Protein AF-0000000067537128 (afdb_homodimer)

Radius of gyration: 29.75 Å; Cα contacts (8 Å, |Δi|>4): 2211; chains: 2; bounding box: 55×98×71 Å

Organism: Camponotus floridanus (NCBI:txid104421)

Secondary structure (DSSP, 8-state):
--TT----SS-----SSEEEEEESS-EE--SSHHHHHHHHHHTS--TT-----EEEEE--TTSTTSSEEEEE---SSS--S-SEEEEEEEE-TTSPEEEEESS-TGGG-TT-TTS---EEEEEE-TTSEEEEEE--EETTEE-S--EEEEEETTT--EEEEEEPPGGG--TT--EEEEEEE--TT-TTS-EEEEEETTTTEEEEEETTTTEEEEE--GGGS--GGG-EEEETTEEEE----EEEEEEPPP-TTS--EEEEEESS-SEEEEEEHHHHT-HHHHHH-TT--GGG-EEEEEE-SS----EEE-TTSEEEEEETTTTEEEEEETTT--S-SGGG-EEEEE-TTT-SSEEEEEEEE-TTS-EEEEEEE--HHHHHHT---TTS--EEEEEEEHHHHHTTSTT-/--SS-----------SSEEEEEESS-EE--SSHHHHHHHHHHTS--TT-----EEEEE--TTSTTSSEEEEE---SSS--S-SEEEEEEEE-TTSPEEEEESS-TGGG-TT-TTS---EEEEEE-TTSEEEEEE--EETTEE-S--EEEEEETTT--EEEEEEPPGGG--TT--EEEEEEE--TT-TTS-EEEEEETTTTEEEEEETTTTEEEEEE-GGGS--GGG-EEEETTEEEE----EEEEEEPPP-TTS--EEEEEESS-SEEEEEEHHHHT-HHHHHS-TT--GGG-EEEEEE-SS----EEE-TTSEEEEEETTTTEEEEEETTT--S-SGGG-EEEEE-TTT-SSEEEEEEEE-TTS-EEEEEEE--HHHHHHT---TTS--EEEEEEEHHHHHTTSTT-

InterPro domains:
  IPR011042 Six-bladed beta-propeller, TolB-like [G3DSA:2.120.10.30] (18-408)
  IPR017996 Major royal jelly/yellow-related [PF03022] (117-407)
  IPR017996 Major royal jelly/yellow-related [PR01366] (16-37)
  IPR017996 Major royal jelly/yellow-related [PR01366] (145-169)
  IPR017996 Major royal jelly/yellow-related [PR01366] (304-323)
  IPR017996 Major royal jelly/yellow-related [PTHR10009] (15-408)

Nearest PDB structures (foldseek):
  5yyl-assembly1_A-2  TM=9.031E-01  e=6.956E-36  Apis mellifera
  7asd-assembly1_AA  TM=9.109E-01  e=1.946E-35  Apis mellifera
  5yyl-assembly1_B-2  TM=8.935E-01  e=2.531E-31  Apis mellifera
  3q6k-assembly1_A  TM=8.347E-01  e=1.410E-22  Lutzomyia longipalpis
  6p2n-assembly1_A  TM=5.256E-01  e=2.218E-04  Paenibacillus graminis

Sequence (816 aa):
AILSFLLLGRPESFEKLKVIYSWKVLEFDFPNEHTRELAIQEGRFIPGAPIPIDVDLSFDHRAKHGSVIFISIPRFQNGVPVTLGYITEKVSAEGNPIIAPYPNWELNRLGNCDAITSVYRMQVDSCNRLWVLDTGKLEERQICHPQLLLFDLRTNRLLSQYKFPKDQFKEDSLFVTLVVDIRDDKCDDAFVYIADVTGFGLLVYDHRNVRSWRITNNLFYPYPPYGTFYINGLTFDLMDGILGLALSPRKLDGDRILYFHSLASKVESWVPTSIIRNHSLFHDHPDSAPRSFRSFPKERSSQSAAQAMDRNGILFFGLLSDTAIGCWNSITHPEYGGIDNEVTVVNPETLQFSSGVKIIKTKNGRQELWVLTVPFQKYMTGTMNANETNFRILAGYVDELVRGTKCNAILSFLLLGRPESFEKLKVIYSWKVLEFDFPNEHTRELAIQEGRFIPGAPIPIDVDLSFDHRAKHGSVIFISIPRFQNGVPVTLGYITEKVSAEGNPIIAPYPNWELNRLGNCDAITSVYRMQVDSCNRLWVLDTGKLEERQICHPQLLLFDLRTNRLLSQYKFPKDQFKEDSLFVTLVVDIRDDKCDDAFVYIADVTGFGLLVYDHRNVRSWRITNNLFYPYPPYGTFYINGLTFDLMDGILGLALSPRKLDGDRILYFHSLASKVESWVPTSIIRNHSLFHDHPDSAPRSFRSFPKERSSQSAAQAMDRNGILFFGLLSDTAIGCWNSITHPEYGGIDNEVTVVNPETLQFSSGVKIIKTKNGRQELWVLTVPFQKYMTGTMNANETNFRILAGYVDELVRGTKCN

Foldseek 3Di:
DLPPDDDDDDPPPPDQKFFPFFALWAAADDPDPVRVVVCCVVQQADTPPWDWQAKDWDQDCLFPVHTWIKIATFQLDTHHQARIWTWDPDADPVGHTYTYHPPHSVLRDDDDLVHAHTWQYWYQDPLRKIKTWGQCDRNLDNNYATWIWIARRNVSDTPDIAGADPVAADSRWGFHDKDWDDDPPPPQQIKIWTQRWRRLWIKIAGRNVGDIHIAHEPQQWADVVQQWDDAPHFIDGHGTGKAEWEWAAQDPVRKIKIWIHHQSFQKIKIAIVVVVVPCVQCVVPRHGPNVRIGIFPAGAPHGWHYWYADNQQKIWTAHARQLFIKIARCPVDVGDHDPRIDTQDGDSPQSHHQSYWDWDQDPVRWIKIKTKHFNVSCVRVVNRDSVDTGITIMMRTPCNSCPPHSND/DQPPPPDDDDPPPPPQKFFPFFALWAAADDPDPVRVVVCCVVQQADTPPWDWQAKDWDQDCLFPVHTWIKIATFQLDTHHQARIWTWDPDADPVGHTYTYHPPHSVLSDDDDLVHAHTWQYWYQDPLRKIKTWGQCDRNLDNNYATWIWIARRNVSDTPDIAGADPVAADSRWGWHDKDWDDDPPPVQQIKIWTQRWRRLWIKIAGRNVGDIHIAHEPQQWADVVQQWDDALHFIDGHGTGKAEWEWAAQDPVRKIKIWIHHQSFQKIKIAIVVQVVPCVQCVVPRHGPNVRIGIFPAGAPHGWHYWYADNQQKIWTAHARQLFIKIARCVVDVGDHDPRIDTQDGDSVQSHHQSYWDWDQDPVRWIKIKTKHFNVSCVRVVNRDSVDTGITIMMRTPCNSCPPHSND

Structure (mmCIF, N/CA/C/O backbone):
data_AF-0000000067537128-model_v1
#
loop_
_entity.id
_entity.type
_entity.pdbx_description
1 polymer 'Protein yellow'
#
loop_
_atom_site.group_PDB
_atom_site.id
_atom_site.type_symbol
_atom_site.label_atom_id
_atom_site.label_alt_id
_atom_site.label_comp_id
_atom_site.label_asym_id
_atom_site.label_entity_id
_atom_site.label_seq_id
_atom_site.pdbx_PDB_ins_code
_atom_site.Cartn_x
_atom_site.Cartn_y
_atom_site.Cartn_z
_atom_site.occupancy
_atom_site.B_iso_or_equiv
_atom_site.auth_seq_id
_atom_site.auth_comp_id
_atom_site.auth_asym_id
_atom_site.auth_atom_id
_atom_site.pdbx_PDB_model_num
ATOM 1 N N . ALA A 1 1 ? -5.883 40.719 11.219 1 31.98 1 ALA A N 1
ATOM 2 C CA . ALA A 1 1 ? -4.848 39.719 11.492 1 31.98 1 ALA A CA 1
ATOM 3 C C . ALA A 1 1 ? -3.66 39.875 10.555 1 31.98 1 ALA A C 1
ATOM 5 O O . ALA A 1 1 ? -2.506 39.844 10.984 1 31.98 1 ALA A O 1
ATOM 6 N N . ILE A 1 2 ? -2.535 39.688 9.367 1 45.22 2 ILE A N 1
ATOM 7 C CA . ILE A 1 2 ? -1.409 38.781 9.289 1 45.22 2 ILE A CA 1
ATOM 8 C C . ILE A 1 2 ? -0.263 39.281 10.156 1 45.22 2 ILE A C 1
ATOM 10 O O . ILE A 1 2 ? 0.102 40.438 10.094 1 45.22 2 ILE A O 1
ATOM 14 N N . LEU A 1 3 ? 0.866 39.469 11.336 1 45.41 3 LEU A N 1
ATOM 15 C CA . LEU A 1 3 ? 0.992 40.094 12.648 1 45.41 3 LEU A CA 1
ATOM 16 C C . LEU A 1 3 ? 0.955 41.594 12.531 1 45.41 3 LEU A C 1
ATOM 18 O O . LEU A 1 3 ? 1.321 42.156 11.492 1 45.41 3 LEU A O 1
ATOM 22 N N . SER A 1 4 ? 0.843 42.688 13.359 1 37.66 4 SER A N 1
ATOM 23 C CA . SER A 1 4 ? 0.529 44.094 13.375 1 37.66 4 SER A CA 1
ATOM 24 C C . SER A 1 4 ? 1.469 44.875 12.461 1 37.66 4 SER A C 1
ATOM 26 O O . SER A 1 4 ? 2.357 45.594 12.938 1 37.66 4 SER A O 1
ATOM 28 N N . PHE A 1 5 ? 2.316 44.312 11.516 1 36.97 5 PHE A N 1
ATOM 29 C CA . PHE A 1 5 ? 3.367 45.219 11.031 1 36.97 5 PHE A CA 1
ATOM 30 C C . PHE A 1 5 ? 2.77 46.5 10.453 1 36.97 5 PHE A C 1
ATOM 32 O O . PHE A 1 5 ? 1.81 46.438 9.688 1 36.97 5 PHE A O 1
ATOM 39 N N . LEU A 1 6 ? 3.297 47.625 11.078 1 34.97 6 LEU A N 1
ATOM 40 C CA . LEU A 1 6 ? 3.297 49.031 10.758 1 34.97 6 LEU A CA 1
ATOM 41 C C . LEU A 1 6 ? 3.697 49.25 9.297 1 34.97 6 LEU A C 1
ATOM 43 O O . LEU A 1 6 ? 4.656 48.656 8.812 1 34.97 6 LEU A O 1
ATOM 47 N N . LEU A 1 7 ? 3.078 50 8.344 1 34.38 7 LEU A N 1
ATOM 48 C CA . LEU A 1 7 ? 2.896 50.5 6.98 1 34.38 7 LEU A CA 1
ATOM 49 C C . LEU A 1 7 ? 4.121 51.281 6.52 1 34.38 7 LEU A C 1
ATOM 51 O O . LEU A 1 7 ? 4.09 52.5 6.457 1 34.38 7 LEU A O 1
ATOM 55 N N . LEU A 1 8 ? 5.438 50.969 6.844 1 33.41 8 LEU A N 1
ATOM 56 C CA . LEU A 1 8 ? 6.23 51.969 6.168 1 33.41 8 LEU A CA 1
ATOM 57 C C . LEU A 1 8 ? 6.051 51.906 4.656 1 33.41 8 LEU A C 1
ATOM 59 O O . LEU A 1 8 ? 5.637 50.875 4.133 1 33.41 8 LEU A O 1
ATOM 63 N N . GLY A 1 9 ? 6.629 52.812 3.697 1 34.22 9 GLY A N 1
ATOM 64 C CA . GLY A 1 9 ? 6.492 53.469 2.4 1 34.22 9 GLY A CA 1
ATOM 65 C C . GLY A 1 9 ? 6.742 52.531 1.237 1 34.22 9 GLY A C 1
ATOM 66 O O . GLY A 1 9 ? 6.566 52.906 0.077 1 34.22 9 GLY A O 1
ATOM 67 N N . ARG A 1 10 ? 7.875 51.625 1.175 1 39.94 10 ARG A N 1
ATOM 68 C CA . ARG A 1 10 ? 8.297 51.281 -0.175 1 39.94 10 ARG A CA 1
ATOM 69 C C . ARG A 1 10 ? 7.281 50.344 -0.848 1 39.94 10 ARG A C 1
ATOM 71 O O . ARG A 1 10 ? 6.664 49.531 -0.19 1 39.94 10 ARG A O 1
ATOM 78 N N . PRO A 1 11 ? 6.781 50.625 -2.07 1 38.91 11 PRO A N 1
ATOM 79 C CA . PRO A 1 11 ? 5.91 49.781 -2.863 1 38.91 11 PRO A CA 1
ATOM 80 C C . PRO A 1 11 ? 6.375 48.312 -2.871 1 38.91 11 PRO A C 1
ATOM 82 O O . PRO A 1 11 ? 7.348 47.969 -3.553 1 38.91 11 PRO A O 1
ATOM 85 N N . GLU A 1 12 ? 6.777 47.625 -1.818 1 37.81 12 GLU A N 1
ATOM 86 C CA . GLU A 1 12 ? 7.191 46.25 -1.813 1 37.81 12 GLU A CA 1
ATOM 87 C C . GLU A 1 12 ? 6.23 45.375 -2.623 1 37.81 12 GLU A C 1
ATOM 89 O O . GLU A 1 12 ? 5.012 45.562 -2.557 1 37.81 12 GLU A O 1
ATOM 94 N N . SER A 1 13 ? 6.582 44.875 -3.793 1 43.94 13 SER A N 1
ATOM 95 C CA . SER A 1 13 ? 5.883 43.812 -4.492 1 43.94 13 SER A CA 1
ATOM 96 C C . SER A 1 13 ? 5.059 42.969 -3.529 1 43.94 13 SER A C 1
ATOM 98 O O . SER A 1 13 ? 5.578 42.469 -2.521 1 43.94 13 SER A O 1
ATOM 100 N N . PHE A 1 14 ? 3.805 43.312 -3.297 1 53.84 14 PHE A N 1
ATOM 101 C CA . PHE A 1 14 ? 2.805 42.75 -2.389 1 53.84 14 PHE A CA 1
ATOM 102 C C . PHE A 1 14 ? 2.873 41.25 -2.365 1 53.84 14 PHE A C 1
ATOM 104 O O . PHE A 1 14 ? 2.523 40.594 -3.348 1 53.84 14 PHE A O 1
ATOM 111 N N . GLU A 1 15 ? 3.801 40.656 -1.587 1 78.81 15 GLU A N 1
ATOM 112 C CA . GLU A 1 15 ? 3.844 39.219 -1.386 1 78.81 15 GLU A CA 1
ATOM 113 C C . GLU A 1 15 ? 2.533 38.688 -0.794 1 78.81 15 GLU A C 1
ATOM 115 O O . GLU A 1 15 ? 2.152 39.062 0.312 1 78.81 15 GLU A O 1
ATOM 120 N N . LYS A 1 16 ? 1.793 38.031 -1.58 1 89.94 16 LYS A N 1
ATOM 121 C CA . LYS A 1 16 ? 0.494 37.5 -1.191 1 89.94 16 LYS A CA 1
ATOM 122 C C . LYS A 1 16 ? 0.62 36.594 0.022 1 89.94 16 LYS A C 1
ATOM 124 O O . LYS A 1 16 ? -0.29 36.531 0.85 1 89.94 16 LYS A O 1
ATOM 129 N N . LEU A 1 17 ? 1.786 35.938 0.19 1 95.38 17 LEU A N 1
ATOM 130 C CA . LEU A 1 17 ? 2.088 35.062 1.321 1 95.38 17 LEU A CA 1
ATOM 131 C C . LEU A 1 17 ? 3.367 35.531 2.023 1 95.38 17 LEU A C 1
ATOM 133 O O . LEU A 1 17 ? 4.449 35.469 1.438 1 95.38 17 LEU A O 1
ATOM 137 N N . LYS A 1 18 ? 3.273 35.969 3.227 1 96.75 18 LYS A N 1
ATOM 138 C CA . LYS A 1 18 ? 4.395 36.531 3.967 1 96.75 18 LYS A CA 1
ATOM 139 C C . LYS A 1 18 ? 4.961 35.531 4.969 1 96.75 18 LYS A C 1
ATOM 141 O O . LYS A 1 18 ? 4.207 34.812 5.613 1 96.75 18 LYS A O 1
ATOM 146 N N . VAL A 1 19 ? 6.254 35.562 5.133 1 97.69 19 VAL A N 1
ATOM 147 C CA . VAL A 1 19 ? 6.887 34.75 6.164 1 97.69 19 VAL A CA 1
ATOM 148 C C . VAL A 1 19 ? 6.641 35.375 7.535 1 97.69 19 VAL A C 1
ATOM 150 O O . VAL A 1 19 ? 7.004 36.531 7.773 1 97.69 19 VAL A O 1
ATOM 153 N N . ILE A 1 20 ? 6.059 34.656 8.398 1 96.81 20 ILE A N 1
ATOM 154 C CA . ILE A 1 20 ? 5.73 35.125 9.75 1 96.81 20 ILE A CA 1
ATOM 155 C C . ILE A 1 20 ? 6.82 34.656 10.719 1 96.81 20 ILE A C 1
ATOM 157 O O . ILE A 1 20 ? 7.258 35.438 11.57 1 96.81 20 ILE A O 1
ATOM 161 N N . TYR A 1 21 ? 7.195 33.469 10.633 1 97.88 21 TYR A N 1
ATOM 162 C CA . TYR A 1 21 ? 8.273 32.875 11.422 1 97.88 21 TYR A CA 1
ATOM 163 C C . TYR A 1 21 ? 9.203 32.031 10.547 1 97.88 21 TYR A C 1
ATOM 165 O O . TYR A 1 21 ? 8.781 31.516 9.516 1 97.88 21 TYR A O 1
ATOM 173 N N . SER A 1 22 ? 10.414 31.953 10.906 1 98.06 22 SER A N 1
ATOM 174 C CA . SER A 1 22 ? 11.375 31.078 10.242 1 98.06 22 SER A CA 1
ATOM 175 C C . SER A 1 22 ? 12.422 30.562 11.219 1 98.06 22 SER A C 1
ATOM 177 O O . SER A 1 22 ? 12.68 31.188 12.25 1 98.06 22 SER A O 1
ATOM 179 N N . TRP A 1 23 ? 13 29.438 10.961 1 98.44 23 TRP A N 1
ATOM 180 C CA . TRP A 1 23 ? 14.016 28.797 11.797 1 98.44 23 TRP A CA 1
ATOM 181 C C . TRP A 1 23 ? 15.125 28.203 10.945 1 98.44 23 TRP A C 1
ATOM 183 O O . TRP A 1 23 ? 14.867 27.656 9.875 1 98.44 23 TRP A O 1
ATOM 193 N N . LYS A 1 24 ? 16.312 28.391 11.461 1 97.81 24 LYS A N 1
ATOM 194 C CA . LYS A 1 24 ? 17.375 27.516 11 1 97.81 24 LYS A CA 1
ATOM 195 C C . LYS A 1 24 ? 17.312 26.156 11.688 1 97.81 24 LYS A C 1
ATOM 197 O O . LYS A 1 24 ? 17.391 25.109 11.039 1 97.81 24 LYS A O 1
ATOM 202 N N . VAL A 1 25 ? 17.188 26.203 13 1 97.12 25 VAL A N 1
ATOM 203 C CA . VAL A 1 25 ? 17 25.047 13.867 1 97.12 25 VAL A CA 1
ATOM 204 C C . VAL A 1 25 ? 15.953 25.375 14.93 1 97.12 25 VAL A C 1
ATOM 206 O O . VAL A 1 25 ? 15.789 26.531 15.32 1 97.12 25 VAL A O 1
ATOM 209 N N . LEU A 1 26 ? 15.242 24.391 15.367 1 98.25 26 LEU A N 1
ATOM 210 C CA . LEU A 1 26 ? 14.242 24.625 16.391 1 98.25 26 LEU A CA 1
ATOM 211 C C . LEU A 1 26 ? 14.891 24.75 17.766 1 98.25 26 LEU A C 1
ATOM 213 O O . LEU A 1 26 ? 15.836 24.016 18.078 1 98.25 26 LEU A O 1
ATOM 217 N N . GLU A 1 27 ? 14.414 25.688 18.516 1 97.19 27 GLU A N 1
ATOM 218 C CA . GLU A 1 27 ? 14.82 25.906 19.891 1 97.19 27 GLU A CA 1
ATOM 219 C C . GLU A 1 27 ? 13.625 25.859 20.844 1 97.19 27 GLU A C 1
ATOM 221 O O . GLU A 1 27 ? 12.516 26.219 20.469 1 97.19 27 GLU A O 1
ATOM 226 N N . PHE A 1 28 ? 13.922 25.469 22.078 1 98.5 28 PHE A N 1
ATOM 227 C CA . PHE A 1 28 ? 12.812 25.203 22.984 1 98.5 28 PHE A CA 1
ATOM 228 C C . PHE A 1 28 ? 12.992 25.969 24.281 1 98.5 28 PHE A C 1
ATOM 230 O O . PHE A 1 28 ? 14.109 26.344 24.656 1 98.5 28 PHE A O 1
ATOM 237 N N . ASP A 1 29 ? 11.859 26.125 24.938 1 98.06 29 ASP A N 1
ATOM 238 C CA . ASP A 1 29 ? 11.812 26.953 26.141 1 98.06 29 ASP A CA 1
ATOM 239 C C . ASP A 1 29 ? 12.133 26.125 27.391 1 98.06 29 ASP A C 1
ATOM 241 O O . ASP A 1 29 ? 11.336 26.062 28.328 1 98.06 29 ASP A O 1
ATOM 245 N N . PHE A 1 30 ? 13.352 25.656 27.484 1 97.62 30 PHE A N 1
ATOM 246 C CA . PHE A 1 30 ? 13.789 24.953 28.688 1 97.62 30 PHE A CA 1
ATOM 247 C C . PHE A 1 30 ? 13.781 25.891 29.906 1 97.62 30 PHE A C 1
ATOM 249 O O . PHE A 1 30 ? 14.039 27.094 29.766 1 97.62 30 PHE A O 1
ATOM 256 N N . PRO A 1 31 ? 13.586 25.328 31.109 1 96.12 31 PRO A N 1
ATOM 257 C CA . PRO A 1 31 ? 13.523 26.156 32.312 1 96.12 31 PRO A CA 1
ATOM 258 C C . PRO A 1 31 ? 14.828 26.891 32.594 1 96.12 31 PRO A C 1
ATOM 260 O O . PRO A 1 31 ? 14.82 28.031 33.094 1 96.12 31 PRO A O 1
ATOM 263 N N . ASN A 1 32 ? 15.93 26.25 32.375 1 95.5 32 ASN A N 1
ATOM 264 C CA . ASN A 1 32 ? 17.266 26.844 32.5 1 95.5 32 ASN A CA 1
ATOM 265 C C . ASN A 1 32 ? 18.281 26.125 31.641 1 95.5 32 ASN A C 1
ATOM 267 O O . ASN A 1 32 ? 17.984 25.078 31.047 1 95.5 32 ASN A O 1
ATOM 271 N N . GLU A 1 33 ? 19.422 26.734 31.578 1 95.38 33 GLU A N 1
ATOM 272 C CA . GLU A 1 33 ? 20.469 26.203 30.719 1 95.38 33 GLU A CA 1
ATOM 273 C C . GLU A 1 33 ? 20.922 24.828 31.188 1 95.38 33 GLU A C 1
ATOM 275 O O . GLU A 1 33 ? 21.281 23.969 30.375 1 95.38 33 GLU A O 1
ATOM 280 N N . HIS A 1 34 ? 20.922 24.609 32.469 1 97.38 34 HIS A N 1
ATOM 281 C CA . HIS A 1 34 ? 21.328 23.328 33 1 97.38 34 HIS A CA 1
ATOM 282 C C . HIS A 1 34 ? 20.406 22.203 32.562 1 97.38 34 HIS A C 1
ATOM 284 O O . HIS A 1 34 ? 20.859 21.141 32.125 1 97.38 34 HIS A O 1
ATOM 290 N N . THR A 1 35 ? 19.125 22.484 32.594 1 97.06 35 THR A N 1
ATOM 291 C CA . THR A 1 35 ? 18.141 21.516 32.156 1 97.06 35 THR A CA 1
ATOM 292 C C . THR A 1 35 ? 18.297 21.203 30.672 1 97.06 35 THR A C 1
ATOM 294 O O . THR A 1 35 ? 18.125 20.062 30.234 1 97.06 35 THR A O 1
ATOM 297 N N . ARG A 1 36 ? 18.562 22.219 29.922 1 97.19 36 ARG A N 1
ATOM 298 C CA . ARG A 1 36 ? 18.781 22.047 28.484 1 97.19 36 ARG A CA 1
ATOM 299 C C . ARG A 1 36 ? 19.984 21.156 28.219 1 97.19 36 ARG A C 1
ATOM 301 O O . ARG A 1 36 ? 19.906 20.203 27.438 1 97.19 36 ARG A O 1
ATOM 308 N N . GLU A 1 37 ? 21.062 21.438 28.891 1 97.75 37 GLU A N 1
ATOM 309 C CA . GLU A 1 37 ? 22.297 20.656 28.719 1 97.75 37 GLU A CA 1
ATOM 310 C C . GLU A 1 37 ? 22.109 19.219 29.141 1 97.75 37 GLU A C 1
ATOM 312 O O . GLU A 1 37 ? 22.656 18.297 28.516 1 97.75 37 GLU A O 1
ATOM 317 N N . LEU A 1 38 ? 21.422 19.016 30.203 1 97.56 38 LEU A N 1
ATOM 318 C CA . LEU A 1 38 ? 21.141 17.672 30.656 1 97.56 38 LEU A CA 1
ATOM 319 C C . LEU A 1 38 ? 20.328 16.906 29.609 1 97.56 38 LEU A C 1
ATOM 321 O O . LEU A 1 38 ? 20.547 15.711 29.391 1 97.56 38 LEU A O 1
ATOM 325 N N . ALA A 1 39 ? 19.328 17.594 29.031 1 97.31 39 ALA A N 1
ATOM 326 C CA . ALA A 1 39 ? 18.516 16.969 27.984 1 97.31 39 ALA A CA 1
ATOM 327 C C . ALA A 1 39 ? 19.375 16.562 26.797 1 97.31 39 ALA A C 1
ATOM 329 O O . ALA A 1 39 ? 19.141 15.508 26.203 1 97.31 39 ALA A O 1
ATOM 330 N N . ILE A 1 40 ? 20.344 17.359 26.438 1 97.94 40 ILE A N 1
ATOM 331 C CA . ILE A 1 40 ? 21.25 17.062 25.328 1 97.94 40 ILE A CA 1
ATOM 332 C C . ILE A 1 40 ? 22.125 15.867 25.688 1 97.94 40 ILE A C 1
ATOM 334 O O . ILE A 1 40 ? 22.281 14.938 24.891 1 97.94 40 ILE A O 1
ATOM 338 N N . GLN A 1 41 ? 22.641 15.82 26.891 1 97.88 41 GLN A N 1
ATOM 339 C CA . GLN A 1 41 ? 23.516 14.742 27.344 1 97.88 41 GLN A CA 1
ATOM 340 C C . GLN A 1 41 ? 22.781 13.406 27.375 1 97.88 41 GLN A C 1
ATOM 342 O O . GLN A 1 41 ? 23.344 12.367 27.031 1 97.88 41 GLN A O 1
ATOM 347 N N . GLU A 1 42 ? 21.547 13.484 27.734 1 96.75 42 GLU A N 1
ATOM 348 C CA . GLU A 1 42 ? 20.75 12.281 27.859 1 96.75 42 GLU A CA 1
ATOM 349 C C . GLU A 1 42 ? 20.141 11.867 26.531 1 96.75 42 GLU A C 1
ATOM 351 O O . GLU A 1 42 ? 19.547 10.789 26.422 1 96.75 42 GLU A O 1
ATOM 356 N N . GLY A 1 43 ? 20.188 12.711 25.5 1 96.62 43 GLY A N 1
ATOM 357 C CA . GLY A 1 43 ? 19.688 12.391 24.172 1 96.62 43 GLY A CA 1
ATOM 358 C C . GLY A 1 43 ? 18.219 12.758 23.984 1 96.62 43 GLY A C 1
ATOM 359 O O . GLY A 1 43 ? 17.641 12.492 22.938 1 96.62 43 GLY A O 1
ATOM 360 N N . ARG A 1 44 ? 17.641 13.32 25.031 1 96 44 ARG A N 1
ATOM 361 C CA . ARG A 1 44 ? 16.25 13.742 24.953 1 96 44 ARG A CA 1
ATOM 362 C C . ARG A 1 44 ? 16.094 14.914 23.984 1 96 44 ARG A C 1
ATOM 364 O O . ARG A 1 44 ? 15.031 15.094 23.391 1 96 44 ARG A O 1
ATOM 371 N N . PHE A 1 45 ? 17.188 15.703 23.938 1 97.88 45 PHE A N 1
ATOM 372 C CA . PHE A 1 45 ? 17.25 16.797 22.969 1 97.88 45 PHE A CA 1
ATOM 373 C C . PHE A 1 45 ? 18.531 16.688 22.141 1 97.88 45 PHE A C 1
ATOM 375 O O . PHE A 1 45 ? 19.641 16.719 22.688 1 97.88 45 PHE A O 1
ATOM 382 N N . ILE A 1 46 ? 18.391 16.516 20.844 1 97.56 46 ILE A N 1
ATOM 383 C CA . ILE A 1 46 ? 19.516 16.578 19.922 1 97.56 46 ILE A CA 1
ATOM 384 C C . ILE A 1 46 ? 19.359 17.812 19.016 1 97.56 46 ILE A C 1
ATOM 386 O O . ILE A 1 46 ? 18.531 17.812 18.109 1 97.56 46 ILE A O 1
ATOM 390 N N . PRO A 1 47 ? 20.125 18.875 19.281 1 95.25 47 PRO A N 1
ATOM 391 C CA . PRO A 1 47 ? 20 20.078 18.453 1 95.25 47 PRO A CA 1
ATOM 392 C C . PRO A 1 47 ? 20.094 19.781 16.969 1 95.25 47 PRO A C 1
ATOM 394 O O . PRO A 1 47 ? 20.969 19.031 16.531 1 95.25 47 PRO A O 1
ATOM 397 N N . GLY A 1 48 ? 19.141 20.266 16.234 1 94.69 48 GLY A N 1
ATOM 398 C CA . GLY A 1 48 ? 19.125 20.078 14.797 1 94.69 48 GLY A CA 1
ATOM 399 C C . GLY A 1 48 ? 18.219 18.953 14.359 1 94.69 48 GLY A C 1
ATOM 400 O O . GLY A 1 48 ? 17.859 18.859 13.188 1 94.69 48 GLY A O 1
ATOM 401 N N . ALA A 1 49 ? 17.781 18.125 15.242 1 95.56 49 ALA A N 1
ATOM 402 C CA . ALA A 1 49 ? 17.016 16.922 14.891 1 95.56 49 ALA A CA 1
ATOM 403 C C . ALA A 1 49 ? 15.539 17.25 14.711 1 95.56 49 ALA A C 1
ATOM 405 O O . ALA A 1 49 ? 14.914 16.781 13.758 1 95.56 49 ALA A O 1
ATOM 406 N N . PRO A 1 50 ? 14.961 18.047 15.547 1 97.94 50 PRO A N 1
ATOM 407 C CA . PRO A 1 50 ? 13.516 18.281 15.453 1 97.94 50 PRO A CA 1
ATOM 408 C C . PRO A 1 50 ? 13.109 18.969 14.156 1 97.94 50 PRO A C 1
ATOM 410 O O . PRO A 1 50 ? 13.766 19.922 13.727 1 97.94 50 PRO A O 1
ATOM 413 N N . ILE A 1 51 ? 12.086 18.484 13.531 1 98.19 51 ILE A N 1
ATOM 414 C CA . ILE A 1 51 ? 11.5 19.031 12.305 1 98.19 51 ILE A CA 1
ATOM 415 C C . ILE A 1 51 ? 10.016 19.297 12.508 1 98.19 51 ILE A C 1
ATOM 417 O O . ILE A 1 51 ? 9.25 18.375 12.836 1 98.19 51 ILE A O 1
ATOM 421 N N . PRO A 1 52 ? 9.539 20.516 12.383 1 98.69 52 PRO A N 1
ATOM 422 C CA . PRO A 1 52 ? 8.109 20.797 12.523 1 98.69 52 PRO A CA 1
ATOM 423 C C . PRO A 1 52 ? 7.305 20.375 11.297 1 98.69 52 PRO A C 1
ATOM 425 O O . PRO A 1 52 ? 7.824 20.391 10.172 1 98.69 52 PRO A O 1
ATOM 428 N N . ILE A 1 53 ? 6.023 20.031 11.469 1 98.06 53 ILE A N 1
ATOM 429 C CA . ILE A 1 53 ? 5.328 19.562 10.281 1 98.06 53 ILE A CA 1
ATOM 430 C C . ILE A 1 53 ? 3.973 20.25 10.164 1 98.06 53 ILE A C 1
ATOM 432 O O . ILE A 1 53 ? 3.348 20.234 9.102 1 98.06 53 ILE A O 1
ATOM 436 N N . ASP A 1 54 ? 3.438 20.828 11.281 1 98.75 54 ASP A N 1
ATOM 437 C CA . ASP A 1 54 ? 2.105 21.422 11.211 1 98.75 54 ASP A CA 1
ATOM 438 C C . ASP A 1 54 ? 2.01 22.672 12.094 1 98.75 54 ASP A C 1
ATOM 440 O O . ASP A 1 54 ? 2.834 22.859 12.984 1 98.75 54 ASP A O 1
ATOM 444 N N . VAL A 1 55 ? 1.025 23.484 11.75 1 98.56 55 VAL A N 1
ATOM 445 C CA . VAL A 1 55 ? 0.744 24.719 12.477 1 98.56 55 VAL A CA 1
ATOM 446 C C . VAL A 1 55 ? -0.765 24.906 12.609 1 98.56 55 VAL A C 1
ATOM 448 O O . VAL A 1 55 ? -1.529 24.469 11.75 1 98.56 55 VAL A O 1
ATOM 451 N N . ASP A 1 56 ? -1.202 25.375 13.641 1 97.81 56 ASP A N 1
ATOM 452 C CA . ASP A 1 56 ? -2.557 25.891 13.82 1 97.81 56 ASP A CA 1
ATOM 453 C C . ASP A 1 56 ? -2.588 27 14.867 1 97.81 56 ASP A C 1
ATOM 455 O O . ASP A 1 56 ? -1.573 27.281 15.508 1 97.81 56 ASP A O 1
ATOM 459 N N . LEU A 1 57 ? -3.607 27.766 14.922 1 94.06 57 LEU A N 1
ATOM 460 C CA . LEU A 1 57 ? -3.584 28.891 15.844 1 94.06 57 LEU A CA 1
ATOM 461 C C . LEU A 1 57 ? -4.996 29.25 16.297 1 94.06 57 LEU A C 1
ATOM 463 O O . LEU A 1 57 ? -5.973 28.875 15.656 1 94.06 57 LEU A O 1
ATOM 467 N N . SER A 1 58 ? -5.055 29.859 17.391 1 89.06 58 SER A N 1
ATOM 468 C CA . SER A 1 58 ? -6.27 30.438 17.953 1 89.06 58 SER A CA 1
ATOM 469 C C . SER A 1 58 ? -6.078 31.906 18.297 1 89.06 58 SER A C 1
ATOM 471 O O . SER A 1 58 ? -5.094 32.281 18.938 1 89.06 58 SER A O 1
ATOM 473 N N . PHE A 1 59 ? -7.027 32.75 17.797 1 79.75 59 PHE A N 1
ATOM 474 C CA . PHE A 1 59 ? -6.98 34.156 18.094 1 79.75 59 PHE A CA 1
ATOM 475 C C . PHE A 1 59 ? -7.941 34.5 19.234 1 79.75 59 PHE A C 1
ATOM 477 O O . PHE A 1 59 ? -8.227 35.688 19.469 1 79.75 59 PHE A O 1
ATOM 484 N N . ASP A 1 60 ? -8.367 33.562 19.828 1 71 60 ASP A N 1
ATOM 485 C CA . ASP A 1 60 ? -9.328 33.844 20.891 1 71 60 ASP A CA 1
ATOM 486 C C . ASP A 1 60 ? -8.648 34.5 22.094 1 71 60 ASP A C 1
ATOM 488 O O . ASP A 1 60 ? -7.805 33.906 22.75 1 71 60 ASP A O 1
ATOM 492 N N . HIS A 1 61 ? -9 35.75 22.234 1 60.19 61 HIS A N 1
ATOM 493 C CA . HIS A 1 61 ? -8.453 36.562 23.312 1 60.19 61 HIS A CA 1
ATOM 494 C C . HIS A 1 61 ? -8.758 35.969 24.688 1 60.19 61 HIS A C 1
ATOM 496 O O . HIS A 1 61 ? -8.125 36.312 25.672 1 60.19 61 HIS A O 1
ATOM 502 N N . ARG A 1 62 ? -9.742 35.156 24.75 1 58.25 62 ARG A N 1
ATOM 503 C CA . ARG A 1 62 ? -10.117 34.562 26.016 1 58.25 62 ARG A CA 1
ATOM 504 C C . ARG A 1 62 ? -9.172 33.406 26.375 1 58.25 62 ARG A C 1
ATOM 506 O O . ARG A 1 62 ? -9.203 32.906 27.5 1 58.25 62 ARG A O 1
ATOM 513 N N . ALA A 1 63 ? -8.383 33.125 25.328 1 56.88 63 ALA A N 1
ATOM 514 C CA . ALA A 1 63 ? -7.41 32.062 25.625 1 56.88 63 ALA A CA 1
ATOM 515 C C . ALA A 1 63 ? -6.359 32.562 26.609 1 56.88 63 ALA A C 1
ATOM 517 O O . ALA A 1 63 ? -6.027 33.75 26.641 1 56.88 63 ALA A O 1
ATOM 518 N N . LYS A 1 64 ? -5.953 31.844 27.562 1 49.16 64 LYS A N 1
ATOM 519 C CA . LYS A 1 64 ? -5.004 32.188 28.609 1 49.16 64 LYS A CA 1
ATOM 520 C C . LYS A 1 64 ? -3.803 32.938 28.047 1 49.16 64 LYS A C 1
ATOM 522 O O . LYS A 1 64 ? -3.301 33.875 28.672 1 49.16 64 LYS A O 1
ATOM 527 N N . HIS A 1 65 ? -3.469 32.562 26.797 1 57.5 65 HIS A N 1
ATOM 528 C CA . HIS A 1 65 ? -2.26 33.125 26.203 1 57.5 65 HIS A CA 1
ATOM 529 C C . HIS A 1 65 ? -2.602 34.156 25.141 1 57.5 65 HIS A C 1
ATOM 531 O O . HIS A 1 65 ? -1.712 34.656 24.438 1 57.5 65 HIS A O 1
ATOM 537 N N . GLY A 1 66 ? -3.891 34.531 25.094 1 70.12 66 GLY A N 1
ATOM 538 C CA . GLY A 1 66 ? -4.254 35.344 23.969 1 70.12 66 GLY A CA 1
ATOM 539 C C . GLY A 1 66 ? -4.129 34.625 22.641 1 70.12 66 GLY A C 1
ATOM 540 O O . GLY A 1 66 ? -4.562 33.469 22.5 1 70.12 66 GLY A O 1
ATOM 541 N N . SER A 1 67 ? -3.566 35.25 21.656 1 84.06 67 SER A N 1
ATOM 542 C CA . SER A 1 67 ? -3.305 34.594 20.375 1 84.06 67 SER A CA 1
ATOM 543 C C . SER A 1 67 ? -2.139 33.594 20.484 1 84.06 67 SER A C 1
ATOM 545 O O . SER A 1 67 ? -1.084 33.938 21.031 1 84.06 67 SER A O 1
ATOM 547 N N . VAL A 1 68 ? -2.449 32.406 20.203 1 92.56 68 VAL A N 1
ATOM 548 C CA . VAL A 1 68 ? -1.427 31.375 20.328 1 92.56 68 VAL A CA 1
ATOM 549 C C . VAL A 1 68 ? -1.233 30.672 18.984 1 92.56 68 VAL A C 1
ATOM 551 O O . VAL A 1 68 ? -2.207 30.344 18.297 1 92.56 68 VAL A O 1
ATOM 554 N N . ILE A 1 69 ? -0.022 30.484 18.594 1 96.44 69 ILE A N 1
ATOM 555 C CA . ILE A 1 69 ? 0.33 29.703 17.406 1 96.44 69 ILE A CA 1
ATOM 556 C C . ILE A 1 69 ? 0.951 28.375 17.828 1 96.44 69 ILE A C 1
ATOM 558 O O . ILE A 1 69 ? 2.041 28.344 18.406 1 96.44 69 ILE A O 1
ATOM 562 N N . PHE A 1 70 ? 0.254 27.328 17.531 1 97.75 70 PHE A N 1
ATOM 563 C CA . PHE A 1 70 ? 0.694 25.969 17.875 1 97.75 70 PHE A CA 1
ATOM 564 C C . PHE A 1 70 ? 1.568 25.391 16.781 1 97.75 70 PHE A C 1
ATOM 566 O O . PHE A 1 70 ? 1.413 25.734 15.602 1 97.75 70 PHE A O 1
ATOM 573 N N . ILE A 1 71 ? 2.436 24.516 17.172 1 98.69 71 ILE A N 1
ATOM 574 C CA . ILE A 1 71 ? 3.336 23.844 16.25 1 98.69 71 ILE A CA 1
ATOM 575 C C . ILE A 1 71 ? 3.529 22.391 16.672 1 98.69 71 ILE A C 1
ATOM 577 O O . ILE A 1 71 ? 3.648 22.094 17.875 1 98.69 71 ILE A O 1
ATOM 581 N N . SER A 1 72 ? 3.486 21.453 15.75 1 98.81 72 SER A N 1
ATOM 582 C CA . SER A 1 72 ? 3.742 20.031 16.047 1 98.81 72 SER A CA 1
ATOM 583 C C . SER A 1 72 ? 5.082 19.594 15.469 1 98.81 72 SER A C 1
ATOM 585 O O . SER A 1 72 ? 5.469 20.016 14.383 1 98.81 72 SER A O 1
ATOM 587 N N . ILE A 1 73 ? 5.789 18.766 16.203 1 98.81 73 ILE A N 1
ATOM 588 C CA . ILE A 1 73 ? 7.113 18.25 15.883 1 98.81 73 ILE A CA 1
ATOM 589 C C . ILE A 1 73 ? 7.156 16.75 16.141 1 98.81 73 ILE A C 1
ATOM 591 O O . ILE A 1 73 ? 7.488 16.297 17.25 1 98.81 73 ILE A O 1
ATOM 595 N N . PRO A 1 74 ? 6.91 15.969 15.125 1 98.44 74 PRO A N 1
ATOM 596 C CA . PRO A 1 74 ? 6.816 14.523 15.328 1 98.44 74 PRO A CA 1
ATOM 597 C C . PRO A 1 74 ? 8.156 13.891 15.703 1 98.44 74 PRO A C 1
ATOM 599 O O . PRO A 1 74 ? 9.211 14.406 15.328 1 98.44 74 PRO A O 1
ATOM 602 N N . ARG A 1 75 ? 8.078 12.828 16.406 1 98 75 ARG A N 1
ATOM 603 C CA . ARG A 1 75 ? 9.258 12.086 16.844 1 98 75 ARG A CA 1
ATOM 604 C C . ARG A 1 75 ? 9.555 10.938 15.891 1 98 75 ARG A C 1
ATOM 606 O O . ARG A 1 75 ? 9.742 9.797 16.328 1 98 75 ARG A O 1
ATOM 613 N N . PHE A 1 76 ? 9.703 11.273 14.586 1 93 76 PHE A N 1
ATOM 614 C CA . PHE A 1 76 ? 10.117 10.25 13.633 1 93 76 PHE A CA 1
ATOM 615 C C . PHE A 1 76 ? 11.625 10.062 13.664 1 93 76 PHE A C 1
ATOM 617 O O . PHE A 1 76 ? 12.18 9.266 12.898 1 93 76 PHE A O 1
ATOM 624 N N . GLN A 1 77 ? 12.211 10.789 14.539 1 93.94 77 GLN A N 1
ATOM 625 C CA . GLN A 1 77 ? 13.594 10.602 14.953 1 93.94 77 GLN A CA 1
ATOM 626 C C . GLN A 1 77 ? 13.766 10.891 16.438 1 93.94 77 GLN A C 1
ATOM 628 O O . GLN A 1 77 ? 12.898 11.5 17.062 1 93.94 77 GLN A O 1
ATOM 633 N N . ASN A 1 78 ? 14.852 10.5 16.984 1 94.75 78 ASN A N 1
ATOM 634 C CA . ASN A 1 78 ? 15.164 10.781 18.391 1 94.75 78 ASN A CA 1
ATOM 635 C C . ASN A 1 78 ? 15.547 12.242 18.594 1 94.75 78 ASN A C 1
ATOM 637 O O . ASN A 1 78 ? 15.883 12.945 17.641 1 94.75 78 ASN A O 1
ATOM 641 N N . GLY A 1 79 ? 15.406 12.68 19.828 1 97.5 79 GLY A N 1
ATOM 642 C CA . GLY A 1 79 ? 15.969 13.977 20.188 1 97.5 79 GLY A CA 1
ATOM 643 C C . GLY A 1 79 ? 14.961 15.109 20.094 1 97.5 79 GLY A C 1
ATOM 644 O O . GLY A 1 79 ? 15.344 16.266 19.938 1 97.5 79 GLY A O 1
ATOM 645 N N . VAL A 1 80 ? 13.695 14.805 20.078 1 98.31 80 VAL A N 1
ATOM 646 C CA . VAL A 1 80 ? 12.633 15.805 20.031 1 98.31 80 VAL A CA 1
ATOM 647 C C . VAL A 1 80 ? 12.055 16.016 21.422 1 98.31 80 VAL A C 1
ATOM 649 O O . VAL A 1 80 ? 11.227 15.219 21.875 1 98.31 80 VAL A O 1
ATOM 652 N N . PRO A 1 81 ? 12.367 17.047 22.094 1 97.94 81 PRO A N 1
ATOM 653 C CA . PRO A 1 81 ? 11.945 17.219 23.484 1 97.94 81 PRO A CA 1
ATOM 654 C C . PRO A 1 81 ? 10.492 17.672 23.609 1 97.94 81 PRO A C 1
ATOM 656 O O . PRO A 1 81 ? 9.859 17.453 24.641 1 97.94 81 PRO A O 1
ATOM 659 N N . VAL A 1 82 ? 10.008 18.359 22.578 1 98.38 82 VAL A N 1
ATOM 660 C CA . VAL A 1 82 ? 8.633 18.859 22.531 1 98.38 82 VAL A CA 1
ATOM 661 C C . VAL A 1 82 ? 7.98 18.438 21.219 1 98.38 82 VAL A C 1
ATOM 663 O O . VAL A 1 82 ? 8.422 18.844 20.141 1 98.38 82 VAL A O 1
ATOM 666 N N . THR A 1 83 ? 6.949 17.625 21.312 1 98.75 83 THR A N 1
ATOM 667 C CA . THR A 1 83 ? 6.266 17.188 20.109 1 98.75 83 THR A CA 1
ATOM 668 C C . THR A 1 83 ? 5.066 18.094 19.812 1 98.75 83 THR A C 1
ATOM 670 O O . THR A 1 83 ? 4.621 18.188 18.656 1 98.75 83 THR A O 1
ATOM 673 N N . LEU A 1 84 ? 4.516 18.719 20.828 1 98.81 84 LEU A N 1
ATOM 674 C CA . LEU A 1 84 ? 3.453 19.703 20.719 1 98.81 84 LEU A CA 1
ATOM 675 C C . LEU A 1 84 ? 3.805 20.969 21.5 1 98.81 84 LEU A C 1
ATOM 677 O O . LEU A 1 84 ? 4.008 20.922 22.719 1 98.81 84 LEU A O 1
ATOM 681 N N . GLY A 1 85 ? 3.875 22.078 20.812 1 98.38 85 GLY A N 1
ATOM 682 C CA . GLY A 1 85 ? 4.25 23.328 21.469 1 98.38 85 GLY A CA 1
ATOM 683 C C . GLY A 1 85 ? 3.57 24.531 20.875 1 98.38 85 GLY A C 1
ATOM 684 O O . GLY A 1 85 ? 2.668 24.406 20.047 1 98.38 85 GLY A O 1
ATOM 685 N N . TYR A 1 86 ? 3.879 25.688 21.391 1 97.25 86 TYR A N 1
ATOM 686 C CA . TYR A 1 86 ? 3.453 26.969 20.844 1 97.25 86 TYR A CA 1
ATOM 687 C C . TYR A 1 86 ? 4.617 27.953 20.781 1 97.25 86 TYR A C 1
ATOM 689 O O . TYR A 1 86 ? 5.59 27.812 21.516 1 97.25 86 TYR A O 1
ATOM 697 N N . ILE A 1 87 ? 4.566 28.844 19.875 1 97.38 87 ILE A N 1
ATOM 698 C CA . ILE A 1 87 ? 5.645 29.781 19.625 1 97.38 87 ILE A CA 1
ATOM 699 C C . ILE A 1 87 ? 5.57 30.922 20.641 1 97.38 87 ILE A C 1
ATOM 701 O O . ILE A 1 87 ? 4.516 31.531 20.828 1 97.38 87 ILE A O 1
ATOM 705 N N . THR A 1 88 ? 6.699 31.266 21.281 1 95.69 88 THR A N 1
ATOM 706 C CA . THR A 1 88 ? 6.762 32.312 22.266 1 95.69 88 THR A CA 1
ATOM 707 C C . THR A 1 88 ? 7.27 33.625 21.641 1 95.69 88 THR A C 1
ATOM 709 O O . THR A 1 88 ? 7.613 33.656 20.469 1 95.69 88 THR A O 1
ATOM 712 N N . GLU A 1 89 ? 7.297 34.656 22.406 1 93 89 GLU A N 1
ATOM 713 C CA . GLU A 1 89 ? 7.84 35.906 21.953 1 93 89 GLU A CA 1
ATOM 714 C C . GLU A 1 89 ? 9.359 35.938 22.078 1 93 89 GLU A C 1
ATOM 716 O O . GLU A 1 89 ? 10.016 36.844 21.547 1 93 89 GLU A O 1
ATOM 721 N N . LYS A 1 90 ? 9.906 34.906 22.688 1 95.31 90 LYS A N 1
ATOM 722 C CA . LYS A 1 90 ? 11.352 34.844 22.875 1 95.31 90 LYS A CA 1
ATOM 723 C C . LYS A 1 90 ? 12.047 34.375 21.594 1 95.31 90 LYS A C 1
ATOM 725 O O . LYS A 1 90 ? 11.469 33.625 20.797 1 95.31 90 LYS A O 1
ATOM 730 N N . VAL A 1 91 ? 13.281 34.844 21.469 1 96.12 91 VAL A N 1
ATOM 731 C CA . VAL A 1 91 ? 14.117 34.469 20.328 1 96.12 91 VAL A CA 1
ATOM 732 C C . VAL A 1 91 ? 15.508 34.062 20.812 1 96.12 91 VAL A C 1
ATOM 734 O O . VAL A 1 91 ? 16.047 34.688 21.734 1 96.12 91 VAL A O 1
ATOM 737 N N . SER A 1 92 ? 16.047 33.094 20.281 1 94.5 92 SER A N 1
ATOM 738 C CA . SER A 1 92 ? 17.391 32.656 20.656 1 94.5 92 SER A CA 1
ATOM 739 C C . SER A 1 92 ? 18.438 33.656 20.172 1 94.5 92 SER A C 1
ATOM 741 O O . SER A 1 92 ? 18.125 34.562 19.406 1 94.5 92 SER A O 1
ATOM 743 N N . ALA A 1 93 ? 19.688 33.406 20.594 1 91.62 93 ALA A N 1
ATOM 744 C CA . ALA A 1 93 ? 20.812 34.25 20.172 1 91.62 93 ALA A CA 1
ATOM 745 C C . ALA A 1 93 ? 21.016 34.188 18.656 1 91.62 93 ALA A C 1
ATOM 747 O O . ALA A 1 93 ? 21.438 35.156 18.047 1 91.62 93 ALA A O 1
ATOM 748 N N . GLU A 1 94 ? 20.625 33.094 18.062 1 91.5 94 GLU A N 1
ATOM 749 C CA . GLU A 1 94 ? 20.797 32.875 16.625 1 91.5 94 GLU A CA 1
ATOM 750 C C . GLU A 1 94 ? 19.578 33.344 15.836 1 91.5 94 GLU A C 1
ATOM 752 O O . GLU A 1 94 ? 19.531 33.219 14.609 1 91.5 94 GLU A O 1
ATOM 757 N N . GLY A 1 95 ? 18.609 33.906 16.531 1 94.12 95 GLY A N 1
ATOM 758 C CA . GLY A 1 95 ? 17.469 34.531 15.875 1 94.12 95 GLY A CA 1
ATOM 759 C C . GLY A 1 95 ? 16.312 33.562 15.664 1 94.12 95 GLY A C 1
ATOM 760 O O . GLY A 1 95 ? 15.375 33.844 14.93 1 94.12 95 GLY A O 1
ATOM 761 N N . ASN A 1 96 ? 16.359 32.375 16.266 1 96.94 96 ASN A N 1
ATOM 762 C CA . ASN A 1 96 ? 15.281 31.391 16.141 1 96.94 96 ASN A CA 1
ATOM 763 C C . ASN A 1 96 ? 14.188 31.609 17.172 1 96.94 96 ASN A C 1
ATOM 765 O O . ASN A 1 96 ? 14.461 31.641 18.375 1 96.94 96 ASN A O 1
ATOM 769 N N . PRO A 1 97 ? 12.922 31.797 16.719 1 98 97 PRO A N 1
ATOM 770 C CA . PRO A 1 97 ? 11.828 31.828 17.688 1 98 97 PRO A CA 1
ATOM 771 C C . PRO A 1 97 ? 11.828 30.609 18.609 1 98 97 PRO A C 1
ATOM 773 O O . PRO A 1 97 ? 12.094 29.5 18.172 1 98 97 PRO A O 1
ATOM 776 N N . ILE A 1 98 ? 11.555 30.828 19.891 1 98.44 98 ILE A N 1
ATOM 777 C CA . ILE A 1 98 ? 11.609 29.766 20.891 1 98.44 98 ILE A CA 1
ATOM 778 C C . ILE A 1 98 ? 10.234 29.125 21.016 1 98.44 98 ILE A C 1
ATOM 780 O O . ILE A 1 98 ? 9.211 29.812 21.047 1 98.44 98 ILE A O 1
ATOM 784 N N . ILE A 1 99 ? 10.18 27.781 21.094 1 98.62 99 ILE A N 1
ATOM 785 C CA . ILE A 1 99 ? 8.953 27 21.203 1 98.62 99 ILE A CA 1
ATOM 786 C C . ILE A 1 99 ? 8.797 26.484 22.625 1 98.62 99 ILE A C 1
ATOM 788 O O . ILE A 1 99 ? 9.711 25.859 23.172 1 98.62 99 ILE A O 1
ATOM 792 N N . ALA A 1 100 ? 7.703 26.781 23.266 1 98 100 ALA A N 1
ATOM 793 C CA . ALA A 1 100 ? 7.359 26.234 24.578 1 98 100 ALA A CA 1
ATOM 794 C C . ALA A 1 100 ? 6.441 25.016 24.438 1 98 100 ALA A C 1
ATOM 796 O O . ALA A 1 100 ? 5.656 24.938 23.484 1 98 100 ALA A O 1
ATOM 797 N N . PRO A 1 101 ? 6.574 24.062 25.359 1 98.12 101 PRO A N 1
ATOM 798 C CA . PRO A 1 101 ? 5.68 22.906 25.297 1 98.12 101 PRO A CA 1
ATOM 799 C C . PRO A 1 101 ? 4.223 23.266 25.578 1 98.12 101 PRO A C 1
ATOM 801 O O . PRO A 1 101 ? 3.947 24.125 26.422 1 98.12 101 PRO A O 1
ATOM 804 N N . TYR A 1 102 ? 3.377 22.719 24.891 1 97.06 102 TYR A N 1
ATOM 805 C CA . TYR A 1 102 ? 1.954 22.766 25.219 1 97.06 102 TYR A CA 1
ATOM 806 C C . TYR A 1 102 ? 1.449 21.391 25.641 1 97.06 102 TYR A C 1
ATOM 808 O O . TYR A 1 102 ? 1.703 20.391 24.953 1 97.06 102 TYR A O 1
ATOM 816 N N . PRO A 1 103 ? 0.57 21.172 26.562 1 96.44 103 PRO A N 1
ATOM 817 C CA . PRO A 1 103 ? 0.26 22.219 27.531 1 96.44 103 PRO A CA 1
ATOM 818 C C . PRO A 1 103 ? 1.4 22.484 28.516 1 96.44 103 PRO A C 1
ATOM 820 O O . PRO A 1 103 ? 1.436 23.531 29.156 1 96.44 103 PRO A O 1
ATOM 823 N N . ASN A 1 104 ? 2.301 21.469 28.703 1 96.5 104 ASN A N 1
ATOM 824 C CA . ASN A 1 104 ? 3.445 21.609 29.609 1 96.5 104 ASN A CA 1
ATOM 825 C C . ASN A 1 104 ? 4.516 20.562 29.312 1 96.5 104 ASN A C 1
ATOM 827 O O . ASN A 1 104 ? 4.336 19.719 28.438 1 96.5 104 ASN A O 1
ATOM 831 N N . TRP A 1 105 ? 5.629 20.703 30 1 96.81 105 TRP A N 1
ATOM 832 C CA . TRP A 1 105 ? 6.75 19.797 29.812 1 96.81 105 TRP A CA 1
ATOM 833 C C . TRP A 1 105 ? 6.363 18.375 30.203 1 96.81 105 TRP A C 1
ATOM 835 O O . TRP A 1 105 ? 6.758 17.406 29.531 1 96.81 105 TRP A O 1
ATOM 845 N N . GLU A 1 106 ? 5.586 18.188 31.203 1 95.81 106 GLU A N 1
ATOM 846 C CA . GLU A 1 106 ? 5.211 16.875 31.703 1 95.81 106 GLU A CA 1
ATOM 847 C C . GLU A 1 106 ? 4.434 16.078 30.672 1 95.81 106 GLU A C 1
ATOM 849 O O . GLU A 1 106 ? 4.703 14.891 30.453 1 95.81 106 GLU A O 1
ATOM 854 N N . LEU A 1 107 ? 3.52 16.719 29.953 1 97.12 107 LEU A N 1
ATOM 855 C CA . LEU A 1 107 ? 2.686 16.031 28.984 1 97.12 107 LEU A CA 1
ATOM 856 C C . LEU A 1 107 ? 3.453 15.789 27.688 1 97.12 107 LEU A C 1
ATOM 858 O O . LEU A 1 107 ? 3.012 15.023 26.828 1 97.12 107 LEU A O 1
ATOM 862 N N . ASN A 1 108 ? 4.637 16.391 27.562 1 97.31 108 ASN A N 1
ATOM 863 C CA . ASN A 1 108 ? 5.473 16.172 26.375 1 97.31 108 ASN A CA 1
ATOM 864 C C . ASN A 1 108 ? 6.555 15.133 26.656 1 97.31 108 ASN A C 1
ATOM 866 O O . ASN A 1 108 ? 7.348 14.805 25.766 1 97.31 108 ASN A O 1
ATOM 870 N N . ARG A 1 109 ? 6.574 14.633 27.828 1 91.81 109 ARG A N 1
ATOM 871 C CA . ARG A 1 109 ? 7.621 13.672 28.188 1 91.81 109 ARG A CA 1
ATOM 872 C C . ARG A 1 109 ? 7.379 12.328 27.516 1 91.81 109 ARG A C 1
ATOM 874 O O . ARG A 1 109 ? 6.301 11.742 27.656 1 91.81 109 ARG A O 1
ATOM 881 N N . LEU A 1 110 ? 8.367 11.852 26.875 1 93.31 110 LEU A N 1
ATOM 882 C CA . LEU A 1 110 ? 8.297 10.555 26.188 1 93.31 110 LEU A CA 1
ATOM 883 C C . LEU A 1 110 ? 8.281 9.414 27.203 1 93.31 110 LEU A C 1
ATOM 885 O O . LEU A 1 110 ? 8.969 9.469 28.219 1 93.31 110 LEU A O 1
ATOM 889 N N . GLY A 1 111 ? 7.551 8.344 26.922 1 86.69 111 GLY A N 1
ATOM 890 C CA . GLY A 1 111 ? 7.598 7.141 27.734 1 86.69 111 GLY A CA 1
ATOM 891 C C . GLY A 1 111 ? 6.312 6.883 28.5 1 86.69 111 GLY A C 1
ATOM 892 O O . GLY A 1 111 ? 6.039 5.75 28.891 1 86.69 111 GLY A O 1
ATOM 893 N N . ASN A 1 112 ? 5.523 7.914 28.75 1 91.25 112 ASN A N 1
ATOM 894 C CA . ASN A 1 112 ? 4.238 7.781 29.422 1 91.25 112 ASN A CA 1
ATOM 895 C C . ASN A 1 112 ? 3.076 7.781 28.438 1 91.25 112 ASN A C 1
ATOM 897 O O . ASN A 1 112 ? 2.789 8.805 27.812 1 91.25 112 ASN A O 1
ATOM 901 N N . CYS A 1 113 ? 2.35 6.652 28.344 1 95 113 CYS A N 1
ATOM 902 C CA . CYS A 1 113 ? 1.304 6.496 27.328 1 95 113 CYS A CA 1
ATOM 903 C C . CYS A 1 113 ? 0.069 7.312 27.703 1 95 113 CYS A C 1
ATOM 905 O O . CYS A 1 113 ? -0.866 7.422 26.906 1 95 113 CYS A O 1
ATOM 907 N N . ASP A 1 114 ? 0.116 7.961 28.859 1 94.38 114 ASP A N 1
ATOM 908 C CA . ASP A 1 114 ? -0.937 8.906 29.219 1 94.38 114 ASP A CA 1
ATOM 909 C C . ASP A 1 114 ? -0.558 10.328 28.797 1 94.38 114 ASP A C 1
ATOM 911 O O . ASP A 1 114 ? -1.387 11.242 28.859 1 94.38 114 ASP A O 1
ATOM 915 N N . ALA A 1 115 ? 0.625 10.445 28.438 1 96.5 115 ALA A N 1
ATOM 916 C CA . ALA A 1 115 ? 1.109 11.703 27.875 1 96.5 115 ALA A CA 1
ATOM 917 C C . ALA A 1 115 ? 1.148 11.656 26.359 1 96.5 115 ALA A C 1
ATOM 919 O O . ALA A 1 115 ? 0.492 10.82 25.734 1 96.5 115 ALA A O 1
ATOM 920 N N . ILE A 1 116 ? 1.751 12.648 25.75 1 98.31 116 ILE A N 1
ATOM 921 C CA . ILE A 1 116 ? 1.796 12.766 24.297 1 98.31 116 ILE A CA 1
ATOM 922 C C . ILE A 1 116 ? 3.08 12.125 23.766 1 98.31 116 ILE A C 1
ATOM 924 O O . ILE A 1 116 ? 4.18 12.484 24.203 1 98.31 116 ILE A O 1
ATOM 928 N N . THR A 1 117 ? 2.975 11.203 22.906 1 98.25 117 THR A N 1
ATOM 929 C CA . THR A 1 117 ? 4.121 10.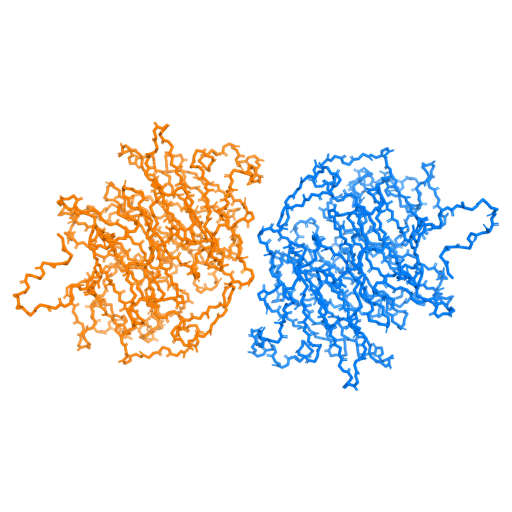461 22.391 1 98.25 117 THR A CA 1
ATOM 930 C C . THR A 1 117 ? 4.711 11.164 21.172 1 98.25 117 THR A C 1
ATOM 932 O O . THR A 1 117 ? 5.891 11.516 21.156 1 98.25 117 THR A O 1
ATOM 935 N N . SER A 1 118 ? 3.953 11.367 20.156 1 98.56 118 SER A N 1
ATOM 936 C CA . SER A 1 118 ? 4.398 11.977 18.906 1 98.56 118 SER A CA 1
ATOM 937 C C . SER A 1 118 ? 3.227 12.57 18.125 1 98.56 118 SER A C 1
ATOM 939 O O . SER A 1 118 ? 2.32 11.852 17.719 1 98.56 118 SER A O 1
ATOM 941 N N . VAL A 1 119 ? 3.266 13.867 17.953 1 98.69 119 VAL A N 1
ATOM 942 C CA . VAL A 1 119 ? 2.166 14.562 17.297 1 98.69 119 VAL A CA 1
ATOM 943 C C . VAL A 1 119 ? 2.57 14.953 15.875 1 98.69 119 VAL A C 1
ATOM 945 O O . VAL A 1 119 ? 3.602 15.594 15.672 1 98.69 119 VAL A O 1
ATOM 948 N N . TYR A 1 120 ? 1.755 14.562 14.914 1 97.56 120 TYR A N 1
ATOM 949 C CA . TYR A 1 120 ? 1.981 14.977 13.531 1 97.56 120 TYR A CA 1
ATOM 950 C C . TYR A 1 120 ? 1.161 16.219 13.195 1 97.56 120 TYR A C 1
ATOM 952 O O . TYR A 1 120 ? 1.706 17.219 12.734 1 97.56 120 TYR A O 1
ATOM 960 N N . ARG A 1 121 ? -0.148 16.078 13.383 1 98.62 121 ARG A N 1
ATOM 961 C CA . ARG A 1 121 ? -0.983 17.234 13.078 1 98.62 121 ARG A CA 1
ATOM 962 C C . ARG A 1 121 ? -2.037 17.453 14.156 1 98.62 121 ARG A C 1
ATOM 964 O O . ARG A 1 121 ? -2.307 16.562 14.961 1 98.62 121 ARG A O 1
ATOM 971 N N . MET A 1 122 ? -2.58 18.656 14.203 1 98.75 122 MET A N 1
ATOM 972 C CA . MET A 1 122 ? -3.59 19.109 15.148 1 98.75 122 MET A CA 1
ATOM 973 C C . MET A 1 122 ? -4.586 20.047 14.484 1 98.75 122 MET A C 1
ATOM 975 O O . MET A 1 122 ? -4.387 20.469 13.336 1 98.75 122 MET A O 1
ATOM 979 N N . GLN A 1 123 ? -5.664 20.312 15.18 1 98.5 123 GLN A N 1
ATOM 980 C CA . GLN A 1 123 ? -6.633 21.266 14.625 1 98.5 123 GLN A CA 1
ATOM 981 C C . GLN A 1 123 ? -7.391 21.984 15.734 1 98.5 123 GLN A C 1
ATOM 983 O O . GLN A 1 123 ? -7.891 21.359 16.672 1 98.5 123 GLN A O 1
ATOM 988 N N . VAL A 1 124 ? -7.371 23.281 15.688 1 96.5 124 VAL A N 1
ATOM 989 C CA . VAL A 1 124 ? -8.242 24.094 16.531 1 96.5 124 VAL A CA 1
ATOM 990 C C . VAL A 1 124 ? -9.656 24.109 15.945 1 96.5 124 VAL A C 1
ATOM 992 O O . VAL A 1 124 ? -9.836 24.375 14.758 1 96.5 124 VAL A O 1
ATOM 995 N N . ASP A 1 125 ? -10.641 23.766 16.781 1 95.19 125 ASP A N 1
ATOM 996 C CA . ASP A 1 125 ? -11.992 23.719 16.25 1 95.19 125 ASP A CA 1
ATOM 997 C C . ASP A 1 125 ? -12.758 25.016 16.547 1 95.19 125 ASP A C 1
ATOM 999 O O . ASP A 1 125 ? -12.195 25.953 17.125 1 95.19 125 ASP A O 1
ATOM 1003 N N . SER A 1 126 ? -14.023 25.094 16.094 1 91 126 SER A N 1
ATOM 1004 C CA . SER A 1 126 ? -14.828 26.312 16.203 1 91 126 SER A CA 1
ATOM 1005 C C . SER A 1 126 ? -15.297 26.547 17.641 1 91 126 SER A C 1
ATOM 1007 O O . SER A 1 126 ? -15.836 27.609 17.953 1 91 126 SER A O 1
ATOM 1009 N N . CYS A 1 127 ? -15.016 25.625 18.516 1 92.44 127 CYS A N 1
ATOM 1010 C CA . CYS A 1 127 ? -15.422 25.719 19.922 1 92.44 127 CYS A CA 1
ATOM 1011 C C . CYS A 1 127 ? -14.25 26.109 20.812 1 92.44 127 CYS A C 1
ATOM 1013 O O . CYS A 1 127 ? -14.305 25.969 22.031 1 92.44 127 CYS A O 1
ATOM 1015 N N . ASN A 1 128 ? -13.242 26.531 20.188 1 90.56 128 ASN A N 1
ATOM 1016 C CA . ASN A 1 128 ? -12.016 26.953 20.859 1 90.56 128 ASN A CA 1
ATOM 1017 C C . ASN A 1 128 ? -11.383 25.797 21.625 1 90.56 128 ASN A C 1
ATOM 1019 O O . ASN A 1 128 ? -11.031 25.953 22.797 1 90.56 128 ASN A O 1
ATOM 1023 N N . ARG A 1 129 ? -11.344 24.734 21.062 1 96 129 ARG A N 1
ATOM 1024 C CA . ARG A 1 129 ? -10.656 23.547 21.562 1 96 129 ARG A CA 1
ATOM 1025 C C . ARG A 1 129 ? -9.578 23.078 20.594 1 96 129 ARG A C 1
ATOM 1027 O O . ARG A 1 129 ? -9.633 23.391 19.406 1 96 129 ARG A O 1
ATOM 1034 N N . LEU A 1 130 ? -8.594 22.422 21.094 1 97.62 130 LEU A N 1
ATOM 1035 C CA . LEU A 1 130 ? -7.492 21.906 20.281 1 97.62 130 LEU A CA 1
ATOM 1036 C C . LEU A 1 130 ? -7.535 20.375 20.219 1 97.62 130 LEU A C 1
ATOM 1038 O O . LEU A 1 130 ? -7.406 19.703 21.25 1 97.62 130 LEU A O 1
ATOM 1042 N N . TRP A 1 131 ? -7.82 19.859 19.047 1 98.75 131 TRP A N 1
ATOM 1043 C CA . TRP A 1 131 ? -7.707 18.438 18.781 1 98.75 131 TRP A CA 1
ATOM 1044 C C . TRP A 1 131 ? -6.277 18.062 18.422 1 98.75 131 TRP A C 1
ATOM 1046 O O . TRP A 1 131 ? -5.672 18.672 17.547 1 98.75 131 TRP A O 1
ATOM 1056 N N . VAL A 1 132 ? -5.727 17.062 19.094 1 98.88 132 VAL A N 1
ATOM 1057 C CA . VAL A 1 132 ? -4.344 16.641 18.891 1 98.88 132 VAL A CA 1
ATOM 1058 C C . VAL A 1 132 ? -4.305 15.164 18.531 1 98.88 132 VAL A C 1
ATOM 1060 O O . VAL A 1 132 ? -4.844 14.32 19.25 1 98.88 132 VAL A O 1
ATOM 1063 N N . LEU A 1 133 ? -3.701 14.852 17.422 1 98.88 133 LEU A N 1
ATOM 1064 C CA . LEU A 1 133 ? -3.553 13.477 16.969 1 98.88 133 LEU A CA 1
ATOM 1065 C C . LEU A 1 133 ? -2.17 12.938 17.312 1 98.88 133 LEU A C 1
ATOM 1067 O O . LEU A 1 133 ? -1.163 13.406 16.766 1 98.88 133 LEU A O 1
ATOM 1071 N N . ASP A 1 134 ? -2.156 11.992 18.203 1 98.62 134 ASP A N 1
ATOM 1072 C CA . ASP A 1 134 ? -0.934 11.352 18.688 1 98.62 134 ASP A CA 1
ATOM 1073 C C . ASP A 1 134 ? -0.766 9.969 18.062 1 98.62 134 ASP A C 1
ATOM 1075 O O . ASP A 1 134 ? -1.605 9.086 18.266 1 98.62 134 ASP A O 1
ATOM 1079 N N . THR A 1 135 ? 0.345 9.703 17.359 1 98.19 135 THR A N 1
ATOM 1080 C CA . THR A 1 135 ? 0.529 8.453 16.625 1 98.19 135 THR A CA 1
ATOM 1081 C C . THR A 1 135 ? 0.891 7.316 17.578 1 98.19 135 THR A C 1
ATOM 1083 O O . THR A 1 135 ? 0.764 6.141 17.219 1 98.19 135 THR A O 1
ATOM 1086 N N . GLY A 1 136 ? 1.456 7.699 18.766 1 97.94 136 GLY A N 1
ATOM 1087 C CA . GLY A 1 136 ? 1.948 6.695 19.703 1 97.94 136 GLY A CA 1
ATOM 1088 C C . GLY A 1 136 ? 3.262 6.07 19.266 1 97.94 136 GLY A C 1
ATOM 1089 O O . GLY A 1 136 ? 3.709 5.082 19.859 1 97.94 136 GLY A O 1
ATOM 1090 N N . LYS A 1 137 ? 3.906 6.676 18.328 1 97.38 137 LYS A N 1
ATOM 1091 C CA . LYS A 1 137 ? 5.098 6.043 17.766 1 97.38 137 LYS A CA 1
ATOM 1092 C C . LYS A 1 137 ? 6.348 6.875 18.062 1 97.38 137 LYS A C 1
ATOM 1094 O O . LYS A 1 137 ? 6.293 8.109 18.047 1 97.38 137 LYS A O 1
ATOM 1099 N N . LEU A 1 138 ? 7.395 6.223 18.312 1 96.81 138 LEU A N 1
ATOM 1100 C CA . LEU A 1 138 ? 8.75 6.754 18.25 1 96.81 138 LEU A CA 1
ATOM 1101 C C . LEU A 1 138 ? 9.523 6.141 17.094 1 96.81 138 LEU A C 1
ATOM 1103 O O . LEU A 1 138 ? 9.75 4.93 17.062 1 96.81 138 LEU A O 1
ATOM 1107 N N . GLU A 1 139 ? 9.812 6.945 16.125 1 94 139 GLU A N 1
ATOM 1108 C CA . GLU A 1 139 ? 10.328 6.422 14.867 1 94 139 GLU A CA 1
ATOM 1109 C C . GLU A 1 139 ? 9.336 5.453 14.227 1 94 139 GLU A C 1
ATOM 1111 O O . GLU A 1 139 ? 8.18 5.805 14 1 94 139 GLU A O 1
ATOM 1116 N N . GLU A 1 140 ? 9.734 4.207 14.109 1 90.94 140 GLU A N 1
ATOM 1117 C CA . GLU A 1 140 ? 8.836 3.221 13.516 1 90.94 140 GLU A CA 1
ATOM 1118 C C . GLU A 1 140 ? 8.211 2.33 14.586 1 90.94 140 GLU A C 1
ATOM 1120 O O . GLU A 1 140 ? 7.324 1.526 14.289 1 90.94 140 GLU A O 1
ATOM 1125 N N . ARG A 1 141 ? 8.539 2.465 15.875 1 94 141 ARG A N 1
ATOM 1126 C CA . ARG A 1 141 ? 8.102 1.587 16.953 1 94 141 ARG A CA 1
ATOM 1127 C C . ARG A 1 141 ? 6.812 2.102 17.594 1 94 141 ARG A C 1
ATOM 1129 O O . ARG A 1 141 ? 6.742 3.26 18.016 1 94 141 ARG A O 1
ATOM 1136 N N . GLN A 1 142 ? 5.863 1.282 17.641 1 95.56 142 GLN A N 1
ATOM 1137 C CA . GLN A 1 142 ? 4.625 1.604 18.344 1 95.56 142 GLN A CA 1
ATOM 1138 C C . GLN A 1 142 ? 4.793 1.436 19.844 1 95.56 142 GLN A C 1
ATOM 1140 O O . GLN A 1 142 ? 4.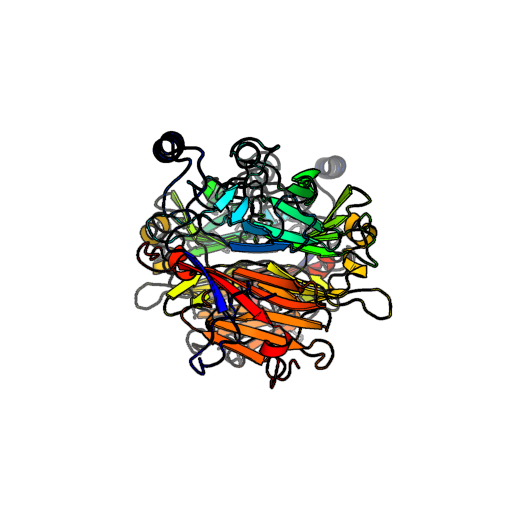625 0.335 20.375 1 95.56 142 GLN A O 1
ATOM 1145 N N . ILE A 1 143 ? 4.996 2.443 20.578 1 95.88 143 ILE A N 1
ATOM 1146 C CA . ILE A 1 143 ? 5.27 2.295 22 1 95.88 143 ILE A CA 1
ATOM 1147 C C . ILE A 1 143 ? 3.996 2.547 22.812 1 95.88 143 ILE A C 1
ATOM 1149 O O . ILE A 1 143 ? 3.891 2.133 23.969 1 95.88 143 ILE A O 1
ATOM 1153 N N . CYS A 1 144 ? 3.055 3.27 22.234 1 97.5 144 CYS A N 1
ATOM 1154 C CA . CYS A 1 144 ? 1.728 3.494 22.797 1 97.5 144 CYS A CA 1
ATOM 1155 C C . CYS A 1 144 ? 0.653 3.381 21.719 1 97.5 144 CYS A C 1
ATOM 1157 O O . CYS A 1 144 ? 0.958 3.408 20.531 1 97.5 144 CYS A O 1
ATOM 1159 N N . HIS A 1 145 ? -0.608 3.197 22.094 1 97.56 145 HIS A N 1
ATOM 1160 C CA . HIS A 1 145 ? -1.695 3.271 21.125 1 97.56 145 HIS A CA 1
ATOM 1161 C C . HIS A 1 145 ? -1.812 4.672 20.531 1 97.56 145 HIS A C 1
ATOM 1163 O O . HIS A 1 145 ? -1.598 5.664 21.234 1 97.56 145 HIS A O 1
ATOM 1169 N N . PRO A 1 146 ? -2.115 4.715 19.266 1 98.5 146 PRO A N 1
ATOM 1170 C CA . PRO A 1 146 ? -2.51 6.039 18.781 1 98.5 146 PRO A CA 1
ATOM 1171 C C . PRO A 1 146 ? -3.684 6.629 19.562 1 98.5 146 PRO A C 1
ATOM 1173 O O . PRO A 1 146 ? -4.566 5.891 20 1 98.5 146 PRO A O 1
ATOM 1176 N N . GLN A 1 147 ? -3.676 7.906 19.703 1 98.62 147 GLN A N 1
ATOM 1177 C CA . GLN A 1 147 ? -4.738 8.492 20.516 1 98.62 147 GLN A CA 1
ATOM 1178 C C . GLN A 1 147 ? -5.121 9.875 20.016 1 98.62 147 GLN A C 1
ATOM 1180 O O . GLN A 1 147 ? -4.352 10.516 19.281 1 98.62 147 GLN A O 1
ATOM 1185 N N . LEU A 1 148 ? -6.312 10.273 20.312 1 98.75 148 LEU A N 1
ATOM 1186 C CA . LEU A 1 148 ? -6.875 11.594 20.062 1 98.75 148 LEU A CA 1
ATOM 1187 C C . LEU A 1 148 ? -7.113 12.344 21.359 1 98.75 148 LEU A C 1
ATOM 1189 O O . LEU A 1 148 ? -7.793 11.836 22.266 1 98.75 148 LEU A O 1
ATOM 1193 N N . LEU A 1 149 ? -6.457 13.484 21.469 1 98.69 149 LEU A N 1
ATOM 1194 C CA . LEU A 1 149 ? -6.602 14.32 22.656 1 98.69 149 LEU A CA 1
ATOM 1195 C C . LEU A 1 149 ? -7.379 15.594 22.344 1 98.69 149 LEU A C 1
ATOM 1197 O O . LEU A 1 149 ? -7.242 16.156 21.25 1 98.69 149 LEU A O 1
ATOM 1201 N N . LEU A 1 150 ? -8.18 16 23.297 1 98.56 150 LEU A N 1
ATOM 1202 C CA . LEU A 1 150 ? -8.938 17.25 23.188 1 98.56 150 LEU A CA 1
ATOM 1203 C C . LEU A 1 150 ? -8.656 18.172 24.359 1 98.56 150 LEU A C 1
ATOM 1205 O O . LEU A 1 150 ? -8.898 17.797 25.516 1 98.56 150 LEU A O 1
ATOM 1209 N N . PHE A 1 151 ? -8.133 19.375 24.078 1 97.31 151 PHE A N 1
ATOM 1210 C CA . PHE A 1 151 ? -7.805 20.344 25.109 1 97.31 151 PHE A CA 1
ATOM 1211 C C . PHE A 1 151 ? -8.734 21.562 25.031 1 97.31 151 PHE A C 1
ATOM 1213 O O . PHE A 1 151 ? -9.07 22.016 23.953 1 97.31 151 PHE A O 1
ATOM 1220 N N . ASP A 1 152 ? -9.094 22.047 26.188 1 95.62 152 ASP A N 1
ATOM 1221 C CA . ASP A 1 152 ? -9.766 23.328 26.281 1 95.62 152 ASP A CA 1
ATOM 1222 C C . ASP A 1 152 ? -8.766 24.484 26.203 1 95.62 152 ASP A C 1
ATOM 1224 O O . ASP A 1 152 ? -7.863 24.578 27.031 1 95.62 152 ASP A O 1
ATOM 1228 N N . LEU A 1 153 ? -8.938 25.359 25.234 1 94.25 153 LEU A N 1
ATOM 1229 C CA . LEU A 1 153 ? -7.93 26.406 25.031 1 94.25 153 LEU A CA 1
ATOM 1230 C C . LEU A 1 153 ? -8.117 27.547 26.031 1 94.25 153 LEU A C 1
ATOM 1232 O O . LEU A 1 153 ? -7.23 28.391 26.188 1 94.25 153 LEU A O 1
ATOM 1236 N N . ARG A 1 154 ? -9.211 27.578 26.75 1 90.88 154 ARG A N 1
ATOM 1237 C CA . ARG A 1 154 ? -9.43 28.562 27.797 1 90.88 154 ARG A CA 1
ATOM 1238 C C . ARG A 1 154 ? -8.695 28.188 29.078 1 90.88 154 ARG A C 1
ATOM 1240 O O . ARG A 1 154 ? -8.203 29.062 29.797 1 90.88 154 ARG A O 1
ATOM 1247 N N . THR A 1 155 ? -8.617 26.875 29.312 1 92.12 155 THR A N 1
ATOM 1248 C CA . THR A 1 155 ? -8.07 26.422 30.594 1 92.12 155 THR A CA 1
ATOM 1249 C C . THR A 1 155 ? -6.812 25.578 30.359 1 92.12 155 THR A C 1
ATOM 1251 O O . THR A 1 155 ? -6.066 25.297 31.312 1 92.12 155 THR A O 1
ATOM 1254 N N . ASN A 1 156 ? -6.625 25.141 29.141 1 92.88 156 ASN A N 1
ATOM 1255 C CA . ASN A 1 156 ? -5.543 24.25 28.75 1 92.88 156 ASN A CA 1
ATOM 1256 C C . ASN A 1 156 ? -5.68 22.875 29.406 1 92.88 156 ASN A C 1
ATOM 1258 O O . ASN A 1 156 ? -4.699 22.141 29.531 1 92.88 156 ASN A O 1
ATOM 1262 N N . ARG A 1 157 ? -6.887 22.578 29.828 1 95.31 157 ARG A N 1
ATOM 1263 C CA . ARG A 1 157 ? -7.133 21.281 30.438 1 95.31 157 ARG A CA 1
ATOM 1264 C C . ARG A 1 157 ? -7.492 20.25 29.375 1 95.31 157 ARG A C 1
ATOM 1266 O O . ARG A 1 157 ? -8.117 20.562 28.375 1 95.31 157 ARG A O 1
ATOM 1273 N N . LEU A 1 158 ? -7.098 19.047 29.672 1 97 158 LEU A N 1
ATOM 1274 C CA . LEU A 1 158 ? -7.484 17.922 28.828 1 97 158 LEU A CA 1
ATOM 1275 C C . LEU A 1 158 ? -8.961 17.578 29.016 1 97 158 LEU A C 1
ATOM 1277 O O . LEU A 1 158 ? -9.391 17.266 30.125 1 97 158 LEU A O 1
ATOM 1281 N N . LEU A 1 159 ? -9.734 17.703 28.016 1 97.25 159 LEU A N 1
ATOM 1282 C CA . LEU A 1 159 ? -11.172 17.438 28.062 1 97.25 159 LEU A CA 1
ATOM 1283 C C . LEU A 1 159 ? -11.461 15.961 27.781 1 97.25 159 LEU A C 1
ATOM 1285 O O . LEU A 1 159 ? -12.398 15.391 28.344 1 97.25 159 LEU A O 1
ATOM 1289 N N . SER A 1 160 ? -10.742 15.359 26.828 1 97 160 SER A N 1
ATOM 1290 C CA . SER A 1 160 ? -10.969 13.969 26.453 1 97 160 SER A CA 1
ATOM 1291 C C . SER A 1 160 ? -9.695 13.328 25.906 1 97 160 SER A C 1
ATOM 1293 O O . SER A 1 160 ? -8.852 14.016 25.312 1 97 160 SER A O 1
ATOM 1295 N N . GLN A 1 161 ? -9.5 12.102 26.172 1 98.19 161 GLN A N 1
ATOM 1296 C CA . GLN A 1 161 ? -8.438 11.242 25.672 1 98.19 161 GLN A CA 1
ATOM 1297 C C . GLN A 1 161 ? -9 9.93 25.141 1 98.19 161 GLN A C 1
ATOM 1299 O O . GLN A 1 161 ? -9.602 9.156 25.875 1 98.19 161 GLN A O 1
ATOM 1304 N N . TYR A 1 162 ? -8.859 9.727 23.859 1 98.62 162 TYR A N 1
ATOM 1305 C CA . TYR A 1 162 ? -9.367 8.516 23.234 1 98.62 162 TYR A CA 1
ATOM 1306 C C . TYR A 1 162 ? -8.227 7.691 22.641 1 98.62 162 TYR A C 1
ATOM 1308 O O . TYR A 1 162 ? -7.527 8.148 21.734 1 98.62 162 TYR A O 1
ATOM 1316 N N . LYS A 1 163 ? -8.047 6.512 23.172 1 98.44 163 LYS A N 1
ATOM 1317 C CA . LYS A 1 163 ? -7.059 5.578 22.641 1 98.44 163 LYS A CA 1
ATOM 1318 C C . LYS A 1 163 ? -7.695 4.617 21.625 1 98.44 163 LYS A C 1
ATOM 1320 O O . LYS A 1 163 ? -8.641 3.906 21.969 1 98.44 163 LYS A O 1
ATOM 1325 N N . PHE A 1 164 ? -7.227 4.598 20.469 1 98.69 164 PHE A N 1
ATOM 1326 C CA . PHE A 1 164 ? -7.82 3.766 19.422 1 98.69 164 PHE A CA 1
ATOM 1327 C C . PHE A 1 164 ? -7.633 2.287 19.75 1 98.69 164 PHE A C 1
ATOM 1329 O O . PHE A 1 164 ? -6.57 1.875 20.219 1 98.69 164 PHE A O 1
ATOM 1336 N N . PRO A 1 165 ? -8.633 1.533 19.484 1 97.38 165 PRO A N 1
ATOM 1337 C CA . PRO A 1 165 ? -8.547 0.098 19.75 1 97.38 165 PRO A CA 1
ATOM 1338 C C . PRO A 1 165 ? -7.52 -0.611 18.875 1 97.38 165 PRO A C 1
ATOM 1340 O O . PRO A 1 165 ? -7.289 -0.198 17.734 1 97.38 165 PRO A O 1
ATOM 1343 N N . LYS A 1 166 ? -7.047 -1.672 19.375 1 95.94 166 LYS A N 1
ATOM 1344 C CA . LYS A 1 166 ? -5.961 -2.395 18.719 1 95.94 166 LYS A CA 1
ATOM 1345 C C . LYS A 1 166 ? -6.391 -2.902 17.344 1 95.94 166 LYS A C 1
ATOM 1347 O O . LYS A 1 166 ? -5.582 -2.959 16.422 1 95.94 166 LYS A O 1
ATOM 1352 N N . ASP A 1 167 ? -7.625 -3.195 17.172 1 93 167 ASP A N 1
ATOM 1353 C CA . ASP A 1 167 ? -8.094 -3.789 15.922 1 93 167 ASP A CA 1
ATOM 1354 C C . ASP A 1 167 ? -8.273 -2.725 14.836 1 93 167 ASP A C 1
ATOM 1356 O O . ASP A 1 167 ? -8.625 -3.043 13.703 1 93 167 ASP A O 1
ATOM 1360 N N . GLN A 1 168 ? -7.953 -1.468 15.203 1 95.25 168 GLN A N 1
ATOM 1361 C CA . GLN A 1 168 ? -8.219 -0.408 14.234 1 95.25 168 GLN A CA 1
ATOM 1362 C C . GLN A 1 168 ? -6.918 0.187 13.703 1 95.25 168 GLN A C 1
ATOM 1364 O O . GLN A 1 168 ? -6.938 1.131 12.914 1 95.25 168 GLN A O 1
ATOM 1369 N N . PHE A 1 169 ? -5.785 -0.317 14.094 1 95.06 169 PHE A N 1
ATOM 1370 C CA . PHE A 1 169 ? -4.523 0.103 13.5 1 95.06 169 PHE A CA 1
ATOM 1371 C C . PHE A 1 169 ? -3.576 -1.082 13.344 1 95.06 169 PHE A C 1
ATOM 1373 O O . PHE A 1 169 ? -3.617 -2.023 14.141 1 95.06 169 PHE A O 1
ATOM 1380 N N . LYS A 1 170 ? -2.854 -0.997 12.281 1 92.31 170 LYS A N 1
ATOM 1381 C CA . LYS A 1 170 ? -1.888 -2.033 11.93 1 92.31 170 LYS A CA 1
ATOM 1382 C C . LYS A 1 170 ? -0.5 -1.697 12.469 1 92.31 170 LYS A C 1
ATOM 1384 O O . LYS A 1 170 ? -0.281 -0.605 12.992 1 92.31 170 LYS A O 1
ATOM 1389 N N . GLU A 1 171 ? 0.417 -2.627 12.281 1 89.44 171 GLU A N 1
ATOM 1390 C CA . GLU A 1 171 ? 1.803 -2.396 12.68 1 89.44 171 GLU A CA 1
ATOM 1391 C C . GLU A 1 171 ? 2.402 -1.211 11.922 1 89.44 171 GLU A C 1
ATOM 1393 O O . GLU A 1 171 ? 3.131 -0.405 12.508 1 89.44 171 GLU A O 1
ATOM 1398 N N . ASP A 1 172 ? 1.994 -1.083 10.734 1 91.75 172 ASP A N 1
ATOM 1399 C CA . ASP A 1 172 ? 2.594 -0.041 9.906 1 91.75 172 ASP A CA 1
ATOM 1400 C C . ASP A 1 172 ? 1.724 1.213 9.883 1 91.75 172 ASP A C 1
ATOM 1402 O O . ASP A 1 172 ? 2.041 2.184 9.195 1 91.75 172 ASP A O 1
ATOM 1406 N N . SER A 1 173 ? 0.673 1.219 10.656 1 96.75 173 SER A N 1
ATOM 1407 C CA . SER A 1 173 ? -0.21 2.381 10.664 1 96.75 173 SER A CA 1
ATOM 1408 C C . SER A 1 173 ? 0.516 3.621 11.172 1 96.75 173 SER A C 1
ATOM 1410 O O . SER A 1 173 ? 1.397 3.525 12.031 1 96.75 173 SER A O 1
ATOM 1412 N N . LEU A 1 174 ? 0.202 4.727 10.648 1 98.38 174 LEU A N 1
ATOM 1413 C CA . LEU A 1 174 ? 0.66 6.047 11.07 1 98.38 174 LEU A CA 1
ATOM 1414 C C . LEU A 1 174 ? -0.436 7.09 10.867 1 98.38 174 LEU A C 1
ATOM 1416 O O . LEU A 1 174 ? -0.686 7.527 9.742 1 98.38 174 LEU A O 1
ATOM 1420 N N . PHE A 1 175 ? -1.125 7.473 11.961 1 98.56 175 PHE A N 1
ATOM 1421 C CA . PHE A 1 175 ? -2.189 8.469 11.922 1 98.56 175 PHE A CA 1
ATOM 1422 C C . PHE A 1 175 ? -1.61 9.875 11.836 1 98.56 175 PHE A C 1
ATOM 1424 O O . PHE A 1 175 ? -1.089 10.398 12.828 1 98.56 175 PHE A O 1
ATOM 1431 N N . VAL A 1 176 ? -1.785 10.539 10.695 1 98.12 176 VAL A N 1
ATOM 1432 C CA . VAL A 1 176 ? -0.949 11.727 10.531 1 98.12 176 VAL A CA 1
ATOM 1433 C C . VAL A 1 176 ? -1.831 12.961 10.359 1 98.12 176 VAL A C 1
ATOM 1435 O O . VAL A 1 176 ? -1.403 14.078 10.648 1 98.12 176 VAL A O 1
ATOM 1438 N N . THR A 1 177 ? -3.018 12.812 9.812 1 98.75 177 THR A N 1
ATOM 1439 C CA . THR A 1 177 ? -3.857 13.969 9.523 1 98.75 177 THR A CA 1
ATOM 1440 C C . THR A 1 177 ? -5.246 13.797 10.133 1 98.75 177 THR A C 1
ATOM 1442 O O . THR A 1 177 ? -5.809 12.695 10.109 1 98.75 177 THR A O 1
ATOM 1445 N N . LEU A 1 178 ? -5.77 14.844 10.672 1 98.81 178 LEU A N 1
ATOM 1446 C CA . LEU A 1 178 ? -7.152 14.852 11.141 1 98.81 178 LEU A CA 1
ATOM 1447 C C . LEU A 1 178 ? -7.906 16.062 10.586 1 98.81 178 LEU A C 1
ATOM 1449 O O . LEU A 1 178 ? -7.301 17.094 10.297 1 98.81 178 LEU A O 1
ATOM 1453 N N . VAL A 1 179 ? -9.148 15.914 10.398 1 98.69 179 VAL A N 1
ATOM 1454 C CA . VAL A 1 179 ? -10.07 17.016 10.109 1 98.69 179 VAL A CA 1
ATOM 1455 C C . VAL A 1 179 ? -11.305 16.891 11 1 98.69 179 VAL A C 1
ATOM 1457 O O . VAL A 1 179 ? -11.867 15.805 11.156 1 98.69 179 VAL A O 1
ATOM 1460 N N . VAL A 1 180 ? -11.695 17.969 11.625 1 98.44 180 VAL A N 1
ATOM 1461 C CA . VAL A 1 180 ? -12.789 17.984 12.594 1 98.44 180 VAL A CA 1
ATOM 1462 C C . VAL A 1 180 ? -14.062 18.5 11.922 1 98.44 180 VAL A C 1
ATOM 1464 O O . VAL A 1 180 ? -14.047 19.547 11.289 1 98.44 180 VAL A O 1
ATOM 1467 N N . ASP A 1 181 ? -15.117 17.734 12.039 1 98.38 181 ASP A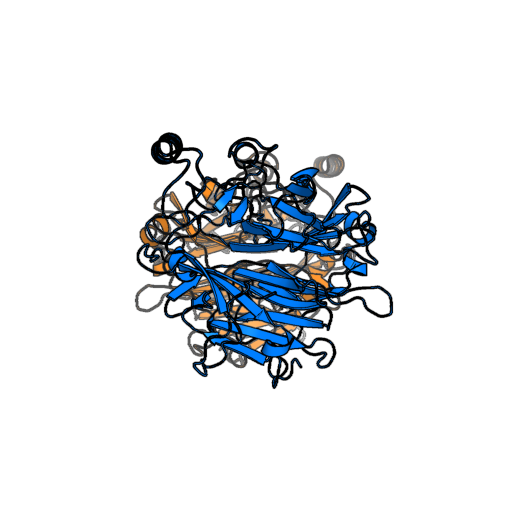 N 1
ATOM 1468 C CA . ASP A 1 181 ? -16.422 18.062 11.461 1 98.38 181 ASP A CA 1
ATOM 1469 C C . ASP A 1 181 ? -17.438 18.422 12.547 1 98.38 181 ASP A C 1
ATOM 1471 O O . ASP A 1 181 ? -18.047 17.547 13.148 1 98.38 181 ASP A O 1
ATOM 1475 N N . ILE A 1 182 ? -17.578 19.719 12.773 1 96.62 182 ILE A N 1
ATOM 1476 C CA . ILE A 1 182 ? -18.594 20.266 13.68 1 96.62 182 ILE A CA 1
ATOM 1477 C C . ILE A 1 182 ? -19.641 21.031 12.883 1 96.62 182 ILE A C 1
ATOM 1479 O O . ILE A 1 182 ? -19.297 21.859 12.039 1 96.62 182 ILE A O 1
ATOM 1483 N N . ARG A 1 183 ? -20.875 20.719 13.172 1 93.44 183 ARG A N 1
ATOM 1484 C CA . ARG A 1 183 ? -21.969 21.359 12.453 1 93.44 183 ARG A CA 1
ATOM 1485 C C . ARG A 1 183 ? -22.844 22.188 13.406 1 93.44 183 ARG A C 1
ATOM 1487 O O . ARG A 1 183 ? -23.141 21.75 14.516 1 93.44 183 ARG A O 1
ATOM 1494 N N . ASP A 1 184 ? -23.219 23.375 13.031 1 88.94 184 ASP A N 1
ATOM 1495 C CA . ASP A 1 184 ? -24.094 24.281 13.758 1 88.94 184 ASP A CA 1
ATOM 1496 C C . ASP A 1 184 ? -23.578 24.547 15.164 1 88.94 184 ASP A C 1
ATOM 1498 O O . ASP A 1 184 ? -24.359 24.578 16.125 1 88.94 184 ASP A O 1
ATOM 1502 N N . ASP A 1 185 ? -22.328 24.469 15.336 1 84.44 185 ASP A N 1
ATOM 1503 C CA . ASP A 1 185 ? -21.625 24.797 16.578 1 84.44 185 ASP A CA 1
ATOM 1504 C C . ASP A 1 185 ? -22.016 23.828 17.688 1 84.44 185 ASP A C 1
ATOM 1506 O O . ASP A 1 185 ? -22.016 24.188 18.875 1 84.44 185 ASP A O 1
ATOM 1510 N N . LYS A 1 186 ? -22.484 22.734 17.234 1 93.19 186 LYS A N 1
ATOM 1511 C CA . LYS A 1 186 ? -22.734 21.672 18.219 1 93.19 186 LYS A CA 1
ATOM 1512 C C . LYS A 1 186 ? -21.438 20.938 18.562 1 93.19 186 LYS A C 1
ATOM 1514 O O . LYS A 1 186 ? -21.141 19.891 17.984 1 93.19 186 LYS A O 1
ATOM 1519 N N . CYS A 1 187 ? -20.812 21.438 19.562 1 94.19 187 CYS A N 1
ATOM 1520 C CA . CYS A 1 187 ? -19.438 21.047 19.906 1 94.19 187 CYS A CA 1
ATOM 1521 C C . CYS A 1 187 ? -19.406 19.609 20.406 1 94.19 187 CYS A C 1
ATOM 1523 O O . CYS A 1 187 ? -18.391 18.922 20.266 1 94.19 187 CYS A O 1
ATOM 1525 N N . ASP A 1 188 ? -20.484 19.125 20.906 1 94.38 188 ASP A N 1
ATOM 1526 C CA . ASP A 1 188 ? -20.516 17.781 21.453 1 94.38 188 ASP A CA 1
ATOM 1527 C C . ASP A 1 188 ? -20.797 16.75 20.344 1 94.38 188 ASP A C 1
ATOM 1529 O O . ASP A 1 188 ? -20.594 15.555 20.547 1 94.38 188 ASP A O 1
ATOM 1533 N N . ASP A 1 189 ? -21.297 17.25 19.25 1 95.44 189 ASP A N 1
ATOM 1534 C CA . ASP A 1 189 ? -21.547 16.375 18.094 1 95.44 189 ASP A CA 1
ATOM 1535 C C . ASP A 1 189 ? -20.453 16.531 17.047 1 95.44 189 ASP A C 1
ATOM 1537 O O . ASP A 1 189 ? -20.734 16.844 15.891 1 95.44 189 ASP A O 1
ATOM 1541 N N . ALA A 1 190 ? -19.234 16.25 17.469 1 97.88 190 ALA A N 1
ATOM 1542 C CA . ALA A 1 190 ? -18.078 16.375 16.594 1 97.88 190 ALA A CA 1
ATOM 1543 C C . ALA A 1 190 ? -17.656 15.016 16.047 1 97.88 190 ALA A C 1
ATOM 1545 O O . ALA A 1 190 ? -17.688 14.008 16.75 1 97.88 190 ALA A O 1
ATOM 1546 N N . PHE A 1 191 ? -17.375 14.977 14.781 1 98.69 191 PHE A N 1
ATOM 1547 C CA . PHE A 1 191 ? -16.688 13.859 14.156 1 98.69 191 PHE A CA 1
ATOM 1548 C C . PHE A 1 191 ? -15.273 14.258 13.75 1 98.69 191 PHE A C 1
ATOM 1550 O O . PHE A 1 191 ? -15.031 15.398 13.375 1 98.69 191 PHE A O 1
ATOM 1557 N N . VAL A 1 192 ? -14.352 13.367 13.898 1 98.88 192 VAL A N 1
ATOM 1558 C CA . VAL A 1 192 ? -12.977 13.578 13.453 1 98.88 192 VAL A CA 1
ATOM 1559 C C . VAL A 1 192 ? -12.602 12.5 12.43 1 98.88 192 VAL A C 1
ATOM 1561 O O . VAL A 1 192 ? -12.773 11.305 12.688 1 98.88 192 VAL A O 1
ATOM 1564 N N . TYR A 1 193 ? -12.25 12.891 11.242 1 98.94 193 TYR A N 1
ATOM 1565 C CA . TYR A 1 193 ? -11.727 11.984 10.227 1 98.94 193 TYR A CA 1
ATOM 1566 C C . TYR A 1 193 ? -10.203 11.969 10.25 1 98.94 193 TYR A C 1
ATOM 1568 O O . TYR A 1 193 ? -9.562 13.016 10.289 1 98.94 193 TYR A O 1
ATOM 1576 N N . ILE A 1 194 ? -9.617 10.766 10.258 1 98.94 194 ILE A N 1
ATOM 1577 C CA . ILE A 1 194 ? -8.188 10.617 10.484 1 98.94 194 ILE A CA 1
ATOM 1578 C C . ILE A 1 194 ? -7.574 9.766 9.375 1 98.94 194 ILE A C 1
ATOM 1580 O O . ILE A 1 194 ? -8.047 8.664 9.094 1 98.94 194 ILE A O 1
ATOM 1584 N N . ALA A 1 195 ? -6.551 10.273 8.75 1 98.88 195 ALA A N 1
ATOM 1585 C CA . ALA A 1 195 ? -5.852 9.547 7.691 1 98.88 195 ALA A CA 1
ATOM 1586 C C . ALA A 1 195 ? -4.738 8.672 8.266 1 98.88 195 ALA A C 1
ATOM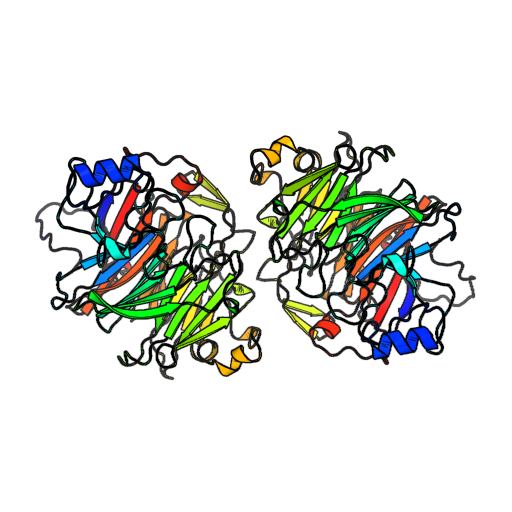 1588 O O . ALA A 1 195 ? -3.854 9.164 8.961 1 98.88 195 ALA A O 1
ATOM 1589 N N . ASP A 1 196 ? -4.781 7.43 8.055 1 98.69 196 ASP A N 1
ATOM 1590 C CA . ASP A 1 196 ? -3.688 6.492 8.297 1 98.69 196 ASP A CA 1
ATOM 1591 C C . ASP A 1 196 ? -2.814 6.34 7.055 1 98.69 196 ASP A C 1
ATOM 1593 O O . ASP A 1 196 ? -3.111 5.527 6.176 1 98.69 196 ASP A O 1
ATOM 1597 N N . VAL A 1 197 ? -1.725 7.023 7.027 1 98.56 197 VAL A N 1
ATOM 1598 C CA . VAL A 1 197 ? -0.978 7.277 5.801 1 98.56 197 VAL A CA 1
ATOM 1599 C C . VAL A 1 197 ? -0.28 5.996 5.348 1 98.56 197 VAL A C 1
ATOM 1601 O O . VAL A 1 197 ? -0.191 5.719 4.148 1 98.56 197 VAL A O 1
ATOM 1604 N N . THR A 1 198 ? 0.232 5.145 6.258 1 97.56 198 THR A N 1
ATOM 1605 C CA . THR A 1 198 ? 0.988 3.963 5.859 1 97.56 198 THR A CA 1
ATOM 1606 C C . THR A 1 198 ? 0.159 2.699 6.059 1 97.56 198 THR A C 1
ATOM 1608 O O . THR A 1 198 ? 0.51 1.633 5.547 1 97.56 198 THR A O 1
ATOM 1611 N N . GLY A 1 199 ? -0.949 2.838 6.77 1 97 199 GLY A N 1
ATOM 1612 C CA . GLY A 1 199 ? -1.918 1.757 6.855 1 97 199 GLY A CA 1
ATOM 1613 C C . GLY A 1 199 ? -2.99 1.832 5.785 1 97 199 GLY A C 1
ATOM 1614 O O . GLY A 1 199 ? -3.816 0.926 5.66 1 97 199 GLY A O 1
ATOM 1615 N N . PHE A 1 200 ? -3 2.908 5.098 1 97.62 200 PHE A N 1
ATOM 1616 C CA . PHE A 1 200 ? -3.895 3.133 3.969 1 97.62 200 PHE A CA 1
ATOM 1617 C C . PHE A 1 200 ? -5.352 3.008 4.398 1 97.62 200 PHE A C 1
ATOM 1619 O O . PHE A 1 200 ? -6.125 2.273 3.785 1 97.62 200 PHE A O 1
ATOM 1626 N N . GLY A 1 201 ? -5.738 3.738 5.375 1 97.12 201 GLY A N 1
ATOM 1627 C CA . GLY A 1 201 ? -7.098 3.703 5.891 1 97.12 201 GLY A CA 1
ATOM 1628 C C . GLY A 1 201 ? -7.582 5.051 6.391 1 97.12 201 GLY A C 1
ATOM 1629 O O . GLY A 1 201 ? -6.789 5.984 6.543 1 97.12 201 GLY A O 1
ATOM 1630 N N . LEU A 1 202 ? -8.852 5.156 6.551 1 98.12 202 LEU A N 1
ATOM 1631 C CA . LEU A 1 202 ? -9.516 6.316 7.133 1 98.12 202 LEU A CA 1
ATOM 1632 C C . LEU A 1 202 ? -10.25 5.938 8.414 1 98.12 202 LEU A C 1
ATOM 1634 O O . LEU A 1 202 ? -11.094 5.039 8.414 1 98.12 202 LEU A O 1
ATOM 1638 N N . LEU A 1 203 ? -9.891 6.539 9.5 1 98.19 203 LEU A N 1
ATOM 1639 C CA . LEU A 1 203 ? -10.617 6.352 10.75 1 98.19 203 LEU A CA 1
ATOM 1640 C C . LEU A 1 203 ? -11.656 7.453 10.945 1 98.19 203 LEU A C 1
ATOM 1642 O O . LEU A 1 203 ? -11.414 8.609 10.586 1 98.19 203 LEU A O 1
ATOM 1646 N N . VAL A 1 204 ? -12.727 7.07 11.477 1 98.31 204 VAL A N 1
ATOM 1647 C CA . VAL A 1 204 ? -13.766 8.016 11.891 1 98.31 204 VAL A CA 1
ATOM 1648 C C . VAL A 1 204 ? -13.961 7.93 13.398 1 98.31 204 VAL A C 1
ATOM 1650 O O . VAL A 1 204 ? -14.148 6.84 13.945 1 98.31 204 VAL A O 1
ATOM 1653 N N . TYR A 1 205 ? -13.812 8.984 14.117 1 98.69 205 TYR A N 1
ATOM 1654 C CA . TYR A 1 205 ? -14.102 9.086 15.539 1 98.69 205 TYR A CA 1
ATOM 1655 C C . TYR A 1 205 ? -15.375 9.875 15.781 1 98.69 205 TYR A C 1
ATOM 1657 O O . TYR A 1 205 ? -15.531 10.992 15.273 1 98.69 205 TYR A O 1
ATOM 1665 N N . ASP A 1 206 ? -16.281 9.305 16.438 1 98.5 206 ASP A N 1
ATOM 1666 C CA . ASP A 1 206 ? -17.547 9.875 16.891 1 98.5 206 ASP A CA 1
ATOM 1667 C C . ASP A 1 206 ? -17.453 10.312 18.344 1 98.5 206 ASP A C 1
ATOM 1669 O O . ASP A 1 206 ? -17.531 9.477 19.25 1 98.5 206 ASP A O 1
ATOM 1673 N N . HIS A 1 207 ? -17.375 11.602 18.547 1 98.5 207 HIS A N 1
ATOM 1674 C CA . HIS A 1 207 ? -17.078 12.156 19.859 1 98.5 207 HIS A CA 1
ATOM 1675 C C . HIS A 1 207 ? -18.234 11.93 20.828 1 98.5 207 HIS A C 1
ATOM 1677 O O . HIS A 1 207 ? -18.016 11.57 21.984 1 98.5 207 HIS A O 1
ATOM 1683 N N . ARG A 1 208 ? -19.422 12.125 20.391 1 97.56 208 ARG A N 1
ATOM 1684 C CA . ARG A 1 208 ? -20.609 12.016 21.25 1 97.56 208 ARG A CA 1
ATOM 1685 C C . ARG A 1 208 ? -20.75 10.602 21.797 1 97.56 208 ARG A C 1
ATOM 1687 O O . ARG A 1 208 ? -21.047 10.43 22.984 1 97.56 208 ARG A O 1
ATOM 1694 N N . ASN A 1 209 ? -20.5 9.641 20.922 1 97.44 209 ASN A N 1
ATOM 1695 C CA . ASN A 1 209 ? -20.703 8.25 21.312 1 97.44 209 ASN A CA 1
ATOM 1696 C C . ASN A 1 209 ? -19.406 7.578 21.719 1 97.44 209 ASN A C 1
ATOM 1698 O O . ASN A 1 209 ? -19.391 6.395 22.062 1 97.44 209 ASN A O 1
ATOM 1702 N N . VAL A 1 210 ? -18.312 8.281 21.641 1 97.81 210 VAL A N 1
ATOM 1703 C CA . VAL A 1 210 ? -16.984 7.836 22.047 1 97.81 210 VAL A CA 1
ATOM 1704 C C . VAL A 1 210 ? -16.656 6.5 21.391 1 97.81 210 VAL A C 1
ATOM 1706 O O . VAL A 1 210 ? -16.375 5.512 22.062 1 97.81 210 VAL A O 1
ATOM 1709 N N . ARG A 1 211 ? -16.641 6.5 20.109 1 97.5 211 ARG A N 1
ATOM 1710 C CA . ARG A 1 211 ? -16.328 5.301 19.328 1 97.5 211 ARG A CA 1
ATOM 1711 C C . ARG A 1 211 ? -15.648 5.66 18.016 1 97.5 211 ARG A C 1
ATOM 1713 O O . ARG A 1 211 ? -15.734 6.801 17.562 1 97.5 211 ARG A O 1
ATOM 1720 N N . SER A 1 212 ? -15 4.695 17.453 1 97.56 212 SER A N 1
ATOM 1721 C CA . SER A 1 212 ? -14.328 4.875 16.172 1 97.56 212 SER A CA 1
ATOM 1722 C C . SER A 1 212 ? -14.438 3.627 15.305 1 97.56 212 SER A C 1
ATOM 1724 O O . SER A 1 212 ? -14.758 2.545 15.805 1 97.56 212 SER A O 1
ATOM 1726 N N . TRP A 1 213 ? -14.305 3.777 14.047 1 96.75 213 TRP A N 1
ATOM 1727 C CA . TRP A 1 213 ? -14.219 2.656 13.117 1 96.75 213 TRP A CA 1
ATOM 1728 C C . TRP A 1 213 ? -13.273 2.969 11.969 1 96.75 213 TRP A C 1
ATOM 1730 O O . TRP A 1 213 ? -12.953 4.133 11.711 1 96.75 213 TRP A O 1
ATOM 1740 N N . ARG A 1 214 ? -12.781 1.945 11.398 1 96.12 214 ARG A N 1
ATOM 1741 C CA . ARG A 1 214 ? -11.828 2.045 10.297 1 96.12 214 ARG A CA 1
ATOM 1742 C C . ARG A 1 214 ? -12.508 1.746 8.961 1 96.12 214 ARG A C 1
ATOM 1744 O O . ARG A 1 214 ? -13.305 0.817 8.859 1 96.12 214 ARG A O 1
ATOM 1751 N N . ILE A 1 215 ? -12.211 2.547 7.98 1 96.62 215 ILE A N 1
ATOM 1752 C CA . ILE A 1 215 ? -12.695 2.375 6.617 1 96.62 215 ILE A CA 1
ATOM 1753 C C . ILE A 1 215 ? -11.523 2.078 5.684 1 96.62 215 ILE A C 1
ATOM 1755 O O . ILE A 1 215 ? -10.469 2.703 5.789 1 96.62 215 ILE A O 1
ATOM 1759 N N . THR A 1 216 ? -11.68 1.131 4.781 1 95.25 216 THR A N 1
ATOM 1760 C CA . THR A 1 216 ? -10.703 0.814 3.748 1 95.25 216 THR A CA 1
ATOM 1761 C C . THR A 1 216 ? -11.25 1.135 2.363 1 95.25 216 THR A C 1
ATOM 1763 O O . THR A 1 216 ? -12.461 1.033 2.133 1 95.25 216 THR A O 1
ATOM 1766 N N . ASN A 1 217 ? -10.453 1.575 1.512 1 97 217 ASN A N 1
ATOM 1767 C CA . ASN A 1 217 ? -10.812 1.883 0.132 1 97 217 ASN A CA 1
ATOM 1768 C C . ASN A 1 217 ? -9.586 1.91 -0.775 1 97 217 ASN A C 1
ATOM 1770 O O . ASN A 1 217 ? -8.508 2.326 -0.353 1 97 217 ASN A O 1
ATOM 1774 N N . ASN A 1 218 ? -9.773 1.55 -2.035 1 97.56 218 ASN A N 1
ATOM 1775 C CA . ASN A 1 218 ? -8.68 1.528 -3.004 1 97.56 218 ASN A CA 1
ATOM 1776 C C . ASN A 1 218 ? -8.008 2.891 -3.115 1 97.56 218 ASN A C 1
ATOM 1778 O O . ASN A 1 218 ? -6.785 2.971 -3.271 1 97.56 218 ASN A O 1
ATOM 1782 N N . LEU A 1 219 ? -8.727 3.924 -2.957 1 98.19 219 LEU A N 1
ATOM 1783 C CA . LEU A 1 219 ? -8.266 5.277 -3.242 1 98.19 219 LEU A CA 1
ATOM 1784 C C . LEU A 1 219 ? -7.387 5.801 -2.111 1 98.19 219 LEU A C 1
ATOM 1786 O O . LEU A 1 219 ? -6.816 6.891 -2.217 1 98.19 219 LEU A O 1
ATOM 1790 N N . PHE A 1 220 ? -7.238 5 -1.026 1 98.44 220 PHE A N 1
ATOM 1791 C CA . PHE A 1 220 ? -6.406 5.414 0.099 1 98.44 220 PHE A CA 1
ATOM 1792 C C . PHE A 1 220 ? -4.965 4.965 -0.098 1 98.44 220 PHE A C 1
ATOM 1794 O O . PHE A 1 220 ? -4.074 5.375 0.649 1 98.44 220 PHE A O 1
ATOM 1801 N N . TYR A 1 221 ? -4.66 4.18 -1.119 1 98.69 221 TYR A N 1
ATOM 1802 C CA . TYR A 1 221 ? -3.332 3.654 -1.407 1 98.69 221 TYR A CA 1
ATOM 1803 C C . TYR A 1 221 ? -2.496 4.676 -2.172 1 98.69 221 TYR A C 1
ATOM 1805 O O . TYR A 1 221 ? -3.041 5.57 -2.82 1 98.69 221 TYR A O 1
ATOM 1813 N N . PRO A 1 222 ? -1.137 4.551 -2.08 1 98.81 222 PRO A N 1
ATOM 1814 C CA . PRO A 1 222 ? -0.279 5.371 -2.938 1 98.81 222 PRO A CA 1
ATOM 1815 C C . PRO A 1 222 ? -0.302 4.926 -4.398 1 98.81 222 PRO A C 1
ATOM 1817 O O . PRO A 1 222 ? -0.608 3.766 -4.688 1 98.81 222 PRO A O 1
ATOM 1820 N N . TYR A 1 223 ? -0.034 5.855 -5.262 1 98.56 223 TYR A N 1
ATOM 1821 C CA . TYR A 1 223 ? 0.045 5.613 -6.699 1 98.56 223 TYR A CA 1
ATOM 1822 C C . TYR A 1 223 ? 1.493 5.457 -7.148 1 98.56 223 TYR A C 1
ATOM 1824 O O . TYR A 1 223 ? 2.244 6.434 -7.203 1 98.56 223 TYR A O 1
ATOM 1832 N N . PRO A 1 224 ? 1.846 4.266 -7.562 1 98.06 224 PRO A N 1
ATOM 1833 C CA . PRO A 1 224 ? 3.252 3.969 -7.844 1 98.06 224 PRO A CA 1
ATOM 1834 C C . PRO A 1 224 ? 3.889 4.98 -8.797 1 98.06 224 PRO A C 1
ATOM 1836 O O . PRO A 1 224 ? 5.02 5.418 -8.57 1 98.06 224 PRO A O 1
ATOM 1839 N N . PRO A 1 225 ? 3.215 5.484 -9.844 1 96.88 225 PRO A N 1
ATOM 1840 C CA . PRO A 1 225 ? 3.867 6.438 -10.742 1 96.88 225 PRO A CA 1
ATOM 1841 C C . PRO A 1 225 ? 4.25 7.742 -10.047 1 96.88 225 PRO A C 1
ATOM 1843 O O . PRO A 1 225 ? 5.035 8.531 -10.586 1 96.88 225 PRO A O 1
ATOM 1846 N N . TYR A 1 226 ? 3.715 7.961 -8.867 1 98.19 226 TYR A N 1
ATOM 1847 C CA . TYR A 1 226 ? 3.928 9.242 -8.203 1 98.19 226 TYR A CA 1
ATOM 1848 C C . TYR A 1 226 ? 4.633 9.055 -6.867 1 98.19 226 TYR A C 1
ATOM 1850 O O . TYR A 1 226 ? 4.48 9.867 -5.957 1 98.19 226 TYR A O 1
ATOM 1858 N N . GLY A 1 227 ? 5.363 7.965 -6.715 1 97.62 227 GLY A N 1
ATOM 1859 C CA . GLY A 1 227 ? 6.086 7.684 -5.484 1 97.62 227 GLY A CA 1
ATOM 1860 C C . GLY A 1 227 ? 7.453 8.344 -5.426 1 97.62 227 GLY A C 1
ATOM 1861 O O . GLY A 1 227 ? 8.109 8.336 -4.383 1 97.62 227 GLY A O 1
ATOM 1862 N N . THR A 1 228 ? 7.914 8.914 -6.551 1 97.19 228 THR A N 1
ATOM 1863 C CA . THR A 1 228 ? 9.172 9.656 -6.605 1 97.19 228 THR A CA 1
ATOM 1864 C C . THR A 1 228 ? 8.906 11.156 -6.598 1 97.19 228 THR A C 1
ATOM 1866 O O . THR A 1 228 ? 8.141 11.664 -7.418 1 97.19 228 THR A O 1
ATOM 1869 N N . PHE A 1 229 ? 9.523 11.836 -5.688 1 98.06 229 PHE A N 1
ATOM 1870 C CA . PHE A 1 229 ? 9.336 13.273 -5.516 1 98.06 229 PHE A CA 1
ATOM 1871 C C . PHE A 1 229 ? 10.555 14.047 -5.996 1 98.06 229 PHE A C 1
ATOM 1873 O O . PHE A 1 229 ? 11.688 13.586 -5.832 1 98.06 229 PHE A O 1
ATOM 1880 N N . TYR A 1 230 ? 10.289 15.156 -6.629 1 97.75 230 TYR A N 1
ATOM 1881 C CA . TYR A 1 230 ? 11.32 16.109 -7.031 1 97.75 230 TYR A CA 1
ATOM 1882 C C . TYR A 1 230 ? 10.984 17.516 -6.531 1 97.75 230 TYR A C 1
ATOM 1884 O O . TYR A 1 230 ? 10 18.109 -6.961 1 97.75 230 TYR A O 1
ATOM 1892 N N . ILE A 1 231 ? 11.797 18 -5.613 1 98.25 231 ILE A N 1
ATOM 1893 C CA . ILE A 1 231 ? 11.594 19.344 -5.059 1 98.25 231 ILE A CA 1
ATOM 1894 C C . ILE A 1 231 ? 12.914 20.109 -5.051 1 98.25 231 ILE A C 1
ATOM 1896 O O . ILE A 1 231 ? 13.875 19.688 -4.395 1 98.25 231 ILE A O 1
ATOM 1900 N N . ASN A 1 232 ? 12.969 21.188 -5.766 1 97.25 232 ASN A N 1
ATOM 1901 C CA . ASN A 1 232 ? 14.094 22.109 -5.762 1 97.25 232 ASN A CA 1
ATOM 1902 C C . ASN A 1 232 ? 15.422 21.375 -5.973 1 97.25 232 ASN A C 1
ATOM 1904 O O . ASN A 1 232 ? 16.359 21.562 -5.195 1 97.25 232 ASN A O 1
ATOM 1908 N N . GLY A 1 233 ? 15.445 20.453 -6.867 1 97.06 233 GLY A N 1
ATOM 1909 C CA . GLY A 1 233 ? 16.688 19.844 -7.312 1 97.06 233 GLY A CA 1
ATOM 1910 C C . GLY A 1 233 ? 16.984 18.516 -6.621 1 97.06 233 GLY A C 1
ATOM 1911 O O . GLY A 1 233 ? 17.938 17.828 -6.988 1 97.06 233 GLY A O 1
ATOM 1912 N N . LEU A 1 234 ? 16.25 18.125 -5.664 1 97.44 234 LEU A N 1
ATOM 1913 C CA . LEU A 1 234 ? 16.484 16.891 -4.926 1 97.44 234 LEU A CA 1
ATOM 1914 C C . LEU A 1 234 ? 15.344 15.906 -5.141 1 97.44 234 LEU A C 1
ATOM 1916 O O . LEU A 1 234 ? 14.188 16.312 -5.277 1 97.44 234 LEU A O 1
ATOM 1920 N N . THR A 1 235 ? 15.758 14.609 -5.211 1 95.69 235 THR A N 1
ATOM 1921 C CA . THR A 1 235 ? 14.797 13.531 -5.453 1 95.69 235 THR A CA 1
ATOM 1922 C C . THR A 1 235 ? 14.789 12.547 -4.289 1 95.69 235 THR A C 1
ATOM 1924 O O . THR A 1 235 ? 15.844 12.227 -3.73 1 95.69 235 THR A O 1
ATOM 1927 N N . PHE A 1 236 ? 13.641 12.055 -3.918 1 95.62 236 PHE A N 1
ATOM 1928 C CA . PHE A 1 236 ? 13.492 10.984 -2.939 1 95.62 236 PHE A CA 1
ATOM 1929 C C . PHE A 1 236 ? 12.234 10.164 -3.213 1 95.62 236 PHE A C 1
ATOM 1931 O O . PHE A 1 236 ? 11.359 10.602 -3.957 1 95.62 236 PHE A O 1
ATOM 1938 N N . ASP A 1 237 ? 12.156 8.977 -2.693 1 95.69 237 ASP A N 1
ATOM 1939 C CA . ASP A 1 237 ? 11.016 8.086 -2.871 1 95.69 237 ASP A CA 1
ATOM 1940 C C . ASP A 1 237 ? 10.219 7.949 -1.573 1 95.69 237 ASP A C 1
ATOM 1942 O O . ASP A 1 237 ? 10.805 7.879 -0.489 1 95.69 237 ASP A O 1
ATOM 1946 N N . LEU A 1 238 ? 8.938 7.938 -1.667 1 96.88 238 LEU A N 1
ATOM 1947 C CA . LEU A 1 238 ? 8.023 7.77 -0.541 1 96.88 238 LEU A CA 1
ATOM 1948 C C . LEU A 1 238 ? 6.66 7.285 -1.016 1 96.88 238 LEU A C 1
ATOM 1950 O O . LEU A 1 238 ? 5.996 7.957 -1.81 1 96.88 238 LEU A O 1
ATOM 1954 N N . MET A 1 239 ? 6.246 6.129 -0.557 1 97.56 239 MET A N 1
ATOM 1955 C CA . MET A 1 239 ? 4.969 5.555 -0.97 1 97.56 239 MET A CA 1
ATOM 1956 C C . MET A 1 239 ? 3.91 5.754 0.108 1 97.56 239 MET A C 1
ATOM 1958 O O . MET A 1 239 ? 3.301 4.789 0.574 1 97.56 239 MET A O 1
ATOM 1962 N N . ASP A 1 240 ? 3.631 6.98 0.425 1 98.5 240 ASP A N 1
ATOM 1963 C CA . ASP A 1 240 ? 2.623 7.344 1.417 1 98.5 240 ASP A CA 1
ATOM 1964 C C . ASP A 1 240 ? 1.232 7.406 0.79 1 98.5 240 ASP A C 1
ATOM 1966 O O . ASP A 1 240 ? 1.07 7.91 -0.324 1 98.5 240 ASP A O 1
ATOM 1970 N N . GLY A 1 241 ? 0.241 6.836 1.481 1 98.75 241 GLY A N 1
ATOM 1971 C CA . GLY A 1 241 ? -1.146 6.812 1.046 1 98.75 241 GLY A CA 1
ATOM 1972 C C . GLY A 1 241 ? -1.916 8.062 1.441 1 98.75 241 GLY A C 1
ATOM 1973 O O . GLY A 1 241 ? -1.421 9.18 1.287 1 98.75 241 GLY A O 1
ATOM 1974 N N . ILE A 1 242 ? -3.154 7.867 1.884 1 98.88 242 ILE A N 1
ATOM 1975 C CA . ILE A 1 242 ? -4.082 8.945 2.209 1 98.88 242 ILE A CA 1
ATOM 1976 C C . ILE A 1 242 ? -3.455 9.875 3.244 1 98.88 242 ILE A C 1
ATOM 1978 O O . ILE A 1 242 ? -2.924 9.414 4.258 1 98.88 242 ILE A O 1
ATOM 1982 N N . LEU A 1 243 ? -3.529 11.211 2.941 1 98.75 243 LEU A N 1
ATOM 1983 C CA . LEU A 1 243 ? -2.896 12.195 3.807 1 98.75 243 LEU A CA 1
ATOM 1984 C C . LEU A 1 243 ? -3.674 13.508 3.787 1 98.75 243 LEU A C 1
ATOM 1986 O O . LEU A 1 243 ? -4.07 14.016 4.836 1 98.75 243 LEU A O 1
ATOM 1990 N N . GLY A 1 244 ? -3.879 14.039 2.557 1 98.81 244 GLY A N 1
ATOM 1991 C CA . GLY A 1 244 ? -4.621 15.289 2.455 1 98.81 244 GLY A CA 1
ATOM 1992 C C . GLY A 1 244 ? -6.098 15.125 2.754 1 98.81 244 GLY A C 1
ATOM 1993 O O . GLY A 1 244 ? -6.754 14.227 2.221 1 98.81 244 GLY A O 1
ATOM 1994 N N . LEU A 1 245 ? -6.605 15.93 3.607 1 98.94 245 LEU A N 1
ATOM 1995 C CA . LEU A 1 245 ? -8.023 15.961 3.951 1 98.94 245 LEU A CA 1
ATOM 1996 C C . LEU A 1 245 ? -8.539 17.391 4.004 1 98.94 245 LEU A C 1
ATOM 1998 O O . LEU A 1 245 ? -7.844 18.281 4.492 1 98.94 245 LEU A O 1
ATOM 2002 N N . ALA A 1 246 ? -9.688 17.609 3.514 1 98.88 246 ALA A N 1
ATOM 2003 C CA . ALA A 1 246 ? -10.383 18.891 3.666 1 98.88 246 ALA A CA 1
ATOM 2004 C C . ALA A 1 246 ? -11.898 18.703 3.586 1 98.88 246 ALA A C 1
ATOM 2006 O O . ALA A 1 246 ? -12.383 17.875 2.816 1 98.88 246 ALA A O 1
ATOM 2007 N N . LEU A 1 247 ? -12.641 19.453 4.324 1 98.44 247 LEU A N 1
ATOM 2008 C CA . LEU A 1 247 ? -14.094 19.391 4.332 1 98.44 247 LEU A CA 1
ATOM 2009 C C . LEU A 1 247 ? -14.695 20.547 3.535 1 98.44 247 LEU A C 1
ATOM 2011 O O . LEU A 1 247 ? -14.227 21.688 3.637 1 98.44 247 LEU A O 1
ATOM 2015 N N . SER A 1 248 ? -15.688 20.188 2.822 1 97.94 248 SER A N 1
ATOM 2016 C CA . SER A 1 248 ? -16.469 21.234 2.148 1 97.94 248 SER A CA 1
ATOM 2017 C C . SER A 1 248 ? -17.312 22.016 3.137 1 97.94 248 SER A C 1
ATOM 2019 O O . SER A 1 248 ? -17.531 21.562 4.266 1 97.94 248 SER A O 1
ATOM 2021 N N . PRO A 1 249 ? -17.75 23.25 2.607 1 96.06 249 PRO A N 1
ATOM 2022 C CA . PRO A 1 249 ? -18.844 23.859 3.373 1 96.06 249 PRO A CA 1
ATOM 2023 C C . PRO A 1 249 ? -20.094 22.984 3.412 1 96.06 249 PRO A C 1
ATOM 2025 O O . PRO A 1 249 ? -20.203 22.016 2.654 1 96.06 249 PRO A O 1
ATOM 2028 N N . ARG A 1 250 ? -20.938 23.328 4.359 1 95.31 250 ARG A N 1
ATOM 2029 C CA . ARG A 1 250 ? -22.203 22.609 4.453 1 95.31 250 ARG A CA 1
ATOM 2030 C C . ARG A 1 250 ? -23.047 22.797 3.197 1 95.31 250 ARG A C 1
ATOM 2032 O O . ARG A 1 250 ? -23.156 23.922 2.688 1 95.31 250 ARG A O 1
ATOM 2039 N N . LYS A 1 251 ? -23.531 21.688 2.75 1 94.31 251 LYS A N 1
ATOM 2040 C CA . LYS A 1 251 ? -24.422 21.75 1.597 1 94.31 251 LYS A CA 1
ATOM 2041 C C . LYS A 1 251 ? -25.859 22.047 2.025 1 94.31 251 LYS A C 1
ATOM 2043 O O . LYS A 1 251 ? -26.156 22.125 3.219 1 94.31 251 LYS A O 1
ATOM 2048 N N . LEU A 1 252 ? -26.75 22.172 1.051 1 92.44 252 LEU A N 1
ATOM 2049 C CA . LEU A 1 252 ? -28.141 22.516 1.303 1 92.44 252 LEU A CA 1
ATOM 2050 C C . LEU A 1 252 ? -28.844 21.406 2.08 1 92.44 252 LEU A C 1
ATOM 2052 O O . LEU A 1 252 ? -29.703 21.688 2.916 1 92.44 252 LEU A O 1
ATOM 2056 N N . ASP A 1 253 ? -28.406 20.219 1.87 1 94.06 253 ASP A N 1
ATOM 2057 C CA . ASP A 1 253 ? -29.062 19.094 2.527 1 94.06 253 ASP A CA 1
ATOM 2058 C C . ASP A 1 253 ? -28.438 18.828 3.9 1 94.06 253 ASP A C 1
ATOM 2060 O O . ASP A 1 253 ? -28.797 17.859 4.574 1 94.06 253 ASP A O 1
ATOM 2064 N N . GLY A 1 254 ? -27.5 19.641 4.219 1 93.5 254 GLY A N 1
ATOM 2065 C CA . GLY A 1 254 ? -26.875 19.531 5.531 1 93.5 254 GLY A CA 1
ATOM 2066 C C . GLY A 1 254 ? -25.625 18.672 5.531 1 93.5 254 GLY A C 1
ATOM 2067 O O . GLY A 1 254 ? -24.875 18.656 6.512 1 93.5 254 GLY A O 1
ATOM 2068 N N . ASP A 1 255 ? -25.422 18.016 4.484 1 96.81 255 ASP A N 1
ATOM 2069 C CA . ASP A 1 255 ? -24.266 17.125 4.375 1 96.81 255 ASP A CA 1
ATOM 2070 C C . ASP A 1 255 ? -23 17.906 3.986 1 96.81 255 ASP A C 1
ATOM 2072 O O . ASP A 1 255 ? -23.062 19.125 3.75 1 96.81 255 ASP A O 1
ATOM 2076 N N . ARG A 1 256 ? -21.812 17.297 4.098 1 97.88 256 ARG A N 1
ATOM 2077 C CA . ARG A 1 256 ? -20.547 17.812 3.633 1 97.88 256 ARG A CA 1
ATOM 2078 C C . ARG A 1 256 ? -19.797 16.797 2.783 1 97.88 256 ARG A C 1
ATOM 2080 O O . ARG A 1 256 ? -20.203 15.625 2.723 1 97.88 256 ARG A O 1
ATOM 2087 N N . ILE A 1 257 ? -18.859 17.266 2.08 1 98.38 257 ILE A N 1
ATOM 2088 C CA . ILE A 1 257 ? -17.953 16.406 1.312 1 98.38 257 ILE A CA 1
ATOM 2089 C C . ILE A 1 257 ? -16.578 16.391 1.969 1 98.38 257 ILE A C 1
ATOM 2091 O O . ILE A 1 257 ? -16.062 17.438 2.363 1 98.38 257 ILE A O 1
ATOM 2095 N N . LEU A 1 258 ? -16.062 15.219 2.193 1 98.88 258 LEU A N 1
ATOM 2096 C CA . LEU A 1 258 ? -14.633 15.086 2.506 1 98.88 258 LEU A CA 1
ATOM 2097 C C . LEU A 1 258 ? -13.812 14.914 1.233 1 98.88 258 LEU A C 1
ATOM 2099 O O . LEU A 1 258 ? -13.992 13.938 0.503 1 98.88 258 LEU A O 1
ATOM 2103 N N . TYR A 1 259 ? -13.016 15.844 0.917 1 98.81 259 TYR A N 1
ATOM 2104 C CA . TYR A 1 259 ? -12.008 15.711 -0.128 1 98.81 259 TYR A CA 1
ATOM 2105 C C . TYR A 1 259 ? -10.719 15.109 0.429 1 98.81 259 TYR A C 1
ATOM 2107 O O . TYR A 1 259 ? -10.32 15.422 1.551 1 98.81 259 TYR A O 1
ATOM 2115 N N . PHE A 1 260 ? -10.133 14.211 -0.343 1 98.88 260 PHE A N 1
ATOM 2116 C CA . PHE A 1 260 ? -8.93 13.547 0.159 1 98.88 260 PHE A CA 1
ATOM 2117 C C . PHE A 1 260 ? -8.023 13.125 -0.991 1 98.88 260 PHE A C 1
ATOM 2119 O O . PHE A 1 260 ? -8.477 13.016 -2.133 1 98.88 260 PHE A O 1
ATOM 2126 N N . HIS A 1 261 ? -6.75 12.93 -0.73 1 98.94 261 HIS A N 1
ATOM 2127 C CA . HIS A 1 261 ? -5.793 12.367 -1.673 1 98.94 261 HIS A CA 1
ATOM 2128 C C . HIS A 1 261 ? -4.629 11.703 -0.944 1 98.94 261 HIS A C 1
ATOM 2130 O O . HIS A 1 261 ? -4.398 11.969 0.239 1 98.94 261 HIS A O 1
ATOM 2136 N N . SER A 1 262 ? -3.959 10.844 -1.628 1 98.88 262 SER A N 1
ATOM 2137 C CA . SER A 1 262 ? -2.709 10.266 -1.143 1 98.88 262 SER A CA 1
ATOM 2138 C C . SER A 1 262 ? -1.534 11.203 -1.389 1 98.88 262 SER A C 1
ATOM 2140 O O . SER A 1 262 ? -1.568 12.023 -2.311 1 98.88 262 SER A O 1
ATOM 2142 N N . LEU A 1 263 ? -0.509 11.094 -0.523 1 98.88 263 LEU A N 1
ATOM 2143 C CA . LEU A 1 263 ? 0.69 11.891 -0.772 1 98.88 263 LEU A CA 1
ATOM 2144 C C . LEU A 1 263 ? 1.325 11.508 -2.105 1 98.88 263 LEU A C 1
ATOM 2146 O O . LEU A 1 263 ? 1.646 12.383 -2.916 1 98.88 263 LEU A O 1
ATOM 2150 N N . ALA A 1 264 ? 1.492 10.188 -2.344 1 98.81 264 ALA A N 1
ATOM 2151 C CA . ALA A 1 264 ? 2.027 9.719 -3.619 1 98.81 264 ALA A CA 1
ATOM 2152 C C . ALA A 1 264 ? 0.933 9.648 -4.68 1 98.81 264 ALA A C 1
ATOM 2154 O O . ALA A 1 264 ? 0.615 8.562 -5.18 1 98.81 264 ALA A O 1
ATOM 2155 N N . SER A 1 265 ? 0.399 10.82 -5.031 1 98.62 265 SER A N 1
ATOM 2156 C CA . SER A 1 265 ? -0.672 10.914 -6.016 1 98.62 265 SER A CA 1
ATOM 2157 C C . SER A 1 265 ? -0.817 12.336 -6.547 1 98.62 265 SER A C 1
ATOM 2159 O O . SER A 1 265 ? -0.335 13.289 -5.93 1 98.62 265 SER A O 1
ATOM 2161 N N . LYS A 1 266 ? -1.419 12.453 -7.695 1 98.31 266 LYS A N 1
ATOM 2162 C CA . LYS A 1 266 ? -1.818 13.75 -8.234 1 98.31 266 LYS A CA 1
ATOM 2163 C C . LYS A 1 266 ? -3.336 13.836 -8.383 1 98.31 266 LYS A C 1
ATOM 2165 O O . LYS A 1 266 ? -3.852 14.781 -8.977 1 98.31 266 LYS A O 1
ATOM 2170 N N . VAL A 1 267 ? -3.977 12.828 -7.789 1 96.88 267 VAL A N 1
ATOM 2171 C CA . VAL A 1 267 ? -5.418 12.688 -7.953 1 96.88 267 VAL A CA 1
ATOM 2172 C C . VAL A 1 267 ? -6.133 13.133 -6.68 1 96.88 267 VAL A C 1
ATOM 2174 O O . VAL A 1 267 ? -5.695 12.805 -5.57 1 96.88 267 VAL A O 1
ATOM 2177 N N . GLU A 1 268 ? -7.207 13.984 -6.832 1 98.62 268 GLU A N 1
ATOM 2178 C CA . GLU A 1 268 ? -8.094 14.32 -5.727 1 98.62 268 GLU A CA 1
ATOM 2179 C C . GLU A 1 268 ? -9.344 13.445 -5.738 1 98.62 268 GLU A C 1
ATOM 2181 O O . GLU A 1 268 ? -9.859 13.102 -6.805 1 98.62 268 GLU A O 1
ATOM 2186 N N . SER A 1 269 ? -9.797 13.078 -4.586 1 98.69 269 SER A N 1
ATOM 2187 C CA . SER A 1 269 ? -10.977 12.234 -4.43 1 98.69 269 SER A CA 1
ATOM 2188 C C . SER A 1 269 ? -11.945 12.82 -3.41 1 98.69 269 SER A C 1
ATOM 2190 O O . SER A 1 269 ? -11.641 13.828 -2.764 1 98.69 269 SER A O 1
ATOM 2192 N N . TRP A 1 270 ? -13.156 12.242 -3.371 1 98.5 270 TRP A N 1
ATOM 2193 C CA . TRP A 1 270 ? -14.156 12.789 -2.461 1 98.5 270 TRP A CA 1
ATOM 2194 C C . TRP A 1 270 ? -15.156 11.719 -2.045 1 98.5 270 TRP A C 1
ATOM 2196 O O . TRP A 1 270 ? -15.312 10.703 -2.73 1 98.5 270 TRP A O 1
ATOM 2206 N N . VAL A 1 271 ? -15.742 11.891 -0.928 1 98.56 271 VAL A N 1
ATOM 2207 C CA . VAL A 1 271 ? -16.812 11.039 -0.398 1 98.56 271 VAL A CA 1
ATOM 2208 C C . VAL A 1 271 ? -17.766 11.883 0.438 1 98.56 271 VAL A C 1
ATOM 2210 O O . VAL A 1 271 ? -17.344 12.781 1.173 1 98.56 271 VAL A O 1
ATOM 2213 N N . PRO A 1 272 ? -19.109 11.719 0.327 1 98.12 272 PRO A N 1
ATOM 2214 C CA . PRO A 1 272 ? -20.031 12.398 1.253 1 98.12 272 PRO A CA 1
ATOM 2215 C C . PRO A 1 272 ? -19.812 11.977 2.705 1 98.12 272 PRO A C 1
ATOM 2217 O O . PRO A 1 272 ? -19.641 10.789 2.986 1 98.12 272 PRO A O 1
ATOM 2220 N N . THR A 1 273 ? -19.859 12.914 3.607 1 98.31 273 THR A N 1
ATOM 2221 C CA . THR A 1 273 ? -19.609 12.594 5.008 1 98.31 273 THR A CA 1
ATOM 2222 C C . THR A 1 273 ? -20.75 11.758 5.582 1 98.31 273 THR A C 1
ATOM 2224 O O . THR A 1 273 ? -20.547 11 6.531 1 98.31 273 THR A O 1
ATOM 2227 N N . SER A 1 274 ? -21.984 11.844 4.973 1 97.25 274 SER A N 1
ATOM 2228 C CA . SER A 1 274 ? -23.094 11.008 5.426 1 97.25 274 SER A CA 1
ATOM 2229 C C . SER A 1 274 ? -22.766 9.531 5.293 1 97.25 274 SER A C 1
ATOM 2231 O O . SER A 1 274 ? -23.234 8.711 6.082 1 97.25 274 SER A O 1
ATOM 2233 N N . ILE A 1 275 ? -21.938 9.18 4.301 1 96.88 275 ILE A N 1
ATOM 2234 C CA . ILE A 1 275 ? -21.531 7.801 4.086 1 96.88 275 ILE A CA 1
ATOM 2235 C C . ILE A 1 275 ? -20.547 7.375 5.188 1 96.88 275 ILE A C 1
ATOM 2237 O O . ILE A 1 275 ? -20.781 6.367 5.863 1 96.88 275 ILE A O 1
ATOM 2241 N N . ILE A 1 276 ? -19.5 8.164 5.492 1 97.31 276 ILE A N 1
ATOM 2242 C CA . ILE A 1 276 ? -18.422 7.723 6.367 1 97.31 276 ILE A CA 1
ATOM 2243 C C . ILE A 1 276 ? -18.844 7.883 7.828 1 97.31 276 ILE A C 1
ATOM 2245 O O . ILE A 1 276 ? -18.266 7.266 8.719 1 97.31 276 ILE A O 1
ATOM 2249 N N . ARG A 1 277 ? -19.891 8.656 8.133 1 96.62 277 ARG A N 1
ATOM 2250 C CA . ARG A 1 277 ? -20.391 8.828 9.492 1 96.62 277 ARG A CA 1
ATOM 2251 C C . ARG A 1 277 ? -21.312 7.676 9.883 1 96.62 277 ARG A C 1
ATOM 2253 O O . ARG A 1 277 ? -21.656 7.516 11.055 1 96.62 277 ARG A O 1
ATOM 2260 N N . ASN A 1 278 ? -21.719 6.926 8.898 1 94.75 278 ASN A N 1
ATOM 2261 C CA . ASN A 1 278 ? -22.641 5.828 9.148 1 94.75 278 ASN A CA 1
ATOM 2262 C C . ASN A 1 278 ? -21.938 4.625 9.766 1 94.75 278 ASN A C 1
ATOM 2264 O O . ASN A 1 278 ? -21.484 3.73 9.055 1 94.75 278 ASN A O 1
ATOM 2268 N N . HIS A 1 279 ? -21.938 4.57 11.016 1 94.31 279 HIS A N 1
ATOM 2269 C CA . HIS A 1 279 ? -21.25 3.52 11.758 1 94.31 279 HIS A CA 1
ATOM 2270 C C . HIS A 1 279 ? -21.781 2.141 11.398 1 94.31 279 HIS A C 1
ATOM 2272 O O . HIS A 1 279 ? -21.016 1.191 11.234 1 94.31 279 HIS A O 1
ATOM 2278 N N . SER A 1 280 ? -23.047 1.998 11.258 1 92.19 280 SER A N 1
ATOM 2279 C CA . SER A 1 280 ? -23.672 0.708 10.992 1 92.19 280 SER A CA 1
ATOM 2280 C C . SER A 1 280 ? -23.266 0.159 9.633 1 92.19 280 SER A C 1
ATOM 2282 O O . SER A 1 280 ? -23.141 -1.055 9.461 1 92.19 280 SER A O 1
ATOM 2284 N N . LEU A 1 281 ? -23.078 1.08 8.742 1 90.88 281 LEU A N 1
ATOM 2285 C CA . LEU A 1 281 ? -22.672 0.688 7.398 1 90.88 281 LEU A CA 1
ATOM 2286 C C . LEU A 1 281 ? -21.328 -0.031 7.43 1 90.88 281 LEU A C 1
ATOM 2288 O O . LEU A 1 281 ? -21.141 -1.052 6.762 1 90.88 281 LEU A O 1
ATOM 2292 N N . PHE A 1 282 ? -20.406 0.376 8.289 1 88.94 282 PHE A N 1
ATOM 2293 C CA . PHE A 1 282 ? -19.031 -0.133 8.266 1 88.94 282 PHE A CA 1
ATOM 2294 C C . PHE A 1 282 ? -18.797 -1.115 9.406 1 88.94 282 PHE A C 1
ATOM 2296 O O . PHE A 1 282 ? -17.844 -1.896 9.367 1 88.94 282 PHE A O 1
ATOM 2303 N N . HIS A 1 283 ? -19.562 -1.015 10.414 1 83.38 283 HIS A N 1
ATOM 2304 C CA . HIS A 1 283 ? -19.438 -1.952 11.523 1 83.38 283 HIS A CA 1
ATOM 2305 C C . HIS A 1 283 ? -19.703 -3.383 11.07 1 83.38 283 HIS A C 1
ATOM 2307 O O .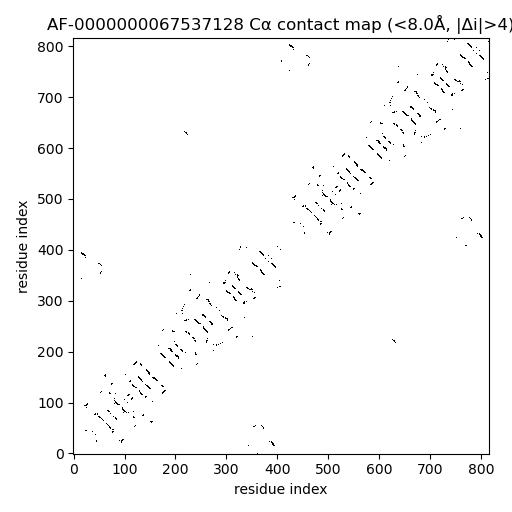 HIS A 1 283 ? -18.984 -4.305 11.453 1 83.38 283 HIS A O 1
ATOM 2313 N N . ASP A 1 284 ? -20.625 -3.545 10.289 1 78.38 284 ASP A N 1
ATOM 2314 C CA . ASP A 1 284 ? -21.031 -4.887 9.867 1 78.38 284 ASP A CA 1
ATOM 2315 C C . ASP A 1 284 ? -20.297 -5.309 8.602 1 78.38 284 ASP A C 1
ATOM 2317 O O . ASP A 1 284 ? -20.094 -6.5 8.359 1 78.38 284 ASP A O 1
ATOM 2321 N N . HIS A 1 285 ? -19.859 -4.34 7.836 1 80.5 285 HIS A N 1
ATOM 2322 C CA . HIS A 1 285 ? -19.203 -4.609 6.562 1 80.5 285 HIS A CA 1
ATOM 2323 C C . HIS A 1 285 ? -18.125 -3.572 6.262 1 80.5 285 HIS A C 1
ATOM 2325 O O . HIS A 1 285 ? -18.375 -2.627 5.508 1 80.5 285 HIS A O 1
ATOM 2331 N N . PRO A 1 286 ? -16.938 -3.809 6.68 1 74.19 286 PRO A N 1
ATOM 2332 C CA . PRO A 1 286 ? -15.891 -2.797 6.566 1 74.19 286 PRO A CA 1
ATOM 2333 C C . PRO A 1 286 ? -15.609 -2.393 5.121 1 74.19 286 PRO A C 1
ATOM 2335 O O . PRO A 1 286 ? -15.039 -1.326 4.871 1 74.19 286 PRO A O 1
ATOM 2338 N N . ASP A 1 287 ? -15.977 -3.215 4.238 1 73.75 287 ASP A N 1
ATOM 2339 C CA . ASP A 1 287 ? -15.734 -2.896 2.836 1 73.75 287 ASP A CA 1
ATOM 2340 C C . ASP A 1 287 ? -17.031 -2.496 2.131 1 73.75 287 ASP A C 1
ATOM 2342 O O . ASP A 1 287 ? -17.188 -2.73 0.931 1 73.75 287 ASP A O 1
ATOM 2346 N N . SER A 1 288 ? -17.797 -1.876 3 1 73.88 288 SER A N 1
ATOM 2347 C CA . SER A 1 288 ? -19.094 -1.51 2.453 1 73.88 288 SER A CA 1
ATOM 2348 C C . SER A 1 288 ? -19.031 -0.186 1.699 1 73.88 288 SER A C 1
ATOM 2350 O O . SER A 1 288 ? -18.188 0.664 2.002 1 73.88 288 SER A O 1
ATOM 2352 N N . ALA A 1 289 ? -19.609 -0.021 0.628 1 86.44 289 ALA A N 1
ATOM 2353 C CA . ALA A 1 289 ? -19.906 1.165 -0.17 1 86.44 289 ALA A CA 1
ATOM 2354 C C . ALA A 1 289 ? -18.656 1.659 -0.903 1 86.44 289 ALA A C 1
ATOM 2356 O O . ALA A 1 289 ? -18.375 2.859 -0.913 1 86.44 289 ALA A O 1
ATOM 2357 N N . PRO A 1 290 ? -17.891 0.836 -1.398 1 86.69 290 PRO A N 1
ATOM 2358 C CA . PRO A 1 290 ? -16.656 1.259 -2.066 1 86.69 290 PRO A CA 1
ATOM 2359 C C . PRO A 1 290 ? -16.906 2.275 -3.178 1 86.69 290 PRO A C 1
ATOM 2361 O O . PRO A 1 290 ? -16.078 3.17 -3.396 1 86.69 290 PRO A O 1
ATOM 2364 N N . ARG A 1 291 ? -18.094 2.211 -3.725 1 92.94 291 ARG A N 1
ATOM 2365 C CA . ARG A 1 291 ? -18.359 3.031 -4.902 1 92.94 291 ARG A CA 1
ATOM 2366 C C . ARG A 1 291 ? -18.828 4.426 -4.5 1 92.94 291 ARG A C 1
ATOM 2368 O O . ARG A 1 291 ? -19 5.297 -5.355 1 92.94 291 ARG A O 1
ATOM 2375 N N . SER A 1 292 ? -18.969 4.617 -3.18 1 95.31 292 SER A N 1
ATOM 2376 C CA . SER A 1 292 ? -19.297 5.953 -2.697 1 95.31 292 SER A CA 1
ATOM 2377 C C . SER A 1 292 ? -18.078 6.859 -2.688 1 95.31 292 SER A C 1
ATOM 2379 O O . SER A 1 292 ? -18.203 8.078 -2.578 1 95.31 292 SER A O 1
ATOM 2381 N N . PHE A 1 293 ? -16.922 6.309 -2.693 1 97.31 293 PHE A N 1
ATOM 2382 C CA . PHE A 1 293 ? -15.68 7.043 -2.834 1 97.31 293 PHE A CA 1
ATOM 2383 C C . PHE A 1 293 ? -15.32 7.234 -4.305 1 97.31 293 PHE A C 1
ATOM 2385 O O . PHE A 1 293 ? -15.297 6.27 -5.074 1 97.31 293 PHE A O 1
ATOM 2392 N N . ARG A 1 294 ? -15.094 8.453 -4.652 1 97.19 294 ARG A N 1
ATOM 2393 C CA . ARG A 1 294 ? -14.875 8.742 -6.066 1 97.19 294 ARG A CA 1
ATOM 2394 C C . ARG A 1 294 ? -13.641 9.617 -6.266 1 97.19 294 ARG A C 1
ATOM 2396 O O . ARG A 1 294 ? -13.312 10.438 -5.406 1 97.19 294 ARG A O 1
ATOM 2403 N N . SER A 1 295 ? -12.977 9.422 -7.367 1 97.62 295 SER A N 1
ATOM 2404 C CA . SER A 1 295 ? -11.844 10.258 -7.75 1 97.62 295 SER A CA 1
ATOM 2405 C C . SER A 1 295 ? -12.219 11.188 -8.906 1 97.62 295 SER A C 1
ATOM 2407 O O . SER A 1 295 ? -13.047 10.844 -9.742 1 97.62 295 SER A O 1
ATOM 2409 N N . PHE A 1 296 ? -11.664 12.359 -8.875 1 97.69 296 PHE A N 1
ATOM 2410 C CA . PHE A 1 296 ? -11.781 13.227 -10.039 1 97.69 296 PHE A CA 1
ATOM 2411 C C . PHE A 1 296 ? -10.93 12.703 -11.195 1 97.69 296 PHE A C 1
ATOM 2413 O O . PHE A 1 296 ? -9.852 12.148 -10.969 1 97.69 296 PHE A O 1
ATOM 2420 N N . PRO A 1 297 ? -11.383 12.898 -12.438 1 95.25 297 PRO A N 1
ATOM 2421 C CA . PRO A 1 297 ? -10.664 12.32 -13.578 1 95.25 297 PRO A CA 1
ATOM 2422 C C . PRO A 1 297 ? -9.375 13.07 -13.906 1 95.25 297 PRO A C 1
ATOM 2424 O O . PRO A 1 297 ? -8.438 12.477 -14.438 1 95.25 297 PRO A O 1
ATOM 2427 N N . LYS A 1 298 ? -9.352 14.328 -13.578 1 96.62 298 LYS A N 1
ATOM 2428 C CA . LYS A 1 298 ? -8.172 15.109 -13.945 1 96.62 298 LYS A CA 1
ATOM 2429 C C . LYS A 1 298 ? -7.211 15.242 -12.766 1 96.62 298 LYS A C 1
ATOM 2431 O O . LYS A 1 298 ? -7.637 15.234 -11.609 1 96.62 298 LYS A O 1
ATOM 2436 N N . GLU A 1 299 ? -5.945 15.438 -13.055 1 96.94 299 GLU A N 1
ATOM 2437 C CA . GLU A 1 299 ? -4.875 15.469 -12.062 1 96.94 299 GLU A CA 1
ATOM 2438 C C . GLU A 1 299 ? -4.402 16.891 -11.805 1 96.94 299 GLU A C 1
ATOM 2440 O O . GLU A 1 299 ? -4.566 17.781 -12.648 1 96.94 299 GLU A O 1
ATOM 2445 N N . ARG A 1 300 ? -3.824 17.109 -10.625 1 97.38 300 ARG A N 1
ATOM 2446 C CA . ARG A 1 300 ? -3.047 18.312 -10.391 1 97.38 300 ARG A CA 1
ATOM 2447 C C . ARG A 1 300 ? -1.63 18.172 -10.938 1 97.38 300 ARG A C 1
ATOM 2449 O O . ARG A 1 300 ? -1.233 17.094 -11.367 1 97.38 300 ARG A O 1
ATOM 2456 N N . SER A 1 301 ? -0.893 19.25 -10.93 1 96.88 301 SER A N 1
ATOM 2457 C CA . SER A 1 301 ? 0.402 19.297 -11.602 1 96.88 301 SER A CA 1
ATOM 2458 C C . SER A 1 301 ? 1.458 18.516 -10.82 1 96.88 301 SER A C 1
ATOM 2460 O O . SER A 1 301 ? 2.453 18.062 -11.383 1 96.88 301 SER A O 1
ATOM 2462 N N . SER A 1 302 ? 1.24 18.375 -9.531 1 97.38 302 SER A N 1
ATOM 2463 C CA . SER A 1 302 ? 2.232 17.688 -8.719 1 97.38 302 SER A CA 1
ATOM 2464 C C . SER A 1 302 ? 1.581 16.984 -7.527 1 97.38 302 SER A C 1
ATOM 2466 O O . SER A 1 302 ? 0.373 17.109 -7.312 1 97.38 302 SER A O 1
ATOM 2468 N N . GLN A 1 303 ? 2.389 16.203 -6.805 1 98.62 303 GLN A N 1
ATOM 2469 C CA . GLN A 1 303 ? 1.941 15.664 -5.52 1 98.62 303 GLN A CA 1
ATOM 2470 C C . GLN A 1 303 ? 1.638 16.781 -4.531 1 98.62 303 GLN A C 1
ATOM 2472 O O . GLN A 1 303 ? 2.092 17.922 -4.711 1 98.62 303 GLN A O 1
ATOM 2477 N N . SER A 1 304 ? 0.833 16.469 -3.555 1 98.62 304 SER A N 1
ATOM 2478 C CA . SER A 1 304 ? 0.435 17.422 -2.518 1 98.62 304 SER A CA 1
ATOM 2479 C C . SER A 1 304 ? 0.375 16.75 -1.149 1 98.62 304 SER A C 1
ATOM 2481 O O . SER A 1 304 ? -0.025 15.586 -1.038 1 98.62 304 SER A O 1
ATOM 2483 N N . ALA A 1 305 ? 0.804 17.422 -0.132 1 97.81 305 ALA A N 1
ATOM 2484 C CA . ALA A 1 305 ? 0.729 16.906 1.233 1 97.81 305 ALA A CA 1
ATOM 2485 C C . ALA A 1 305 ? -0.523 17.406 1.942 1 97.81 305 ALA A C 1
ATOM 2487 O O . ALA A 1 305 ? -1.573 16.766 1.899 1 97.81 305 ALA A O 1
ATOM 2488 N N . ALA A 1 306 ? -0.54 18.641 2.377 1 98.12 306 ALA A N 1
ATOM 2489 C CA . ALA A 1 306 ? -1.646 19.188 3.164 1 98.12 306 ALA A CA 1
ATOM 2490 C C . ALA A 1 306 ? -2.553 20.062 2.307 1 98.12 306 ALA A C 1
ATOM 2492 O O . ALA A 1 306 ? -2.102 20.656 1.322 1 98.12 306 ALA A O 1
ATOM 2493 N N . GLN A 1 307 ? -3.799 20.156 2.695 1 98.81 307 GLN A N 1
ATOM 2494 C CA . GLN A 1 307 ? -4.793 21 2.057 1 98.81 307 GLN A CA 1
ATOM 2495 C C . GLN A 1 307 ? -5.816 21.516 3.07 1 98.81 307 GLN A C 1
ATOM 2497 O O . GLN A 1 307 ? -5.941 20.969 4.164 1 98.81 307 GLN A O 1
ATOM 2502 N N . ALA A 1 308 ? -6.441 22.547 2.723 1 98.69 308 ALA A N 1
ATOM 2503 C CA . ALA A 1 308 ? -7.496 23.141 3.547 1 98.69 308 ALA A CA 1
ATOM 2504 C C . ALA A 1 308 ? -8.516 23.891 2.689 1 98.69 308 ALA A C 1
ATOM 2506 O O . ALA A 1 308 ? -8.148 24.5 1.683 1 98.69 308 ALA A O 1
ATOM 2507 N N . MET A 1 309 ? -9.734 23.812 3.09 1 98.44 309 MET A N 1
ATOM 2508 C CA . MET A 1 309 ? -10.789 24.484 2.348 1 98.44 309 MET A CA 1
ATOM 2509 C C . MET A 1 309 ? -11.43 25.578 3.189 1 98.44 309 MET A C 1
ATOM 2511 O O . MET A 1 309 ? -11.688 25.391 4.379 1 98.44 309 MET A O 1
ATOM 2515 N N . ASP A 1 310 ? -11.688 26.719 2.551 1 97.31 310 ASP A N 1
ATOM 2516 C CA . ASP A 1 310 ? -12.281 27.844 3.285 1 97.31 310 ASP A CA 1
ATOM 2517 C C . ASP A 1 310 ? -13.805 27.766 3.248 1 97.31 310 ASP A C 1
ATOM 2519 O O . ASP A 1 310 ? -14.375 26.828 2.691 1 97.31 310 ASP A O 1
ATOM 2523 N N . ARG A 1 311 ? -14.461 28.719 3.85 1 94.75 311 ARG A N 1
ATOM 2524 C CA . ARG A 1 311 ? -15.914 28.703 4.016 1 94.75 311 ARG A CA 1
ATOM 2525 C C . ARG A 1 311 ? -16.625 28.891 2.676 1 94.75 311 ARG A C 1
ATOM 2527 O O . ARG A 1 311 ? -17.812 28.625 2.553 1 94.75 311 ARG A O 1
ATOM 2534 N N . ASN A 1 312 ? -15.891 29.422 1.677 1 95.31 312 ASN A N 1
ATOM 2535 C CA . ASN A 1 312 ? -16.484 29.688 0.371 1 95.31 312 ASN A CA 1
ATOM 2536 C C . ASN A 1 312 ? -16.266 28.516 -0.588 1 95.31 312 ASN A C 1
ATOM 2538 O O . ASN A 1 312 ? -16.594 28.609 -1.773 1 95.31 312 ASN A O 1
ATOM 2542 N N . GLY A 1 313 ? -15.664 27.453 -0.116 1 97.25 313 GLY A N 1
ATOM 2543 C CA . GLY A 1 313 ? -15.477 26.266 -0.936 1 97.25 313 GLY A CA 1
ATOM 2544 C C . GLY A 1 313 ? -14.203 26.312 -1.765 1 97.25 313 GLY A C 1
ATOM 2545 O O . GLY A 1 313 ? -14.078 25.594 -2.756 1 97.25 313 GLY A O 1
ATOM 2546 N N . ILE A 1 314 ? -13.312 27.203 -1.373 1 98.12 314 ILE A N 1
ATOM 2547 C CA . ILE A 1 314 ? -12.039 27.281 -2.072 1 98.12 314 ILE A CA 1
ATOM 2548 C C . ILE A 1 314 ? -11.008 26.391 -1.371 1 98.12 314 ILE A C 1
ATOM 2550 O O . ILE A 1 314 ? -10.719 26.594 -0.187 1 98.12 314 ILE A O 1
ATOM 2554 N N . LEU A 1 315 ? -10.484 25.438 -2.121 1 98.62 315 LEU A N 1
ATOM 2555 C CA . LEU A 1 315 ? -9.469 24.516 -1.615 1 98.62 315 LEU A CA 1
ATOM 2556 C C . LEU A 1 315 ? -8.07 25.062 -1.906 1 98.62 315 LEU A C 1
ATOM 2558 O O . LEU A 1 315 ? -7.77 25.438 -3.039 1 98.62 315 LEU A O 1
ATOM 2562 N N . PHE A 1 316 ? -7.254 25.141 -0.898 1 98.75 316 PHE A N 1
ATOM 2563 C CA . PHE A 1 316 ? -5.84 25.469 -1.033 1 98.75 316 PHE A CA 1
ATOM 2564 C C . PHE A 1 316 ? -4.969 24.25 -0.744 1 98.75 316 PHE A C 1
ATOM 2566 O O . PHE A 1 316 ? -5.246 23.5 0.188 1 98.75 316 PHE A O 1
ATOM 2573 N N . PHE A 1 317 ? -3.957 24.078 -1.552 1 98.69 317 PHE A N 1
ATOM 2574 C CA . PHE A 1 317 ? -3.086 22.922 -1.388 1 98.69 317 PHE A CA 1
ATOM 2575 C C . PHE A 1 317 ? -1.677 23.219 -1.877 1 98.69 317 PHE A C 1
ATOM 2577 O O . PHE A 1 317 ? -1.489 24.078 -2.748 1 98.69 317 PHE A O 1
ATOM 2584 N N . GLY A 1 318 ? -0.715 22.578 -1.263 1 98.44 318 GLY A N 1
ATOM 2585 C CA . GLY A 1 318 ? 0.658 22.719 -1.721 1 98.44 318 GLY A CA 1
ATOM 2586 C C . GLY A 1 318 ? 0.968 21.875 -2.941 1 98.44 318 GLY A C 1
ATOM 2587 O O . GLY A 1 318 ? 0.551 20.719 -3.021 1 98.44 318 GLY A O 1
ATOM 2588 N N . LEU A 1 319 ? 1.595 22.453 -3.916 1 98.44 319 LEU A N 1
ATOM 2589 C CA . LEU A 1 319 ? 2.154 21.75 -5.059 1 98.44 319 LEU A CA 1
ATOM 2590 C C . LEU A 1 319 ? 3.652 21.531 -4.883 1 98.44 319 LEU A C 1
ATOM 2592 O O . LEU A 1 319 ? 4.445 22.453 -5.055 1 98.44 319 LEU A O 1
ATOM 2596 N N . LEU A 1 320 ? 4.027 20.312 -4.609 1 98.62 320 LEU A N 1
ATOM 2597 C CA . LEU A 1 320 ? 5.344 20.047 -4.043 1 98.62 320 LEU A CA 1
ATOM 2598 C C . LEU A 1 320 ? 6.441 20.328 -5.059 1 98.62 320 LEU A C 1
ATOM 2600 O O . LEU A 1 320 ? 7.371 21.094 -4.773 1 98.62 320 LEU A O 1
ATOM 2604 N N . SER A 1 321 ? 6.312 19.812 -6.258 1 98.38 321 SER A N 1
ATOM 2605 C CA . SER A 1 321 ? 7.371 20 -7.242 1 98.38 321 SER A CA 1
ATOM 2606 C C . SER A 1 321 ? 7.395 21.422 -7.773 1 98.38 321 SER A C 1
ATOM 2608 O O . SER A 1 321 ? 8.453 21.938 -8.141 1 98.38 321 SER A O 1
ATOM 2610 N N . ASP A 1 322 ? 6.211 22.062 -7.75 1 98.12 322 ASP A N 1
ATOM 2611 C CA . ASP A 1 322 ? 6.09 23.422 -8.281 1 98.12 322 ASP A CA 1
ATOM 2612 C C . ASP A 1 322 ? 6.539 24.453 -7.25 1 98.12 322 ASP A C 1
ATOM 2614 O O . ASP A 1 322 ? 6.73 25.625 -7.586 1 98.12 322 ASP A O 1
ATOM 2618 N N . THR A 1 323 ? 6.695 24.016 -6.043 1 98.25 323 THR A N 1
ATOM 2619 C CA . THR A 1 323 ? 6.965 24.922 -4.941 1 98.25 323 THR A CA 1
ATOM 2620 C C . THR A 1 323 ? 5.969 26.078 -4.938 1 98.25 323 THR A C 1
ATOM 2622 O O . THR A 1 323 ? 6.363 27.25 -4.949 1 98.25 323 THR A O 1
ATOM 2625 N N . ALA A 1 324 ? 4.723 25.672 -4.824 1 98.38 324 ALA A N 1
ATOM 2626 C CA . ALA A 1 324 ? 3.639 26.625 -5.008 1 98.38 324 ALA A CA 1
ATOM 2627 C C . ALA A 1 324 ? 2.428 26.266 -4.152 1 98.38 324 ALA A C 1
ATOM 2629 O O . ALA A 1 324 ? 2.359 25.156 -3.604 1 98.38 324 ALA A O 1
ATOM 2630 N N . ILE A 1 325 ? 1.567 27.219 -3.979 1 98.5 325 ILE A N 1
ATOM 2631 C CA . ILE A 1 325 ? 0.234 27 -3.432 1 98.5 325 ILE A CA 1
ATOM 2632 C C . ILE A 1 325 ? -0.799 27.031 -4.555 1 98.5 325 ILE A C 1
ATOM 2634 O O . ILE A 1 325 ? -0.879 28 -5.305 1 98.5 325 ILE A O 1
ATOM 2638 N N . GLY A 1 326 ? -1.494 25.938 -4.723 1 98.12 326 GLY A N 1
ATOM 2639 C CA . GLY A 1 326 ? -2.609 25.875 -5.652 1 98.12 326 GLY A CA 1
ATOM 2640 C C . GLY A 1 326 ? -3.949 26.141 -5 1 98.12 326 GLY A C 1
ATOM 2641 O O . GLY A 1 326 ? -4.062 26.125 -3.773 1 98.12 326 GLY A O 1
ATOM 2642 N N . CYS A 1 327 ? -4.945 26.453 -5.883 1 98.25 327 CYS A N 1
ATOM 2643 C CA . CYS A 1 327 ? -6.309 26.641 -5.395 1 98.25 327 CYS A CA 1
ATOM 2644 C C . CYS A 1 327 ? -7.32 26.062 -6.379 1 98.25 327 CYS A C 1
ATOM 2646 O O . CYS A 1 327 ? -7.008 25.875 -7.559 1 98.25 327 CYS A O 1
ATOM 2648 N N . TRP A 1 328 ? -8.43 25.719 -5.875 1 98.38 328 TRP A N 1
ATOM 2649 C CA . TRP A 1 328 ? -9.562 25.188 -6.625 1 98.38 328 TRP A CA 1
ATOM 2650 C C . TRP A 1 328 ? -10.883 25.641 -6 1 98.38 328 TRP A C 1
ATOM 2652 O O . TRP A 1 328 ? -11.078 25.516 -4.789 1 98.38 328 TRP A O 1
ATOM 2662 N N . ASN A 1 329 ? -11.734 26.281 -6.773 1 97.62 329 ASN A N 1
ATOM 2663 C CA . ASN A 1 329 ? -13.078 26.641 -6.328 1 97.62 329 ASN A CA 1
ATOM 2664 C C . ASN A 1 329 ? -14.086 25.531 -6.609 1 97.62 329 ASN A C 1
ATOM 2666 O O . ASN A 1 329 ? -14.523 25.359 -7.746 1 97.62 329 ASN A O 1
ATOM 2670 N N . SER A 1 330 ? -14.484 24.812 -5.605 1 96.56 330 SER A N 1
ATOM 2671 C CA . SER A 1 330 ? -15.305 23.609 -5.734 1 96.56 330 SER A CA 1
ATOM 2672 C C . SER A 1 330 ? -16.75 23.953 -6.105 1 96.56 330 SER A C 1
ATOM 2674 O O . SER A 1 330 ? -17.516 23.094 -6.52 1 96.56 330 SER A O 1
ATOM 2676 N N . ILE A 1 331 ? -17.141 25.188 -5.941 1 93.88 331 ILE A N 1
ATOM 2677 C CA . ILE A 1 331 ? -18.516 25.609 -6.184 1 93.88 331 ILE A CA 1
ATOM 2678 C C . ILE A 1 331 ? -18.688 26.016 -7.641 1 93.88 331 ILE A C 1
ATOM 2680 O O . ILE A 1 331 ? -19.578 25.531 -8.336 1 93.88 331 ILE A O 1
ATOM 2684 N N . THR A 1 332 ? -17.766 26.844 -8.148 1 92.62 332 THR A N 1
ATOM 2685 C CA . THR A 1 332 ? -17.906 27.391 -9.492 1 92.62 332 THR A CA 1
ATOM 2686 C C . THR A 1 332 ? -17.359 26.406 -10.523 1 92.62 332 THR A C 1
ATOM 2688 O O . THR A 1 332 ? -17.734 26.453 -11.695 1 92.62 332 THR A O 1
ATOM 2691 N N . HIS A 1 333 ? -16.469 25.547 -10.109 1 90.88 333 HIS A N 1
ATOM 2692 C CA . HIS A 1 333 ? -15.875 24.547 -10.977 1 90.88 333 HIS A CA 1
ATOM 2693 C C .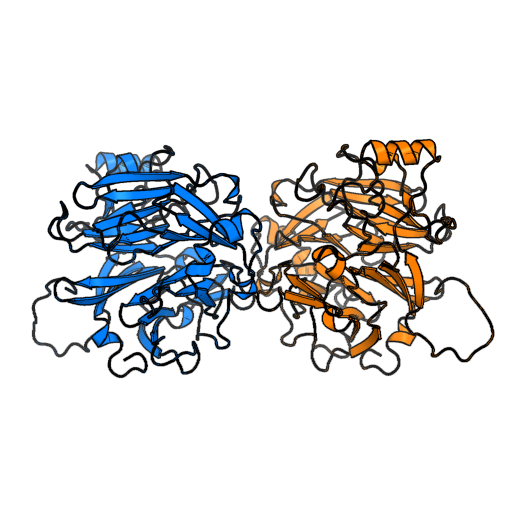 HIS A 1 333 ? -16.031 23.141 -10.398 1 90.88 333 HIS A C 1
ATOM 2695 O O . HIS A 1 333 ? -15.148 22.641 -9.695 1 90.88 333 HIS A O 1
ATOM 2701 N N . PRO A 1 334 ? -16.984 22.469 -10.844 1 85.31 334 PRO A N 1
ATOM 2702 C CA . PRO A 1 334 ? -17.281 21.188 -10.203 1 85.31 334 PRO A CA 1
ATOM 2703 C C . PRO A 1 334 ? -16.234 20.109 -10.508 1 85.31 334 PRO A C 1
ATOM 2705 O O . PRO A 1 334 ? -16.141 19.125 -9.789 1 85.31 334 PRO A O 1
ATOM 2708 N N . GLU A 1 335 ? -15.422 20.375 -11.547 1 91.69 335 GLU A N 1
ATOM 2709 C CA . GLU A 1 335 ? -14.32 19.453 -11.828 1 91.69 335 GLU A CA 1
ATOM 2710 C C . GLU A 1 335 ? -13.023 19.922 -11.18 1 91.69 335 GLU A C 1
ATOM 2712 O O . GLU A 1 335 ? -12.828 21.109 -10.961 1 91.69 335 GLU A O 1
ATOM 2717 N N . TYR A 1 336 ? -12.234 19 -10.805 1 94.19 336 TYR A N 1
ATOM 2718 C CA . TYR A 1 336 ? -10.938 19.281 -10.203 1 94.19 336 TYR A CA 1
ATOM 2719 C C . TYR A 1 336 ? -9.805 18.922 -11.156 1 94.19 336 TYR A C 1
ATOM 2721 O O . TYR A 1 336 ? -9.898 17.969 -11.922 1 94.19 336 TYR A O 1
ATOM 2729 N N . GLY A 1 337 ? -8.758 19.766 -11.086 1 88.12 337 GLY A N 1
ATOM 2730 C CA . GLY A 1 337 ? -7.551 19.453 -11.836 1 88.12 337 GLY A CA 1
ATOM 2731 C C . GLY A 1 337 ? -7.473 20.188 -13.164 1 88.12 337 GLY A C 1
ATOM 2732 O O . GLY A 1 337 ? -8.43 20.859 -13.57 1 88.12 337 GLY A O 1
ATOM 2733 N N . GLY A 1 338 ? -6.355 20.031 -13.844 1 90.69 338 GLY A N 1
ATOM 2734 C CA . GLY A 1 338 ? -6.156 20.656 -15.133 1 90.69 338 GLY A CA 1
ATOM 2735 C C . GLY A 1 338 ? -6.398 22.156 -15.102 1 90.69 338 GLY A C 1
ATOM 2736 O O . GLY A 1 338 ? -5.828 22.875 -14.273 1 90.69 338 GLY A O 1
ATOM 2737 N N . ILE A 1 339 ? -7.312 22.547 -15.898 1 86.94 339 ILE A N 1
ATOM 2738 C CA . ILE A 1 339 ? -7.531 23.969 -16.094 1 86.94 339 ILE A CA 1
ATOM 2739 C C . ILE A 1 339 ? -8.352 24.531 -14.93 1 86.94 339 ILE A C 1
ATOM 2741 O O . ILE A 1 339 ? -8.461 25.75 -14.773 1 86.94 339 ILE A O 1
ATOM 2745 N N . ASP A 1 340 ? -8.867 23.656 -14.109 1 91.12 340 ASP A N 1
ATOM 2746 C CA . ASP A 1 340 ? -9.719 24.109 -13.016 1 91.12 340 ASP A CA 1
ATOM 2747 C C . ASP A 1 340 ? -8.898 24.469 -11.781 1 91.12 340 ASP A C 1
ATOM 2749 O O . ASP A 1 340 ? -9.406 25.094 -10.844 1 91.12 340 ASP A O 1
ATOM 2753 N N . ASN A 1 341 ? -7.664 24.016 -11.758 1 94.62 341 ASN A N 1
ATOM 2754 C CA . ASN A 1 341 ? -6.73 24.406 -10.703 1 94.62 341 ASN A CA 1
ATOM 2755 C C . ASN A 1 341 ? -5.918 25.641 -11.102 1 94.62 341 ASN A C 1
ATOM 2757 O O . ASN A 1 341 ? -5.578 25.812 -12.273 1 94.62 341 ASN A O 1
ATOM 2761 N N . GLU A 1 342 ? -5.656 26.5 -10.141 1 95.75 342 GLU A N 1
ATOM 2762 C CA . GLU A 1 342 ? -4.832 27.688 -10.344 1 95.75 342 GLU A CA 1
ATOM 2763 C C . GLU A 1 342 ? -3.676 27.734 -9.352 1 95.75 342 GLU A C 1
ATOM 2765 O O . GLU A 1 342 ? -3.76 27.156 -8.266 1 95.75 342 GLU A O 1
ATOM 2770 N N . VAL A 1 343 ? -2.596 28.328 -9.766 1 96.69 343 VAL A N 1
ATOM 2771 C CA . VAL A 1 343 ? -1.477 28.609 -8.875 1 96.69 343 VAL A CA 1
ATOM 2772 C C . VAL A 1 343 ? -1.595 30.031 -8.32 1 96.69 343 VAL A C 1
ATOM 2774 O O . VAL A 1 343 ? -1.739 30.984 -9.078 1 96.69 343 VAL A O 1
ATOM 2777 N N . THR A 1 344 ? -1.512 30.172 -7.047 1 96.81 344 THR A N 1
ATOM 2778 C CA . THR A 1 344 ? -1.696 31.484 -6.434 1 96.81 344 THR A CA 1
ATOM 2779 C C . THR A 1 344 ? -0.349 32.125 -6.117 1 96.81 344 THR A C 1
ATOM 2781 O O . THR A 1 344 ? -0.201 33.344 -6.215 1 96.81 344 THR A O 1
ATOM 2784 N N . VAL A 1 345 ? 0.574 31.359 -5.688 1 97.19 345 VAL A N 1
ATOM 2785 C CA . VAL A 1 345 ? 1.9 31.844 -5.309 1 97.19 345 VAL A CA 1
ATOM 2786 C C . VAL A 1 345 ? 2.945 30.781 -5.656 1 97.19 345 VAL A C 1
ATOM 2788 O O . VAL A 1 345 ? 2.705 29.578 -5.488 1 97.19 345 VAL A O 1
ATOM 2791 N N . VAL A 1 346 ? 4.02 31.156 -6.211 1 97.44 346 VAL A N 1
ATOM 2792 C CA . VAL A 1 346 ? 5.176 30.312 -6.469 1 97.44 346 VAL A CA 1
ATOM 2793 C C . VAL A 1 346 ? 6.414 30.906 -5.812 1 97.44 346 VAL A C 1
ATOM 2795 O O . VAL A 1 346 ? 6.676 32.094 -5.945 1 97.44 346 VAL A O 1
ATOM 2798 N N . ASN A 1 347 ? 7.145 30.109 -5.047 1 98.06 347 ASN A N 1
ATOM 2799 C CA . ASN A 1 347 ? 8.414 30.547 -4.461 1 98.06 347 ASN A CA 1
ATOM 2800 C C . ASN A 1 347 ? 9.305 29.344 -4.133 1 98.06 347 ASN A C 1
ATOM 2802 O O . ASN A 1 347 ? 9.102 28.672 -3.125 1 98.06 347 ASN A O 1
ATOM 2806 N N . PRO A 1 348 ? 10.289 29.078 -4.891 1 97.25 348 PRO A N 1
ATOM 2807 C CA . PRO A 1 348 ? 11.133 27.891 -4.703 1 97.25 348 PRO A CA 1
ATOM 2808 C C . PRO A 1 348 ? 11.875 27.906 -3.369 1 97.25 348 PRO A C 1
ATOM 2810 O O . PRO A 1 348 ? 12.336 26.859 -2.902 1 97.25 348 PRO A O 1
ATOM 2813 N N . GLU A 1 349 ? 11.977 29.031 -2.799 1 96.44 349 GLU A N 1
ATOM 2814 C CA . GLU A 1 349 ? 12.711 29.125 -1.541 1 96.44 349 GLU A CA 1
ATOM 2815 C C . GLU A 1 349 ? 11.797 28.875 -0.347 1 96.44 349 GLU A C 1
ATOM 2817 O O . GLU A 1 349 ? 12.148 28.109 0.559 1 96.44 349 GLU A O 1
ATOM 2822 N N . THR A 1 350 ? 10.609 29.453 -0.32 1 97.81 350 THR A N 1
ATOM 2823 C CA . THR A 1 350 ? 9.828 29.484 0.912 1 97.81 350 THR A CA 1
ATOM 2824 C C . THR A 1 350 ? 8.719 28.422 0.872 1 97.81 350 THR A C 1
ATOM 2826 O O . THR A 1 350 ? 8.125 28.109 1.901 1 97.81 350 THR A O 1
ATOM 2829 N N . LEU A 1 351 ? 8.43 27.891 -0.32 1 98.31 351 LEU A N 1
ATOM 2830 C CA . LEU A 1 351 ? 7.273 27 -0.417 1 98.31 351 LEU A CA 1
ATOM 2831 C C . LEU A 1 351 ? 7.707 25.578 -0.751 1 98.31 351 LEU A C 1
ATOM 2833 O O . LEU A 1 351 ? 7.055 24.891 -1.542 1 98.31 351 LEU A O 1
ATOM 2837 N N . GLN A 1 352 ? 8.844 25.234 -0.153 1 98 352 GLN A N 1
ATOM 2838 C CA . GLN A 1 352 ? 9.273 23.844 -0.265 1 98 352 GLN A CA 1
ATOM 2839 C C . GLN A 1 352 ? 8.508 22.953 0.706 1 98 352 GLN A C 1
ATOM 2841 O O . GLN A 1 352 ? 8.539 23.172 1.919 1 98 352 GLN A O 1
ATOM 2846 N N . PHE A 1 353 ? 7.777 22.016 0.15 1 98.5 353 PHE A N 1
ATOM 2847 C CA . PHE A 1 353 ? 7.016 21 0.878 1 98.5 353 PHE A CA 1
ATOM 2848 C C . PHE A 1 353 ? 6.098 21.656 1.902 1 98.5 353 PHE A C 1
ATOM 2850 O O . PHE A 1 353 ? 6.367 21.609 3.105 1 98.5 353 PHE A O 1
ATOM 2857 N N . SER A 1 354 ? 4.984 22.188 1.531 1 98.56 354 SER A N 1
ATOM 2858 C CA . SER A 1 354 ? 3.951 22.734 2.408 1 98.56 354 SER A CA 1
ATOM 2859 C C . SER A 1 354 ? 3.312 21.625 3.254 1 98.56 354 SER A C 1
ATOM 2861 O O . SER A 1 354 ? 2.277 21.078 2.879 1 98.56 354 SER A O 1
ATOM 2863 N N . SER A 1 355 ? 3.877 21.359 4.398 1 98.25 355 SER A N 1
ATOM 2864 C CA . SER A 1 355 ? 3.516 20.219 5.23 1 98.25 355 SER A CA 1
ATOM 2865 C C . SER A 1 355 ? 2.234 20.484 6.012 1 98.25 355 SER A C 1
ATOM 2867 O O . SER A 1 355 ? 1.514 19.547 6.371 1 98.25 355 SER A O 1
ATOM 2869 N N . GLY A 1 356 ? 1.996 21.703 6.359 1 98.5 356 GLY A N 1
ATOM 2870 C CA . GLY A 1 356 ? 0.768 22.109 7.02 1 98.5 356 GLY A CA 1
ATOM 2871 C C . GLY A 1 356 ? 0.062 23.25 6.305 1 98.5 356 GLY A C 1
ATOM 2872 O O . GLY A 1 356 ? 0.704 24.203 5.848 1 98.5 356 GLY A O 1
ATOM 2873 N N . VAL A 1 357 ? -1.21 23.156 6.129 1 98.69 357 VAL A N 1
ATOM 2874 C CA . VAL A 1 357 ? -2.043 24.156 5.488 1 98.69 357 VAL A CA 1
ATOM 2875 C C . VAL A 1 357 ? -3.342 24.344 6.273 1 98.69 357 VAL A C 1
ATOM 2877 O O . VAL A 1 357 ? -4.066 23.375 6.508 1 98.69 357 VAL A O 1
ATOM 2880 N N . LYS A 1 358 ? -3.566 25.594 6.703 1 98.19 358 LYS A N 1
ATOM 2881 C CA . LYS A 1 358 ? -4.742 25.875 7.52 1 98.19 358 LYS A CA 1
ATOM 2882 C C . LYS A 1 358 ? -5.449 27.141 7.043 1 98.19 358 LYS A C 1
ATOM 2884 O O . LYS A 1 358 ? -4.805 28.078 6.59 1 98.19 358 LYS A O 1
ATOM 2889 N N . ILE A 1 359 ? -6.742 27.109 7.129 1 97.31 359 ILE A N 1
ATOM 2890 C CA . ILE A 1 359 ? -7.551 28.312 6.984 1 97.31 359 ILE A CA 1
ATOM 2891 C C . ILE A 1 359 ? -7.992 28.812 8.359 1 97.31 359 ILE A C 1
ATOM 2893 O O . ILE A 1 359 ? -8.602 28.062 9.133 1 97.31 359 ILE A O 1
ATOM 2897 N N . ILE A 1 360 ? -7.68 30.031 8.594 1 94 360 ILE A N 1
ATOM 2898 C CA . ILE A 1 360 ? -8.008 30.625 9.883 1 94 360 ILE A CA 1
ATOM 2899 C C . ILE A 1 360 ? -9.008 31.766 9.688 1 94 360 ILE A C 1
ATOM 2901 O O . ILE A 1 360 ? -8.859 32.594 8.773 1 94 360 ILE A O 1
ATOM 2905 N N . LYS A 1 361 ? -10.016 31.781 10.539 1 88 361 LYS A N 1
ATOM 2906 C CA . LYS A 1 361 ? -10.938 32.906 10.555 1 88 361 LYS A CA 1
ATOM 2907 C C . LYS A 1 361 ? -10.508 33.969 11.57 1 88 361 LYS A C 1
ATOM 2909 O O . LYS A 1 361 ? -10.32 33.656 12.75 1 88 361 LYS A O 1
ATOM 2914 N N . THR A 1 362 ? -10.375 35.156 11.062 1 83.94 362 THR A N 1
ATOM 2915 C CA . THR A 1 362 ? -9.953 36.219 11.953 1 83.94 362 THR A CA 1
ATOM 2916 C C . THR A 1 362 ? -11.164 36.875 12.617 1 83.94 362 THR A C 1
ATOM 2918 O O . THR A 1 362 ? -12.305 36.594 12.242 1 83.94 362 THR A O 1
ATOM 2921 N N . LYS A 1 363 ? -10.875 37.75 13.539 1 78.06 363 LYS A N 1
ATOM 2922 C CA . LYS A 1 363 ? -11.922 38.438 14.305 1 78.06 363 LYS A CA 1
ATOM 2923 C C . LYS A 1 363 ? -12.773 39.312 13.398 1 78.06 363 LYS A C 1
ATOM 2925 O O . LYS A 1 363 ? -13.969 39.5 13.633 1 78.06 363 LYS A O 1
ATOM 2930 N N . ASN A 1 364 ? -12.18 39.875 12.398 1 82.56 364 ASN A N 1
ATOM 2931 C CA . ASN A 1 364 ? -12.914 40.781 11.516 1 82.56 364 ASN A CA 1
ATOM 2932 C C . ASN A 1 364 ? -13.656 40 10.43 1 82.56 364 ASN A C 1
ATOM 2934 O O . ASN A 1 364 ? -14.211 40.594 9.508 1 82.56 364 ASN A O 1
ATOM 2938 N N . GLY A 1 365 ? -13.586 38.688 10.508 1 84.31 365 GLY A N 1
ATOM 2939 C CA . GLY A 1 365 ? -14.336 37.844 9.57 1 84.31 365 GLY A CA 1
ATOM 2940 C C . GLY A 1 365 ? -13.539 37.5 8.336 1 84.31 365 GLY A C 1
ATOM 2941 O O . GLY A 1 365 ? -13.953 36.625 7.559 1 84.31 365 GLY A O 1
ATOM 2942 N N . ARG A 1 366 ? -12.43 38.062 8.18 1 91.31 366 ARG A N 1
ATOM 2943 C CA . ARG A 1 366 ? -11.586 37.75 7.031 1 91.31 366 ARG A CA 1
ATOM 2944 C C . ARG A 1 366 ? -10.859 36.438 7.23 1 91.31 366 ARG A C 1
ATOM 2946 O O . ARG A 1 366 ? -10.602 36.031 8.367 1 91.31 366 ARG A O 1
ATOM 2953 N N . GLN A 1 367 ? -10.594 35.688 6.148 1 95.5 367 GLN A N 1
ATOM 2954 C CA . GLN A 1 367 ? -9.922 34.406 6.25 1 95.5 367 GLN A CA 1
ATOM 2955 C C . GLN A 1 367 ? -8.453 34.5 5.836 1 95.5 367 GLN A C 1
ATOM 2957 O O . GLN A 1 367 ? -8.117 35.25 4.91 1 95.5 367 GLN A O 1
ATOM 2962 N N . GLU A 1 368 ? -7.656 33.812 6.559 1 96.56 368 GLU A N 1
ATOM 2963 C CA . GLU A 1 368 ? -6.227 33.75 6.27 1 96.56 368 GLU A CA 1
ATOM 2964 C C . GLU A 1 368 ? -5.793 32.312 5.961 1 96.56 368 GLU A C 1
ATOM 2966 O O . GLU A 1 368 ? -6.316 31.359 6.543 1 96.56 368 GLU A O 1
ATOM 2971 N N . LEU A 1 369 ? -4.883 32.25 5.035 1 98.19 369 LEU A N 1
ATOM 2972 C CA . LEU A 1 369 ? -4.172 31 4.797 1 98.19 369 LEU A CA 1
ATOM 2973 C C . LEU A 1 369 ? -2.859 30.953 5.574 1 98.19 369 LEU A C 1
ATOM 2975 O O . LEU A 1 369 ? -2.074 31.906 5.52 1 98.19 369 LEU A O 1
ATOM 2979 N N . TRP A 1 370 ? -2.635 29.938 6.336 1 98.38 370 TRP A N 1
ATOM 2980 C CA . TRP A 1 370 ? -1.381 29.688 7.043 1 98.38 370 TRP A CA 1
ATOM 2981 C C . TRP A 1 370 ? -0.714 28.406 6.547 1 98.38 370 TRP A C 1
ATOM 2983 O O . TRP A 1 370 ? -1.381 27.391 6.355 1 98.38 370 TRP A O 1
ATOM 2993 N N . VAL A 1 371 ? 0.571 28.5 6.277 1 98.75 371 VAL A N 1
ATOM 2994 C CA . VAL A 1 371 ? 1.305 27.375 5.695 1 98.75 371 VAL A CA 1
ATOM 2995 C C . VAL A 1 371 ? 2.604 27.156 6.465 1 98.75 371 VAL A C 1
ATOM 2997 O O . VAL A 1 371 ? 3.352 28.109 6.723 1 98.75 371 VAL A O 1
ATOM 3000 N N . LEU A 1 372 ? 2.852 25.984 6.91 1 98.88 372 LEU A N 1
ATOM 3001 C CA . LEU A 1 372 ? 4.156 25.594 7.426 1 98.88 372 LEU A CA 1
ATOM 3002 C C . LEU A 1 372 ? 4.945 24.812 6.371 1 98.88 372 LEU A C 1
ATOM 3004 O O . LEU A 1 372 ? 4.43 23.859 5.777 1 98.88 372 LEU A O 1
ATOM 3008 N N . THR A 1 373 ? 6.156 25.234 6.066 1 98.69 373 THR A N 1
ATOM 3009 C CA . THR A 1 373 ? 6.969 24.578 5.051 1 98.69 373 THR A CA 1
ATOM 3010 C C . THR A 1 373 ? 8.25 24.016 5.668 1 98.69 373 THR A C 1
ATOM 3012 O O . THR A 1 373 ? 8.797 24.594 6.613 1 98.69 373 THR A O 1
ATOM 3015 N N . VAL A 1 374 ? 8.648 22.922 5.207 1 97.94 374 VAL A N 1
ATOM 3016 C CA . VAL A 1 374 ? 9.852 22.219 5.629 1 97.94 374 VAL A CA 1
ATOM 3017 C C . VAL A 1 374 ? 10.57 21.641 4.402 1 97.94 374 VAL A C 1
ATOM 3019 O O . VAL A 1 374 ? 9.938 21.078 3.514 1 97.94 374 VAL A O 1
ATOM 3022 N N . PRO A 1 375 ? 11.852 21.859 4.293 1 97.06 375 PRO A N 1
ATOM 3023 C CA . PRO A 1 375 ? 12.555 21.219 3.178 1 97.06 375 PRO A CA 1
ATOM 3024 C C . PRO A 1 375 ? 12.688 19.703 3.363 1 97.06 375 PRO A C 1
ATOM 3026 O O . PRO A 1 375 ? 13.797 19.188 3.49 1 97.06 375 PRO A O 1
ATOM 3029 N N . PHE A 1 376 ? 11.633 19.062 3.244 1 97.38 376 PHE A N 1
ATOM 3030 C CA . PHE A 1 376 ? 11.547 17.656 3.562 1 97.38 376 PHE A CA 1
ATOM 3031 C C . PHE A 1 376 ? 12.469 16.828 2.658 1 97.38 376 PHE A C 1
ATOM 3033 O O . PHE A 1 376 ? 13.023 15.82 3.08 1 97.38 376 PHE A O 1
ATOM 3040 N N . GLN A 1 377 ? 12.68 17.297 1.368 1 97.69 377 GLN A N 1
ATOM 3041 C CA . GLN A 1 377 ? 13.594 16.609 0.457 1 97.69 377 GLN A CA 1
ATOM 3042 C C . GLN A 1 377 ? 15.016 16.594 1.012 1 97.69 377 GLN A C 1
ATOM 3044 O O . GLN A 1 377 ? 15.758 15.633 0.806 1 97.69 377 GLN A O 1
ATOM 3049 N N . LYS A 1 378 ? 15.383 17.672 1.712 1 97.19 378 LYS A N 1
ATOM 3050 C CA . LYS A 1 378 ? 16.703 17.719 2.311 1 97.19 378 LYS A CA 1
ATOM 3051 C C . LYS A 1 378 ? 16.812 16.797 3.516 1 97.19 378 LYS A C 1
ATOM 3053 O O . LYS A 1 378 ? 17.844 16.188 3.754 1 97.19 378 LYS A O 1
ATOM 3058 N N . TYR A 1 379 ? 15.789 16.719 4.273 1 96.38 379 TYR A N 1
ATOM 3059 C CA . TYR A 1 379 ? 15.758 15.75 5.367 1 96.38 379 TYR A CA 1
ATOM 3060 C C . TYR A 1 379 ? 15.906 14.328 4.84 1 96.38 379 TYR A C 1
ATOM 3062 O O . TYR A 1 379 ? 16.734 13.562 5.336 1 96.38 379 TYR A O 1
ATOM 3070 N N . MET A 1 380 ? 15.164 14.016 3.781 1 95 380 MET A N 1
ATOM 3071 C CA . MET A 1 380 ? 15.117 12.664 3.229 1 95 380 MET A CA 1
ATOM 3072 C C . MET A 1 380 ? 16.453 12.281 2.607 1 95 380 MET A C 1
ATOM 3074 O O . MET A 1 380 ? 16.844 11.109 2.613 1 95 380 MET A O 1
ATOM 3078 N N . THR A 1 381 ? 17.172 13.289 2.125 1 94.38 381 THR A N 1
ATOM 3079 C CA . THR A 1 381 ? 18.438 13 1.454 1 94.38 381 THR A CA 1
ATOM 3080 C C . THR A 1 381 ? 19.609 13.219 2.398 1 94.38 381 THR A C 1
ATOM 3082 O O . THR A 1 381 ? 20.766 13.047 2.012 1 94.38 381 THR A O 1
ATOM 3085 N N . GLY A 1 382 ? 19.328 13.688 3.611 1 93.62 382 GLY A N 1
ATOM 3086 C CA . GLY A 1 382 ? 20.375 13.898 4.598 1 93.62 382 GLY A CA 1
ATOM 3087 C C . GLY A 1 382 ? 21.234 15.109 4.301 1 93.62 382 GLY A C 1
ATOM 3088 O O . GLY A 1 382 ? 22.406 15.141 4.66 1 93.62 382 GLY A O 1
ATOM 3089 N N . THR A 1 383 ? 20.625 16.141 3.682 1 94.94 383 THR A N 1
ATOM 3090 C CA . THR A 1 383 ? 21.438 17.266 3.246 1 94.94 383 THR A CA 1
ATOM 3091 C C . THR A 1 383 ? 21 18.547 3.932 1 94.94 383 THR A C 1
ATOM 3093 O O . THR A 1 383 ? 21.359 19.656 3.496 1 94.94 383 THR A O 1
ATOM 3096 N N . MET A 1 384 ? 20.219 18.438 4.984 1 94.69 384 MET A N 1
ATOM 3097 C CA . MET A 1 384 ? 19.812 19.641 5.719 1 94.69 384 MET A CA 1
ATOM 3098 C C . MET A 1 384 ? 21 20.312 6.379 1 94.69 384 MET A C 1
ATOM 3100 O O . MET A 1 384 ? 21.875 19.625 6.93 1 94.69 384 MET A O 1
ATOM 3104 N N . ASN A 1 385 ? 21.016 21.641 6.293 1 93.31 385 ASN A N 1
ATOM 3105 C CA . ASN A 1 385 ? 22.094 22.453 6.828 1 93.31 385 ASN A CA 1
ATOM 3106 C C . ASN A 1 385 ? 21.594 23.438 7.883 1 93.31 385 ASN A C 1
ATOM 3108 O O . ASN A 1 385 ? 20.703 24.234 7.613 1 93.31 385 ASN A O 1
ATOM 3112 N N . ALA A 1 386 ? 22.219 23.453 9.047 1 91.31 386 ALA A N 1
ATOM 3113 C CA . ALA A 1 386 ? 21.766 24.266 10.18 1 91.31 386 ALA A CA 1
ATOM 3114 C C . ALA A 1 386 ? 22.062 25.734 9.961 1 91.31 386 ALA A C 1
ATOM 3116 O O . ALA A 1 386 ? 21.562 26.594 10.695 1 91.31 386 ALA A O 1
ATOM 3117 N N . ASN A 1 387 ? 22.828 26.078 8.938 1 92.19 387 ASN A N 1
ATOM 3118 C CA . ASN A 1 387 ? 23.203 27.469 8.695 1 92.19 387 ASN A CA 1
ATOM 3119 C C . ASN A 1 387 ? 22.25 28.141 7.715 1 92.19 387 ASN A C 1
ATOM 3121 O O . ASN A 1 387 ? 22.359 29.328 7.441 1 92.19 387 ASN A O 1
ATOM 3125 N N . GLU A 1 388 ? 21.312 27.359 7.262 1 94.81 388 GLU A N 1
ATOM 3126 C CA . GLU A 1 388 ? 20.297 27.938 6.375 1 94.81 388 GLU A CA 1
ATOM 3127 C C . GLU A 1 388 ? 18.922 27.922 7.027 1 94.81 388 GLU A C 1
ATOM 3129 O O . GLU A 1 388 ? 18.672 27.141 7.957 1 94.81 388 GLU A O 1
ATOM 3134 N N . THR A 1 389 ? 18.031 28.844 6.539 1 97 389 THR A N 1
ATOM 3135 C CA . THR A 1 389 ? 16.641 28.797 7.004 1 97 389 THR A CA 1
ATOM 3136 C C . THR A 1 389 ? 15.93 27.562 6.473 1 97 389 THR A C 1
ATOM 3138 O O . THR A 1 389 ? 15.828 27.359 5.258 1 97 389 THR A O 1
ATOM 3141 N N . ASN A 1 390 ? 15.477 26.75 7.344 1 97.81 390 ASN A N 1
ATOM 3142 C CA . ASN A 1 390 ? 14.891 25.469 6.941 1 97.81 390 ASN A CA 1
ATOM 3143 C C . ASN A 1 390 ? 13.367 25.484 7.082 1 97.81 390 ASN A C 1
ATOM 3145 O O . ASN A 1 390 ? 12.656 24.953 6.227 1 97.81 390 ASN A O 1
ATOM 3149 N N . PHE A 1 391 ? 12.883 26.031 8.109 1 98.69 391 PHE A N 1
ATOM 3150 C CA . PHE A 1 391 ? 11.461 25.953 8.414 1 98.69 391 PHE A CA 1
ATOM 3151 C C . PHE A 1 391 ? 10.812 27.328 8.375 1 98.69 391 PHE A C 1
ATOM 3153 O O . PHE A 1 391 ? 11.414 28.312 8.805 1 98.69 391 PHE A O 1
ATOM 3160 N N . ARG A 1 392 ? 9.594 27.422 7.883 1 98.5 392 ARG A N 1
ATOM 3161 C CA . ARG A 1 392 ? 8.891 28.688 7.805 1 98.5 392 ARG A CA 1
ATOM 3162 C C . ARG A 1 392 ? 7.402 28.516 8.094 1 98.5 392 ARG A C 1
ATOM 3164 O O . ARG A 1 392 ? 6.836 27.453 7.82 1 98.5 392 ARG A O 1
ATOM 3171 N N . ILE A 1 393 ? 6.844 29.469 8.688 1 98.62 393 ILE A N 1
ATOM 3172 C CA . ILE A 1 393 ? 5.402 29.672 8.703 1 98.62 393 ILE A CA 1
ATOM 3173 C C . ILE A 1 393 ? 5.047 30.922 7.883 1 98.62 393 ILE A C 1
ATOM 3175 O O . ILE A 1 393 ? 5.59 32 8.125 1 98.62 393 ILE A O 1
ATOM 3179 N N . LEU A 1 394 ? 4.223 30.734 6.914 1 98.56 394 LEU A N 1
ATOM 3180 C CA . LEU A 1 394 ? 3.76 31.828 6.059 1 98.56 394 LEU A CA 1
ATOM 3181 C C . LEU A 1 394 ? 2.264 32.062 6.242 1 98.56 394 LEU A C 1
ATOM 3183 O O . LEU A 1 394 ? 1.526 31.141 6.609 1 98.56 394 LEU A O 1
ATOM 3187 N N . ALA A 1 395 ? 1.861 33.312 5.961 1 97.69 395 ALA A N 1
ATOM 3188 C CA . ALA A 1 395 ? 0.437 33.625 6.047 1 97.69 395 ALA A CA 1
ATOM 3189 C C . ALA A 1 395 ? 0.041 34.688 5.023 1 97.69 395 ALA A C 1
ATOM 3191 O O . ALA A 1 395 ? 0.873 35.469 4.602 1 97.69 395 ALA A O 1
ATOM 3192 N N . GLY A 1 396 ? -1.134 34.625 4.582 1 97.19 396 GLY A N 1
ATOM 3193 C CA . GLY A 1 396 ? -1.73 35.594 3.67 1 97.19 396 GLY A CA 1
ATOM 3194 C C . GLY A 1 396 ? -3.248 35.594 3.695 1 97.19 396 GLY A C 1
ATOM 3195 O O . GLY A 1 396 ? -3.855 34.625 4.176 1 97.19 396 GLY A O 1
ATOM 3196 N N . TYR A 1 397 ? -3.809 36.656 3.207 1 96.19 397 TYR A N 1
ATOM 3197 C CA . TYR A 1 397 ? -5.262 36.75 3.154 1 96.19 397 TYR A CA 1
ATOM 3198 C C . TYR A 1 397 ? -5.82 35.969 1.979 1 96.19 397 TYR A C 1
ATOM 3200 O O . TYR A 1 397 ? -5.352 36.125 0.847 1 96.19 397 TYR A O 1
ATOM 3208 N N . VAL A 1 398 ? -6.852 35.188 2.244 1 97.31 398 VAL A N 1
ATOM 3209 C CA . VAL A 1 398 ? -7.453 34.312 1.246 1 97.31 398 VAL A CA 1
ATOM 3210 C C . VAL A 1 398 ? -7.953 35.125 0.064 1 97.31 398 VAL A C 1
ATOM 3212 O O . VAL A 1 398 ? -7.703 34.781 -1.094 1 97.31 398 VAL A O 1
ATOM 3215 N N . ASP A 1 399 ? -8.633 36.25 0.317 1 95.56 399 ASP A N 1
ATOM 3216 C CA . ASP A 1 399 ? -9.211 37.062 -0.745 1 95.56 399 ASP A CA 1
ATOM 3217 C C . ASP A 1 399 ? -8.125 37.656 -1.64 1 95.56 399 ASP A C 1
ATOM 3219 O O . ASP A 1 399 ? -8.312 37.812 -2.848 1 95.56 399 ASP A O 1
ATOM 3223 N N . GLU A 1 400 ? -6.973 37.969 -1.09 1 95.44 400 GLU A N 1
ATOM 3224 C CA . GLU A 1 400 ? -5.859 38.5 -1.877 1 95.44 400 GLU A CA 1
ATOM 3225 C C . GLU A 1 400 ? -5.199 37.375 -2.693 1 95.44 400 GLU A C 1
ATOM 3227 O O . GLU A 1 400 ? -4.766 37.625 -3.824 1 95.44 400 GLU A O 1
ATOM 3232 N N . LEU A 1 401 ? -5.148 36.25 -2.133 1 96.62 401 LEU A N 1
ATOM 3233 C CA . LEU A 1 401 ? -4.504 35.125 -2.791 1 96.62 401 LEU A CA 1
ATOM 3234 C C . LEU A 1 401 ? -5.277 34.719 -4.035 1 96.62 401 LEU A C 1
ATOM 3236 O O . LEU A 1 401 ? -4.68 34.344 -5.051 1 96.62 401 LEU A O 1
ATOM 3240 N N . VAL A 1 402 ? -6.578 34.781 -4.008 1 96.25 402 VAL A N 1
ATOM 3241 C CA . VAL A 1 402 ? -7.375 34.219 -5.098 1 96.25 402 VAL A CA 1
ATOM 3242 C C . VAL A 1 402 ? -7.746 35.312 -6.086 1 96.25 402 VAL A C 1
ATOM 3244 O O . VAL A 1 402 ? -8.289 35.031 -7.16 1 96.25 402 VAL A O 1
ATOM 3247 N N . ARG A 1 403 ? -7.434 36.594 -5.711 1 94.38 403 ARG A N 1
ATOM 3248 C CA . ARG A 1 403 ? -7.781 37.688 -6.586 1 94.38 403 ARG A CA 1
ATOM 3249 C C . ARG A 1 403 ? -7.156 37.531 -7.969 1 94.38 403 ARG A C 1
ATOM 3251 O O . ARG A 1 403 ? -5.953 37.281 -8.086 1 94.38 403 ARG A O 1
ATOM 3258 N N . GLY A 1 404 ? -7.977 37.625 -9.047 1 92.5 404 GLY A N 1
ATOM 3259 C CA . GLY A 1 404 ? -7.488 37.531 -10.414 1 92.5 404 GLY A CA 1
ATOM 3260 C C . GLY A 1 404 ? -7.316 36.094 -10.891 1 92.5 404 GLY A C 1
ATOM 3261 O O . GLY A 1 404 ? -6.816 35.844 -11.992 1 92.5 404 GLY A O 1
ATOM 3262 N N . THR A 1 405 ? -7.625 35.125 -9.992 1 93.38 405 THR A N 1
ATOM 3263 C CA . THR A 1 405 ? -7.543 33.719 -10.375 1 93.38 405 THR A CA 1
ATOM 3264 C C . THR A 1 405 ? -8.938 33.125 -10.602 1 93.38 405 THR A C 1
ATOM 3266 O O . THR A 1 405 ? -9.938 33.781 -10.305 1 93.38 405 THR A O 1
ATOM 3269 N N . LYS A 1 406 ? -8.992 31.922 -11.086 1 92.81 406 LYS A N 1
ATOM 3270 C CA . LYS A 1 406 ? -10.258 31.219 -11.289 1 92.81 406 LYS A CA 1
ATOM 3271 C C . LYS A 1 406 ? -10.898 30.844 -9.961 1 92.81 406 LYS A C 1
ATOM 3273 O O . LYS A 1 406 ? -12.07 30.469 -9.914 1 92.81 406 LYS A O 1
ATOM 3278 N N . CYS A 1 407 ? -10.156 30.953 -8.938 1 94.88 407 CYS A N 1
ATOM 3279 C CA . CYS A 1 407 ? -10.656 30.531 -7.633 1 94.88 407 CYS A CA 1
ATOM 3280 C C . CYS A 1 407 ? -11.469 31.641 -6.973 1 94.88 407 CYS A C 1
ATOM 3282 O O . CYS A 1 407 ? -12.094 31.422 -5.934 1 94.88 407 CYS A O 1
ATOM 3284 N N . ASN A 1 408 ? -11.492 32.781 -7.625 1 91.5 408 ASN A N 1
ATOM 3285 C CA . ASN A 1 408 ? -12.18 33.938 -7.059 1 91.5 408 ASN A CA 1
ATOM 3286 C C . ASN A 1 408 ? -13.695 33.781 -7.133 1 91.5 408 ASN A C 1
ATOM 3288 O O . ASN A 1 408 ? -14.227 33.344 -8.156 1 91.5 408 ASN A O 1
ATOM 3292 N N . ALA B 1 1 ? 3.752 -34.594 -26.453 1 30.97 1 ALA B N 1
ATOM 3293 C CA . ALA B 1 1 ? 2.967 -34.25 -25.266 1 30.97 1 ALA B CA 1
ATOM 3294 C C . ALA B 1 1 ? 1.568 -33.781 -25.672 1 30.97 1 ALA B C 1
ATOM 3296 O O . ALA B 1 1 ? 0.572 -34.25 -25.109 1 30.97 1 ALA B O 1
ATOM 3297 N N . ILE B 1 2 ? 0.102 -32.969 -25.656 1 43.94 2 ILE B N 1
ATOM 3298 C CA . ILE B 1 2 ? -0.724 -32.312 -24.641 1 43.94 2 ILE B CA 1
ATOM 3299 C C . ILE B 1 2 ? -1.521 -33.375 -23.875 1 43.94 2 ILE B C 1
ATOM 3301 O O . ILE B 1 2 ? -2.129 -34.25 -24.484 1 43.94 2 ILE B O 1
ATOM 3305 N N . LEU B 1 3 ? -2.203 -34.562 -23.078 1 46.44 3 LEU B N 1
ATOM 3306 C CA . LEU B 1 3 ? -1.968 -35.969 -22.703 1 46.44 3 LEU B CA 1
ATOM 3307 C C . LEU B 1 3 ? -2.207 -36.875 -23.891 1 46.44 3 LEU B C 1
ATOM 3309 O O . LEU B 1 3 ? -2.988 -36.562 -24.781 1 46.44 3 LEU B O 1
ATOM 3313 N N . SER B 1 4 ? -2.119 -38.031 -24.359 1 37.81 4 SER B N 1
ATOM 3314 C CA . SER B 1 4 ? -1.958 -38.969 -25.469 1 37.81 4 SER B CA 1
ATOM 3315 C C . SER B 1 4 ? -3.135 -38.875 -26.438 1 37.81 4 SER B C 1
ATOM 3317 O O . SER B 1 4 ? -3.352 -39.781 -27.234 1 37.81 4 SER B O 1
ATOM 3319 N N . PHE B 1 5 ? -4.414 -38.219 -26.188 1 37.16 5 PHE B N 1
ATOM 3320 C CA . PHE B 1 5 ? -5.586 -38.75 -26.891 1 37.16 5 PHE B CA 1
ATOM 3321 C C . PHE B 1 5 ? -5.523 -38.406 -28.375 1 37.16 5 PHE B C 1
ATOM 3323 O O . PHE B 1 5 ? -5.633 -37.219 -28.75 1 37.16 5 PHE B O 1
ATOM 3330 N N . LEU B 1 6 ? -5.148 -39.375 -29.25 1 35.75 6 LEU B N 1
ATOM 3331 C CA . LEU B 1 6 ? -5.168 -39.562 -30.688 1 35.75 6 LEU B CA 1
ATOM 3332 C C . LEU B 1 6 ? -6.598 -39.5 -31.219 1 35.75 6 LEU B C 1
ATOM 3334 O O . LEU B 1 6 ? -6.91 -40.125 -32.25 1 35.75 6 LEU B O 1
ATOM 3338 N N . LEU B 1 7 ? -7.789 -39.156 -30.5 1 32.97 7 LEU B N 1
ATOM 3339 C CA . LEU B 1 7 ? -8.977 -39.625 -31.203 1 32.97 7 LEU B CA 1
ATOM 3340 C C . LEU B 1 7 ? -9.086 -39 -32.594 1 32.97 7 LEU B C 1
ATOM 3342 O O . LEU B 1 7 ? -8.656 -37.844 -32.781 1 32.97 7 LEU B O 1
ATOM 3346 N N . LEU B 1 8 ? -9.703 -39.625 -33.594 1 33.56 8 LEU B N 1
ATOM 3347 C CA . LEU B 1 8 ? -9.977 -39.656 -35.031 1 33.56 8 LEU B CA 1
ATOM 3348 C C . LEU B 1 8 ? -10.594 -38.344 -35.5 1 33.56 8 LEU B C 1
ATOM 3350 O O . LEU B 1 8 ? -10.148 -37.781 -36.5 1 33.56 8 LEU B O 1
ATOM 3354 N N . GLY B 1 9 ? -12.062 -38.219 -35.406 1 34.16 9 GLY B N 1
ATOM 3355 C CA . GLY B 1 9 ? -12.906 -37.844 -36.531 1 34.16 9 GLY B CA 1
ATOM 3356 C C . GLY B 1 9 ? -12.891 -36.344 -36.812 1 34.16 9 GLY B C 1
ATOM 3357 O O . GLY B 1 9 ? -12.672 -35.906 -37.969 1 34.16 9 GLY B O 1
ATOM 3358 N N . ARG B 1 10 ? -13.938 -35.5 -36.125 1 40.31 10 ARG B N 1
ATOM 3359 C CA . ARG B 1 10 ? -14.586 -34.344 -36.719 1 40.31 10 ARG B CA 1
ATOM 3360 C C . ARG B 1 10 ? -13.633 -33.156 -36.75 1 40.31 10 ARG B C 1
ATOM 3362 O O . ARG B 1 10 ? -12.789 -33 -35.875 1 40.31 10 ARG B O 1
ATOM 3369 N N . PRO B 1 11 ? -13.516 -32.406 -37.844 1 39.25 11 PRO B N 1
ATOM 3370 C CA . PRO B 1 11 ? -12.75 -31.156 -37.969 1 39.25 11 PRO B CA 1
ATOM 3371 C C . PRO B 1 11 ? -12.961 -30.234 -36.75 1 39.25 11 PRO B C 1
ATOM 3373 O O . PRO B 1 11 ? -14 -29.578 -36.656 1 39.25 11 PRO B O 1
ATOM 3376 N N . GLU B 1 12 ? -12.969 -30.656 -35.469 1 37.72 12 GLU B N 1
ATOM 3377 C CA . GLU B 1 12 ? -13.156 -29.797 -34.312 1 37.72 12 GLU B CA 1
ATOM 3378 C C . GLU B 1 12 ? -12.352 -28.5 -34.469 1 37.72 12 GLU B C 1
ATOM 3380 O O . GLU B 1 12 ? -11.211 -28.516 -34.938 1 37.72 12 GLU B O 1
ATOM 3385 N N . SER B 1 13 ? -12.961 -27.375 -34.688 1 43.94 13 SER B N 1
ATOM 3386 C CA . SER B 1 13 ? -12.352 -26.062 -34.5 1 43.94 13 SER B CA 1
ATOM 3387 C C . SER B 1 13 ? -11.164 -26.141 -33.531 1 43.94 13 SER B C 1
ATOM 3389 O O . SER B 1 13 ? -11.289 -26.656 -32.438 1 43.94 13 SER B O 1
ATOM 3391 N N . PHE B 1 14 ? -9.961 -26.375 -34.062 1 53.69 14 PHE B N 1
ATOM 3392 C CA . PHE B 1 14 ? -8.664 -26.562 -33.406 1 53.69 14 PHE B CA 1
ATOM 3393 C C . PHE B 1 14 ? -8.523 -25.625 -32.219 1 53.69 14 PHE B C 1
ATOM 3395 O O . PHE B 1 14 ? -8.398 -24.406 -32.375 1 53.69 14 PHE B O 1
ATOM 3402 N N . GLU B 1 15 ? -9.094 -25.984 -31.031 1 78.69 15 GLU B N 1
ATOM 3403 C CA . GLU B 1 15 ? -8.891 -25.219 -29.812 1 78.69 15 GLU B CA 1
ATOM 3404 C C . GLU B 1 15 ? -7.414 -25.172 -29.422 1 78.69 15 GLU B C 1
ATOM 3406 O O . GLU B 1 15 ? -6.797 -26.203 -29.172 1 78.69 15 GLU B O 1
ATOM 3411 N N . LYS B 1 16 ? -6.84 -24.062 -29.609 1 89.88 16 LYS B N 1
ATOM 3412 C CA . LYS B 1 16 ? -5.422 -23.844 -29.328 1 89.88 16 LYS B CA 1
ATOM 3413 C C . LYS B 1 16 ? -5.09 -24.203 -27.875 1 89.88 16 LYS B C 1
ATOM 3415 O O . LYS B 1 16 ? -3.99 -24.672 -27.578 1 89.88 16 LYS B O 1
ATOM 3420 N N . LEU B 1 17 ? -6.066 -24.078 -26.953 1 95.38 17 LEU B N 1
ATOM 3421 C CA . LEU B 1 17 ? -5.93 -24.422 -25.547 1 95.38 17 LEU B CA 1
ATOM 3422 C C . LEU B 1 17 ? -7.012 -25.406 -25.125 1 95.38 17 LEU B C 1
ATOM 3424 O O . LEU B 1 17 ? -8.203 -25.078 -25.141 1 95.38 17 LEU B O 1
ATOM 3428 N N . LYS B 1 18 ? -6.652 -26.594 -24.766 1 96.75 18 LYS B N 1
ATOM 3429 C CA . LYS B 1 18 ? -7.59 -27.672 -24.453 1 96.75 18 LYS B CA 1
ATOM 3430 C C . LYS B 1 18 ? -7.723 -27.859 -22.938 1 96.75 18 LYS B C 1
ATOM 3432 O O . LYS B 1 18 ? -6.734 -27.781 -22.219 1 96.75 18 LYS B O 1
ATOM 3437 N N . VAL B 1 19 ? -8.914 -28.156 -22.5 1 97.62 19 VAL B N 1
ATOM 3438 C CA . VAL B 1 19 ? -9.125 -28.5 -21.109 1 97.62 19 VAL B CA 1
ATOM 3439 C C . VAL B 1 19 ? -8.594 -29.906 -20.828 1 97.62 19 VAL B C 1
ATOM 3441 O O . VAL B 1 19 ? -9.031 -30.875 -21.453 1 97.62 19 VAL B O 1
ATOM 3444 N N . ILE B 1 20 ? -7.703 -30.031 -19.938 1 96.75 20 ILE B N 1
ATOM 3445 C CA . ILE B 1 20 ? -7.082 -31.297 -19.578 1 96.75 20 ILE B CA 1
ATOM 3446 C C . ILE B 1 20 ? -7.793 -31.891 -18.359 1 96.75 20 ILE B C 1
ATOM 3448 O O . ILE B 1 20 ? -8.078 -33.094 -18.328 1 96.75 20 ILE B O 1
ATOM 3452 N N . TYR B 1 21 ? -8.023 -31.109 -17.406 1 97.88 21 TYR B N 1
ATOM 3453 C CA . TYR B 1 21 ? -8.758 -31.469 -16.188 1 97.88 21 TYR B CA 1
ATOM 3454 C C . TYR B 1 21 ? -9.773 -30.391 -15.828 1 97.88 21 TYR B C 1
ATOM 3456 O O . TYR B 1 21 ? -9.586 -29.219 -16.156 1 97.88 21 TYR B O 1
ATOM 3464 N N . SER B 1 22 ? -10.812 -30.766 -15.203 1 98.06 22 SER B N 1
ATOM 3465 C CA . SER B 1 22 ? -11.805 -29.828 -14.68 1 98.06 22 SER B CA 1
ATOM 3466 C C . SER B 1 22 ? -12.461 -30.359 -13.414 1 98.06 22 SER B C 1
ATOM 3468 O O . SER B 1 22 ? -12.508 -31.578 -13.203 1 98.06 22 SER B O 1
ATOM 3470 N N . TRP B 1 23 ? -12.922 -29.516 -12.555 1 98.44 23 TRP B N 1
ATOM 3471 C CA . TRP B 1 23 ? -13.57 -29.875 -11.297 1 98.44 23 TRP B CA 1
ATOM 3472 C C . TRP B 1 23 ? -14.789 -29 -11.039 1 98.44 23 TRP B C 1
ATOM 3474 O O . TRP B 1 23 ? -14.758 -27.797 -11.328 1 98.44 23 TRP B O 1
ATOM 3484 N N . LYS B 1 24 ? -15.797 -29.656 -10.547 1 97.81 24 LYS B N 1
ATOM 3485 C CA . LYS B 1 24 ? -16.828 -28.875 -9.859 1 97.81 24 LYS B CA 1
ATOM 3486 C C . LYS B 1 24 ? -16.391 -28.531 -8.445 1 97.81 24 LYS B C 1
ATOM 3488 O O . LYS B 1 24 ? -16.5 -27.375 -8.023 1 97.81 24 LYS B O 1
ATOM 3493 N N . VAL B 1 25 ? -15.93 -29.531 -7.738 1 97.06 25 VAL B N 1
ATOM 3494 C CA . VAL B 1 25 ? -15.352 -29.422 -6.402 1 97.06 25 VAL B CA 1
ATOM 3495 C C . VAL B 1 25 ? -14.102 -30.297 -6.312 1 97.06 25 VAL B C 1
ATOM 3497 O O . VAL B 1 25 ? -14 -31.312 -7.004 1 97.06 25 VAL B O 1
ATOM 3500 N N . LEU B 1 26 ? -13.18 -29.906 -5.496 1 98.25 26 LEU B N 1
ATOM 3501 C CA . LEU B 1 26 ? -11.977 -30.719 -5.352 1 98.25 26 LEU B CA 1
ATOM 3502 C C . LEU B 1 26 ? -12.234 -31.906 -4.449 1 98.25 26 LEU B C 1
ATOM 3504 O O . LEU B 1 26 ? -12.945 -31.797 -3.447 1 98.25 26 LEU B O 1
ATOM 3508 N N . GLU B 1 27 ? -11.688 -33 -4.84 1 97.19 27 GLU B N 1
ATOM 3509 C CA . GLU B 1 27 ? -11.727 -34.25 -4.078 1 97.19 27 GLU B CA 1
ATOM 3510 C C . GLU B 1 27 ? -10.32 -34.781 -3.809 1 97.19 27 GLU B C 1
ATOM 3512 O O . GLU B 1 27 ? -9.414 -34.594 -4.621 1 97.19 27 GLU B O 1
ATOM 3517 N N . PHE B 1 28 ? -10.211 -35.5 -2.715 1 98.5 28 PHE B N 1
ATOM 3518 C CA . PHE B 1 28 ? -8.875 -35.875 -2.275 1 98.5 28 PHE B CA 1
ATOM 3519 C C . PHE B 1 28 ? -8.781 -37.375 -2.033 1 98.5 28 PHE B C 1
ATOM 3521 O O . PHE B 1 28 ? -9.797 -38.031 -1.79 1 98.5 28 PHE B O 1
ATOM 3528 N N . ASP B 1 29 ? -7.543 -37.844 -2.08 1 98.06 29 ASP B N 1
ATOM 3529 C CA . ASP B 1 29 ? -7.273 -39.281 -1.998 1 98.06 29 ASP B CA 1
ATOM 3530 C C . ASP B 1 29 ? -7.129 -39.719 -0.546 1 98.06 29 ASP B C 1
ATOM 3532 O O . ASP B 1 29 ? -6.098 -40.281 -0.161 1 98.06 29 ASP B O 1
ATOM 3536 N N . PHE B 1 30 ? -8.195 -39.656 0.208 1 97.62 30 PHE B N 1
ATOM 3537 C CA . PHE B 1 30 ? -8.188 -40.188 1.573 1 97.62 30 PHE B CA 1
ATOM 3538 C C . PHE B 1 30 ? -7.965 -41.688 1.582 1 97.62 30 PHE B C 1
ATOM 3540 O O . PHE B 1 30 ? -8.406 -42.375 0.67 1 97.62 30 PHE B O 1
ATOM 3547 N N . PRO B 1 31 ? -7.371 -42.219 2.678 1 96.06 31 PRO B N 1
ATOM 3548 C CA . PRO B 1 31 ? -7.09 -43.656 2.738 1 96.06 31 PRO B CA 1
ATOM 3549 C C . PRO B 1 31 ? -8.359 -44.5 2.705 1 96.06 31 PRO B C 1
ATOM 3551 O O . PRO B 1 31 ? -8.352 -45.594 2.146 1 96.06 31 PRO B O 1
ATOM 3554 N N . ASN B 1 32 ? -9.375 -44.062 3.377 1 95.44 32 ASN B N 1
ATOM 3555 C CA . ASN B 1 32 ? -10.688 -44.719 3.367 1 95.44 32 ASN B CA 1
ATOM 3556 C C . ASN B 1 32 ? -11.805 -43.75 3.688 1 95.44 32 ASN B C 1
ATOM 3558 O O . ASN B 1 32 ? -11.539 -42.594 4.043 1 95.44 32 ASN B O 1
ATOM 3562 N N . GLU B 1 33 ? -12.984 -44.219 3.484 1 95.31 33 GLU B N 1
ATOM 3563 C CA . GLU B 1 33 ? -14.148 -43.375 3.662 1 95.31 33 GLU B CA 1
ATOM 3564 C C . GLU B 1 33 ? -14.281 -42.906 5.109 1 95.31 33 GLU B C 1
ATOM 3566 O O . GLU B 1 33 ? -14.727 -41.781 5.375 1 95.31 33 GLU B O 1
ATOM 3571 N N . HIS B 1 34 ? -13.898 -43.719 6.027 1 97.38 34 HIS B N 1
ATOM 3572 C CA . HIS B 1 34 ? -13.969 -43.375 7.441 1 97.38 34 HIS B CA 1
ATOM 3573 C C . HIS B 1 34 ? -13.062 -42.188 7.762 1 97.38 34 HIS B C 1
ATOM 3575 O O . HIS B 1 34 ? -13.477 -41.25 8.453 1 97.38 34 HIS B O 1
ATOM 3581 N N . THR B 1 35 ? -11.883 -42.25 7.23 1 97.06 35 THR B N 1
ATOM 3582 C CA . THR B 1 35 ? -10.93 -41.156 7.445 1 97.06 35 THR B CA 1
ATOM 3583 C C . THR B 1 35 ? -11.438 -39.875 6.824 1 97.06 35 THR B C 1
ATOM 3585 O O . THR B 1 35 ? -11.25 -38.781 7.391 1 97.06 35 THR B O 1
ATOM 3588 N N . ARG B 1 36 ? -12.039 -39.969 5.695 1 97.12 36 ARG B N 1
ATOM 3589 C CA . ARG B 1 36 ? -12.617 -38.812 5.039 1 97.12 36 ARG B CA 1
ATOM 3590 C C . ARG B 1 36 ? -13.719 -38.188 5.891 1 97.12 36 ARG B C 1
ATOM 3592 O O . ARG B 1 36 ? -13.727 -36.969 6.117 1 97.12 36 ARG B O 1
ATOM 3599 N N . GLU B 1 37 ? -14.602 -39.031 6.375 1 97.69 37 GLU B N 1
ATOM 3600 C CA . GLU B 1 37 ? -15.719 -38.562 7.184 1 97.69 37 GLU B CA 1
ATOM 3601 C C . GLU B 1 37 ? -15.234 -37.906 8.484 1 97.69 37 GLU B C 1
ATOM 3603 O O . GLU B 1 37 ? -15.797 -36.938 8.953 1 97.69 37 GLU B O 1
ATOM 3608 N N . LEU B 1 38 ? -14.273 -38.5 9.07 1 97.5 38 LEU B N 1
ATOM 3609 C CA . LEU B 1 38 ? -13.695 -37.938 10.289 1 97.5 38 LEU B CA 1
ATOM 3610 C C . LEU B 1 38 ? -13.102 -36.562 10.023 1 97.5 38 LEU B C 1
ATOM 3612 O O . LEU B 1 38 ? -13.234 -35.656 10.852 1 97.5 38 LEU B O 1
ATOM 3616 N N . ALA B 1 39 ? -12.414 -36.438 8.875 1 97.25 39 ALA B N 1
ATOM 3617 C CA . ALA B 1 39 ? -11.836 -35.156 8.5 1 97.25 39 ALA B CA 1
ATOM 3618 C C . ALA B 1 39 ? -12.93 -34.094 8.344 1 97.25 39 ALA B C 1
ATOM 3620 O O . ALA B 1 39 ? -12.734 -32.938 8.727 1 97.25 39 ALA B O 1
ATOM 3621 N N . ILE B 1 40 ? -14.055 -34.438 7.801 1 97.88 40 ILE B N 1
ATOM 3622 C CA . ILE B 1 40 ? -15.18 -33.531 7.617 1 97.88 40 ILE B CA 1
ATOM 3623 C C . ILE B 1 40 ? -15.766 -33.156 8.977 1 97.88 40 ILE B C 1
ATOM 3625 O O . ILE B 1 40 ? -16 -31.969 9.25 1 97.88 40 ILE B O 1
ATOM 3629 N N . GLN B 1 41 ? -15.922 -34.094 9.867 1 97.88 41 GLN B N 1
ATOM 3630 C CA . GLN B 1 41 ? -16.484 -33.875 11.195 1 97.88 41 GLN B CA 1
ATOM 3631 C C . GLN B 1 41 ? -15.594 -32.938 12.008 1 97.88 41 GLN B C 1
ATOM 3633 O O . GLN B 1 41 ? -16.094 -32.094 12.758 1 97.88 41 GLN B O 1
ATOM 3638 N N . GLU B 1 42 ? -14.336 -33.094 11.828 1 96.69 42 GLU B N 1
ATOM 3639 C CA . GLU B 1 42 ? -13.375 -32.312 12.602 1 96.69 42 GLU B CA 1
ATOM 3640 C C . GLU B 1 42 ? -13.117 -30.969 11.953 1 96.69 42 GLU B C 1
ATOM 3642 O O . GLU B 1 42 ? -12.43 -30.125 12.531 1 96.69 42 GLU B O 1
ATOM 3647 N N . GLY B 1 43 ? -13.555 -30.734 10.711 1 96.5 43 GLY B N 1
ATOM 3648 C CA . GLY B 1 43 ? -13.398 -29.469 10.023 1 96.5 43 GLY B CA 1
ATOM 3649 C C . GLY B 1 43 ? -12.102 -29.359 9.234 1 96.5 43 GLY B C 1
ATOM 3650 O O . GLY B 1 43 ? -11.805 -28.328 8.648 1 96.5 43 GLY B O 1
ATOM 3651 N N . ARG B 1 44 ? -11.344 -30.438 9.273 1 96 44 ARG B N 1
ATOM 3652 C CA . ARG B 1 44 ? -10.094 -30.469 8.516 1 96 44 ARG B CA 1
ATOM 3653 C C . ARG B 1 44 ? -10.367 -30.469 7.02 1 96 44 ARG B C 1
ATOM 3655 O O . ARG B 1 44 ? -9.539 -30 6.234 1 96 44 ARG B O 1
ATOM 3662 N N . PHE B 1 45 ? -11.516 -31.078 6.68 1 97.81 45 PHE B N 1
ATOM 3663 C CA . PHE B 1 45 ? -11.992 -31.047 5.301 1 97.81 45 PHE B CA 1
ATOM 3664 C C . PHE B 1 45 ? -13.422 -30.531 5.234 1 97.81 45 PHE B C 1
ATOM 3666 O O . PHE B 1 45 ? -14.328 -31.109 5.852 1 97.81 45 PHE B O 1
ATOM 3673 N N . ILE B 1 46 ? -13.633 -29.422 4.566 1 97.5 46 ILE B N 1
ATOM 3674 C CA . ILE B 1 46 ? -14.961 -28.906 4.27 1 97.5 46 ILE B CA 1
ATOM 3675 C C . ILE B 1 46 ? -15.219 -28.984 2.766 1 97.5 46 ILE B C 1
ATOM 3677 O O . ILE B 1 46 ? -14.68 -28.203 1.99 1 97.5 46 ILE B O 1
ATOM 3681 N N . PRO B 1 47 ? -16.016 -29.969 2.348 1 95.19 47 PRO B N 1
ATOM 3682 C CA . PRO B 1 47 ? -16.281 -30.109 0.914 1 95.19 47 PRO B CA 1
ATOM 3683 C C . PRO B 1 47 ? -16.734 -28.797 0.274 1 95.19 47 PRO B C 1
ATOM 3685 O O . PRO B 1 47 ? -17.594 -28.109 0.82 1 95.19 47 PRO B O 1
ATOM 3688 N N . GLY B 1 48 ? -16.094 -28.438 -0.781 1 94.62 48 GLY B N 1
ATOM 3689 C CA . GLY B 1 48 ? -16.453 -27.219 -1.488 1 94.62 48 GLY B CA 1
ATOM 3690 C C . GLY B 1 48 ? -15.562 -26.047 -1.15 1 94.62 48 GLY B C 1
ATOM 3691 O O . GLY B 1 48 ? -15.523 -25.047 -1.887 1 94.62 48 GLY B O 1
ATOM 3692 N N . ALA B 1 49 ? -14.789 -26.125 -0.128 1 95.5 49 ALA B N 1
ATOM 3693 C CA . ALA B 1 49 ? -14.008 -24.984 0.355 1 95.5 49 ALA B CA 1
ATOM 3694 C C . ALA B 1 49 ? -12.688 -24.859 -0.404 1 95.5 49 ALA B C 1
ATOM 3696 O O . ALA B 1 49 ? -12.289 -23.766 -0.797 1 95.5 49 ALA B O 1
ATOM 3697 N N . PRO B 1 50 ? -12.016 -25.938 -0.683 1 97.88 50 PRO B N 1
ATOM 3698 C CA . PRO B 1 50 ? -10.695 -25.828 -1.306 1 97.88 50 PRO B CA 1
ATOM 3699 C C . PRO B 1 50 ? -10.758 -25.25 -2.715 1 97.88 50 PRO B C 1
ATOM 3701 O O . PRO B 1 50 ? -11.625 -25.625 -3.506 1 97.88 50 PRO B O 1
ATOM 3704 N N . ILE B 1 51 ? -9.883 -24.328 -3.006 1 98.19 51 ILE B N 1
ATOM 3705 C CA . ILE B 1 51 ? -9.734 -23.672 -4.301 1 98.19 51 ILE B CA 1
ATOM 3706 C C . ILE B 1 51 ? -8.297 -23.797 -4.793 1 98.19 51 ILE B C 1
ATOM 3708 O O . ILE B 1 51 ? -7.363 -23.359 -4.117 1 98.19 51 ILE B O 1
ATOM 3712 N N . PRO B 1 52 ? -8.047 -24.438 -5.93 1 98.69 52 PRO B N 1
ATOM 3713 C CA . PRO B 1 52 ? -6.676 -24.531 -6.449 1 98.69 52 PRO B CA 1
ATOM 3714 C C . PRO B 1 52 ? -6.203 -23.219 -7.094 1 98.69 52 PRO B C 1
ATOM 3716 O O . PRO B 1 52 ? -7.008 -22.469 -7.648 1 98.69 52 PRO B O 1
ATOM 3719 N N . ILE B 1 53 ? -4.891 -22.969 -7.082 1 98 53 ILE B N 1
ATOM 3720 C CA . ILE B 1 53 ? -4.504 -21.672 -7.633 1 98 53 ILE B CA 1
ATOM 3721 C C . ILE B 1 53 ? -3.324 -21.859 -8.586 1 98 53 ILE B C 1
ATOM 3723 O O . ILE B 1 53 ? -3.018 -20.953 -9.383 1 98 53 ILE B O 1
ATOM 3727 N N . ASP B 1 54 ? -2.594 -23 -8.5 1 98.75 54 ASP B N 1
ATOM 3728 C CA . ASP B 1 54 ? -1.419 -23.156 -9.352 1 98.75 54 ASP B CA 1
ATOM 3729 C C . ASP B 1 54 ? -1.249 -24.609 -9.797 1 98.75 54 ASP B C 1
ATOM 3731 O O . ASP B 1 54 ? -1.816 -25.516 -9.188 1 98.75 54 ASP B O 1
ATOM 3735 N N . VAL B 1 55 ? -0.508 -24.75 -10.883 1 98.56 55 VAL B N 1
ATOM 3736 C CA . VAL B 1 55 ? -0.206 -26.047 -11.469 1 98.56 55 VAL B CA 1
ATOM 3737 C C . VAL B 1 55 ? 1.241 -26.078 -11.953 1 98.56 55 VAL B C 1
ATOM 3739 O O . VAL B 1 55 ? 1.79 -25.047 -12.344 1 98.56 55 VAL B O 1
ATOM 3742 N N . ASP B 1 56 ? 1.88 -27.094 -11.812 1 97.75 56 ASP B N 1
ATOM 3743 C CA . ASP B 1 56 ? 3.152 -27.391 -12.469 1 97.75 56 ASP B CA 1
ATOM 3744 C C . ASP B 1 56 ? 3.322 -28.891 -12.695 1 97.75 56 ASP B C 1
ATOM 3746 O O . ASP B 1 56 ? 2.492 -29.688 -12.258 1 97.75 56 ASP B O 1
ATOM 3750 N N . LEU B 1 57 ? 4.215 -29.297 -13.523 1 94.06 57 LEU B N 1
ATOM 3751 C CA . LEU B 1 57 ? 4.297 -30.719 -13.828 1 94.06 57 LEU B CA 1
ATOM 3752 C C . LEU B 1 57 ? 5.719 -31.109 -14.219 1 94.06 57 LEU B C 1
ATOM 3754 O O . LEU B 1 57 ? 6.523 -30.25 -14.586 1 94.06 57 LEU B O 1
ATOM 3758 N N . SER B 1 58 ? 5.988 -32.312 -14.047 1 89 58 SER B N 1
ATOM 3759 C CA . SER B 1 58 ? 7.227 -32.938 -14.484 1 89 58 SER B CA 1
ATOM 3760 C C . SER B 1 58 ? 6.945 -34.188 -15.336 1 89 58 SER B C 1
ATOM 3762 O O . SER B 1 58 ? 6.141 -35.031 -14.969 1 89 58 SER B O 1
ATOM 3764 N N . PHE B 1 59 ? 7.605 -34.219 -16.547 1 79.5 59 PHE B N 1
ATOM 3765 C CA . PHE B 1 59 ? 7.453 -35.344 -17.422 1 79.5 59 PHE B CA 1
ATOM 3766 C C . PHE B 1 59 ? 8.633 -36.312 -17.281 1 79.5 59 PHE B C 1
ATOM 3768 O O . PHE B 1 59 ? 8.82 -37.188 -18.109 1 79.5 59 PHE B O 1
ATOM 3775 N N . ASP B 1 60 ? 9.336 -36.094 -16.328 1 70.88 60 ASP B N 1
ATOM 3776 C CA . ASP B 1 60 ? 10.508 -36.969 -16.188 1 70.88 60 ASP B CA 1
ATOM 3777 C C . ASP B 1 60 ? 10.102 -38.375 -15.789 1 70.88 60 ASP B C 1
ATOM 3779 O O . ASP B 1 60 ? 9.57 -38.594 -14.703 1 70.88 60 ASP B O 1
ATOM 3783 N N . HIS B 1 61 ? 10.312 -39.219 -16.734 1 60.19 61 HIS B N 1
ATOM 3784 C CA . HIS B 1 61 ? 9.977 -40.625 -16.562 1 60.19 61 HIS B CA 1
ATOM 3785 C C . HIS B 1 61 ? 10.727 -41.25 -15.383 1 60.19 61 HIS B C 1
ATOM 3787 O O . HIS B 1 61 ? 10.367 -42.312 -14.898 1 60.19 61 HIS B O 1
ATOM 3793 N N . ARG B 1 62 ? 11.789 -40.656 -15.008 1 58.34 62 ARG B N 1
ATOM 3794 C CA . ARG B 1 62 ? 12.578 -41.156 -13.898 1 58.34 62 ARG B CA 1
ATOM 3795 C C . ARG B 1 62 ? 11.93 -40.812 -12.555 1 58.34 62 ARG B C 1
ATOM 3797 O O . ARG B 1 62 ? 12.336 -41.344 -11.516 1 58.34 62 ARG B O 1
ATOM 3804 N N . ALA B 1 63 ? 10.93 -39.938 -12.75 1 57.09 63 ALA B N 1
ATOM 3805 C CA . ALA B 1 63 ? 10.219 -39.625 -11.516 1 57.09 63 ALA B CA 1
ATOM 3806 C C . ALA B 1 63 ? 9.43 -40.844 -11.008 1 57.09 63 ALA B C 1
ATOM 3808 O O . ALA B 1 63 ? 8.961 -41.656 -11.797 1 57.09 63 ALA B O 1
ATOM 3809 N N . LYS B 1 64 ? 9.398 -41.125 -9.797 1 48.97 64 LYS B N 1
ATOM 3810 C CA . LYS B 1 64 ? 8.742 -42.281 -9.164 1 48.97 64 LYS B CA 1
ATOM 3811 C C . LYS B 1 64 ? 7.344 -42.5 -9.734 1 48.97 64 LYS B C 1
ATOM 3813 O O . LYS B 1 64 ? 6.91 -43.625 -9.93 1 48.97 64 LYS B O 1
ATOM 3818 N N . HIS B 1 65 ? 6.727 -41.344 -10.109 1 57.38 65 HIS B N 1
ATOM 3819 C CA . HIS B 1 65 ? 5.34 -41.438 -10.555 1 57.38 65 HIS B CA 1
ATOM 3820 C C . HIS B 1 65 ? 5.23 -41.25 -12.062 1 57.38 65 HIS B C 1
ATOM 3822 O O . HIS B 1 65 ? 4.129 -41.125 -12.602 1 57.38 65 HIS B O 1
ATOM 3828 N N . GLY B 1 66 ? 6.41 -41.281 -12.703 1 69.81 66 GLY B N 1
ATOM 3829 C CA . GLY B 1 66 ? 6.328 -40.906 -14.109 1 69.81 66 GLY B CA 1
ATOM 3830 C C . GLY B 1 66 ? 5.934 -39.438 -14.312 1 69.81 66 GLY B C 1
ATOM 3831 O O . GLY B 1 66 ? 6.453 -38.562 -13.648 1 69.81 66 GLY B O 1
ATOM 3832 N N . SER B 1 67 ? 5.039 -39.188 -15.195 1 83.88 67 SER B N 1
ATOM 3833 C CA . SER B 1 67 ? 4.52 -37.844 -15.391 1 83.88 67 SER B CA 1
ATOM 3834 C C . SER B 1 67 ? 3.566 -37.438 -14.266 1 83.88 67 SER B C 1
ATOM 3836 O O . SER B 1 67 ? 2.666 -38.219 -13.914 1 83.88 67 SER B O 1
ATOM 3838 N N . VAL B 1 68 ? 3.941 -36.406 -13.602 1 92.5 68 VAL B N 1
ATOM 3839 C CA . VAL B 1 68 ? 3.139 -35.969 -12.461 1 92.5 68 VAL B CA 1
ATOM 3840 C C . VAL B 1 68 ? 2.68 -34.531 -12.664 1 92.5 68 VAL B C 1
ATOM 3842 O O . VAL B 1 68 ? 3.461 -33.688 -13.102 1 92.5 68 VAL B O 1
ATOM 3845 N N . ILE B 1 69 ? 1.443 -34.281 -12.414 1 96.38 69 ILE B N 1
ATOM 3846 C CA . ILE B 1 69 ? 0.886 -32.938 -12.43 1 96.38 69 ILE B CA 1
ATOM 3847 C C . ILE B 1 69 ? 0.583 -32.469 -11.008 1 96.38 69 ILE B C 1
ATOM 3849 O O . ILE B 1 69 ? -0.293 -33.031 -10.344 1 96.38 69 ILE B O 1
ATOM 3853 N N . PHE B 1 70 ? 1.307 -31.469 -10.578 1 97.75 70 PHE B N 1
ATOM 3854 C CA . PHE B 1 70 ? 1.159 -30.938 -9.234 1 97.75 70 PHE B CA 1
ATOM 3855 C C . PHE B 1 70 ? 0.101 -29.844 -9.203 1 97.75 70 PHE B C 1
ATOM 3857 O O . PHE B 1 70 ? -0.12 -29.156 -10.203 1 97.75 70 PHE B O 1
ATOM 3864 N N . ILE B 1 71 ? -0.499 -29.688 -8.055 1 98.69 71 ILE B N 1
ATOM 3865 C CA . ILE B 1 71 ? -1.524 -28.672 -7.848 1 98.69 71 ILE B CA 1
ATOM 3866 C C . ILE B 1 71 ? -1.4 -28.094 -6.441 1 98.69 71 ILE B C 1
ATOM 3868 O O . ILE B 1 71 ? -1.146 -28.828 -5.48 1 98.69 71 ILE B O 1
ATOM 3872 N N . SER B 1 72 ? -1.49 -26.781 -6.293 1 98.81 72 SER B N 1
ATOM 3873 C CA . SER B 1 72 ? -1.468 -26.141 -4.984 1 98.81 72 SER B CA 1
ATOM 3874 C C . SER B 1 72 ? -2.84 -25.578 -4.613 1 98.81 72 SER B C 1
ATOM 3876 O O . SER B 1 72 ? -3.564 -25.078 -5.477 1 98.81 72 SER B O 1
ATOM 3878 N N . ILE B 1 73 ? -3.203 -25.719 -3.363 1 98.81 73 ILE B N 1
ATOM 3879 C CA . ILE B 1 73 ? -4.484 -25.312 -2.795 1 98.81 73 ILE B CA 1
ATOM 3880 C C . ILE B 1 73 ? -4.254 -24.547 -1.492 1 98.81 73 ILE B C 1
ATOM 3882 O O . ILE B 1 73 ? -4.195 -25.141 -0.416 1 98.81 73 ILE B O 1
ATOM 3886 N N . PRO B 1 74 ? -4.207 -23.234 -1.584 1 98.44 74 PRO B N 1
ATOM 3887 C CA . PRO B 1 74 ? -3.867 -22.453 -0.394 1 98.44 74 PRO B CA 1
ATOM 3888 C C . PRO B 1 74 ? -4.949 -22.516 0.682 1 98.44 74 PRO B C 1
ATOM 3890 O O . PRO B 1 74 ? -6.125 -22.703 0.368 1 98.44 74 PRO B O 1
ATOM 3893 N N . ARG B 1 75 ? -4.539 -22.359 1.889 1 98 75 ARG B N 1
ATOM 3894 C CA . ARG B 1 75 ? -5.445 -22.359 3.035 1 98 75 ARG B CA 1
ATOM 3895 C C . ARG B 1 75 ? -5.84 -20.938 3.426 1 98 75 ARG B C 1
ATOM 3897 O O . ARG B 1 75 ? -5.742 -20.562 4.594 1 98 75 ARG B O 1
ATOM 3904 N N . PHE B 1 76 ? -6.371 -20.188 2.43 1 92.75 76 PHE B N 1
ATOM 3905 C CA . PHE B 1 76 ? -6.891 -18.859 2.756 1 92.75 76 PHE B CA 1
ATOM 3906 C C . PHE B 1 76 ? -8.297 -18.969 3.33 1 92.75 76 PHE B C 1
ATOM 3908 O O . PHE B 1 76 ? -8.922 -17.953 3.637 1 92.75 76 PHE B O 1
ATOM 3915 N N . GLN B 1 77 ? -8.703 -20.172 3.469 1 93.75 77 GLN B N 1
ATOM 3916 C CA . GLN B 1 77 ? -9.883 -20.547 4.234 1 93.75 77 GLN B CA 1
ATOM 3917 C C . GLN B 1 77 ? -9.68 -21.875 4.949 1 93.75 77 GLN B C 1
ATOM 3919 O O . GLN B 1 77 ? -8.766 -22.625 4.613 1 93.75 77 GLN B O 1
ATOM 3924 N N . ASN B 1 78 ? -10.516 -22.188 5.859 1 94.62 78 ASN B N 1
ATOM 3925 C CA . ASN B 1 78 ? -10.461 -23.469 6.562 1 94.62 78 ASN B CA 1
ATOM 3926 C C . ASN B 1 78 ? -10.969 -24.609 5.688 1 94.62 78 ASN B C 1
ATOM 3928 O O . ASN B 1 78 ? -11.633 -24.375 4.68 1 94.62 78 ASN B O 1
ATOM 3932 N N . GLY B 1 79 ? -10.555 -25.797 6.051 1 97.44 79 GLY B N 1
ATOM 3933 C CA . GLY B 1 79 ? -11.156 -26.969 5.441 1 97.44 79 GLY B CA 1
ATOM 3934 C C . GLY B 1 79 ? -10.375 -27.5 4.25 1 97.44 79 GLY B C 1
ATOM 3935 O O . GLY B 1 79 ? -10.93 -28.188 3.387 1 97.44 79 GLY B O 1
ATOM 3936 N N . VAL B 1 80 ? -9.133 -27.141 4.113 1 98.31 80 VAL B N 1
ATOM 3937 C CA . VAL B 1 80 ? -8.273 -27.609 3.033 1 98.31 80 VAL B CA 1
ATOM 3938 C C . VAL B 1 80 ? -7.359 -28.719 3.543 1 98.31 80 VAL B C 1
ATOM 3940 O O . VAL B 1 80 ? -6.348 -28.438 4.195 1 98.31 80 VAL B O 1
ATOM 3943 N N . PRO B 1 81 ? -7.613 -29.922 3.242 1 97.94 81 PRO B N 1
ATOM 3944 C CA . PRO B 1 81 ? -6.852 -31.031 3.82 1 97.94 81 PRO B CA 1
ATOM 3945 C C . PRO B 1 81 ? -5.496 -31.219 3.146 1 97.94 81 PRO B C 1
ATOM 3947 O O . PRO B 1 81 ? -4.574 -31.766 3.756 1 97.94 81 PRO B O 1
ATOM 3950 N N . VAL B 1 82 ? -5.406 -30.828 1.878 1 98.38 82 VAL B N 1
ATOM 3951 C CA . VAL B 1 82 ? -4.18 -30.938 1.094 1 98.38 82 VAL B CA 1
ATOM 3952 C C . VAL B 1 82 ? -3.863 -29.594 0.45 1 98.38 82 VAL B C 1
ATOM 3954 O O . VAL B 1 82 ? -4.637 -29.094 -0.371 1 98.38 82 VAL B O 1
ATOM 3957 N N . THR B 1 83 ? -2.752 -29 0.84 1 98.69 83 THR B N 1
ATOM 3958 C CA . THR B 1 83 ? -2.377 -27.719 0.261 1 98.69 83 THR B CA 1
ATOM 3959 C C . THR B 1 83 ? -1.436 -27.906 -0.925 1 98.69 83 THR B C 1
ATOM 3961 O O . THR B 1 83 ? -1.341 -27.047 -1.798 1 98.69 83 THR B O 1
ATOM 3964 N N . LEU B 1 84 ? -0.711 -29.016 -0.941 1 98.81 84 LEU B N 1
ATOM 3965 C CA . LEU B 1 84 ? 0.142 -29.438 -2.049 1 98.81 84 LEU B CA 1
ATOM 3966 C C . LEU B 1 84 ? -0.146 -30.875 -2.447 1 98.81 84 LEU B C 1
ATOM 3968 O O . LEU B 1 84 ? -0.001 -31.797 -1.634 1 98.81 84 LEU B O 1
ATOM 3972 N N . GLY B 1 85 ? -0.542 -31.078 -3.674 1 98.38 85 GLY B N 1
ATOM 3973 C CA . GLY B 1 85 ? -0.886 -32.406 -4.121 1 98.38 85 GLY B CA 1
ATOM 3974 C C . GLY B 1 85 ? -0.562 -32.656 -5.582 1 98.38 85 GLY B C 1
ATOM 3975 O O . GLY B 1 85 ? 0.079 -31.828 -6.227 1 98.38 85 GLY B O 1
ATOM 3976 N N . TYR B 1 86 ? -0.867 -33.812 -6.062 1 97.25 86 TYR B N 1
ATOM 3977 C CA . TYR B 1 86 ? -0.784 -34.188 -7.477 1 97.25 86 TYR B CA 1
ATOM 3978 C C . TYR B 1 86 ? -2.041 -34.906 -7.93 1 97.25 86 TYR B C 1
ATOM 3980 O O . TYR B 1 86 ? -2.746 -35.5 -7.117 1 97.25 86 TYR B O 1
ATOM 3988 N N . ILE B 1 87 ? -2.354 -34.781 -9.148 1 97.31 87 ILE B N 1
ATOM 3989 C CA . ILE B 1 87 ? -3.578 -35.344 -9.711 1 97.31 87 ILE B CA 1
ATOM 3990 C C . ILE B 1 87 ? -3.379 -36.844 -10 1 97.31 87 ILE B C 1
ATOM 3992 O O . ILE B 1 87 ? -2.408 -37.219 -10.648 1 97.31 87 ILE B O 1
ATOM 3996 N N . THR B 1 88 ? -4.324 -37.688 -9.562 1 95.75 88 THR B N 1
ATOM 3997 C CA . THR B 1 88 ? -4.25 -39.125 -9.758 1 95.75 88 THR B CA 1
ATOM 3998 C C . THR B 1 88 ? -5.078 -39.531 -10.969 1 95.75 88 THR B C 1
ATOM 4000 O O . THR B 1 88 ? -5.742 -38.719 -11.594 1 95.75 88 THR B O 1
ATOM 4003 N N . GLU B 1 89 ? -5.031 -40.781 -11.273 1 93 89 GLU B N 1
ATOM 4004 C CA . GLU B 1 89 ? -5.844 -41.344 -12.359 1 93 89 GLU B CA 1
ATOM 4005 C C . GLU B 1 89 ? -7.258 -41.625 -11.891 1 93 89 GLU B C 1
ATOM 4007 O O . GLU B 1 89 ? -8.148 -41.906 -12.703 1 93 89 GLU B O 1
ATOM 4012 N N . LYS B 1 90 ? -7.473 -41.5 -10.609 1 95.31 90 LYS B N 1
ATOM 4013 C CA . LYS B 1 90 ? -8.789 -41.781 -10.047 1 95.31 90 LYS B CA 1
ATOM 4014 C C . LYS B 1 90 ? -9.742 -40.594 -10.25 1 95.31 90 LYS B C 1
ATOM 4016 O O . LYS B 1 90 ? -9.312 -39.469 -10.312 1 95.31 90 LYS B O 1
ATOM 4021 N N . VAL B 1 91 ? -11.008 -40.969 -10.344 1 96.19 91 VAL B N 1
ATOM 4022 C CA . VAL B 1 91 ? -12.07 -39.969 -10.5 1 96.19 91 VAL B CA 1
ATOM 4023 C C . VAL B 1 91 ? -13.203 -40.281 -9.523 1 96.19 91 VAL B C 1
ATOM 4025 O O . VAL B 1 91 ? -13.547 -41.438 -9.305 1 96.19 91 VAL B O 1
ATOM 4028 N N . SER B 1 92 ? -13.742 -39.312 -8.953 1 94.56 92 SER B N 1
ATOM 4029 C CA . SER B 1 92 ? -14.859 -39.5 -8.031 1 94.56 92 SER B CA 1
ATOM 4030 C C . SER B 1 92 ? -16.125 -39.906 -8.781 1 94.56 92 SER B C 1
ATOM 4032 O O . SER B 1 92 ? -16.156 -39.875 -10.016 1 94.56 92 SER B O 1
ATOM 4034 N N . ALA B 1 93 ? -17.156 -40.219 -7.992 1 91.62 93 ALA B N 1
ATOM 4035 C CA . ALA B 1 93 ? -18.453 -40.562 -8.57 1 91.62 93 ALA B CA 1
ATOM 4036 C C . ALA B 1 93 ? -19.047 -39.406 -9.359 1 91.62 93 ALA B C 1
ATOM 4038 O O . ALA B 1 93 ? -19.766 -39.625 -10.344 1 91.62 93 ALA B O 1
ATOM 4039 N N . GLU B 1 94 ? -18.703 -38.219 -9 1 91.44 94 GLU B N 1
ATOM 4040 C CA . GLU B 1 94 ? -19.25 -37.031 -9.648 1 91.44 94 GLU B CA 1
ATOM 4041 C C . GLU B 1 94 ? -18.359 -36.562 -10.812 1 91.44 94 GLU B C 1
ATOM 4043 O O . GLU B 1 94 ? -18.625 -35.562 -11.445 1 91.44 94 GLU B O 1
ATOM 4048 N N . GLY B 1 95 ? -17.312 -37.344 -11.078 1 94.06 95 GLY B N 1
ATOM 4049 C CA . GLY B 1 95 ? -16.484 -37.062 -12.242 1 94.06 95 GLY B CA 1
ATOM 4050 C C . GLY B 1 95 ? -15.312 -36.156 -11.953 1 94.06 95 GLY B C 1
ATOM 4051 O O . GLY B 1 95 ? -14.648 -35.656 -12.883 1 94.06 95 GLY B O 1
ATOM 4052 N N . ASN B 1 96 ? -15.031 -35.844 -10.703 1 97 96 ASN B N 1
ATOM 4053 C CA . ASN B 1 96 ? -13.922 -34.969 -10.336 1 97 96 ASN B CA 1
ATOM 4054 C C . ASN B 1 96 ? -12.625 -35.781 -10.188 1 97 96 ASN B C 1
ATOM 4056 O O . ASN B 1 96 ? -12.555 -36.75 -9.422 1 97 96 ASN B O 1
ATOM 4060 N N . PRO B 1 97 ? -11.562 -35.375 -10.953 1 98.06 97 PRO B N 1
ATOM 4061 C CA . PRO B 1 97 ? -10.266 -36 -10.703 1 98.06 97 PRO B CA 1
ATOM 4062 C C . PRO B 1 97 ? -9.844 -35.906 -9.242 1 98.06 97 PRO B C 1
ATOM 4064 O O . PRO B 1 97 ? -10.07 -34.906 -8.586 1 98.06 97 PRO B O 1
ATOM 4067 N N . ILE B 1 98 ? -9.266 -36.969 -8.727 1 98.44 98 ILE B N 1
ATOM 4068 C CA . ILE B 1 98 ? -8.906 -37.062 -7.316 1 98.44 98 ILE B CA 1
ATOM 4069 C C . ILE B 1 98 ? -7.477 -36.562 -7.121 1 98.44 98 ILE B C 1
ATOM 4071 O O . ILE B 1 98 ? -6.586 -36.875 -7.91 1 98.44 98 ILE B O 1
ATOM 4075 N N . ILE B 1 99 ? -7.219 -35.781 -6.082 1 98.62 99 ILE B N 1
ATOM 4076 C CA . ILE B 1 99 ? -5.922 -35.188 -5.762 1 98.62 99 ILE B CA 1
ATOM 4077 C C . ILE B 1 99 ? -5.309 -35.906 -4.566 1 98.62 99 ILE B C 1
ATOM 4079 O O . ILE B 1 99 ? -5.941 -36.031 -3.518 1 98.62 99 ILE B O 1
ATOM 4083 N N . ALA B 1 100 ? -4.137 -36.438 -4.719 1 98 100 ALA B N 1
ATOM 4084 C CA . ALA B 1 100 ? -3.377 -37.031 -3.621 1 98 100 ALA B CA 1
ATOM 4085 C C . ALA B 1 100 ? -2.383 -36.031 -3.037 1 98 100 ALA B C 1
ATOM 4087 O O . ALA B 1 100 ? -1.881 -35.156 -3.75 1 98 100 ALA B O 1
ATOM 4088 N N . PRO B 1 101 ? -2.129 -36.156 -1.735 1 98.06 101 PRO B N 1
ATOM 4089 C CA . PRO B 1 101 ? -1.144 -35.25 -1.14 1 98.06 101 PRO B CA 1
ATOM 4090 C C . PRO B 1 101 ? 0.273 -35.5 -1.649 1 98.06 101 PRO B C 1
ATOM 4092 O O . PRO B 1 101 ? 0.654 -36.656 -1.886 1 98.06 101 PRO B O 1
ATOM 4095 N N . TYR B 1 102 ? 0.976 -34.5 -1.876 1 97.12 102 TYR B N 1
ATOM 4096 C CA . TYR B 1 102 ? 2.414 -34.594 -2.113 1 97.12 102 TYR B CA 1
ATOM 4097 C C . TYR B 1 102 ? 3.191 -33.969 -0.962 1 97.12 102 TYR B C 1
ATOM 4099 O O . TYR B 1 102 ? 2.895 -32.844 -0.541 1 97.12 102 TYR B O 1
ATOM 4107 N N . PRO B 1 103 ? 4.301 -34.406 -0.49 1 96.44 103 PRO B N 1
ATOM 4108 C CA . PRO B 1 103 ? 4.723 -35.781 -0.809 1 96.44 103 PRO B CA 1
ATOM 4109 C C . PRO B 1 103 ? 3.881 -36.844 -0.102 1 96.44 103 PRO B C 1
ATOM 4111 O O . PRO B 1 103 ? 3.895 -38 -0.495 1 96.44 103 PRO B O 1
ATOM 4114 N N . ASN B 1 104 ? 3.211 -36.469 1.034 1 96.44 104 ASN B N 1
ATOM 4115 C CA . ASN B 1 104 ? 2.352 -37.375 1.779 1 96.44 104 ASN B CA 1
ATOM 4116 C C . ASN B 1 104 ? 1.39 -36.625 2.693 1 96.44 104 ASN B C 1
ATOM 4118 O O . ASN B 1 104 ? 1.428 -35.375 2.762 1 96.44 104 ASN B O 1
ATOM 4122 N N . TRP B 1 105 ? 0.502 -37.375 3.305 1 96.81 105 TRP B N 1
ATOM 4123 C CA . TRP B 1 105 ? -0.495 -36.781 4.199 1 96.81 105 TRP B CA 1
ATOM 4124 C C . TRP B 1 105 ? 0.169 -36.125 5.398 1 96.81 105 TRP B C 1
ATOM 4126 O O . TRP B 1 105 ? -0.264 -35.062 5.844 1 96.81 105 TRP B O 1
ATOM 4136 N N . GLU B 1 106 ? 1.204 -36.656 5.91 1 95.75 106 GLU B N 1
ATOM 4137 C CA . GLU B 1 106 ? 1.872 -36.156 7.105 1 95.75 106 GLU B CA 1
ATOM 4138 C C . GLU B 1 106 ? 2.43 -34.75 6.875 1 95.75 106 GLU B C 1
ATOM 4140 O O . GLU B 1 106 ? 2.268 -33.875 7.719 1 95.75 106 GLU B O 1
ATOM 4145 N N . LEU B 1 107 ? 3.033 -34.5 5.723 1 97.12 107 LEU B N 1
ATOM 4146 C CA . LEU B 1 107 ? 3.643 -33.219 5.426 1 97.12 107 LEU B CA 1
ATOM 4147 C C . LEU B 1 107 ? 2.582 -32.188 5.051 1 97.12 107 LEU B C 1
ATOM 4149 O O . LEU B 1 107 ? 2.863 -31 5.004 1 97.12 107 LEU B O 1
ATOM 4153 N N . ASN B 1 108 ? 1.332 -32.625 4.844 1 97.31 108 ASN B N 1
ATOM 4154 C CA . ASN B 1 108 ? 0.241 -31.719 4.543 1 97.31 108 ASN B CA 1
ATOM 4155 C C . ASN B 1 108 ? -0.581 -31.391 5.789 1 97.31 108 ASN B C 1
ATOM 4157 O O . ASN B 1 108 ? -1.541 -30.625 5.723 1 97.31 108 ASN B O 1
ATOM 4161 N N . ARG B 1 109 ? -0.203 -31.969 6.883 1 91.69 109 ARG B N 1
ATOM 4162 C CA . ARG B 1 109 ? -0.975 -31.75 8.102 1 91.69 109 ARG B CA 1
ATOM 4163 C C . ARG B 1 109 ? -0.747 -30.344 8.656 1 91.69 109 ARG B C 1
ATOM 4165 O O . ARG B 1 109 ? 0.396 -29.938 8.867 1 91.69 109 ARG B O 1
ATOM 4172 N N . LEU B 1 110 ? -1.805 -29.688 8.922 1 93.06 110 LEU B N 1
ATOM 4173 C CA . LEU B 1 110 ? -1.751 -28.344 9.477 1 93.06 110 LEU B CA 1
ATOM 4174 C C . LEU B 1 110 ? -1.3 -28.359 10.93 1 93.06 110 LEU B C 1
ATOM 4176 O O . LEU B 1 110 ? -1.68 -29.266 11.688 1 93.06 110 LEU B O 1
ATOM 4180 N N . GLY B 1 111 ? -0.54 -27.375 11.367 1 86.44 111 GLY B N 1
ATOM 4181 C CA . GLY B 1 111 ? -0.202 -27.203 12.773 1 86.44 111 GLY B CA 1
ATOM 4182 C C . GLY B 1 111 ? 1.267 -27.453 13.062 1 86.44 111 GLY B C 1
ATOM 4183 O O . GLY B 1 111 ? 1.786 -27 14.086 1 86.44 111 GLY B O 1
ATOM 4184 N N . ASN B 1 112 ? 1.953 -28.203 12.203 1 91.12 112 ASN B N 1
ATOM 4185 C CA . ASN B 1 112 ? 3.381 -28.453 12.352 1 91.12 112 ASN B CA 1
ATOM 4186 C C . ASN B 1 112 ? 4.215 -27.562 11.445 1 91.12 112 ASN B C 1
ATOM 4188 O O . ASN B 1 112 ? 4.176 -27.703 10.219 1 91.12 112 ASN B O 1
ATOM 4192 N N . CYS B 1 113 ? 5.02 -26.672 12.031 1 94.88 113 CYS B N 1
ATOM 4193 C CA . CYS B 1 113 ? 5.754 -25.672 11.258 1 94.88 113 CYS B CA 1
ATOM 4194 C C . CYS B 1 113 ? 6.922 -26.312 10.516 1 94.88 113 CYS B C 1
ATOM 4196 O O . CYS B 1 113 ? 7.578 -25.672 9.703 1 94.88 113 CYS B O 1
ATOM 4198 N N . ASP B 1 114 ? 7.125 -27.625 10.742 1 94.25 114 ASP B N 1
ATOM 4199 C CA . ASP B 1 114 ? 8.102 -28.359 9.938 1 94.25 114 ASP B CA 1
ATOM 4200 C C . ASP B 1 114 ? 7.434 -29 8.727 1 94.25 114 ASP B C 1
ATOM 4202 O O . ASP B 1 114 ? 8.117 -29.516 7.84 1 94.25 114 ASP B O 1
ATOM 4206 N N . ALA B 1 115 ? 6.191 -28.953 8.75 1 96.5 115 ALA B N 1
ATOM 4207 C CA . ALA B 1 115 ? 5.41 -29.406 7.605 1 96.5 115 ALA B CA 1
ATOM 4208 C C . ALA B 1 115 ? 4.957 -28.234 6.746 1 96.5 115 ALA B C 1
ATOM 4210 O O . ALA B 1 115 ? 5.52 -27.141 6.832 1 96.5 115 ALA B O 1
ATOM 4211 N N . ILE B 1 116 ? 4.086 -28.5 5.801 1 98.25 116 ILE B N 1
ATOM 4212 C CA . ILE B 1 116 ? 3.627 -27.484 4.867 1 98.25 116 ILE B CA 1
ATOM 4213 C C . ILE B 1 116 ? 2.342 -26.844 5.391 1 98.25 116 ILE B C 1
ATOM 4215 O O . ILE B 1 116 ? 1.368 -27.547 5.68 1 98.25 116 ILE B O 1
ATOM 4219 N N . THR B 1 117 ? 2.324 -25.578 5.551 1 98.25 117 THR B N 1
ATOM 4220 C CA . THR B 1 117 ? 1.189 -24.859 6.125 1 98.25 117 THR B CA 1
ATOM 4221 C C . THR B 1 117 ? 0.197 -24.469 5.035 1 98.25 117 THR B C 1
ATOM 4223 O O . THR B 1 117 ? -0.977 -24.844 5.09 1 98.25 117 THR B O 1
ATOM 4226 N N . SER B 1 118 ? 0.61 -23.719 4.066 1 98.56 118 SER B N 1
ATOM 4227 C CA . SER B 1 118 ? -0.24 -23.234 2.99 1 98.56 118 SER B CA 1
ATOM 4228 C C . SER B 1 118 ? 0.582 -22.875 1.757 1 98.56 118 SER B C 1
ATOM 4230 O O . SER B 1 118 ? 1.399 -21.953 1.794 1 98.56 118 SER B O 1
ATOM 4232 N N . VAL B 1 119 ? 0.348 -23.594 0.693 1 98.69 119 VAL B N 1
ATOM 4233 C CA . VAL B 1 119 ? 1.123 -23.406 -0.528 1 98.69 119 VAL B CA 1
ATOM 4234 C C . VAL B 1 119 ? 0.3 -22.609 -1.545 1 98.69 119 VAL B C 1
ATOM 4236 O O . VAL B 1 119 ? -0.83 -22.984 -1.864 1 98.69 119 VAL B O 1
ATOM 4239 N N . TYR B 1 120 ? 0.871 -21.531 -2.039 1 97.69 120 TYR B N 1
ATOM 4240 C CA . TYR B 1 120 ? 0.221 -20.766 -3.098 1 97.69 120 TYR B CA 1
ATOM 4241 C C . TYR B 1 120 ? 0.736 -21.203 -4.469 1 97.69 120 TYR B C 1
ATOM 4243 O O . TYR B 1 120 ? -0.047 -21.578 -5.344 1 97.69 120 TYR B O 1
ATOM 4251 N N . ARG B 1 121 ? 2.057 -21.078 -4.637 1 98.62 121 ARG B N 1
ATOM 4252 C CA . ARG B 1 121 ? 2.604 -21.484 -5.93 1 98.62 121 ARG B CA 1
ATOM 4253 C C . ARG B 1 121 ? 3.879 -22.297 -5.754 1 98.62 121 ARG B C 1
ATOM 4255 O O . ARG B 1 121 ? 4.477 -22.297 -4.676 1 98.62 121 ARG B O 1
ATOM 4262 N N . MET B 1 122 ? 4.25 -23.016 -6.793 1 98.75 122 MET B N 1
ATOM 4263 C CA . MET B 1 122 ? 5.41 -23.906 -6.855 1 98.75 122 MET B CA 1
ATOM 4264 C C . MET B 1 122 ? 6.051 -23.859 -8.242 1 98.75 122 MET B C 1
ATOM 4266 O O . MET B 1 122 ? 5.492 -23.281 -9.172 1 98.75 122 MET B O 1
ATOM 4270 N N . GLN B 1 123 ? 7.23 -24.438 -8.328 1 98.44 123 GLN B N 1
ATOM 4271 C CA . GLN B 1 123 ? 7.879 -24.5 -9.641 1 98.44 123 GLN B CA 1
ATOM 4272 C C . GLN B 1 123 ? 8.805 -25.703 -9.742 1 98.44 123 GLN B C 1
ATOM 4274 O O . GLN B 1 123 ? 9.617 -25.953 -8.844 1 98.44 123 GLN B O 1
ATOM 4279 N N . VAL B 1 124 ? 8.609 -26.5 -10.742 1 96.44 124 VAL B N 1
ATOM 4280 C CA . VAL B 1 124 ? 9.57 -27.547 -11.094 1 96.44 124 VAL B CA 1
ATOM 4281 C C . VAL B 1 124 ? 10.742 -26.938 -11.844 1 96.44 124 VAL B C 1
ATOM 4283 O O . VAL B 1 124 ? 10.555 -26.172 -12.805 1 96.44 124 VAL B O 1
ATOM 4286 N N . ASP B 1 125 ? 11.953 -27.219 -11.367 1 95.12 125 ASP B N 1
ATOM 4287 C CA . ASP B 1 125 ? 13.102 -26.609 -12.023 1 95.12 125 ASP B CA 1
ATOM 4288 C C . ASP B 1 125 ? 13.742 -27.562 -13.031 1 95.12 125 ASP B C 1
ATOM 4290 O O . ASP B 1 125 ? 13.25 -28.672 -13.234 1 95.12 125 ASP B O 1
ATOM 4294 N N . SER B 1 126 ? 14.805 -27.109 -13.711 1 90.81 126 SER B N 1
ATOM 4295 C CA . SER B 1 126 ? 15.438 -27.859 -14.789 1 90.81 126 SER B CA 1
ATOM 4296 C C . SER B 1 126 ? 16.25 -29.031 -14.242 1 90.81 126 SER B C 1
ATOM 4298 O O . SER B 1 126 ? 16.703 -29.875 -15.008 1 90.81 126 SER B O 1
ATOM 4300 N N . CYS B 1 127 ? 16.359 -29.141 -12.945 1 92.31 127 CYS B N 1
ATOM 4301 C CA . CYS B 1 127 ? 17.109 -30.219 -12.297 1 92.31 127 CYS B CA 1
ATOM 4302 C C . CYS B 1 127 ? 16.188 -31.281 -11.75 1 92.31 127 CYS B C 1
ATOM 4304 O O . CYS B 1 127 ? 16.594 -32.094 -10.93 1 92.31 127 CYS B O 1
ATOM 4306 N N . ASN B 1 128 ? 15.008 -31.219 -12.156 1 90.56 128 ASN B N 1
ATOM 4307 C CA . ASN B 1 128 ? 13.969 -32.156 -11.742 1 90.56 128 ASN B CA 1
ATOM 4308 C C . ASN B 1 128 ? 13.719 -32.094 -10.234 1 90.56 128 ASN B C 1
ATOM 4310 O O . ASN B 1 128 ? 13.688 -33.125 -9.555 1 90.56 128 ASN B O 1
ATOM 4314 N N . ARG B 1 129 ? 13.656 -30.969 -9.758 1 96 129 ARG B N 1
ATOM 4315 C CA . ARG B 1 129 ? 13.305 -30.688 -8.375 1 96 129 ARG B CA 1
ATOM 4316 C C . ARG B 1 129 ? 12.07 -29.797 -8.297 1 96 129 ARG B C 1
ATOM 4318 O O . ARG B 1 129 ? 11.758 -29.078 -9.258 1 96 129 ARG B O 1
ATOM 4325 N N . LEU B 1 130 ? 11.359 -29.875 -7.223 1 97.69 130 LEU B N 1
ATOM 4326 C CA . LEU B 1 130 ? 10.156 -29.078 -7.004 1 97.69 130 LEU B CA 1
ATOM 4327 C C . LEU B 1 130 ? 10.375 -28.047 -5.902 1 97.69 130 LEU B C 1
ATOM 4329 O O . LEU B 1 130 ? 10.625 -28.406 -4.75 1 97.69 130 LEU B O 1
ATOM 4333 N N . TRP B 1 131 ? 10.406 -26.797 -6.285 1 98.75 131 TRP B N 1
ATOM 4334 C CA . TRP B 1 131 ? 10.414 -25.688 -5.332 1 98.75 131 TRP B CA 1
ATOM 4335 C C . TRP B 1 131 ? 9 -25.359 -4.871 1 98.75 131 TRP B C 1
ATOM 4337 O O . TRP B 1 131 ? 8.094 -25.172 -5.691 1 98.75 131 TRP B O 1
ATOM 4347 N N . VAL B 1 132 ? 8.789 -25.312 -3.564 1 98.88 132 VAL B N 1
ATOM 4348 C CA . VAL B 1 132 ? 7.477 -25.062 -2.984 1 98.88 132 VAL B CA 1
ATOM 4349 C C . VAL B 1 132 ? 7.527 -23.844 -2.076 1 98.88 132 VAL B C 1
ATOM 4351 O O . VAL B 1 132 ? 8.352 -23.766 -1.163 1 98.88 132 VAL B O 1
ATOM 4354 N N . LEU B 1 133 ? 6.684 -22.891 -2.326 1 98.88 133 LEU B N 1
ATOM 4355 C CA . LEU B 1 133 ? 6.598 -21.672 -1.51 1 98.88 133 LEU B CA 1
ATOM 4356 C C . LEU B 1 133 ? 5.445 -21.781 -0.514 1 98.88 133 LEU B C 1
ATOM 4358 O O . LEU B 1 133 ? 4.277 -21.797 -0.908 1 98.88 133 LEU B O 1
ATOM 4362 N N . ASP B 1 134 ? 5.801 -21.859 0.735 1 98.56 134 ASP B N 1
ATOM 4363 C CA . ASP B 1 134 ? 4.855 -21.969 1.841 1 98.56 134 ASP B CA 1
ATOM 4364 C C . ASP B 1 134 ? 4.711 -20.641 2.574 1 98.56 134 ASP B C 1
ATOM 4366 O O . ASP B 1 134 ? 5.684 -20.125 3.123 1 98.56 134 ASP B O 1
ATOM 4370 N N . THR B 1 135 ? 3.498 -20.078 2.666 1 98.12 135 THR B N 1
ATOM 4371 C CA . THR B 1 135 ? 3.285 -18.75 3.225 1 98.12 135 THR B CA 1
ATOM 4372 C C . THR B 1 135 ? 3.352 -18.781 4.746 1 98.12 135 THR B C 1
ATOM 4374 O O . THR B 1 135 ? 3.531 -17.75 5.391 1 98.12 135 THR B O 1
ATOM 4377 N N . GLY B 1 136 ? 3.094 -20 5.32 1 97.94 136 GLY B N 1
ATOM 4378 C CA . GLY B 1 136 ? 3.012 -20.125 6.766 1 97.94 136 GLY B CA 1
ATOM 4379 C C . GLY B 1 136 ? 1.725 -19.562 7.34 1 97.94 136 GLY B C 1
ATOM 4380 O O . GLY B 1 136 ? 1.587 -19.438 8.562 1 97.94 136 GLY B O 1
ATOM 4381 N N . LYS B 1 137 ? 0.771 -19.328 6.512 1 97.38 137 LYS B N 1
ATOM 4382 C CA . LYS B 1 137 ? -0.432 -18.641 6.992 1 97.38 137 LYS B CA 1
ATOM 4383 C C . LYS B 1 137 ? -1.652 -19.562 6.879 1 97.38 137 LYS B C 1
ATOM 4385 O O . LYS B 1 137 ? -1.773 -20.328 5.926 1 97.38 137 LYS B O 1
ATOM 4390 N N . LEU B 1 138 ? -2.484 -19.484 7.816 1 96.75 138 LEU B N 1
ATOM 4391 C CA . LEU B 1 138 ? -3.865 -19.953 7.758 1 96.75 138 LEU B CA 1
ATOM 4392 C C . LEU B 1 138 ? -4.836 -18.766 7.742 1 96.75 138 LEU B C 1
ATOM 4394 O O . LEU B 1 138 ? -4.898 -18 8.695 1 96.75 138 LEU B O 1
ATOM 4398 N N . GLU B 1 139 ? -5.484 -18.609 6.652 1 94 139 GLU B N 1
ATOM 4399 C CA . GLU B 1 139 ? -6.254 -17.391 6.438 1 94 139 GLU B CA 1
ATOM 4400 C C . GLU B 1 139 ? -5.359 -16.156 6.512 1 94 139 GLU B C 1
ATOM 4402 O O . GLU B 1 139 ? -4.367 -16.062 5.785 1 94 139 GLU B O 1
ATOM 4407 N N . GLU B 1 140 ? -5.609 -15.312 7.488 1 91 140 GLU B N 1
ATOM 4408 C CA . GLU B 1 140 ? -4.785 -14.117 7.633 1 91 140 GLU B CA 1
ATOM 4409 C C . GLU B 1 140 ? -3.779 -14.273 8.773 1 91 140 GLU B C 1
ATOM 4411 O O . GLU B 1 140 ? -2.91 -13.414 8.961 1 91 140 GLU B O 1
ATOM 4416 N N . ARG B 1 141 ? -3.752 -15.375 9.531 1 93.94 141 ARG B N 1
ATOM 4417 C CA . ARG B 1 141 ? -2.922 -15.57 10.711 1 93.94 141 ARG B CA 1
ATOM 4418 C C . ARG B 1 141 ? -1.588 -16.219 10.344 1 93.94 141 ARG B C 1
ATOM 4420 O O . ARG B 1 141 ? -1.555 -17.266 9.695 1 93.94 141 ARG B O 1
ATOM 4427 N N . GLN B 1 142 ? -0.566 -15.602 10.734 1 95.5 142 GLN B N 1
ATOM 4428 C CA . GLN B 1 142 ? 0.764 -16.172 10.562 1 95.5 142 GLN B CA 1
ATOM 4429 C C . GLN B 1 142 ? 1.046 -17.234 11.633 1 95.5 142 GLN B C 1
ATOM 4431 O O . GLN B 1 142 ? 1.505 -16.906 12.727 1 95.5 142 GLN B O 1
ATOM 4436 N N . ILE B 1 143 ? 0.918 -18.453 11.359 1 95.75 143 ILE B N 1
ATOM 4437 C CA . ILE B 1 143 ? 1.069 -19.469 12.391 1 95.75 143 ILE B CA 1
ATOM 4438 C C . ILE B 1 143 ? 2.471 -20.062 12.32 1 95.75 143 ILE B C 1
ATOM 4440 O O . ILE B 1 143 ? 2.943 -20.672 13.289 1 95.75 143 ILE B O 1
ATOM 4444 N N . CYS B 1 144 ? 3.109 -19.984 11.172 1 97.44 144 CYS B N 1
ATOM 4445 C CA . CYS B 1 144 ? 4.5 -20.391 10.969 1 97.44 144 CYS B CA 1
ATOM 4446 C C . CYS B 1 144 ? 5.238 -19.359 10.117 1 97.44 144 CYS B C 1
ATOM 4448 O O . CYS B 1 144 ? 4.613 -18.516 9.477 1 97.44 144 CYS B O 1
ATOM 4450 N N . HIS B 1 145 ? 6.566 -19.359 10.117 1 97.5 145 HIS B N 1
ATOM 4451 C CA . HIS B 1 145 ? 7.324 -18.531 9.188 1 97.5 145 HIS B CA 1
ATOM 4452 C C . HIS B 1 145 ? 7.082 -18.953 7.742 1 97.5 145 HIS B C 1
ATOM 4454 O O . HIS B 1 145 ? 6.938 -20.156 7.465 1 97.5 145 HIS B O 1
ATOM 4460 N N . PRO B 1 146 ? 7.023 -17.984 6.879 1 98.5 146 PRO B N 1
ATOM 4461 C CA . PRO B 1 146 ? 7.094 -18.422 5.48 1 98.5 146 PRO B CA 1
ATOM 4462 C C . PRO B 1 146 ? 8.344 -19.234 5.176 1 98.5 146 PRO B C 1
ATOM 4464 O O . PRO B 1 146 ? 9.406 -18.984 5.758 1 98.5 146 PRO B O 1
ATOM 4467 N N . GLN B 1 147 ? 8.219 -20.172 4.293 1 98.56 147 GLN B N 1
ATOM 4468 C CA . GLN B 1 147 ? 9.375 -21.016 4.039 1 98.56 147 GLN B CA 1
ATOM 4469 C C . GLN B 1 147 ? 9.414 -21.469 2.584 1 98.56 147 GLN B C 1
ATOM 4471 O O . GLN B 1 147 ? 8.398 -21.438 1.888 1 98.56 147 GLN B O 1
ATOM 4476 N N . LEU B 1 148 ? 10.578 -21.797 2.137 1 98.75 148 LEU B N 1
ATOM 4477 C CA . LEU B 1 148 ? 10.867 -22.375 0.831 1 98.75 148 LEU B CA 1
ATOM 4478 C C . LEU B 1 148 ? 11.352 -23.812 0.972 1 98.75 148 LEU B C 1
ATOM 4480 O O . LEU B 1 148 ? 12.305 -24.078 1.701 1 98.75 148 LEU B O 1
ATOM 4484 N N . LEU B 1 149 ? 10.609 -24.703 0.352 1 98.69 149 LEU B N 1
ATOM 4485 C CA . LEU B 1 149 ? 10.961 -26.125 0.386 1 98.69 149 LEU B CA 1
ATOM 4486 C C . LEU B 1 149 ? 11.445 -26.594 -0.981 1 98.69 149 LEU B C 1
ATOM 4488 O O . LEU B 1 149 ? 10.945 -26.141 -2.012 1 98.69 149 LEU B O 1
ATOM 4492 N N . LEU B 1 150 ? 12.414 -27.5 -0.943 1 98.56 150 LEU B N 1
ATOM 4493 C CA . LEU B 1 150 ? 12.945 -28.109 -2.158 1 98.56 150 LEU B CA 1
ATOM 4494 C C . LEU B 1 150 ? 12.883 -29.625 -2.076 1 98.56 150 LEU B C 1
ATOM 4496 O O . LEU B 1 150 ? 13.477 -30.234 -1.179 1 98.56 150 LEU B O 1
ATOM 4500 N N . PHE B 1 151 ? 12.141 -30.25 -3.025 1 97.38 151 PHE B N 1
ATOM 4501 C CA . PHE B 1 151 ? 11.984 -31.688 -3.057 1 97.38 151 PHE B CA 1
ATOM 4502 C C . PHE B 1 151 ? 12.695 -32.281 -4.266 1 97.38 151 PHE B C 1
ATOM 4504 O O . PHE B 1 151 ? 12.656 -31.719 -5.359 1 97.38 151 PHE B O 1
ATOM 4511 N N . ASP B 1 152 ? 13.281 -33.438 -4.051 1 95.62 152 ASP B N 1
ATOM 4512 C CA . ASP B 1 152 ? 13.781 -34.25 -5.156 1 95.62 152 ASP B CA 1
ATOM 4513 C C . ASP B 1 152 ? 12.648 -35.031 -5.793 1 95.62 152 ASP B C 1
ATOM 4515 O O . ASP B 1 152 ? 12.008 -35.844 -5.121 1 95.62 152 ASP B O 1
ATOM 4519 N N . LEU B 1 153 ? 12.445 -34.875 -7.09 1 94.25 153 LEU B N 1
ATOM 4520 C CA . LEU B 1 153 ? 11.289 -35.5 -7.715 1 94.25 153 LEU B CA 1
ATOM 4521 C C . LEU B 1 153 ? 11.594 -36.969 -8.039 1 94.25 153 LEU B C 1
ATOM 4523 O O . LEU B 1 153 ? 10.68 -37.75 -8.336 1 94.25 153 LEU B O 1
ATOM 4527 N N . ARG B 1 154 ? 12.836 -37.375 -7.926 1 90.88 154 ARG B N 1
ATOM 4528 C CA . ARG B 1 154 ? 13.195 -38.781 -8.117 1 90.88 154 ARG B CA 1
ATOM 4529 C C . ARG B 1 154 ? 12.898 -39.594 -6.871 1 90.88 154 ARG B C 1
ATOM 4531 O O . ARG B 1 154 ? 12.508 -40.781 -6.965 1 90.88 154 ARG B O 1
ATOM 4538 N N . THR B 1 155 ? 13.047 -38.969 -5.715 1 92.06 155 THR B N 1
ATOM 4539 C CA . THR B 1 155 ? 12.93 -39.688 -4.465 1 92.06 155 THR B CA 1
ATOM 4540 C C . THR B 1 155 ? 11.789 -39.156 -3.619 1 92.06 155 THR B C 1
ATOM 4542 O O . THR B 1 155 ? 11.367 -39.781 -2.646 1 92.06 155 THR B O 1
ATOM 4545 N N . ASN B 1 156 ? 11.328 -37.969 -3.961 1 92.88 156 ASN B N 1
ATOM 4546 C CA . ASN B 1 156 ? 10.312 -37.25 -3.215 1 92.88 156 ASN B CA 1
ATOM 4547 C C . ASN B 1 156 ? 10.805 -36.844 -1.83 1 92.88 156 ASN B C 1
ATOM 4549 O O . ASN B 1 156 ? 10.008 -36.562 -0.93 1 92.88 156 ASN B O 1
ATOM 4553 N N . ARG B 1 157 ? 12.117 -36.812 -1.69 1 95.31 157 ARG B N 1
ATOM 4554 C CA . ARG B 1 157 ? 12.695 -36.406 -0.414 1 95.31 157 ARG B CA 1
ATOM 4555 C C . ARG B 1 157 ? 12.875 -34.906 -0.354 1 95.31 157 ARG B C 1
ATOM 4557 O O . ARG B 1 157 ? 13.148 -34.25 -1.373 1 95.31 157 ARG B O 1
ATOM 4564 N N . LEU B 1 158 ? 12.734 -34.406 0.834 1 97 158 LEU B N 1
ATOM 4565 C CA . LEU B 1 158 ? 13.023 -33 1.088 1 97 158 LEU B CA 1
ATOM 4566 C C . LEU B 1 158 ? 14.523 -32.719 1.049 1 97 158 LEU B C 1
ATOM 4568 O O . LEU B 1 158 ? 15.281 -33.281 1.838 1 97 158 LEU B O 1
ATOM 4572 N N . LEU B 1 159 ? 14.977 -31.938 0.139 1 97.25 159 LEU B N 1
ATOM 4573 C CA . LEU B 1 159 ? 16.391 -31.609 -0.023 1 97.25 159 LEU B CA 1
ATOM 4574 C C . LEU B 1 159 ? 16.781 -30.422 0.845 1 97.25 159 LEU B C 1
ATOM 4576 O O . LEU B 1 159 ? 17.906 -30.359 1.353 1 97.25 159 LEU B O 1
ATOM 4580 N N . SER B 1 160 ? 15.914 -29.406 0.934 1 97 160 SER B N 1
ATOM 4581 C CA . SER B 1 160 ? 16.203 -28.203 1.704 1 97 160 SER B CA 1
ATOM 4582 C C . SER B 1 160 ? 14.93 -27.547 2.209 1 97 160 SER B C 1
ATOM 4584 O O . SER B 1 160 ? 13.875 -27.656 1.573 1 97 160 SER B O 1
ATOM 4586 N N . GLN B 1 161 ? 14.977 -27 3.354 1 98.19 161 GLN B N 1
ATOM 4587 C CA . GLN B 1 161 ? 13.938 -26.203 4 1 98.19 161 GLN B CA 1
ATOM 4588 C C . GLN B 1 161 ? 14.5 -24.875 4.512 1 98.19 161 GLN B C 1
ATOM 4590 O O . GLN B 1 161 ? 15.383 -24.859 5.371 1 98.19 161 GLN B O 1
ATOM 4595 N N . TYR B 1 162 ? 14.047 -23.797 3.953 1 98.62 162 TYR B N 1
ATOM 4596 C CA . TYR B 1 162 ? 14.516 -22.484 4.355 1 98.62 162 TYR B CA 1
ATOM 4597 C C . TYR B 1 162 ? 13.383 -21.656 4.945 1 98.62 162 TYR B C 1
ATOM 4599 O O . TYR B 1 162 ? 12.406 -21.344 4.258 1 98.62 162 TYR B O 1
ATOM 4607 N N . LYS B 1 163 ? 13.5 -21.328 6.207 1 98.44 163 LYS B N 1
ATOM 4608 C CA . LYS B 1 163 ? 12.539 -20.453 6.871 1 98.44 163 LYS B CA 1
ATOM 4609 C C . LYS B 1 163 ? 12.992 -19 6.824 1 98.44 163 LYS B C 1
ATOM 4611 O O . LYS B 1 163 ? 14.086 -18.672 7.297 1 98.44 163 LYS B O 1
ATOM 4616 N N . PHE B 1 164 ? 12.242 -18.172 6.273 1 98.62 164 PHE B N 1
ATOM 4617 C CA . PHE B 1 164 ? 12.633 -16.766 6.121 1 98.62 164 PHE B CA 1
ATOM 4618 C C . PHE B 1 164 ? 12.742 -16.094 7.48 1 98.62 164 PHE B C 1
ATOM 4620 O O . PHE B 1 164 ? 11.906 -16.312 8.359 1 98.62 164 PHE B O 1
ATOM 4627 N N . PRO B 1 165 ? 13.727 -15.273 7.613 1 97.25 165 PRO B N 1
ATOM 4628 C CA . PRO B 1 165 ? 13.906 -14.57 8.883 1 97.25 165 PRO B CA 1
ATOM 4629 C C . PRO B 1 165 ? 12.781 -13.586 9.18 1 97.25 165 PRO B C 1
ATOM 4631 O O . PRO B 1 165 ? 12.195 -13.016 8.258 1 97.25 165 PRO B O 1
ATOM 4634 N N . LYS B 1 166 ? 12.594 -13.352 10.414 1 95.88 166 LYS B N 1
ATOM 4635 C CA . LYS B 1 166 ? 11.477 -12.531 10.875 1 95.88 166 LYS B CA 1
ATOM 4636 C C . LYS B 1 166 ? 11.578 -11.109 10.328 1 95.88 166 LYS B C 1
ATOM 4638 O O . LYS B 1 166 ? 10.562 -10.477 10.047 1 95.88 166 LYS B O 1
ATOM 4643 N N . ASP B 1 167 ? 12.742 -10.625 10.102 1 92.94 167 ASP B N 1
ATOM 4644 C CA . ASP B 1 167 ? 12.922 -9.234 9.688 1 92.94 167 ASP B CA 1
ATOM 4645 C C . ASP B 1 167 ? 12.656 -9.07 8.195 1 92.94 167 ASP B C 1
ATOM 4647 O O . ASP B 1 167 ? 12.719 -7.961 7.66 1 92.94 167 ASP B O 1
ATOM 4651 N N . GLN B 1 168 ? 12.289 -10.203 7.547 1 95.19 168 GLN B N 1
ATOM 4652 C CA . GLN B 1 168 ? 12.141 -10.109 6.098 1 95.19 168 GLN B CA 1
ATOM 4653 C C . GLN B 1 168 ? 10.672 -10.25 5.691 1 95.19 168 GLN B C 1
ATOM 4655 O O . GLN B 1 168 ? 10.352 -10.25 4.5 1 95.19 168 GLN B O 1
ATOM 4660 N N . PHE B 1 169 ? 9.766 -10.375 6.617 1 95.06 169 PHE B N 1
ATOM 4661 C CA . PHE B 1 169 ? 8.344 -10.352 6.297 1 95.06 169 PHE B CA 1
ATOM 4662 C C . PHE B 1 169 ? 7.562 -9.602 7.363 1 95.06 169 PHE B C 1
ATOM 4664 O O . PHE B 1 169 ? 7.941 -9.594 8.539 1 95.06 169 PHE B O 1
ATOM 4671 N N . LYS B 1 170 ? 6.574 -8.938 6.863 1 92.38 170 LYS B N 1
ATOM 4672 C CA . LYS B 1 170 ? 5.695 -8.125 7.703 1 92.38 170 LYS B CA 1
ATOM 4673 C C . LYS B 1 170 ? 4.473 -8.922 8.148 1 92.38 170 LYS B C 1
ATOM 4675 O O . LYS B 1 170 ? 4.262 -10.055 7.699 1 92.38 170 LYS B O 1
ATOM 4680 N N . GLU B 1 171 ? 3.674 -8.305 8.992 1 89.31 171 GLU B N 1
ATOM 4681 C CA . GLU B 1 171 ? 2.432 -8.922 9.438 1 89.31 171 GLU B CA 1
ATOM 4682 C C . GLU B 1 171 ? 1.496 -9.195 8.266 1 89.31 171 GLU B C 1
ATOM 4684 O O . GLU B 1 171 ? 0.854 -10.242 8.203 1 89.31 171 GLU B O 1
ATOM 4689 N N . ASP B 1 172 ? 1.538 -8.336 7.344 1 91.69 172 ASP B N 1
ATOM 4690 C CA . ASP B 1 172 ? 0.603 -8.453 6.227 1 91.69 172 ASP B CA 1
ATOM 4691 C C . ASP B 1 172 ? 1.261 -9.125 5.027 1 91.69 172 ASP B C 1
ATOM 4693 O O . ASP B 1 172 ? 0.641 -9.266 3.971 1 91.69 172 ASP B O 1
ATOM 4697 N N . SER B 1 173 ? 2.473 -9.57 5.191 1 96.75 173 SER B N 1
ATOM 4698 C CA . SER B 1 173 ? 3.166 -10.219 4.078 1 96.75 173 SER B CA 1
ATOM 4699 C C . SER B 1 173 ? 2.451 -11.492 3.645 1 96.75 173 SER B C 1
ATOM 4701 O O . SER B 1 173 ? 1.864 -12.195 4.473 1 96.75 173 SER B O 1
ATOM 4703 N N . LEU B 1 174 ? 2.463 -11.766 2.412 1 98.38 174 LEU B N 1
ATOM 4704 C CA . LEU B 1 174 ? 1.968 -12.992 1.787 1 98.38 174 LEU B CA 1
ATOM 4705 C C . LEU B 1 174 ? 2.82 -13.367 0.58 1 98.38 174 LEU B C 1
ATOM 4707 O O . LEU B 1 174 ? 2.691 -12.766 -0.488 1 98.38 174 LEU B O 1
ATOM 4711 N N . PHE B 1 175 ? 3.721 -14.344 0.751 1 98.56 175 PHE B N 1
ATOM 4712 C CA . PHE B 1 175 ? 4.59 -14.82 -0.319 1 98.56 175 PHE B CA 1
ATOM 4713 C C . PHE B 1 175 ? 3.83 -15.727 -1.272 1 98.56 175 PHE B C 1
ATOM 4715 O O . PHE B 1 175 ? 3.531 -16.875 -0.937 1 98.56 175 PHE B O 1
ATOM 4722 N N . VAL B 1 176 ? 3.604 -15.266 -2.504 1 98.19 176 VAL B N 1
ATOM 4723 C CA . VAL B 1 176 ? 2.602 -16.016 -3.264 1 98.19 176 VAL B CA 1
ATOM 4724 C C . VAL B 1 176 ? 3.227 -16.562 -4.543 1 98.19 176 VAL B C 1
ATOM 4726 O O . VAL B 1 176 ? 2.75 -17.547 -5.098 1 98.19 176 VAL B O 1
ATOM 4729 N N . THR B 1 177 ? 4.223 -15.898 -5.086 1 98.75 177 THR B N 1
ATOM 4730 C CA . THR B 1 177 ? 4.785 -16.312 -6.367 1 98.75 177 THR B CA 1
ATOM 4731 C C . THR B 1 177 ? 6.301 -16.484 -6.262 1 98.75 177 THR B C 1
ATOM 4733 O O . THR B 1 177 ? 6.977 -15.688 -5.613 1 98.75 177 THR B O 1
ATOM 4736 N N . LEU B 1 178 ? 6.809 -17.5 -6.883 1 98.81 178 LEU B N 1
ATOM 4737 C CA . LEU B 1 178 ? 8.25 -17.688 -6.996 1 98.81 178 LEU B CA 1
ATOM 4738 C C . LEU B 1 178 ? 8.656 -17.938 -8.445 1 98.81 178 LEU B C 1
ATOM 4740 O O . LEU B 1 178 ? 7.863 -18.469 -9.234 1 98.81 178 LEU B O 1
ATOM 4744 N N . VAL B 1 179 ? 9.805 -17.547 -8.789 1 98.69 179 VAL B N 1
ATOM 4745 C CA . VAL B 1 179 ? 10.461 -17.906 -10.039 1 98.69 179 VAL B CA 1
ATOM 4746 C C . VAL B 1 179 ? 11.898 -18.344 -9.766 1 98.69 179 VAL B C 1
ATOM 4748 O O . VAL B 1 179 ? 12.617 -17.703 -8.992 1 98.69 179 VAL B O 1
ATOM 4751 N N . VAL B 1 180 ? 12.297 -19.453 -10.32 1 98.38 180 VAL B N 1
ATOM 4752 C CA . VAL B 1 180 ? 13.609 -20.047 -10.062 1 98.38 180 VAL B CA 1
ATOM 4753 C C . VAL B 1 180 ? 14.562 -19.703 -11.203 1 98.38 180 VAL B C 1
ATOM 4755 O O . VAL B 1 180 ? 14.242 -19.906 -12.375 1 98.38 180 VAL B O 1
ATOM 4758 N N . ASP B 1 181 ? 15.703 -19.172 -10.844 1 98.31 181 ASP B N 1
ATOM 4759 C CA . ASP B 1 181 ? 16.734 -18.766 -11.797 1 98.31 181 ASP B CA 1
ATOM 4760 C C . ASP B 1 181 ? 17.953 -19.688 -11.711 1 98.31 181 ASP B C 1
ATOM 4762 O O . ASP B 1 181 ? 18.812 -19.5 -10.859 1 98.31 181 ASP B O 1
ATOM 4766 N N . ILE B 1 182 ? 17.984 -20.672 -12.594 1 96.5 182 ILE B N 1
ATOM 4767 C CA . ILE B 1 182 ? 19.109 -21.578 -12.75 1 96.5 182 ILE B CA 1
ATOM 4768 C C . ILE B 1 182 ? 19.797 -21.328 -14.094 1 96.5 182 ILE B C 1
ATOM 4770 O O . ILE B 1 182 ? 19.125 -21.266 -15.133 1 96.5 182 ILE B O 1
ATOM 4774 N N . ARG B 1 183 ? 21.094 -21.188 -14.023 1 93.31 183 ARG B N 1
ATOM 4775 C CA . ARG B 1 183 ? 21.859 -20.906 -15.234 1 93.31 183 ARG B CA 1
ATOM 4776 C C . ARG B 1 183 ? 22.828 -22.047 -15.539 1 93.31 183 ARG B C 1
ATOM 4778 O O . ARG B 1 183 ? 23.5 -22.562 -14.633 1 93.31 183 ARG B O 1
ATOM 4785 N N . ASP B 1 184 ? 22.922 -22.469 -16.75 1 88.81 184 ASP B N 1
ATOM 4786 C CA . ASP B 1 184 ? 23.859 -23.484 -17.25 1 88.81 184 ASP B CA 1
ATOM 4787 C C . ASP B 1 184 ? 23.719 -24.797 -16.469 1 88.81 184 ASP B C 1
ATOM 4789 O O . ASP B 1 184 ? 24.719 -25.438 -16.156 1 88.81 184 ASP B O 1
ATOM 4793 N N . ASP B 1 185 ? 22.562 -25.047 -15.977 1 84.38 185 ASP B N 1
ATOM 4794 C CA . ASP B 1 185 ? 22.203 -26.281 -15.289 1 84.38 185 ASP 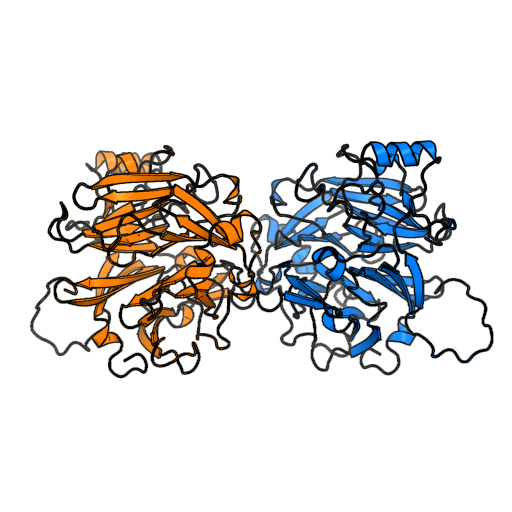B CA 1
ATOM 4795 C C . ASP B 1 185 ? 23.016 -26.438 -14.008 1 84.38 185 ASP B C 1
ATOM 4797 O O . ASP B 1 185 ? 23.266 -27.562 -13.57 1 84.38 185 ASP B O 1
ATOM 4801 N N . LYS B 1 186 ? 23.484 -25.344 -13.586 1 93.06 186 LYS B N 1
ATOM 4802 C CA . LYS B 1 186 ? 24.125 -25.375 -12.266 1 93.06 186 LYS B CA 1
ATOM 4803 C C . LYS B 1 186 ? 23.094 -25.344 -11.156 1 93.06 186 LYS B C 1
ATOM 4805 O O . LYS B 1 186 ? 22.781 -24.266 -10.609 1 93.06 186 LYS B O 1
ATOM 4810 N N . CYS B 1 187 ? 22.703 -26.5 -10.75 1 94.12 187 CYS B N 1
ATOM 4811 C CA . CYS B 1 187 ? 21.562 -26.703 -9.875 1 94.12 187 CYS B CA 1
ATOM 4812 C C . CYS B 1 187 ? 21.844 -26.156 -8.477 1 94.12 187 CYS B C 1
ATOM 4814 O O . CYS B 1 187 ? 20.922 -25.75 -7.766 1 94.12 187 CYS B O 1
ATOM 4816 N N . ASP B 1 188 ? 23.062 -26.078 -8.125 1 94.38 188 ASP B N 1
ATOM 4817 C CA . ASP B 1 188 ? 23.438 -25.625 -6.793 1 94.38 188 ASP B CA 1
ATOM 4818 C C . ASP B 1 188 ? 23.531 -24.094 -6.742 1 94.38 188 ASP B C 1
ATOM 4820 O O . ASP B 1 188 ? 23.547 -23.5 -5.66 1 94.38 188 ASP B O 1
ATOM 4824 N N . ASP B 1 189 ? 23.641 -23.5 -7.91 1 95.44 189 ASP B N 1
ATOM 4825 C CA . ASP B 1 189 ? 23.672 -22.047 -8.008 1 95.44 189 ASP B CA 1
ATOM 4826 C C . ASP B 1 189 ? 22.312 -21.5 -8.438 1 95.44 189 ASP B C 1
ATOM 4828 O O . ASP B 1 189 ? 22.219 -20.766 -9.43 1 95.44 189 ASP B O 1
ATOM 4832 N N . ALA B 1 190 ? 21.312 -21.797 -7.637 1 97.88 190 ALA B N 1
ATOM 4833 C CA . ALA B 1 190 ? 19.953 -21.359 -7.938 1 97.88 190 ALA B CA 1
ATOM 4834 C C . ALA B 1 190 ? 19.578 -20.125 -7.125 1 97.88 190 ALA B C 1
ATOM 4836 O O . ALA B 1 190 ? 19.938 -20.016 -5.949 1 97.88 190 ALA B O 1
ATOM 4837 N N . PHE B 1 191 ? 18.984 -19.188 -7.77 1 98.62 191 PHE B N 1
ATOM 4838 C CA . PHE B 1 191 ? 18.297 -18.078 -7.098 1 98.62 191 PHE B CA 1
ATOM 4839 C C . PHE B 1 191 ? 16.781 -18.219 -7.242 1 98.62 191 PHE B C 1
ATOM 4841 O O . PHE B 1 191 ? 16.297 -18.688 -8.273 1 98.62 191 PHE B O 1
ATOM 4848 N N . VAL B 1 192 ? 16.062 -17.891 -6.227 1 98.88 192 VAL B N 1
ATOM 4849 C CA . VAL B 1 192 ? 14.609 -17.844 -6.27 1 98.88 192 VAL B CA 1
ATOM 4850 C C . VAL B 1 192 ? 14.109 -16.438 -5.953 1 98.88 192 VAL B C 1
ATOM 4852 O O . VAL B 1 192 ? 14.508 -15.852 -4.949 1 98.88 192 VAL B O 1
ATOM 4855 N N . TYR B 1 193 ? 13.398 -15.844 -6.859 1 98.94 193 TYR B N 1
ATOM 4856 C CA . TYR B 1 193 ? 12.734 -14.57 -6.633 1 98.94 193 TYR B CA 1
ATOM 4857 C C . TYR B 1 193 ? 11.297 -14.766 -6.18 1 98.94 193 TYR B C 1
ATOM 4859 O O . TYR B 1 193 ? 10.555 -15.555 -6.781 1 98.94 193 TYR B O 1
ATOM 4867 N N . ILE B 1 194 ? 10.898 -14.078 -5.109 1 98.94 194 ILE B N 1
ATOM 4868 C CA . ILE B 1 194 ? 9.617 -14.336 -4.465 1 98.94 194 ILE B CA 1
ATOM 4869 C C . ILE B 1 194 ? 8.836 -13.031 -4.312 1 98.94 194 ILE B C 1
ATOM 4871 O O . ILE B 1 194 ? 9.359 -12.055 -3.771 1 98.94 194 ILE B O 1
ATOM 4875 N N . ALA B 1 195 ? 7.629 -13.016 -4.785 1 98.88 195 ALA B N 1
ATOM 4876 C CA . ALA B 1 195 ? 6.77 -11.844 -4.672 1 98.88 195 ALA B CA 1
ATOM 4877 C C . ALA B 1 195 ? 5.984 -11.859 -3.361 1 98.88 195 ALA B C 1
ATOM 4879 O O . ALA B 1 195 ? 5.266 -12.82 -3.074 1 98.88 195 ALA B O 1
ATOM 4880 N N . ASP B 1 196 ? 6.137 -10.898 -2.553 1 98.69 196 ASP B N 1
ATOM 4881 C CA . ASP B 1 196 ? 5.289 -10.617 -1.398 1 98.69 196 ASP B CA 1
ATOM 4882 C C . ASP B 1 196 ? 4.133 -9.695 -1.775 1 98.69 196 ASP B C 1
ATOM 4884 O O . ASP B 1 196 ? 4.281 -8.469 -1.761 1 98.69 196 ASP B O 1
ATOM 4888 N N . VAL B 1 197 ? 2.996 -10.266 -2.006 1 98.62 197 VAL B N 1
ATOM 4889 C CA . VAL B 1 197 ? 1.914 -9.594 -2.717 1 98.62 197 VAL B CA 1
ATOM 4890 C C . VAL B 1 197 ? 1.296 -8.523 -1.822 1 98.62 197 VAL B C 1
ATOM 4892 O O . VAL B 1 197 ? 0.926 -7.445 -2.297 1 98.62 197 VAL B O 1
ATOM 4895 N N . THR B 1 198 ? 1.169 -8.734 -0.497 1 97.56 198 THR B N 1
ATOM 4896 C CA . THR B 1 198 ? 0.493 -7.773 0.369 1 97.56 198 THR B CA 1
ATOM 4897 C C . THR B 1 198 ? 1.503 -7.012 1.221 1 97.56 198 THR B C 1
ATOM 4899 O O . THR B 1 198 ? 1.166 -5.992 1.828 1 97.56 198 THR B O 1
ATOM 4902 N N . GLY B 1 199 ? 2.734 -7.477 1.225 1 97 199 GLY B N 1
ATOM 4903 C CA . GLY B 1 199 ? 3.824 -6.723 1.824 1 97 199 GLY B CA 1
ATOM 4904 C C . GLY B 1 199 ? 4.539 -5.816 0.837 1 97 199 GLY B C 1
ATOM 4905 O O . GLY B 1 199 ? 5.406 -5.035 1.222 1 97 199 GLY B O 1
ATOM 4906 N N . PHE B 1 200 ? 4.207 -6 -0.394 1 97.56 200 PHE B N 1
ATOM 4907 C CA . PHE B 1 200 ? 4.719 -5.172 -1.479 1 97.56 200 PHE B CA 1
ATOM 4908 C C . PHE B 1 200 ? 6.238 -5.227 -1.535 1 97.56 200 PHE B C 1
ATOM 4910 O O . PHE B 1 200 ? 6.902 -4.191 -1.56 1 97.56 200 PHE B O 1
ATOM 4917 N N . GLY B 1 201 ? 6.781 -6.379 -1.617 1 97.12 201 GLY B N 1
ATOM 4918 C CA . GLY B 1 201 ? 8.219 -6.57 -1.659 1 97.12 201 GLY B CA 1
ATOM 4919 C C . GLY B 1 201 ? 8.641 -7.754 -2.516 1 97.12 201 GLY B C 1
ATOM 4920 O O . GLY B 1 201 ? 7.805 -8.57 -2.908 1 97.12 201 GLY B O 1
ATOM 4921 N N . LEU B 1 202 ? 9.891 -7.77 -2.854 1 98.12 202 LEU B N 1
ATOM 4922 C CA . LEU B 1 202 ? 10.523 -8.867 -3.568 1 98.12 202 LEU B CA 1
ATOM 4923 C C . LEU B 1 202 ? 11.625 -9.508 -2.723 1 98.12 202 LEU B C 1
ATOM 4925 O O . LEU B 1 202 ? 12.539 -8.812 -2.268 1 98.12 202 LEU B O 1
ATOM 4929 N N . LEU B 1 203 ? 11.508 -10.758 -2.441 1 98.19 203 LEU B N 1
ATOM 4930 C CA . LEU B 1 203 ? 12.57 -11.484 -1.763 1 98.19 203 LEU B CA 1
ATOM 4931 C C . LEU B 1 203 ? 13.461 -12.203 -2.768 1 98.19 203 LEU B C 1
ATOM 4933 O O . LEU B 1 203 ? 12.984 -12.695 -3.789 1 98.19 203 LEU B O 1
ATOM 4937 N N . VAL B 1 204 ? 14.68 -12.211 -2.461 1 98.31 204 VAL B N 1
ATOM 4938 C CA . VAL B 1 204 ? 15.648 -13 -3.215 1 98.31 204 VAL B CA 1
ATOM 4939 C C . VAL B 1 204 ? 16.266 -14.062 -2.309 1 98.31 204 VAL B C 1
ATOM 4941 O O . VAL B 1 204 ? 16.734 -13.75 -1.214 1 98.31 204 VAL B O 1
ATOM 4944 N N . TYR B 1 205 ? 16.188 -15.297 -2.637 1 98.69 205 TYR B N 1
ATOM 4945 C CA . TYR B 1 205 ? 16.844 -16.406 -1.947 1 98.69 205 TYR B CA 1
ATOM 4946 C C . TYR B 1 205 ? 18.016 -16.938 -2.758 1 98.69 205 TYR B C 1
ATOM 4948 O O . TYR B 1 205 ? 17.875 -17.234 -3.943 1 98.69 205 TYR B O 1
ATOM 4956 N N . ASP B 1 206 ? 19.125 -16.938 -2.18 1 98.5 206 ASP B N 1
ATOM 4957 C CA . ASP B 1 206 ? 20.375 -17.484 -2.699 1 98.5 206 ASP B CA 1
ATOM 4958 C C . ASP B 1 206 ? 20.656 -18.875 -2.133 1 98.5 206 ASP B C 1
ATOM 4960 O O . ASP B 1 206 ? 21.078 -19.016 -0.987 1 98.5 206 ASP B O 1
ATOM 4964 N N . HIS B 1 207 ? 20.453 -19.875 -2.975 1 98.5 207 HIS B N 1
ATOM 4965 C CA . HIS B 1 207 ? 20.453 -21.266 -2.533 1 98.5 207 HIS B CA 1
ATOM 4966 C C . HIS B 1 207 ? 21.859 -21.703 -2.111 1 98.5 207 HIS B C 1
ATOM 4968 O O . HIS B 1 207 ? 22.016 -22.375 -1.092 1 98.5 207 HIS B O 1
ATOM 4974 N N . ARG B 1 208 ? 22.844 -21.344 -2.846 1 97.56 208 ARG B N 1
ATOM 4975 C CA . ARG B 1 208 ? 24.219 -21.766 -2.588 1 97.56 208 ARG B CA 1
ATOM 4976 C C . ARG B 1 208 ? 24.688 -21.266 -1.23 1 97.56 208 ARG B C 1
ATOM 4978 O O . ARG B 1 208 ? 25.328 -22 -0.478 1 97.56 208 ARG B O 1
ATOM 4985 N N . ASN B 1 209 ? 24.328 -20 -0.946 1 97.44 209 ASN B N 1
ATOM 4986 C CA . ASN B 1 209 ? 24.828 -19.375 0.28 1 97.44 209 ASN B CA 1
ATOM 4987 C C . ASN B 1 209 ? 23.781 -19.422 1.391 1 97.44 209 ASN B C 1
ATOM 4989 O O . ASN B 1 209 ? 24.016 -18.938 2.494 1 97.44 209 ASN B O 1
ATOM 4993 N N . VAL B 1 210 ? 22.625 -19.969 1.109 1 97.81 210 VAL B N 1
ATOM 4994 C CA . VAL B 1 210 ? 21.531 -20.156 2.059 1 97.81 210 VAL B CA 1
ATOM 4995 C C . VAL B 1 210 ? 21.219 -18.828 2.764 1 97.81 210 VAL B C 1
ATOM 4997 O O . VAL B 1 210 ? 21.266 -18.75 3.992 1 97.81 210 VAL B O 1
ATOM 5000 N N . ARG B 1 211 ? 20.859 -17.875 2.004 1 97.44 211 ARG B N 1
ATOM 5001 C CA . ARG B 1 211 ? 20.5 -16.562 2.541 1 97.44 211 ARG B CA 1
ATOM 5002 C C . ARG B 1 211 ? 19.453 -15.883 1.675 1 97.44 211 ARG B C 1
ATOM 5004 O O . ARG B 1 211 ? 19.266 -16.25 0.516 1 97.44 211 ARG B O 1
ATOM 5011 N N . SER B 1 212 ? 18.812 -14.922 2.256 1 97.44 212 SER B N 1
ATOM 5012 C CA . SER B 1 212 ? 17.781 -14.156 1.547 1 97.44 212 SER B CA 1
ATOM 5013 C C . SER B 1 212 ? 17.812 -12.688 1.946 1 97.44 212 SER B C 1
ATOM 5015 O O . SER B 1 212 ? 18.406 -12.328 2.973 1 97.44 212 SER B O 1
ATOM 5017 N N . TRP B 1 213 ? 17.328 -11.852 1.122 1 96.69 213 TRP B N 1
ATOM 5018 C CA . TRP B 1 213 ? 17.141 -10.438 1.445 1 96.69 213 TRP B CA 1
ATOM 5019 C C . TRP B 1 213 ? 15.875 -9.891 0.792 1 96.69 213 TRP B C 1
ATOM 5021 O O . TRP B 1 213 ? 15.352 -10.492 -0.149 1 96.69 213 TRP B O 1
ATOM 5031 N N . ARG B 1 214 ? 15.391 -8.867 1.356 1 96.06 214 ARG B N 1
ATOM 5032 C CA . ARG B 1 214 ? 14.172 -8.227 0.892 1 96.06 214 ARG B CA 1
ATOM 5033 C C . ARG B 1 214 ? 14.484 -6.934 0.138 1 96.06 214 ARG B C 1
ATOM 5035 O O . ARG B 1 214 ? 15.344 -6.16 0.557 1 96.06 214 ARG B O 1
ATOM 5042 N N . ILE B 1 215 ? 13.82 -6.742 -0.962 1 96.62 215 ILE B N 1
ATOM 5043 C CA . ILE B 1 215 ? 13.93 -5.539 -1.777 1 96.62 215 ILE B CA 1
ATOM 5044 C C . ILE B 1 215 ? 12.602 -4.797 -1.785 1 96.62 215 ILE B C 1
ATOM 5046 O O . ILE B 1 215 ? 11.539 -5.414 -1.903 1 96.62 215 ILE B O 1
ATOM 5050 N N . THR B 1 216 ? 12.617 -3.49 -1.636 1 95.31 216 THR B N 1
ATOM 5051 C CA . THR B 1 216 ? 11.445 -2.633 -1.739 1 95.31 216 THR B CA 1
ATOM 5052 C C . THR B 1 216 ? 11.547 -1.72 -2.957 1 95.31 216 THR B C 1
ATOM 5054 O O . THR B 1 216 ? 12.648 -1.323 -3.352 1 95.31 216 THR B O 1
ATOM 5057 N N . ASN B 1 217 ? 10.484 -1.457 -3.574 1 97.06 217 ASN B N 1
ATOM 5058 C CA . ASN B 1 217 ? 10.406 -0.564 -4.727 1 97.06 217 ASN B CA 1
ATOM 5059 C C . ASN B 1 217 ? 8.984 -0.057 -4.945 1 97.06 217 ASN B C 1
ATOM 5061 O O . ASN B 1 217 ? 8.016 -0.785 -4.711 1 97.06 217 ASN B O 1
ATOM 5065 N N . ASN B 1 218 ? 8.859 1.154 -5.473 1 97.62 218 ASN B N 1
ATOM 5066 C CA . ASN B 1 218 ? 7.559 1.757 -5.727 1 97.62 218 ASN B CA 1
ATOM 5067 C C . ASN B 1 218 ? 6.703 0.878 -6.637 1 97.62 218 ASN B C 1
ATOM 5069 O O . ASN B 1 218 ? 5.488 0.784 -6.453 1 97.62 218 ASN B O 1
ATOM 5073 N N . LEU B 1 219 ? 7.301 0.194 -7.523 1 98.19 219 LEU B N 1
ATOM 5074 C CA . LEU B 1 219 ? 6.605 -0.519 -8.586 1 98.19 219 LEU B CA 1
ATOM 5075 C C . LEU B 1 219 ? 6.008 -1.823 -8.07 1 98.19 219 LEU B C 1
ATOM 5077 O O . LEU B 1 219 ? 5.293 -2.514 -8.797 1 98.19 219 LEU B O 1
ATOM 5081 N N . PHE B 1 220 ? 6.273 -2.15 -6.785 1 98.44 220 PHE B N 1
ATOM 5082 C CA . PHE B 1 220 ? 5.742 -3.375 -6.199 1 98.44 220 PHE B CA 1
ATOM 5083 C C . PHE B 1 220 ? 4.371 -3.125 -5.578 1 98.44 220 PHE B C 1
ATOM 5085 O O . PHE B 1 220 ? 3.676 -4.07 -5.199 1 98.44 220 PHE B O 1
ATOM 5092 N N . TYR B 1 221 ? 3.91 -1.887 -5.5 1 98.69 221 TYR B N 1
ATOM 5093 C CA . TYR B 1 221 ? 2.633 -1.507 -4.906 1 98.69 221 TYR B CA 1
ATOM 5094 C C . TYR B 1 221 ? 1.492 -1.69 -5.902 1 98.69 221 TYR B C 1
ATOM 5096 O O . TYR B 1 221 ? 1.715 -1.702 -7.113 1 98.69 221 TYR B O 1
ATOM 5104 N N . PRO B 1 222 ? 0.241 -1.868 -5.375 1 98.81 222 PRO B N 1
ATOM 5105 C CA . PRO B 1 222 ? -0.92 -1.861 -6.27 1 98.81 222 PRO B CA 1
ATOM 5106 C C . PRO B 1 222 ? -1.245 -0.468 -6.801 1 98.81 222 PRO B C 1
ATOM 5108 O O . PRO B 1 222 ? -0.883 0.535 -6.18 1 98.81 222 PRO B O 1
ATOM 5111 N N . TYR B 1 223 ? -1.859 -0.439 -7.945 1 98.56 223 TYR B N 1
ATOM 5112 C CA . TYR B 1 223 ? -2.303 0.792 -8.594 1 98.56 223 TYR B CA 1
ATOM 5113 C C . TYR B 1 223 ? -3.783 1.04 -8.336 1 98.56 223 TYR B C 1
ATOM 5115 O O . TYR B 1 223 ? -4.641 0.348 -8.891 1 98.56 223 TYR B O 1
ATOM 5123 N N . PRO B 1 224 ? -4.078 2.07 -7.578 1 98.06 224 PRO B N 1
ATOM 5124 C CA . PRO B 1 224 ? -5.453 2.283 -7.125 1 98.06 224 PRO B CA 1
ATOM 5125 C C . PRO B 1 224 ? -6.461 2.277 -8.273 1 98.06 224 PRO B C 1
ATOM 5127 O O . PRO B 1 224 ? -7.531 1.675 -8.156 1 98.06 224 PRO B O 1
ATOM 5130 N N . PRO B 1 225 ? -6.18 2.842 -9.461 1 96.88 225 PRO B N 1
ATOM 5131 C CA . PRO B 1 225 ? -7.176 2.828 -10.531 1 96.88 225 PRO B CA 1
ATOM 5132 C C . PRO B 1 225 ? -7.523 1.417 -11 1 96.88 225 PRO B C 1
ATOM 5134 O O . PRO B 1 225 ? -8.523 1.22 -11.695 1 96.88 225 PRO B O 1
ATOM 5137 N N . TYR B 1 226 ? -6.719 0.458 -10.625 1 98.19 226 TYR B N 1
ATOM 5138 C CA . TYR B 1 226 ? -6.906 -0.893 -11.148 1 98.19 226 TYR B CA 1
ATOM 5139 C C . TYR B 1 226 ? -7.184 -1.876 -10.016 1 98.19 226 TYR B C 1
ATOM 5141 O O . TYR B 1 226 ? -6.906 -3.07 -10.141 1 98.19 226 TYR B O 1
ATOM 5149 N N . GLY B 1 227 ? -7.688 -1.395 -8.898 1 97.62 227 GLY B N 1
ATOM 5150 C CA . GLY B 1 227 ? -8 -2.242 -7.762 1 97.62 227 GLY B CA 1
ATOM 5151 C C . GLY B 1 227 ? -9.375 -2.883 -7.855 1 97.62 227 GLY B C 1
ATOM 5152 O O . GLY B 1 227 ? -9.711 -3.754 -7.051 1 97.62 227 GLY B O 1
ATOM 5153 N N . THR B 1 228 ? -10.195 -2.457 -8.82 1 97.19 228 THR B N 1
ATOM 5154 C CA . THR B 1 228 ? -11.508 -3.051 -9.07 1 97.19 228 THR B CA 1
ATOM 5155 C C . THR B 1 228 ? -11.453 -3.99 -10.273 1 97.19 228 THR B C 1
ATOM 5157 O O . THR B 1 228 ? -11.008 -3.596 -11.352 1 97.19 228 THR B O 1
ATOM 5160 N N . PHE B 1 229 ? -11.875 -5.199 -10.07 1 98 229 PHE B N 1
ATOM 5161 C CA . PHE B 1 229 ? -11.844 -6.227 -11.102 1 98 229 PHE B CA 1
ATOM 5162 C C . PHE B 1 229 ? -13.242 -6.512 -11.633 1 98 229 PHE B C 1
ATOM 5164 O O . PHE B 1 229 ? -14.211 -6.5 -10.867 1 98 229 PHE B O 1
ATOM 5171 N N . TYR B 1 230 ? -13.305 -6.699 -12.922 1 97.75 230 TYR B N 1
ATOM 5172 C CA . TYR B 1 230 ? -14.523 -7.145 -13.594 1 97.75 230 TYR B CA 1
ATOM 5173 C C . TYR B 1 230 ? -14.25 -8.375 -14.453 1 97.75 230 TYR B C 1
ATOM 5175 O O . TYR B 1 230 ? -13.516 -8.305 -15.438 1 97.75 230 TYR B O 1
ATOM 5183 N N . ILE B 1 231 ? -14.836 -9.5 -14.062 1 98.25 231 ILE B N 1
ATOM 5184 C CA . ILE B 1 231 ? -14.664 -10.742 -14.797 1 98.25 231 ILE B CA 1
ATOM 5185 C C . ILE B 1 231 ? -16.016 -11.414 -15.008 1 98.25 231 ILE B C 1
ATOM 5187 O O . ILE B 1 231 ? -16.688 -11.773 -14.039 1 98.25 231 ILE B O 1
ATOM 5191 N N . ASN B 1 232 ? -16.406 -11.586 -16.234 1 97.25 232 ASN B N 1
ATOM 5192 C CA . ASN B 1 232 ? -17.594 -12.336 -16.609 1 97.25 232 ASN B CA 1
ATOM 5193 C C . ASN B 1 232 ? -18.828 -11.883 -15.82 1 97.25 232 ASN B C 1
ATOM 5195 O O . ASN B 1 232 ? -19.531 -12.711 -15.234 1 97.25 232 ASN B O 1
ATOM 5199 N N . GLY B 1 233 ? -18.984 -10.609 -15.641 1 97 233 GLY B N 1
ATOM 5200 C CA . GLY B 1 233 ? -20.203 -10.039 -15.094 1 97 233 GLY B CA 1
ATOM 5201 C C . GLY B 1 233 ? -20.125 -9.758 -13.609 1 97 233 GLY B C 1
ATOM 5202 O O . GLY B 1 233 ? -21.047 -9.164 -13.031 1 97 233 GLY B O 1
ATOM 5203 N N . LEU B 1 234 ? -19.109 -10.133 -12.953 1 97.38 234 LEU B N 1
ATOM 5204 C CA . LEU B 1 234 ? -18.969 -9.922 -11.516 1 97.38 234 LEU B CA 1
ATOM 5205 C C . LEU B 1 234 ? -17.812 -8.984 -11.203 1 97.38 234 LEU B C 1
ATOM 5207 O O . LEU B 1 234 ? -16.797 -8.984 -11.914 1 97.38 234 LEU B O 1
ATOM 5211 N N . THR B 1 235 ? -18.047 -8.148 -10.148 1 95.69 235 THR B N 1
ATOM 5212 C CA . THR B 1 235 ? -17.062 -7.156 -9.75 1 95.69 235 THR B CA 1
ATOM 5213 C C . THR B 1 235 ? -16.594 -7.402 -8.312 1 95.69 235 THR B C 1
ATOM 5215 O O . THR B 1 235 ? -17.391 -7.754 -7.453 1 95.69 235 THR B O 1
ATOM 5218 N N . PHE B 1 236 ? -15.328 -7.215 -8.047 1 95.62 236 PHE B N 1
ATOM 5219 C CA . PHE B 1 236 ? -14.781 -7.246 -6.695 1 95.62 236 PHE B CA 1
ATOM 5220 C C . PHE B 1 236 ? -13.547 -6.352 -6.59 1 95.62 236 PHE B C 1
ATOM 5222 O O . PHE B 1 236 ? -12.977 -5.953 -7.605 1 95.62 236 PHE B O 1
ATOM 5229 N N . ASP B 1 237 ? -13.172 -5.977 -5.398 1 95.62 237 ASP B N 1
ATOM 5230 C CA . ASP B 1 237 ? -12.016 -5.121 -5.152 1 95.62 237 ASP B CA 1
ATOM 5231 C C . ASP B 1 237 ? -10.883 -5.91 -4.496 1 95.62 237 ASP B C 1
ATOM 5233 O O . ASP B 1 237 ? -11.125 -6.762 -3.641 1 95.62 237 ASP B O 1
ATOM 5237 N N . LEU B 1 238 ? -9.68 -5.668 -4.895 1 96.88 238 LEU B N 1
ATOM 5238 C CA . LEU B 1 238 ? -8.477 -6.289 -4.352 1 96.88 238 LEU B CA 1
ATOM 5239 C C . LEU B 1 238 ? -7.246 -5.438 -4.645 1 96.88 238 LEU B C 1
ATOM 5241 O O . LEU B 1 238 ? -6.93 -5.172 -5.809 1 96.88 238 LEU B O 1
ATOM 5245 N N . MET B 1 239 ? -6.578 -4.988 -3.617 1 97.56 239 MET B N 1
ATOM 5246 C CA . MET B 1 239 ? -5.398 -4.141 -3.781 1 97.56 239 MET B CA 1
ATOM 5247 C C . MET B 1 239 ? -4.121 -4.945 -3.588 1 97.56 239 MET B C 1
ATOM 5249 O O . MET B 1 239 ? -3.285 -4.602 -2.748 1 97.56 239 MET B O 1
ATOM 5253 N N . ASP B 1 240 ? -3.926 -5.934 -4.41 1 98.5 240 ASP B N 1
ATOM 5254 C CA . ASP B 1 240 ? -2.742 -6.789 -4.375 1 98.5 240 ASP B CA 1
ATOM 5255 C C . ASP B 1 240 ? -1.6 -6.172 -5.18 1 98.5 240 ASP B C 1
ATOM 5257 O O . ASP B 1 240 ? -1.818 -5.629 -6.262 1 98.5 240 ASP B O 1
ATOM 5261 N N . GLY B 1 241 ? -0.393 -6.203 -4.609 1 98.75 241 GLY B N 1
ATOM 5262 C CA . GLY B 1 241 ? 0.811 -5.676 -5.234 1 98.75 241 GLY B CA 1
ATOM 5263 C C . GLY B 1 241 ? 1.487 -6.672 -6.156 1 98.75 241 GLY B C 1
ATOM 5264 O O . GLY B 1 241 ? 0.824 -7.336 -6.957 1 98.75 241 GLY B O 1
ATOM 5265 N N . ILE B 1 242 ? 2.812 -6.723 -6.086 1 98.88 242 ILE B N 1
ATOM 5266 C CA . ILE B 1 242 ? 3.645 -7.535 -6.969 1 98.88 242 ILE B CA 1
ATOM 5267 C C . ILE B 1 242 ? 3.209 -9 -6.883 1 98.88 242 ILE B C 1
ATOM 5269 O O . ILE B 1 242 ? 3.045 -9.539 -5.789 1 98.88 242 ILE B O 1
ATOM 5273 N N . LEU B 1 243 ? 3.021 -9.617 -8.094 1 98.75 243 LEU B N 1
ATOM 5274 C CA . LEU B 1 243 ? 2.527 -10.984 -8.156 1 98.75 243 LEU B CA 1
ATOM 5275 C C . LEU B 1 243 ? 3.086 -11.711 -9.375 1 98.75 243 LEU B C 1
ATOM 5277 O O . LEU B 1 243 ? 3.678 -12.789 -9.25 1 98.75 243 LEU B O 1
ATOM 5281 N N . GLY B 1 244 ? 2.871 -11.102 -10.555 1 98.81 244 GLY B N 1
ATOM 5282 C CA . GLY B 1 244 ? 3.381 -11.727 -11.766 1 98.81 244 GLY B CA 1
ATOM 5283 C C . GLY B 1 244 ? 4.891 -11.656 -11.883 1 98.81 244 GLY B C 1
ATOM 5284 O O . GLY B 1 244 ? 5.488 -10.594 -11.703 1 98.81 244 GLY B O 1
ATOM 5285 N N . LEU B 1 245 ? 5.5 -12.75 -12.125 1 98.94 245 LEU B N 1
ATOM 5286 C CA . LEU B 1 245 ? 6.941 -12.844 -12.328 1 98.94 245 LEU B CA 1
ATOM 5287 C C . LEU B 1 245 ? 7.258 -13.734 -13.523 1 98.94 245 LEU B C 1
ATOM 5289 O O . LEU B 1 245 ? 6.617 -14.766 -13.719 1 98.94 245 LEU B O 1
ATOM 5293 N N . ALA B 1 246 ? 8.188 -13.359 -14.305 1 98.88 246 ALA B N 1
ATOM 5294 C CA . ALA B 1 246 ? 8.727 -14.195 -15.375 1 98.88 246 ALA B CA 1
ATOM 5295 C C . ALA B 1 246 ? 10.164 -13.82 -15.695 1 98.88 246 ALA B C 1
ATOM 5297 O O . ALA B 1 246 ? 10.531 -12.648 -15.664 1 98.88 246 ALA B O 1
ATOM 5298 N N . LEU B 1 247 ? 10.977 -14.766 -16.031 1 98.44 247 LEU B N 1
ATOM 5299 C CA . LEU B 1 247 ? 12.375 -14.539 -16.391 1 98.44 247 LEU B CA 1
ATOM 5300 C C . LEU B 1 247 ? 12.578 -14.602 -17.891 1 98.44 247 LEU B C 1
ATOM 5302 O O . LEU B 1 247 ? 12.008 -15.461 -18.562 1 98.44 247 LEU B O 1
ATOM 5306 N N . SER B 1 248 ? 13.375 -13.703 -18.328 1 97.88 248 SER B N 1
ATOM 5307 C CA . SER B 1 248 ? 13.789 -13.758 -19.719 1 97.88 248 SER B CA 1
ATOM 5308 C C . SER B 1 248 ? 14.773 -14.891 -19.969 1 97.88 248 SER B C 1
ATOM 5310 O O . SER B 1 248 ? 15.352 -15.438 -19.016 1 97.88 248 SER B O 1
ATOM 5312 N N . PRO B 1 249 ? 14.875 -15.227 -21.328 1 96 249 PRO B N 1
ATOM 5313 C CA . PRO B 1 249 ? 16.047 -16.047 -21.641 1 96 249 PRO B CA 1
ATOM 5314 C C . PRO B 1 249 ? 17.359 -15.359 -21.297 1 96 249 PRO B C 1
ATOM 5316 O O . PRO B 1 249 ? 17.375 -14.156 -21.047 1 96 249 PRO B O 1
ATOM 5319 N N . ARG B 1 250 ? 18.391 -16.188 -21.234 1 95.25 250 ARG B N 1
ATOM 5320 C CA . ARG B 1 250 ? 19.719 -15.625 -20.984 1 95.25 250 ARG B CA 1
ATOM 5321 C C . ARG B 1 250 ? 20.141 -14.695 -22.109 1 95.25 250 ARG B C 1
ATOM 5323 O O . ARG B 1 250 ? 19.953 -15.016 -23.297 1 95.25 250 ARG B O 1
ATOM 5330 N N . LYS B 1 251 ? 20.625 -13.578 -21.672 1 94.25 251 LYS B N 1
ATOM 5331 C CA . LYS B 1 251 ? 21.156 -12.625 -22.641 1 94.25 251 LYS B CA 1
ATOM 5332 C C . LYS B 1 251 ? 22.594 -12.961 -23.016 1 94.25 251 LYS B C 1
ATOM 5334 O O . LYS B 1 251 ? 23.203 -13.867 -22.438 1 94.25 251 LYS B O 1
ATOM 5339 N N . LEU B 1 252 ? 23.141 -12.188 -23.938 1 92.31 252 LEU B N 1
ATOM 5340 C CA . LEU B 1 252 ? 24.5 -12.422 -24.438 1 92.31 252 LEU B CA 1
ATOM 5341 C C . LEU B 1 252 ? 25.531 -12.203 -23.328 1 92.31 252 LEU B C 1
ATOM 5343 O O . LEU B 1 252 ? 26.547 -12.898 -23.281 1 92.31 252 LEU B O 1
ATOM 5347 N N . ASP B 1 253 ? 25.219 -11.328 -22.438 1 94 253 ASP B N 1
ATOM 5348 C CA . ASP B 1 253 ? 26.156 -11.016 -21.375 1 94 253 ASP B CA 1
ATOM 5349 C C . ASP B 1 253 ? 25.984 -11.969 -20.188 1 94 253 ASP B C 1
ATOM 5351 O O . ASP B 1 253 ? 26.641 -11.805 -19.156 1 94 253 ASP B O 1
ATOM 5355 N N . GLY B 1 254 ? 25.078 -12.859 -20.344 1 93.31 254 GLY B N 1
ATOM 5356 C CA . GLY B 1 254 ? 24.859 -13.859 -19.312 1 93.31 254 GLY B CA 1
ATOM 5357 C C . GLY B 1 254 ? 23.781 -13.477 -18.328 1 93.31 254 GLY B C 1
ATOM 5358 O O . GLY B 1 254 ? 23.359 -14.305 -17.516 1 93.31 254 GLY B O 1
ATOM 5359 N N . ASP B 1 255 ? 23.375 -12.289 -18.391 1 96.75 255 ASP B N 1
ATOM 5360 C CA . ASP B 1 255 ? 22.359 -11.789 -17.469 1 96.75 255 ASP B CA 1
ATOM 5361 C C . ASP B 1 255 ? 20.953 -12.164 -17.938 1 96.75 255 ASP B C 1
ATOM 5363 O O . ASP B 1 255 ? 20.797 -12.75 -19 1 96.75 255 ASP B O 1
ATOM 5367 N N . ARG B 1 256 ? 19.953 -12 -17.078 1 97.88 256 ARG B N 1
ATOM 5368 C CA . ARG B 1 256 ? 18.531 -12.148 -17.391 1 97.88 256 ARG B CA 1
ATOM 5369 C C . ARG B 1 256 ? 17.734 -10.945 -16.922 1 97.88 256 ARG B C 1
ATOM 5371 O O . ARG B 1 256 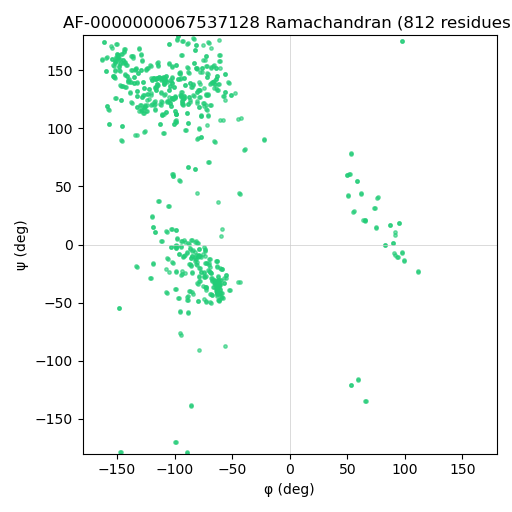? 18.25 -10.094 -16.188 1 97.88 256 ARG B O 1
ATOM 5378 N N . ILE B 1 257 ? 16.578 -10.852 -17.422 1 98.31 257 ILE B N 1
ATOM 5379 C CA . ILE B 1 257 ? 15.625 -9.836 -16.984 1 98.31 257 ILE B CA 1
ATOM 5380 C C . ILE B 1 257 ? 14.492 -10.492 -16.203 1 98.31 257 ILE B C 1
ATOM 5382 O O . ILE B 1 257 ? 13.969 -11.531 -16.609 1 98.31 257 ILE B O 1
ATOM 5386 N N . LEU B 1 258 ? 14.211 -9.984 -15.039 1 98.88 258 LEU B N 1
ATOM 5387 C CA . LEU B 1 258 ? 12.969 -10.32 -14.359 1 98.88 258 LEU B CA 1
ATOM 5388 C C . LEU B 1 258 ? 11.852 -9.352 -14.758 1 98.88 258 LEU B C 1
ATOM 5390 O O . LEU B 1 258 ? 11.953 -8.148 -14.5 1 98.88 258 LEU B O 1
ATOM 5394 N N . TYR B 1 259 ? 10.883 -9.82 -15.43 1 98.81 259 TYR B N 1
ATOM 5395 C CA . TYR B 1 259 ? 9.656 -9.078 -15.664 1 98.81 259 TYR B CA 1
ATOM 5396 C C . TYR B 1 259 ? 8.664 -9.281 -14.523 1 98.81 259 TYR B C 1
ATOM 5398 O O . TYR B 1 259 ? 8.547 -10.383 -13.984 1 98.81 259 TYR B O 1
ATOM 5406 N N . PHE B 1 260 ? 8.016 -8.203 -14.141 1 98.88 260 PHE B N 1
ATOM 5407 C CA . PHE B 1 260 ? 7.102 -8.312 -13.008 1 98.88 260 PHE B CA 1
ATOM 5408 C C . PHE B 1 260 ? 5.973 -7.293 -13.125 1 98.88 260 PHE B C 1
ATOM 5410 O O . PHE B 1 260 ? 6.098 -6.297 -13.844 1 98.88 260 PHE B O 1
ATOM 5417 N N . HIS B 1 261 ? 4.848 -7.531 -12.469 1 98.94 261 HIS B N 1
ATOM 5418 C CA . HIS B 1 261 ? 3.752 -6.582 -12.336 1 98.94 261 HIS B CA 1
ATOM 5419 C C . HIS B 1 261 ? 2.932 -6.859 -11.078 1 98.94 261 HIS B C 1
ATOM 5421 O O . HIS B 1 261 ? 3.006 -7.953 -10.516 1 98.94 261 HIS B O 1
ATOM 5427 N N . SER B 1 262 ? 2.221 -5.863 -10.648 1 98.88 262 SER B N 1
ATOM 5428 C CA . SER B 1 262 ? 1.241 -6.023 -9.578 1 98.88 262 SER B CA 1
ATOM 5429 C C . SER B 1 262 ? -0.071 -6.59 -10.109 1 98.88 262 SER B C 1
ATOM 5431 O O . SER B 1 262 ? -0.4 -6.41 -11.281 1 98.88 262 SER B O 1
ATOM 5433 N N . LEU B 1 263 ? -0.796 -7.309 -9.227 1 98.88 263 LEU B N 1
ATOM 5434 C CA . LEU B 1 263 ? -2.111 -7.785 -9.641 1 98.88 263 LEU B CA 1
ATOM 5435 C C . LEU B 1 263 ? -3.033 -6.617 -9.977 1 98.88 263 LEU B C 1
ATOM 5437 O O . LEU B 1 263 ? -3.674 -6.605 -11.023 1 98.88 263 LEU B O 1
ATOM 5441 N N . ALA B 1 264 ? -3.088 -5.613 -9.078 1 98.81 264 ALA B N 1
ATOM 5442 C CA . ALA B 1 264 ? -3.889 -4.418 -9.328 1 98.81 264 ALA B CA 1
ATOM 5443 C C . ALA B 1 264 ? -3.129 -3.426 -10.203 1 98.81 264 ALA B C 1
ATOM 5445 O O . ALA B 1 264 ? -2.824 -2.312 -9.773 1 98.81 264 ALA B O 1
ATOM 5446 N N . SER B 1 265 ? -2.875 -3.848 -11.445 1 98.62 265 SER B N 1
ATOM 5447 C CA . SER B 1 265 ? -2.139 -3.02 -12.398 1 98.62 265 SER B CA 1
ATOM 5448 C C . SER B 1 265 ? -2.338 -3.51 -13.828 1 98.62 265 SER B C 1
ATOM 5450 O O . SER B 1 265 ? -2.746 -4.652 -14.047 1 98.62 265 SER B O 1
ATOM 5452 N N . LYS B 1 266 ? -2.092 -2.637 -14.758 1 98.38 266 LYS B N 1
ATOM 5453 C CA . LYS B 1 266 ? -2.033 -3.004 -16.172 1 98.38 266 LYS B CA 1
ATOM 5454 C C . LYS B 1 266 ? -0.642 -2.752 -16.75 1 98.38 266 LYS B C 1
ATOM 5456 O O . LYS B 1 266 ? -0.443 -2.838 -17.953 1 98.38 266 LYS B O 1
ATOM 5461 N N . VAL B 1 267 ? 0.269 -2.479 -15.805 1 96.88 267 VAL B N 1
ATOM 5462 C CA . VAL B 1 267 ? 1.616 -2.078 -16.203 1 96.88 267 VAL B CA 1
ATOM 5463 C C . VAL B 1 267 ? 2.586 -3.236 -15.977 1 96.88 267 VAL B C 1
ATOM 5465 O O . VAL B 1 267 ? 2.512 -3.93 -14.961 1 96.88 267 VAL B O 1
ATOM 5468 N N . GLU B 1 268 ? 3.457 -3.525 -17.016 1 98.62 268 GLU B N 1
ATOM 5469 C CA . GLU B 1 268 ? 4.562 -4.465 -16.859 1 98.62 268 GLU B CA 1
ATOM 5470 C C . GLU B 1 268 ? 5.867 -3.732 -16.547 1 98.62 268 GLU B C 1
ATOM 5472 O O . GLU B 1 268 ? 6.109 -2.639 -17.062 1 98.62 268 GLU B O 1
ATOM 5477 N N . SER B 1 269 ? 6.66 -4.305 -15.711 1 98.69 269 SER B N 1
ATOM 5478 C CA . SER B 1 269 ? 7.941 -3.727 -15.305 1 98.69 269 SER B CA 1
ATOM 5479 C C . SER B 1 269 ? 9.062 -4.75 -15.414 1 98.69 269 SER B C 1
ATOM 5481 O O . SER B 1 269 ? 8.82 -5.922 -15.703 1 98.69 269 SER B O 1
ATOM 5483 N N . TRP B 1 270 ? 10.312 -4.25 -15.297 1 98.5 270 TRP B N 1
ATOM 5484 C CA . TRP B 1 270 ? 11.438 -5.16 -15.445 1 98.5 270 TRP B CA 1
ATOM 5485 C C . TRP B 1 270 ? 12.648 -4.656 -14.664 1 98.5 270 TRP B C 1
ATOM 5487 O O . TRP B 1 270 ? 12.742 -3.469 -14.344 1 98.5 270 TRP B O 1
ATOM 5497 N N . VAL B 1 271 ? 13.484 -5.535 -14.281 1 98.56 271 VAL B N 1
ATOM 5498 C CA . VAL B 1 271 ? 14.758 -5.254 -13.625 1 98.56 271 VAL B CA 1
ATOM 5499 C C . VAL B 1 271 ? 15.797 -6.301 -14.031 1 98.56 271 VAL B C 1
ATOM 5501 O O . VAL B 1 271 ? 15.477 -7.484 -14.148 1 98.56 271 VAL B O 1
ATOM 5504 N N . PRO B 1 272 ? 17.062 -5.934 -14.344 1 98.12 272 PRO B N 1
ATOM 5505 C CA . PRO B 1 272 ? 18.094 -6.949 -14.562 1 98.12 272 PRO B CA 1
ATOM 5506 C C . PRO B 1 272 ? 18.359 -7.805 -13.32 1 98.12 272 PRO B C 1
ATOM 5508 O O . PRO B 1 272 ? 18.422 -7.281 -12.211 1 98.12 272 PRO B O 1
ATOM 5511 N N . THR B 1 273 ? 18.516 -9.094 -13.516 1 98.31 273 THR B N 1
ATOM 5512 C CA . THR B 1 273 ? 18.703 -9.984 -12.375 1 98.31 273 THR B CA 1
ATOM 5513 C C . THR B 1 273 ? 20.062 -9.734 -11.719 1 98.31 273 THR B C 1
ATOM 5515 O O . THR B 1 273 ? 20.234 -9.992 -10.523 1 98.31 273 THR B O 1
ATOM 5518 N N . SER B 1 274 ? 21.062 -9.164 -12.484 1 97.25 274 SER B N 1
ATOM 5519 C CA . SER B 1 274 ? 22.359 -8.836 -11.891 1 97.25 274 SER B CA 1
ATOM 5520 C C . SER B 1 274 ? 22.203 -7.828 -10.758 1 97.25 274 SER B C 1
ATOM 5522 O O . SER B 1 274 ? 22.969 -7.836 -9.797 1 97.25 274 SER B O 1
ATOM 5524 N N . ILE B 1 275 ? 21.188 -6.957 -10.852 1 96.94 275 ILE B N 1
ATOM 5525 C CA . ILE B 1 275 ? 20.922 -5.965 -9.82 1 96.94 275 ILE B CA 1
ATOM 5526 C C . ILE B 1 275 ? 20.344 -6.652 -8.578 1 96.94 275 ILE B C 1
ATOM 5528 O O . ILE B 1 275 ? 20.875 -6.488 -7.473 1 96.94 275 ILE B O 1
ATOM 5532 N N . ILE B 1 276 ? 19.328 -7.512 -8.695 1 97.31 276 ILE B N 1
ATOM 5533 C CA . ILE B 1 276 ? 18.594 -8.039 -7.547 1 97.31 276 ILE B CA 1
ATOM 5534 C C . ILE B 1 276 ? 19.391 -9.188 -6.922 1 97.31 276 ILE B C 1
ATOM 5536 O O . ILE B 1 276 ? 19.156 -9.547 -5.762 1 97.31 276 ILE B O 1
ATOM 5540 N N . ARG B 1 277 ? 20.344 -9.781 -7.613 1 96.62 277 ARG B N 1
ATOM 5541 C CA . ARG B 1 277 ? 21.188 -10.852 -7.074 1 96.62 277 ARG B CA 1
ATOM 5542 C C . ARG B 1 277 ? 22.312 -10.289 -6.227 1 96.62 277 ARG B C 1
ATOM 5544 O O . ARG B 1 277 ? 22.984 -11.031 -5.5 1 96.62 277 ARG B O 1
ATOM 5551 N N . ASN B 1 278 ? 22.531 -9.016 -6.355 1 94.69 278 ASN B N 1
ATOM 5552 C CA . ASN B 1 278 ? 23.641 -8.383 -5.637 1 94.69 278 ASN B CA 1
ATOM 5553 C C . ASN B 1 278 ? 23.297 -8.172 -4.164 1 94.69 278 ASN B C 1
ATOM 5555 O O . ASN B 1 278 ? 22.781 -7.113 -3.787 1 94.69 278 ASN B O 1
ATOM 5559 N N . HIS B 1 279 ? 23.641 -9.086 -3.379 1 94.31 279 HIS B N 1
ATOM 5560 C CA . HIS B 1 279 ? 23.328 -9.07 -1.955 1 94.31 279 HIS B CA 1
ATOM 5561 C C . HIS B 1 279 ? 23.922 -7.836 -1.277 1 94.31 279 HIS B C 1
ATOM 5563 O O . HIS B 1 279 ? 23.266 -7.203 -0.445 1 94.31 279 HIS B O 1
ATOM 5569 N N . SER B 1 280 ? 25.094 -7.477 -1.6 1 92.06 280 SER B N 1
ATOM 5570 C CA . SER B 1 280 ? 25.797 -6.367 -0.953 1 92.06 280 SER B CA 1
ATOM 5571 C C . SER B 1 280 ? 25.094 -5.039 -1.233 1 92.06 280 SER B C 1
ATOM 5573 O O . SER B 1 280 ? 25.094 -4.145 -0.385 1 92.06 280 SER B O 1
ATOM 5575 N N . LEU B 1 281 ? 24.547 -4.988 -2.412 1 91 281 LEU B N 1
ATOM 5576 C CA . LEU B 1 281 ? 23.844 -3.773 -2.801 1 91 281 LEU B CA 1
ATOM 5577 C C . LEU B 1 281 ? 22.656 -3.514 -1.87 1 91 281 LEU B C 1
ATOM 5579 O O . LEU B 1 281 ? 22.422 -2.373 -1.461 1 91 281 LEU B O 1
ATOM 5583 N N . PHE B 1 282 ? 21.969 -4.539 -1.383 1 89.25 282 PHE B N 1
ATOM 5584 C CA . PHE B 1 282 ? 20.719 -4.371 -0.646 1 89.25 282 PHE B CA 1
ATOM 5585 C C . PHE B 1 282 ? 20.922 -4.648 0.838 1 89.25 282 PHE B C 1
ATOM 5587 O O . PHE B 1 282 ? 20.094 -4.27 1.668 1 89.25 282 PHE B O 1
ATOM 5594 N N . HIS B 1 283 ? 21.938 -5.355 1.161 1 83.25 283 HIS B N 1
ATOM 5595 C CA . HIS B 1 283 ? 22.219 -5.648 2.561 1 83.25 283 HIS B CA 1
ATOM 5596 C C . HIS B 1 283 ? 22.453 -4.367 3.355 1 83.25 283 HIS B C 1
ATOM 5598 O O . HIS B 1 283 ? 21.938 -4.219 4.465 1 83.25 283 HIS B O 1
ATOM 5604 N N . ASP B 1 284 ? 23.125 -3.502 2.818 1 76.94 284 ASP B N 1
ATOM 5605 C CA . ASP B 1 284 ? 23.484 -2.289 3.545 1 76.94 284 ASP B CA 1
ATOM 5606 C C . ASP B 1 284 ? 22.484 -1.171 3.283 1 76.94 284 ASP B C 1
ATOM 5608 O O . ASP B 1 284 ? 22.328 -0.266 4.105 1 76.94 284 ASP B O 1
ATOM 5612 N N . HIS B 1 285 ? 21.797 -1.27 2.172 1 80.06 285 HIS B N 1
ATOM 5613 C CA . HIS B 1 285 ? 20.859 -0.227 1.772 1 80.06 285 HIS B CA 1
ATOM 5614 C C . HIS B 1 285 ? 19.641 -0.818 1.05 1 80.06 285 HIS B C 1
ATOM 5616 O O . HIS B 1 285 ? 19.594 -0.796 -0.182 1 80.06 285 HIS B O 1
ATOM 5622 N N . PRO B 1 286 ? 18.641 -1.174 1.775 1 74.44 286 PRO B N 1
ATOM 5623 C CA . PRO B 1 286 ? 17.5 -1.878 1.176 1 74.44 286 PRO B CA 1
ATOM 5624 C C . PRO B 1 286 ? 16.812 -1.062 0.084 1 74.44 286 PRO B C 1
ATOM 5626 O O . PRO B 1 286 ? 16.094 -1.622 -0.748 1 74.44 286 PRO B O 1
ATOM 5629 N N . ASP B 1 287 ? 17.016 0.184 0.124 1 74.25 287 ASP B N 1
ATOM 5630 C CA . ASP B 1 287 ? 16.375 1.029 -0.882 1 74.25 287 ASP B CA 1
ATOM 5631 C C . ASP B 1 287 ? 17.391 1.486 -1.934 1 74.25 287 ASP B C 1
ATOM 5633 O O . ASP B 1 287 ? 17.25 2.57 -2.504 1 74.25 287 ASP B O 1
ATOM 5637 N N . SER B 1 288 ? 18.281 0.527 -2.092 1 74.56 288 SER B N 1
ATOM 5638 C CA . SER B 1 288 ? 19.328 0.884 -3.035 1 74.56 288 SER B CA 1
ATOM 5639 C C . SER B 1 288 ? 18.906 0.611 -4.473 1 74.56 288 SER B C 1
ATOM 5641 O O . SER B 1 288 ? 18.078 -0.265 -4.723 1 74.56 288 SER B O 1
ATOM 5643 N N . ALA B 1 289 ? 19.141 1.413 -5.383 1 86.94 289 ALA B N 1
ATOM 5644 C CA . ALA B 1 289 ? 19.062 1.308 -6.84 1 86.94 289 ALA B CA 1
ATOM 5645 C C . ALA B 1 289 ? 17.609 1.382 -7.312 1 86.94 289 ALA B C 1
ATOM 5647 O O . ALA B 1 289 ? 17.188 0.586 -8.156 1 86.94 289 ALA B O 1
ATOM 5648 N N . PRO B 1 290 ? 16.844 2.188 -6.781 1 86.75 290 PRO B N 1
ATOM 5649 C CA . PRO B 1 290 ? 15.438 2.262 -7.16 1 86.75 290 PRO B CA 1
ATOM 5650 C C . PRO B 1 290 ? 15.242 2.484 -8.656 1 86.75 290 PRO B C 1
ATOM 5652 O O . PRO B 1 290 ? 14.289 1.969 -9.242 1 86.75 290 PRO B O 1
ATOM 5655 N N . ARG B 1 291 ? 16.219 3.09 -9.258 1 92.94 291 ARG B N 1
ATOM 5656 C CA . ARG B 1 291 ? 16.062 3.492 -10.648 1 92.94 291 ARG B CA 1
ATOM 5657 C C . ARG B 1 291 ? 16.438 2.357 -11.594 1 92.94 291 ARG B C 1
ATOM 5659 O O . ARG B 1 291 ? 16.25 2.469 -12.812 1 92.94 291 ARG B O 1
ATOM 5666 N N . SER B 1 292 ? 16.906 1.244 -11 1 95.25 292 SER B N 1
ATOM 5667 C CA . SER B 1 292 ? 17.188 0.066 -11.82 1 95.25 292 SER B CA 1
ATOM 5668 C C . SER B 1 292 ? 15.898 -0.681 -12.164 1 95.25 292 SER B C 1
ATOM 5670 O O . SER B 1 292 ? 15.883 -1.53 -13.055 1 95.25 292 SER B O 1
ATOM 5672 N N . PHE B 1 293 ? 14.867 -0.474 -11.438 1 97.31 293 PHE B N 1
ATOM 5673 C CA . PHE B 1 293 ? 13.539 -1.001 -11.734 1 97.31 293 PHE B CA 1
ATOM 5674 C C . PHE B 1 293 ? 12.773 -0.058 -12.656 1 97.31 293 PHE B C 1
ATOM 5676 O O . PHE B 1 293 ? 12.664 1.137 -12.375 1 97.31 293 PHE B O 1
ATOM 5683 N N . ARG B 1 294 ? 12.305 -0.599 -13.711 1 97.19 294 ARG B N 1
ATOM 5684 C CA . ARG B 1 294 ? 11.672 0.256 -14.711 1 97.19 294 ARG B CA 1
ATOM 5685 C C . ARG B 1 294 ? 10.328 -0.313 -15.148 1 97.19 294 ARG B C 1
ATOM 5687 O O . ARG B 1 294 ? 10.133 -1.531 -15.164 1 97.19 294 ARG B O 1
ATOM 5694 N N . SER B 1 295 ? 9.414 0.556 -15.469 1 97.62 295 SER B N 1
ATOM 5695 C CA . SER B 1 295 ? 8.125 0.161 -16.016 1 97.62 295 SER B CA 1
ATOM 5696 C C . SER B 1 295 ? 8.031 0.487 -17.5 1 97.62 295 SER B C 1
ATOM 5698 O O . SER B 1 295 ? 8.641 1.451 -17.969 1 97.62 295 SER B O 1
ATOM 5700 N N . PHE B 1 296 ? 7.352 -0.348 -18.219 1 97.69 296 PHE B N 1
ATOM 5701 C CA . PHE B 1 296 ? 7.031 -0.004 -19.594 1 97.69 296 PHE B CA 1
ATOM 5702 C C . PHE B 1 296 ? 5.969 1.089 -19.656 1 97.69 296 PHE B C 1
ATOM 5704 O O . PHE B 1 296 ? 5.078 1.137 -18.797 1 97.69 296 PHE B O 1
ATOM 5711 N N . PRO B 1 297 ? 6.027 1.959 -20.672 1 95.19 297 PRO B N 1
ATOM 5712 C CA . PRO B 1 297 ? 5.109 3.098 -20.719 1 95.19 297 PRO B CA 1
ATOM 5713 C C . PRO B 1 297 ? 3.691 2.697 -21.109 1 95.19 297 PRO B C 1
ATOM 5715 O O . PRO B 1 297 ? 2.725 3.361 -20.719 1 95.19 297 PRO B O 1
ATOM 5718 N N . LYS B 1 298 ? 3.594 1.644 -21.859 1 96.62 298 LYS B N 1
ATOM 5719 C CA . LYS B 1 298 ? 2.266 1.268 -22.344 1 96.62 298 LYS B CA 1
ATOM 5720 C C . LYS B 1 298 ? 1.66 0.166 -21.484 1 96.62 298 LYS B C 1
ATOM 5722 O O . LYS B 1 298 ? 2.385 -0.649 -20.906 1 96.62 298 LYS B O 1
ATOM 5727 N N . GLU B 1 299 ? 0.351 0.092 -21.453 1 96.94 299 GLU B N 1
ATOM 5728 C CA . GLU B 1 299 ? -0.402 -0.812 -20.594 1 96.94 299 GLU B CA 1
ATOM 5729 C C . GLU B 1 299 ? -0.965 -1.989 -21.375 1 96.94 299 GLU B C 1
ATOM 5731 O O . GLU B 1 299 ? -1.161 -1.892 -22.594 1 96.94 299 GLU B O 1
ATOM 5736 N N . ARG B 1 300 ? -1.214 -3.094 -20.672 1 97.38 300 ARG B N 1
ATOM 5737 C CA . ARG B 1 300 ? -2.049 -4.152 -21.234 1 97.38 300 ARG B CA 1
ATOM 5738 C C . ARG B 1 300 ? -3.529 -3.832 -21.062 1 97.38 300 ARG B C 1
ATOM 5740 O O . ARG B 1 300 ? -3.885 -2.859 -20.391 1 97.38 300 ARG B O 1
ATOM 5747 N N . SER B 1 301 ? -4.375 -4.629 -21.672 1 96.94 301 SER B N 1
ATOM 5748 C CA . SER B 1 301 ? -5.801 -4.316 -21.734 1 96.94 301 SER B CA 1
ATOM 5749 C C . SER B 1 301 ? -6.484 -4.547 -20.406 1 96.94 301 SER B C 1
ATOM 5751 O O . SER B 1 301 ? -7.523 -3.953 -20.109 1 96.94 301 SER B O 1
ATOM 5753 N N . SER B 1 302 ? -5.906 -5.398 -19.594 1 97.5 302 SER B N 1
ATOM 5754 C CA . SER B 1 302 ? -6.535 -5.699 -18.312 1 97.5 302 SER B CA 1
ATOM 5755 C C . SER B 1 302 ? -5.496 -6.074 -17.266 1 97.5 302 SER B C 1
ATOM 5757 O O . SER B 1 302 ? -4.305 -6.172 -17.562 1 97.5 302 SER B O 1
ATOM 5759 N N . GLN B 1 303 ? -5.961 -6.211 -16.016 1 98.62 303 GLN B N 1
ATOM 5760 C CA . GLN B 1 303 ? -5.113 -6.777 -14.969 1 98.62 303 GLN B CA 1
ATOM 5761 C C . GLN B 1 303 ? -4.699 -8.203 -15.312 1 98.62 303 GLN B C 1
ATOM 5763 O O . GLN B 1 303 ? -5.332 -8.859 -16.141 1 98.62 303 GLN B O 1
ATOM 5768 N N . SER B 1 304 ? -3.615 -8.641 -14.719 1 98.69 304 SER B N 1
ATOM 5769 C CA . SER B 1 304 ? -3.076 -9.977 -14.93 1 98.69 304 SER B CA 1
ATOM 5770 C C . SER B 1 304 ? -2.553 -10.578 -13.625 1 98.69 304 SER B C 1
ATOM 5772 O O . SER B 1 304 ? -1.983 -9.867 -12.797 1 98.69 304 SER B O 1
ATOM 5774 N N . ALA B 1 305 ? -2.779 -11.836 -13.414 1 97.81 305 ALA B N 1
ATOM 5775 C CA . ALA B 1 305 ? -2.262 -12.539 -12.242 1 97.81 305 ALA B CA 1
ATOM 5776 C C . ALA B 1 305 ? -0.941 -13.234 -12.555 1 97.81 305 ALA B C 1
ATOM 5778 O O . ALA B 1 305 ? 0.13 -12.641 -12.406 1 97.81 305 ALA B O 1
ATOM 5779 N N . ALA B 1 306 ? -0.965 -14.359 -13.219 1 98.06 306 ALA B N 1
ATOM 5780 C CA . ALA B 1 306 ? 0.237 -15.148 -13.461 1 98.06 306 ALA B CA 1
ATOM 5781 C C . ALA B 1 306 ? 0.745 -14.945 -14.891 1 98.06 306 ALA B C 1
ATOM 5783 O O . ALA B 1 306 ? -0.035 -14.648 -15.797 1 98.06 306 ALA B O 1
ATOM 5784 N N . GLN B 1 307 ? 2.021 -15.133 -15.07 1 98.81 307 GLN B N 1
ATOM 5785 C CA . GLN B 1 307 ? 2.678 -15.062 -16.375 1 98.81 307 GLN B CA 1
ATOM 5786 C C . GLN B 1 307 ? 3.863 -16.031 -16.438 1 98.81 307 GLN B C 1
ATOM 5788 O O . GLN B 1 307 ? 4.359 -16.484 -15.406 1 98.81 307 GLN B O 1
ATOM 5793 N N . ALA B 1 308 ? 4.234 -16.344 -17.609 1 98.62 308 ALA B N 1
ATOM 5794 C CA . ALA B 1 308 ? 5.391 -17.203 -17.844 1 98.62 308 ALA B CA 1
ATOM 5795 C C . ALA B 1 308 ? 6.02 -16.891 -19.203 1 98.62 308 ALA B C 1
ATOM 5797 O O . ALA B 1 308 ? 5.316 -16.578 -20.172 1 98.62 308 ALA B O 1
ATOM 5798 N N . MET B 1 309 ? 7.309 -16.984 -19.25 1 98.44 309 MET B N 1
ATOM 5799 C CA . MET B 1 309 ? 8.016 -16.734 -20.5 1 98.44 309 MET B CA 1
ATOM 5800 C C . MET B 1 309 ? 8.719 -17.984 -21 1 98.44 309 MET B C 1
ATOM 5802 O O . MET B 1 309 ? 9.328 -18.719 -20.219 1 98.44 309 MET B O 1
ATOM 5806 N N . ASP B 1 310 ? 8.633 -18.203 -22.312 1 97.25 310 ASP B N 1
ATOM 5807 C CA . ASP B 1 310 ? 9.258 -19.391 -22.875 1 97.25 310 ASP B CA 1
ATOM 5808 C C . ASP B 1 310 ? 10.711 -19.125 -23.266 1 97.25 310 ASP B C 1
ATOM 5810 O O . ASP B 1 310 ? 11.219 -18.016 -23.047 1 97.25 310 ASP B O 1
ATOM 5814 N N . ARG B 1 311 ? 11.375 -20.094 -23.812 1 94.69 311 ARG B N 1
ATOM 5815 C CA . ARG B 1 311 ? 12.797 -20.016 -24.109 1 94.69 311 ARG B CA 1
ATOM 5816 C C . ARG B 1 311 ? 13.07 -19.047 -25.25 1 94.69 311 ARG B C 1
ATOM 5818 O O . ARG B 1 311 ? 14.203 -18.625 -25.453 1 94.69 311 ARG B O 1
ATOM 5825 N N . ASN B 1 312 ? 12.031 -18.719 -26.031 1 95.25 312 ASN B N 1
ATOM 5826 C CA . ASN B 1 312 ? 12.195 -17.828 -27.172 1 95.25 312 ASN B CA 1
ATOM 5827 C C . ASN B 1 312 ? 11.883 -16.375 -26.797 1 95.25 312 ASN B C 1
ATOM 5829 O O . ASN B 1 312 ? 11.852 -15.508 -27.672 1 95.25 312 ASN B O 1
ATOM 5833 N N . GLY B 1 313 ? 11.586 -16.125 -25.547 1 97.19 313 GLY B N 1
ATOM 5834 C CA . GLY B 1 313 ? 11.336 -14.773 -25.094 1 97.19 313 GLY B CA 1
ATOM 5835 C C . GLY B 1 313 ? 9.891 -14.344 -25.266 1 97.19 313 GLY B C 1
ATOM 5836 O O . GLY B 1 313 ? 9.594 -13.148 -25.281 1 97.19 313 GLY B O 1
ATOM 5837 N N . ILE B 1 314 ? 9.039 -15.328 -25.453 1 98.12 314 ILE B N 1
ATOM 5838 C CA . ILE B 1 314 ? 7.617 -15.023 -25.578 1 98.12 314 ILE B CA 1
ATOM 5839 C C . ILE B 1 314 ? 6.949 -15.117 -24.203 1 98.12 314 ILE B C 1
ATOM 5841 O O . ILE B 1 314 ? 6.977 -16.172 -23.562 1 98.12 314 ILE B O 1
ATOM 5845 N N . LEU B 1 315 ? 6.367 -13.992 -23.781 1 98.62 315 LEU B N 1
ATOM 5846 C CA . LEU B 1 315 ? 5.656 -13.93 -22.5 1 98.62 315 LEU B CA 1
ATOM 5847 C C . LEU B 1 315 ? 4.176 -14.234 -22.688 1 98.62 315 LEU B C 1
ATOM 5849 O O . LEU B 1 315 ? 3.525 -13.664 -23.578 1 98.62 315 LEU B O 1
ATOM 5853 N N . PHE B 1 316 ? 3.668 -15.156 -21.938 1 98.75 316 PHE B N 1
ATOM 5854 C CA . PHE B 1 316 ? 2.24 -15.445 -21.875 1 98.75 316 PHE B CA 1
ATOM 5855 C C . PHE B 1 316 ? 1.654 -15 -20.547 1 98.75 316 PHE B C 1
ATOM 5857 O O . PHE B 1 316 ? 2.273 -15.18 -19.484 1 98.75 316 PHE B O 1
ATOM 5864 N N . PHE B 1 317 ? 0.493 -14.414 -20.609 1 98.69 317 PHE B N 1
ATOM 5865 C CA . PHE B 1 317 ? -0.139 -13.906 -19.391 1 98.69 317 PHE B CA 1
ATOM 5866 C C . PHE B 1 317 ? -1.657 -13.922 -19.531 1 98.69 317 PHE B C 1
ATOM 5868 O O . PHE B 1 317 ? -2.188 -13.836 -20.641 1 98.69 317 PHE B O 1
ATOM 5875 N N . GLY B 1 318 ? -2.316 -14.094 -18.406 1 98.44 318 GLY B N 1
ATOM 5876 C CA . GLY B 1 318 ? -3.768 -14.016 -18.406 1 98.44 318 GLY B CA 1
ATOM 5877 C C . GLY B 1 318 ? -4.289 -12.586 -18.406 1 98.44 318 GLY B C 1
ATOM 5878 O O . GLY B 1 318 ? -3.76 -11.727 -17.688 1 98.44 318 GLY B O 1
ATOM 5879 N N . LEU B 1 319 ? -5.234 -12.312 -19.266 1 98.38 319 LEU B N 1
ATOM 5880 C CA . LEU B 1 319 ? -5.988 -11.062 -19.25 1 98.38 319 LEU B CA 1
ATOM 5881 C C . LEU B 1 319 ? -7.34 -11.25 -18.562 1 98.38 319 LEU B C 1
ATOM 5883 O O . LEU B 1 319 ? -8.266 -11.82 -19.141 1 98.38 319 LEU B O 1
ATOM 5887 N N . LEU B 1 320 ? -7.461 -10.719 -17.375 1 98.62 320 LEU B N 1
ATOM 5888 C CA . LEU B 1 320 ? -8.523 -11.148 -16.469 1 98.62 320 LEU B CA 1
ATOM 5889 C C . LEU B 1 320 ? -9.891 -10.711 -16.984 1 98.62 320 LEU B C 1
ATOM 5891 O O . LEU B 1 320 ? -10.789 -11.531 -17.141 1 98.62 320 LEU B O 1
ATOM 5895 N N . SER B 1 321 ? -10.031 -9.445 -17.328 1 98.38 321 SER B N 1
ATOM 5896 C CA . SER B 1 321 ? -11.336 -8.961 -17.75 1 98.38 321 SER B CA 1
ATOM 5897 C C . SER B 1 321 ? -11.688 -9.477 -19.141 1 98.38 321 SER B C 1
ATOM 5899 O O . SER B 1 321 ? -12.859 -9.672 -19.469 1 98.38 321 SER B O 1
ATOM 5901 N N . ASP B 1 322 ? -10.633 -9.75 -19.953 1 98.12 322 ASP B N 1
ATOM 5902 C CA . ASP B 1 322 ? -10.844 -10.203 -21.328 1 98.12 322 ASP B CA 1
ATOM 5903 C C . ASP B 1 322 ? -11.133 -11.703 -21.375 1 98.12 322 ASP B C 1
ATOM 5905 O O . ASP B 1 322 ? -11.562 -12.219 -22.406 1 98.12 322 ASP B O 1
ATOM 5909 N N . THR B 1 323 ? -10.891 -12.352 -20.281 1 98.25 323 THR B N 1
ATOM 5910 C CA . THR B 1 323 ? -10.961 -13.812 -20.234 1 98.25 323 THR B CA 1
ATOM 5911 C C . THR B 1 323 ? -10.164 -14.422 -21.391 1 98.25 323 THR B C 1
ATOM 5913 O O . THR B 1 323 ? -10.695 -15.219 -22.172 1 98.25 323 THR B O 1
ATOM 5916 N N . ALA B 1 324 ? -8.891 -14.086 -21.359 1 98.38 324 ALA B N 1
ATOM 5917 C CA . ALA B 1 324 ? -8.031 -14.422 -22.484 1 98.38 324 ALA B CA 1
ATOM 5918 C C . ALA B 1 324 ? -6.598 -14.672 -22.031 1 98.38 324 ALA B C 1
ATOM 5920 O O . ALA B 1 324 ? -6.234 -14.367 -20.906 1 98.38 324 ALA B O 1
ATOM 5921 N N . ILE B 1 325 ? -5.859 -15.305 -22.891 1 98.5 325 ILE B N 1
ATOM 5922 C CA . ILE B 1 325 ? -4.41 -15.406 -22.766 1 98.5 325 ILE B CA 1
ATOM 5923 C C . ILE B 1 325 ? -3.738 -14.438 -23.75 1 98.5 325 ILE B C 1
ATOM 5925 O O . ILE B 1 325 ? -3.996 -14.492 -24.953 1 98.5 325 ILE B O 1
ATOM 5929 N N . GLY B 1 326 ? -2.98 -13.516 -23.203 1 98.12 326 GLY B N 1
ATOM 5930 C CA . GLY B 1 326 ? -2.168 -12.625 -24.016 1 98.12 326 GLY B CA 1
ATOM 5931 C C . GLY B 1 326 ? -0.747 -13.125 -24.203 1 98.12 326 GLY B C 1
ATOM 5932 O O . GLY B 1 326 ? -0.297 -14.023 -23.5 1 98.12 326 GLY B O 1
ATOM 5933 N N . CYS B 1 327 ? -0.079 -12.523 -25.234 1 98.19 327 CYS B N 1
ATOM 5934 C CA . CYS B 1 327 ? 1.329 -12.828 -25.469 1 98.19 327 CYS B CA 1
ATOM 5935 C C . CYS B 1 327 ? 2.096 -11.586 -25.891 1 98.19 327 CYS B C 1
ATOM 5937 O O . CYS B 1 327 ? 1.498 -10.609 -26.359 1 98.19 327 CYS B O 1
ATOM 5939 N N . TRP B 1 328 ? 3.342 -11.602 -25.641 1 98.38 328 TRP B N 1
ATOM 5940 C CA . TRP B 1 328 ? 4.281 -10.547 -26 1 98.38 328 TRP B CA 1
ATOM 5941 C C . TRP B 1 328 ? 5.652 -11.133 -26.328 1 98.38 328 TRP B C 1
ATOM 5943 O O . TRP B 1 328 ? 6.184 -11.953 -25.578 1 98.38 328 TRP B O 1
ATOM 5953 N N . ASN B 1 329 ? 6.168 -10.844 -27.516 1 97.62 329 ASN B N 1
ATOM 5954 C CA . ASN B 1 329 ? 7.52 -11.234 -27.906 1 97.62 329 ASN B CA 1
ATOM 5955 C C . ASN B 1 329 ? 8.547 -10.18 -27.5 1 97.62 329 ASN B C 1
ATOM 5957 O O . ASN B 1 329 ? 8.672 -9.148 -28.156 1 97.62 329 ASN B O 1
ATOM 5961 N N . SER B 1 330 ? 9.297 -10.438 -26.484 1 96.5 330 SER B N 1
ATOM 5962 C CA . SER B 1 330 ? 10.203 -9.461 -25.875 1 96.5 330 SER B CA 1
ATOM 5963 C C . SER B 1 330 ? 11.422 -9.219 -26.766 1 96.5 330 SER B C 1
ATOM 5965 O O . SER B 1 330 ? 12.156 -8.25 -26.562 1 96.5 330 SER B O 1
ATOM 5967 N N . ILE B 1 331 ? 11.688 -10.07 -27.719 1 93.75 331 ILE B N 1
ATOM 5968 C CA . ILE B 1 331 ? 12.875 -9.977 -28.562 1 93.75 331 ILE B CA 1
ATOM 5969 C C . ILE B 1 331 ? 12.57 -9.117 -29.781 1 93.75 331 ILE B C 1
ATOM 5971 O O . ILE B 1 331 ? 13.289 -8.156 -30.062 1 93.75 331 ILE B O 1
ATOM 5975 N N . THR B 1 332 ? 11.453 -9.383 -30.438 1 92.5 332 THR B N 1
ATOM 5976 C CA . THR B 1 332 ? 11.133 -8.688 -31.688 1 92.5 332 THR B CA 1
ATOM 5977 C C . THR B 1 332 ? 10.453 -7.352 -31.406 1 92.5 332 THR B C 1
ATOM 5979 O O . THR B 1 332 ? 10.477 -6.445 -32.25 1 92.5 332 THR B O 1
ATOM 5982 N N . HIS B 1 333 ? 9.844 -7.23 -30.25 1 90.62 333 HIS B N 1
ATOM 5983 C CA . HIS B 1 333 ? 9.164 -6.008 -29.844 1 90.62 333 HIS B CA 1
ATOM 5984 C C . HIS B 1 333 ? 9.664 -5.531 -28.484 1 90.62 333 HIS B C 1
ATOM 5986 O O . HIS B 1 333 ? 9.078 -5.852 -27.453 1 90.62 333 HIS B O 1
ATOM 5992 N N . PRO B 1 334 ? 10.555 -4.648 -28.5 1 85.25 334 PRO B N 1
ATOM 5993 C CA . PRO B 1 334 ? 11.18 -4.273 -27.234 1 85.25 334 PRO B CA 1
ATOM 5994 C C . PRO B 1 334 ? 10.234 -3.494 -26.312 1 85.25 334 PRO B C 1
ATOM 5996 O O . PRO B 1 334 ? 10.469 -3.414 -25.109 1 85.25 334 PRO B O 1
ATOM 5999 N N . GLU B 1 335 ? 9.133 -2.984 -26.906 1 91.56 335 GLU B N 1
ATOM 6000 C CA . GLU B 1 335 ? 8.133 -2.32 -26.078 1 91.56 335 GLU B CA 1
ATOM 6001 C C . GLU B 1 335 ? 7.016 -3.281 -25.688 1 91.56 335 GLU B C 1
ATOM 6003 O O . GLU B 1 335 ? 6.727 -4.234 -26.406 1 91.56 335 GLU B O 1
ATOM 6008 N N . TYR B 1 336 ? 6.492 -3.09 -24.547 1 94.12 336 TYR B N 1
ATOM 6009 C CA . TYR B 1 336 ? 5.391 -3.893 -24.031 1 94.12 336 TYR B CA 1
ATOM 6010 C C . TYR B 1 336 ? 4.094 -3.092 -24.016 1 94.12 336 TYR B C 1
ATOM 6012 O O . TYR B 1 336 ? 4.102 -1.885 -23.766 1 94.12 336 TYR B O 1
ATOM 6020 N N . GLY B 1 337 ? 3 -3.809 -24.312 1 88.31 337 GLY B N 1
ATOM 6021 C CA . GLY B 1 337 ? 1.687 -3.197 -24.188 1 88.31 337 GLY B CA 1
ATOM 6022 C C . GLY B 1 337 ? 1.145 -2.672 -25.5 1 88.31 337 GLY B C 1
ATOM 6023 O O . GLY B 1 337 ? 1.849 -2.668 -26.516 1 88.31 337 GLY B O 1
ATOM 6024 N N . GLY B 1 338 ? -0.086 -2.201 -25.469 1 90.81 338 GLY B N 1
ATOM 6025 C CA . GLY B 1 338 ? -0.722 -1.659 -26.656 1 90.81 338 GLY B CA 1
ATOM 6026 C C . GLY B 1 338 ? -0.682 -2.607 -27.828 1 90.81 338 GLY B C 1
ATOM 6027 O O . GLY B 1 338 ? -1.086 -3.766 -27.719 1 90.81 338 GLY B O 1
ATOM 6028 N N . ILE B 1 339 ? -0.083 -2.131 -28.844 1 86.88 339 ILE B N 1
ATOM 6029 C CA . ILE B 1 339 ? -0.12 -2.867 -30.109 1 86.88 339 ILE B CA 1
ATOM 6030 C C . ILE B 1 339 ? 0.905 -3.998 -30.078 1 86.88 339 ILE B C 1
ATOM 6032 O O . ILE B 1 339 ? 0.886 -4.887 -30.938 1 86.88 339 ILE B O 1
ATOM 6036 N N . ASP B 1 340 ? 1.739 -4 -29.062 1 91.12 340 ASP B N 1
ATOM 6037 C CA . ASP B 1 340 ? 2.799 -5 -29 1 91.12 340 ASP B CA 1
ATOM 6038 C C . ASP B 1 340 ? 2.307 -6.273 -28.312 1 91.12 340 ASP B C 1
ATOM 6040 O O . ASP B 1 340 ? 2.965 -7.312 -28.375 1 91.12 340 ASP B O 1
ATOM 6044 N N . ASN B 1 341 ? 1.199 -6.168 -27.609 1 94.62 341 ASN B N 1
ATOM 6045 C CA . ASN B 1 341 ? 0.555 -7.34 -27.031 1 94.62 341 ASN B CA 1
ATOM 6046 C C . ASN B 1 341 ? -0.491 -7.934 -27.969 1 94.62 341 ASN B C 1
ATOM 6048 O O . ASN B 1 341 ? -1.161 -7.199 -28.703 1 94.62 341 ASN B O 1
ATOM 6052 N N . GLU B 1 342 ? -0.59 -9.242 -27.984 1 95.69 342 GLU B N 1
ATOM 6053 C CA . GLU B 1 342 ? -1.588 -9.953 -28.781 1 95.69 342 GLU B CA 1
ATOM 6054 C C . GLU B 1 342 ? -2.416 -10.891 -27.906 1 95.69 342 GLU B C 1
ATOM 6056 O O . GLU B 1 342 ? -1.96 -11.328 -26.859 1 95.69 342 GLU B O 1
ATOM 6061 N N . VAL B 1 343 ? -3.645 -11.109 -28.312 1 96.69 343 VAL B N 1
ATOM 6062 C CA . VAL B 1 343 ? -4.5 -12.109 -27.688 1 96.69 343 VAL B CA 1
ATOM 6063 C C . VAL B 1 343 ? -4.418 -13.422 -28.469 1 96.69 343 VAL B C 1
ATOM 6065 O O . VAL B 1 343 ? -4.613 -13.445 -29.672 1 96.69 343 VAL B O 1
ATOM 6068 N N . THR B 1 344 ? -4.16 -14.484 -27.797 1 96.81 344 THR B N 1
ATOM 6069 C CA . THR B 1 344 ? -3.988 -15.766 -28.484 1 96.81 344 THR B CA 1
ATOM 6070 C C . THR B 1 344 ? -5.27 -16.594 -28.406 1 96.81 344 THR B C 1
ATOM 6072 O O . THR B 1 344 ? -5.602 -17.312 -29.344 1 96.81 344 THR B O 1
ATOM 6075 N N . VAL B 1 345 ? -5.922 -16.547 -27.312 1 97.12 345 VAL B N 1
ATOM 6076 C CA . VAL B 1 345 ? -7.141 -17.297 -27.078 1 97.12 345 VAL B CA 1
ATOM 6077 C C . VAL B 1 345 ? -8.094 -16.5 -26.203 1 97.12 345 VAL B C 1
ATOM 6079 O O . VAL B 1 345 ? -7.66 -15.828 -25.266 1 97.12 345 VAL B O 1
ATOM 6082 N N . VAL B 1 346 ? -9.32 -16.469 -26.516 1 97.5 346 VAL B N 1
ATOM 6083 C CA . VAL B 1 346 ? -10.383 -15.875 -25.703 1 97.5 346 VAL B CA 1
ATOM 6084 C C . VAL B 1 346 ? -11.461 -16.922 -25.422 1 97.5 346 VAL B C 1
ATOM 6086 O O . VAL B 1 346 ? -11.906 -17.625 -26.344 1 97.5 346 VAL B O 1
ATOM 6089 N N . ASN B 1 347 ? -11.844 -17.078 -24.172 1 98.06 347 ASN B N 1
ATOM 6090 C CA . ASN B 1 347 ? -12.938 -17.969 -23.797 1 98.06 347 ASN B CA 1
ATOM 6091 C C . ASN B 1 347 ? -13.547 -17.562 -22.453 1 98.06 347 ASN B C 1
ATOM 6093 O O . ASN B 1 347 ? -12.984 -17.859 -21.391 1 98.06 347 ASN B O 1
ATOM 6097 N N . PRO B 1 348 ? -14.648 -16.953 -22.422 1 97.25 348 PRO B N 1
ATOM 6098 C CA . PRO B 1 348 ? -15.25 -16.438 -21.188 1 97.25 348 PRO B CA 1
ATOM 6099 C C . PRO B 1 348 ? -15.594 -17.547 -20.203 1 97.25 348 PRO B C 1
ATOM 6101 O O . PRO B 1 348 ? -15.766 -17.297 -19.016 1 97.25 348 PRO B O 1
ATOM 6104 N N . GLU B 1 349 ? -15.672 -18.719 -20.688 1 96.44 349 GLU B N 1
ATOM 6105 C CA . GLU B 1 349 ? -16.047 -19.812 -19.812 1 96.44 349 GLU B CA 1
ATOM 6106 C C . GLU B 1 349 ? -14.805 -20.438 -19.156 1 96.44 349 GLU B C 1
ATOM 6108 O O . GLU B 1 349 ? -14.789 -20.672 -17.953 1 96.44 349 GLU B O 1
ATOM 6113 N N . THR B 1 350 ? -13.75 -20.688 -19.906 1 97.81 350 THR B N 1
ATOM 6114 C CA . THR B 1 350 ? -12.672 -21.531 -19.422 1 97.81 350 THR B CA 1
ATOM 6115 C C . THR B 1 350 ? -11.484 -20.688 -18.953 1 97.81 350 THR B C 1
ATOM 6117 O O . THR B 1 350 ? -10.594 -21.188 -18.266 1 97.81 350 THR B O 1
ATOM 6120 N N . LEU B 1 351 ? -11.461 -19.406 -19.344 1 98.38 351 LEU B N 1
ATOM 6121 C CA . LEU B 1 351 ? -10.273 -18.609 -19.047 1 98.38 351 LEU B CA 1
ATOM 6122 C C . LEU B 1 351 ? -10.594 -17.5 -18.047 1 98.38 351 LEU B C 1
ATOM 6124 O O . LEU B 1 351 ? -10.102 -16.375 -18.188 1 98.38 351 LEU B O 1
ATOM 6128 N N . GLN B 1 352 ? -11.461 -17.875 -17.109 1 98.06 352 GLN B N 1
ATOM 6129 C CA . GLN B 1 352 ? -11.711 -16.953 -16 1 98.06 352 GLN B CA 1
ATOM 6130 C C . GLN B 1 352 ? -10.594 -17.016 -14.969 1 98.06 352 GLN B C 1
ATOM 6132 O O . GLN B 1 352 ? -10.328 -18.078 -14.398 1 98.06 352 GLN B O 1
ATOM 6137 N N . PHE B 1 353 ? -9.938 -15.898 -14.789 1 98.44 353 PHE B N 1
ATOM 6138 C CA . PHE B 1 353 ? -8.883 -15.711 -13.805 1 98.44 353 PHE B CA 1
ATOM 6139 C C . PHE B 1 353 ? -7.809 -16.781 -13.945 1 98.44 353 PHE B C 1
ATOM 6141 O O . PHE B 1 353 ? -7.723 -17.688 -13.125 1 98.44 353 PHE B O 1
ATOM 6148 N N . SER B 1 354 ? -6.926 -16.688 -14.883 1 98.56 354 SER B N 1
ATOM 6149 C CA . SER B 1 354 ? -5.773 -17.562 -15.055 1 98.56 354 SER B CA 1
ATOM 6150 C C . SER B 1 354 ? -4.785 -17.422 -13.898 1 98.56 354 SER B C 1
ATOM 6152 O O . SER B 1 354 ? -3.834 -16.641 -13.984 1 98.56 354 SER B O 1
ATOM 6154 N N . SER B 1 355 ? -4.977 -18.188 -12.859 1 98.19 355 SER B N 1
ATOM 6155 C CA . SER B 1 355 ? -4.254 -18.047 -11.602 1 98.19 355 SER B CA 1
ATOM 6156 C C . SER B 1 355 ? -2.852 -18.641 -11.695 1 98.19 355 SER B C 1
ATOM 6158 O O . SER B 1 355 ? -1.943 -18.219 -10.977 1 98.19 355 SER B O 1
ATOM 6160 N N . GLY B 1 356 ? -2.686 -19.641 -12.469 1 98.5 356 GLY B N 1
ATOM 6161 C CA . GLY B 1 356 ? -1.388 -20.25 -12.727 1 98.5 356 GLY B CA 1
ATOM 6162 C C . GLY B 1 356 ? -1.064 -20.344 -14.211 1 98.5 356 GLY B C 1
ATOM 6163 O O . GLY B 1 356 ? -1.93 -20.688 -15.016 1 98.5 356 GLY B O 1
ATOM 6164 N N . VAL B 1 357 ? 0.111 -20 -14.594 1 98.69 357 VAL B N 1
ATOM 6165 C CA . VAL B 1 357 ? 0.595 -20.047 -15.969 1 98.69 357 VAL B CA 1
ATOM 6166 C C . VAL B 1 357 ? 2.023 -20.594 -15.992 1 98.69 357 VAL B C 1
ATOM 6168 O O . VAL B 1 357 ? 2.906 -20.062 -15.32 1 98.69 357 VAL B O 1
ATOM 6171 N N . LYS B 1 358 ? 2.189 -21.688 -16.75 1 98.12 358 LYS B N 1
ATOM 6172 C CA . LYS B 1 358 ? 3.498 -22.328 -16.812 1 98.12 358 LYS B CA 1
ATOM 6173 C C . LYS B 1 358 ? 3.873 -22.688 -18.234 1 98.12 358 LYS B C 1
ATOM 6175 O O . LYS B 1 358 ? 3.006 -23.031 -19.047 1 98.12 358 LYS B O 1
ATOM 6180 N N . ILE B 1 359 ? 5.133 -22.562 -18.516 1 97.25 359 ILE B N 1
ATOM 6181 C CA . ILE B 1 359 ? 5.703 -23.125 -19.75 1 97.25 359 ILE B CA 1
ATOM 6182 C C . ILE B 1 359 ? 6.438 -24.422 -19.422 1 97.25 359 ILE B C 1
ATOM 6184 O O . ILE B 1 359 ? 7.328 -24.453 -18.578 1 97.25 359 ILE B O 1
ATOM 6188 N N . ILE B 1 360 ? 6.043 -25.422 -20.141 1 93.81 360 ILE B N 1
ATOM 6189 C CA . ILE B 1 360 ? 6.637 -26.734 -19.922 1 93.81 360 ILE B CA 1
ATOM 6190 C C . ILE B 1 360 ? 7.383 -27.188 -21.172 1 93.81 360 ILE B C 1
ATOM 6192 O O . ILE B 1 360 ? 6.875 -27.031 -22.297 1 93.81 360 ILE B O 1
ATOM 6196 N N . LYS B 1 361 ? 8.578 -27.703 -20.953 1 87.81 361 LYS B N 1
ATOM 6197 C CA . LYS B 1 361 ? 9.312 -28.328 -22.062 1 87.81 361 LYS B CA 1
ATOM 6198 C C . LYS B 1 361 ? 9.039 -29.828 -22.125 1 87.81 361 LYS B C 1
ATOM 6200 O O . LYS B 1 361 ? 9.234 -30.547 -21.156 1 87.81 361 LYS B O 1
ATOM 6205 N N . THR B 1 362 ? 8.617 -30.219 -23.297 1 83.69 362 THR B N 1
ATOM 6206 C CA . THR B 1 362 ? 8.328 -31.641 -23.469 1 83.69 362 THR B CA 1
ATOM 6207 C C . THR B 1 362 ? 9.578 -32.375 -23.922 1 83.69 362 THR B C 1
ATOM 6209 O O . THR B 1 362 ? 10.594 -31.781 -24.25 1 83.69 362 THR B O 1
ATOM 6212 N N . LYS B 1 363 ? 9.438 -33.688 -23.953 1 77.56 363 LYS B N 1
ATOM 6213 C CA . LYS B 1 363 ? 10.562 -34.562 -24.297 1 77.56 363 LYS B CA 1
ATOM 6214 C C . LYS B 1 363 ? 11 -34.344 -25.75 1 77.56 363 LYS B C 1
ATOM 6216 O O . LYS B 1 363 ? 12.18 -34.469 -26.062 1 77.56 363 LYS B O 1
ATOM 6221 N N . ASN B 1 364 ? 10.086 -34 -26.578 1 82.31 364 ASN B N 1
ATOM 6222 C CA . ASN B 1 364 ? 10.422 -33.812 -28 1 82.31 364 ASN B CA 1
ATOM 6223 C C . ASN B 1 364 ? 10.93 -32.406 -28.266 1 82.31 364 ASN B C 1
ATOM 6225 O O . ASN B 1 364 ? 11.117 -32.031 -29.422 1 82.31 364 ASN B O 1
ATOM 6229 N N . GLY B 1 365 ? 11.062 -31.625 -27.188 1 84.12 365 GLY B N 1
ATOM 6230 C CA . GLY B 1 365 ? 11.617 -30.281 -27.328 1 84.12 365 GLY B CA 1
ATOM 6231 C C . GLY B 1 365 ? 10.562 -29.219 -27.562 1 84.12 365 GLY B C 1
ATOM 6232 O O . GLY B 1 365 ? 10.852 -28.031 -27.484 1 84.12 365 GLY B O 1
ATOM 6233 N N . ARG B 1 366 ? 9.383 -29.625 -27.781 1 91.12 366 ARG B N 1
ATOM 6234 C CA . ARG B 1 366 ? 8.297 -28.672 -27.984 1 91.12 366 ARG B CA 1
ATOM 6235 C C . ARG B 1 366 ? 7.844 -28.062 -26.672 1 91.12 366 ARG B C 1
ATOM 6237 O O . ARG B 1 366 ? 7.984 -28.688 -25.609 1 91.12 366 ARG B O 1
ATOM 6244 N N . GLN B 1 367 ? 7.383 -26.828 -26.672 1 95.44 367 GLN B N 1
ATOM 6245 C CA . GLN B 1 367 ? 6.945 -26.156 -25.453 1 95.44 367 GLN B CA 1
ATOM 6246 C C . GLN B 1 367 ? 5.422 -26.109 -25.375 1 95.44 367 GLN B C 1
ATOM 6248 O O . GLN B 1 367 ? 4.746 -25.938 -26.391 1 95.44 367 GLN B O 1
ATOM 6253 N N . GLU B 1 368 ? 4.953 -26.297 -24.188 1 96.5 368 GLU B N 1
ATOM 6254 C CA . GLU B 1 368 ? 3.521 -26.234 -23.922 1 96.5 368 GLU B CA 1
ATOM 6255 C C . GLU B 1 368 ? 3.215 -25.141 -22.891 1 96.5 368 GLU B C 1
ATOM 6257 O O . GLU B 1 368 ? 3.998 -24.906 -21.969 1 96.5 368 GLU B O 1
ATOM 6262 N N . LEU B 1 369 ? 2.098 -24.516 -23.141 1 98.19 369 LEU B N 1
ATOM 6263 C CA . LEU B 1 369 ? 1.523 -23.625 -22.125 1 98.19 369 LEU B CA 1
ATOM 6264 C C . LEU B 1 369 ? 0.492 -24.359 -21.281 1 98.19 369 LEU B C 1
ATOM 6266 O O . LEU B 1 369 ? -0.399 -25.016 -21.812 1 98.19 369 LEU B O 1
ATOM 6270 N N . TRP B 1 370 ? 0.625 -24.312 -20 1 98.38 370 TRP B N 1
ATOM 6271 C CA . TRP B 1 370 ? -0.343 -24.844 -19.047 1 98.38 370 TRP B CA 1
ATOM 6272 C C . TRP B 1 370 ? -0.943 -23.734 -18.188 1 98.38 370 TRP B C 1
ATOM 6274 O O . TRP B 1 370 ? -0.225 -22.859 -17.719 1 98.38 370 TRP B O 1
ATOM 6284 N N . VAL B 1 371 ? -2.256 -23.766 -18.062 1 98.75 371 VAL B N 1
ATOM 6285 C CA . VAL B 1 371 ? -2.963 -22.703 -17.344 1 98.75 371 VAL B CA 1
ATOM 6286 C C . VAL B 1 371 ? -3.959 -23.312 -16.359 1 98.75 371 VAL B C 1
ATOM 6288 O O . VAL B 1 371 ? -4.727 -24.203 -16.719 1 98.75 371 VAL B O 1
ATOM 6291 N N . LEU B 1 372 ? -3.914 -22.922 -15.148 1 98.88 372 LEU B N 1
ATOM 6292 C CA . LEU B 1 372 ? -4.965 -23.219 -14.18 1 98.88 372 LEU B CA 1
ATOM 6293 C C . LEU B 1 372 ? -5.902 -22.031 -14.008 1 98.88 372 LEU B C 1
ATOM 6295 O O . LEU B 1 372 ? -5.453 -20.906 -13.781 1 98.88 372 LEU B O 1
ATOM 6299 N N . THR B 1 373 ? -7.195 -22.234 -14.164 1 98.69 373 THR B N 1
ATOM 6300 C CA . THR B 1 373 ? -8.164 -21.156 -14.047 1 98.69 373 THR B CA 1
ATOM 6301 C C . THR B 1 373 ? -9.133 -21.422 -12.898 1 98.69 373 THR B C 1
ATOM 6303 O O . THR B 1 373 ? -9.461 -22.578 -12.617 1 98.69 373 THR B O 1
ATOM 6306 N N . VAL B 1 374 ? -9.5 -20.422 -12.242 1 97.94 374 VAL B N 1
ATOM 6307 C CA . VAL B 1 374 ? -10.43 -20.438 -11.117 1 97.94 374 VAL B CA 1
ATOM 6308 C C . VAL B 1 374 ? -11.375 -19.25 -11.211 1 97.94 374 VAL B C 1
ATOM 6310 O O . VAL B 1 374 ? -10.945 -18.125 -11.484 1 97.94 374 VAL B O 1
ATOM 6313 N N . PRO B 1 375 ? -12.664 -19.469 -11.094 1 97.06 375 PRO B N 1
ATOM 6314 C CA . PRO B 1 375 ? -13.547 -18.297 -11.07 1 97.06 375 PRO B CA 1
ATOM 6315 C C . PRO B 1 375 ? -13.422 -17.484 -9.781 1 97.06 375 PRO B C 1
ATOM 6317 O O . PRO B 1 375 ? -14.375 -17.406 -9 1 97.06 375 PRO B O 1
ATOM 6320 N N . PHE B 1 376 ? -12.375 -16.859 -9.656 1 97.38 376 PHE B N 1
ATOM 6321 C CA . PHE B 1 376 ? -12.016 -16.172 -8.422 1 97.38 376 PHE B CA 1
ATOM 6322 C C . PHE B 1 376 ? -13.023 -15.086 -8.086 1 97.38 376 PHE B C 1
ATOM 6324 O O . PHE B 1 376 ? -13.305 -14.836 -6.91 1 97.38 376 PHE B O 1
ATOM 6331 N N . GLN B 1 377 ? -13.641 -14.43 -9.133 1 97.62 377 GLN B N 1
ATOM 6332 C CA . GLN B 1 377 ? -14.672 -13.43 -8.898 1 97.62 377 GLN B CA 1
ATOM 6333 C C . GLN B 1 377 ? -15.875 -14.023 -8.172 1 97.62 377 GLN B C 1
ATOM 6335 O O . GLN B 1 377 ? -16.516 -13.352 -7.359 1 97.62 377 GLN B O 1
ATOM 6340 N N . LYS B 1 378 ? -16.172 -15.297 -8.477 1 97.19 378 LYS B N 1
ATOM 6341 C CA . LYS B 1 378 ? -17.281 -15.953 -7.793 1 97.19 378 LYS B CA 1
ATOM 6342 C C . LYS B 1 378 ? -16.906 -16.281 -6.352 1 97.19 378 LYS B C 1
ATOM 6344 O O . LYS B 1 378 ? -17.766 -16.203 -5.457 1 97.19 378 LYS B O 1
ATOM 6349 N N . TYR B 1 379 ? -15.734 -16.688 -6.121 1 96.38 379 TYR B N 1
ATOM 6350 C CA . TYR B 1 379 ? -15.273 -16.891 -4.75 1 96.38 379 TYR B CA 1
ATOM 6351 C C . TYR B 1 379 ? -15.375 -15.602 -3.943 1 96.38 379 TYR B C 1
ATOM 6353 O O . TYR B 1 379 ? -15.93 -15.594 -2.84 1 96.38 379 TYR B O 1
ATOM 6361 N N . MET B 1 380 ? -14.922 -14.492 -4.539 1 95 380 MET B N 1
ATOM 6362 C CA . MET B 1 380 ? -14.852 -13.203 -3.855 1 95 380 MET B CA 1
ATOM 6363 C C . MET B 1 380 ? -16.25 -12.664 -3.568 1 95 380 MET B C 1
ATOM 6365 O O . MET B 1 380 ? -16.469 -11.969 -2.572 1 95 380 MET B O 1
ATOM 6369 N N . THR B 1 381 ? -17.203 -13.031 -4.418 1 94.31 381 THR B N 1
ATOM 6370 C CA . THR B 1 381 ? -18.547 -12.508 -4.25 1 94.31 381 THR B CA 1
ATOM 6371 C C . THR B 1 381 ? -19.438 -13.523 -3.533 1 94.31 381 THR B C 1
ATOM 6373 O O . THR B 1 381 ? -20.625 -13.266 -3.305 1 94.31 381 THR B O 1
ATOM 6376 N N . GLY B 1 382 ? -18.891 -14.695 -3.244 1 93.62 382 GLY B N 1
ATOM 6377 C CA . GLY B 1 382 ? -19.641 -15.711 -2.531 1 93.62 382 GLY B CA 1
ATOM 6378 C C . GLY B 1 382 ? -20.703 -16.375 -3.385 1 93.62 382 GLY B C 1
ATOM 6379 O O . GLY B 1 382 ? -21.734 -16.812 -2.873 1 93.62 382 GLY B O 1
ATOM 6380 N N . THR B 1 383 ? -20.422 -16.484 -4.703 1 94.94 383 THR B N 1
ATOM 6381 C CA . THR B 1 383 ? -21.469 -16.984 -5.582 1 94.94 383 THR B CA 1
ATOM 6382 C C . THR B 1 383 ? -21.031 -18.281 -6.273 1 94.94 383 THR B C 1
ATOM 6384 O O . THR B 1 383 ? -21.641 -18.703 -7.262 1 94.94 383 THR B O 1
ATOM 6387 N N . MET B 1 384 ? -19.984 -18.906 -5.797 1 94.62 384 MET B N 1
ATOM 6388 C CA . MET B 1 384 ? -19.547 -20.172 -6.375 1 94.62 384 MET B CA 1
ATOM 6389 C C . MET B 1 384 ? -20.594 -21.266 -6.156 1 94.62 384 MET B C 1
ATOM 6391 O O . MET B 1 384 ? -21.188 -21.344 -5.078 1 94.62 384 MET B O 1
ATOM 6395 N N . ASN B 1 385 ? -20.797 -22.047 -7.199 1 93.31 385 ASN B N 1
ATOM 6396 C CA . ASN B 1 385 ? -21.781 -23.125 -7.199 1 93.31 385 ASN B CA 1
ATOM 6397 C C . ASN B 1 385 ? -21.141 -24.484 -7.453 1 93.31 385 ASN B C 1
ATOM 6399 O O . ASN B 1 385 ? -20.469 -24.672 -8.469 1 93.31 385 ASN B O 1
ATOM 6403 N N . ALA B 1 386 ? -21.453 -25.469 -6.609 1 91.25 386 ALA B N 1
ATOM 6404 C CA . ALA B 1 386 ? -20.812 -26.781 -6.672 1 91.25 386 ALA B CA 1
ATOM 6405 C C . ALA B 1 386 ? -21.359 -27.594 -7.836 1 91.25 386 ALA B C 1
ATOM 6407 O O . ALA B 1 386 ? -20.797 -28.641 -8.188 1 91.25 386 ALA B O 1
ATOM 6408 N N . ASN B 1 387 ? -22.391 -27.125 -8.492 1 92 387 ASN B N 1
ATOM 6409 C CA . ASN B 1 387 ? -23.016 -27.875 -9.586 1 92 387 ASN B CA 1
ATOM 6410 C C . ASN B 1 387 ? -22.453 -27.438 -10.945 1 92 387 ASN B C 1
ATOM 6412 O O . ASN B 1 387 ? -22.812 -28 -11.977 1 92 387 ASN B O 1
ATOM 6416 N N . GLU B 1 388 ? -21.578 -26.484 -10.883 1 94.75 388 GLU B N 1
ATOM 6417 C CA . GLU B 1 388 ? -20.938 -26.047 -12.117 1 94.75 388 GLU B CA 1
ATOM 6418 C C . GLU B 1 388 ? -19.453 -26.344 -12.102 1 94.75 388 GLU B C 1
ATOM 6420 O O . GLU B 1 388 ? -18.859 -26.5 -11.031 1 94.75 388 GLU B O 1
ATOM 6425 N N . THR B 1 389 ? -18.844 -26.453 -13.336 1 97 389 THR B N 1
ATOM 6426 C CA . THR B 1 389 ? -17.391 -26.594 -13.414 1 97 389 THR B CA 1
ATOM 6427 C C . THR B 1 389 ? -16.703 -25.297 -12.977 1 97 389 THR B C 1
ATOM 6429 O O . THR B 1 389 ? -16.922 -24.25 -13.57 1 97 389 THR B O 1
ATOM 6432 N N . ASN B 1 390 ? -15.914 -25.391 -11.977 1 97.81 390 ASN B N 1
ATOM 6433 C CA . ASN B 1 390 ? -15.305 -24.188 -11.406 1 97.81 390 ASN B CA 1
ATOM 6434 C C . ASN B 1 390 ? -13.82 -24.109 -11.75 1 97.81 390 ASN B C 1
ATOM 6436 O O . ASN B 1 390 ? -13.305 -23.031 -12.055 1 97.81 390 ASN B O 1
ATOM 6440 N N . PHE B 1 391 ? -13.148 -25.172 -11.703 1 98.69 391 PHE B N 1
ATOM 6441 C CA . PHE B 1 391 ? -11.695 -25.156 -11.852 1 98.69 391 PHE B CA 1
ATOM 6442 C C . PHE B 1 391 ? -11.273 -25.922 -13.094 1 98.69 391 PHE B C 1
ATOM 6444 O O . PHE B 1 391 ? -11.852 -26.969 -13.414 1 98.69 391 PHE B O 1
ATOM 6451 N N . ARG B 1 392 ? -10.258 -25.453 -13.797 1 98.5 392 ARG B N 1
ATOM 6452 C CA . ARG B 1 392 ? -9.773 -26.125 -15 1 98.5 392 ARG B CA 1
ATOM 6453 C C . ARG B 1 392 ? -8.258 -26.031 -15.102 1 98.5 392 ARG B C 1
ATOM 6455 O O . ARG B 1 392 ? -7.652 -25.062 -14.625 1 98.5 392 ARG B O 1
ATOM 6462 N N . ILE B 1 393 ? -7.688 -27.016 -15.633 1 98.62 393 ILE B N 1
ATOM 6463 C CA . ILE B 1 393 ? -6.336 -26.969 -16.188 1 98.62 393 ILE B CA 1
ATOM 6464 C C . ILE B 1 393 ? -6.391 -27.109 -17.703 1 98.62 393 ILE B C 1
ATOM 6466 O O . ILE B 1 393 ? -6.984 -28.047 -18.234 1 98.62 393 ILE B O 1
ATOM 6470 N N . LEU B 1 394 ? -5.848 -26.156 -18.359 1 98.56 394 LEU B N 1
ATOM 6471 C CA . LEU B 1 394 ? -5.789 -26.141 -19.812 1 98.56 394 LEU B CA 1
ATOM 6472 C C . LEU B 1 394 ? -4.344 -26.234 -20.297 1 98.56 394 LEU B C 1
ATOM 6474 O O . LEU B 1 394 ? -3.42 -25.828 -19.594 1 98.56 394 LEU B O 1
ATOM 6478 N N . ALA B 1 395 ? -4.203 -26.766 -21.516 1 97.62 395 ALA B N 1
ATOM 6479 C CA . ALA B 1 395 ? -2.861 -26.844 -22.094 1 97.62 395 ALA B CA 1
ATOM 6480 C C . ALA B 1 395 ? -2.908 -26.703 -23.625 1 97.62 395 ALA B C 1
ATOM 6482 O O . ALA B 1 395 ? -3.924 -27 -24.25 1 97.62 395 ALA B O 1
ATOM 6483 N N . GLY B 1 396 ? -1.906 -26.188 -24.172 1 97.12 396 GLY B N 1
ATOM 6484 C CA . GLY B 1 396 ? -1.717 -26.031 -25.609 1 97.12 396 GLY B CA 1
ATOM 6485 C C . GLY B 1 396 ? -0.264 -25.844 -26 1 97.12 396 GLY B C 1
ATOM 6486 O O . GLY B 1 396 ? 0.574 -25.516 -25.156 1 97.12 396 GLY B O 1
ATOM 6487 N N . TYR B 1 397 ? -0.006 -26.094 -27.266 1 96.12 397 TYR B N 1
ATOM 6488 C CA . TYR B 1 397 ? 1.351 -25.922 -27.781 1 96.12 397 TYR B CA 1
ATOM 6489 C C . TYR B 1 397 ? 1.662 -24.453 -28.031 1 96.12 397 TYR B C 1
ATOM 6491 O O . TYR B 1 397 ? 0.886 -23.75 -28.688 1 96.12 397 TYR B O 1
ATOM 6499 N N . VAL B 1 398 ? 2.82 -24.016 -27.562 1 97.25 398 VAL B N 1
ATOM 6500 C CA . VAL B 1 398 ? 3.23 -22.625 -27.656 1 97.25 398 VAL B CA 1
ATOM 6501 C C . VAL B 1 398 ? 3.275 -22.188 -29.125 1 97.25 398 VAL B C 1
ATOM 6503 O O . VAL B 1 398 ? 2.764 -21.125 -29.469 1 97.25 398 VAL B O 1
ATOM 6506 N N . ASP B 1 399 ? 3.846 -23.016 -30 1 95.5 399 ASP B N 1
ATOM 6507 C CA . ASP B 1 399 ? 3.996 -22.656 -31.406 1 95.5 399 ASP B CA 1
ATOM 6508 C C . ASP B 1 399 ? 2.635 -22.5 -32.094 1 95.5 399 ASP B C 1
ATOM 6510 O O . ASP B 1 399 ? 2.467 -21.656 -32.969 1 95.5 399 ASP B O 1
ATOM 6514 N N . GLU B 1 400 ? 1.649 -23.266 -31.688 1 95.38 400 GLU B N 1
ATOM 6515 C CA . GLU B 1 400 ? 0.302 -23.156 -32.219 1 95.38 400 GLU B CA 1
ATOM 6516 C C . GLU B 1 400 ? -0.405 -21.906 -31.688 1 95.38 400 GLU B C 1
ATOM 6518 O O . GLU B 1 400 ? -1.159 -21.25 -32.406 1 95.38 400 GLU B O 1
ATOM 6523 N N . LEU B 1 401 ? -0.146 -21.609 -30.484 1 96.62 401 LEU B N 1
ATOM 6524 C CA . LEU B 1 401 ? -0.792 -20.484 -29.844 1 96.62 401 LEU B CA 1
ATOM 6525 C C . LEU B 1 401 ? -0.346 -19.172 -30.484 1 96.62 401 LEU B C 1
ATOM 6527 O O . LEU B 1 401 ? -1.15 -18.25 -30.641 1 96.62 401 LEU B O 1
ATOM 6531 N N . VAL B 1 402 ? 0.888 -19.062 -30.875 1 96.25 402 VAL B N 1
ATOM 6532 C CA . VAL B 1 402 ? 1.416 -17.781 -31.328 1 96.25 402 VAL B CA 1
ATOM 6533 C C . VAL B 1 402 ? 1.352 -17.688 -32.844 1 96.25 402 VAL B C 1
ATOM 6535 O O . VAL B 1 402 ? 1.603 -16.625 -33.406 1 96.25 402 VAL B O 1
ATOM 6538 N N . ARG B 1 403 ? 0.997 -18.812 -33.5 1 94.31 403 ARG B N 1
ATOM 6539 C CA . ARG B 1 403 ? 0.941 -18.812 -34.938 1 94.31 403 ARG B CA 1
ATOM 6540 C C . ARG B 1 403 ? -0.013 -17.734 -35.469 1 94.31 403 ARG B C 1
ATOM 6542 O O . ARG B 1 403 ? -1.159 -17.656 -35 1 94.31 403 ARG B O 1
ATOM 6549 N N . GLY B 1 404 ? 0.451 -16.875 -36.406 1 92.5 404 GLY B N 1
ATOM 6550 C CA . GLY B 1 404 ? -0.376 -15.844 -37 1 92.5 404 GLY B CA 1
ATOM 6551 C C . GLY B 1 404 ? -0.479 -14.594 -36.156 1 92.5 404 GLY B C 1
ATOM 6552 O O . GLY B 1 404 ? -1.229 -13.672 -36.469 1 92.5 404 GLY B O 1
ATOM 6553 N N . THR B 1 405 ? 0.195 -14.609 -34.969 1 93.31 405 THR B N 1
ATOM 6554 C CA . THR B 1 405 ? 0.198 -13.43 -34.125 1 93.31 405 THR B CA 1
ATOM 6555 C C . THR B 1 405 ? 1.539 -12.703 -34.188 1 93.31 405 THR B C 1
ATOM 6557 O O . THR B 1 405 ? 2.492 -13.219 -34.781 1 93.31 405 THR B O 1
ATOM 6560 N N . LYS B 1 406 ? 1.612 -11.555 -33.594 1 92.75 406 LYS B N 1
ATOM 6561 C CA . LYS B 1 406 ? 2.85 -10.781 -33.531 1 92.75 406 LYS B CA 1
ATOM 6562 C C . LYS B 1 406 ? 3.879 -11.461 -32.625 1 92.75 406 LYS B C 1
ATOM 6564 O O . LYS B 1 406 ? 5.059 -11.094 -32.656 1 92.75 406 LYS B O 1
ATOM 6569 N N . CYS B 1 407 ? 3.441 -12.406 -31.906 1 94.88 407 CYS B N 1
ATOM 6570 C CA . CYS B 1 407 ? 4.336 -13.055 -30.953 1 94.88 407 CYS B CA 1
ATOM 6571 C C . CYS B 1 407 ? 5.145 -14.156 -31.625 1 94.88 407 CYS B C 1
ATOM 6573 O O . CYS B 1 407 ? 6.055 -14.727 -31.016 1 94.88 407 CYS B O 1
ATOM 6575 N N . ASN B 1 408 ? 4.828 -14.414 -32.875 1 91.62 408 ASN B N 1
ATOM 6576 C CA . ASN B 1 408 ? 5.484 -15.5 -33.625 1 91.62 408 ASN B CA 1
ATOM 6577 C C . ASN B 1 408 ? 6.93 -15.141 -33.969 1 91.62 408 ASN B C 1
ATOM 6579 O O . ASN B 1 408 ? 7.211 -14.023 -34.406 1 91.62 408 ASN B O 1
#

pLDDT: mean 93.34, std 11.97, range [30.97, 98.94]

Solvent-accessible surface area (backbone atoms only — not comparable to full-atom values): 41885 Å² total; per-residue (Å²): 122,90,76,91,75,80,83,75,84,74,87,60,82,78,64,57,61,37,79,76,46,54,23,41,44,71,42,64,63,57,95,41,69,66,58,44,52,50,31,40,75,70,44,45,29,36,89,68,53,53,51,66,39,23,52,42,62,44,75,46,66,74,21,77,72,28,63,40,43,36,38,17,19,40,24,71,49,75,16,45,59,49,20,38,24,29,60,49,93,47,58,47,97,87,64,21,52,23,31,32,47,43,84,33,66,74,44,27,36,74,91,44,77,89,33,44,54,12,22,37,30,59,45,63,49,98,75,53,28,38,39,39,33,26,37,14,26,53,46,83,44,74,80,33,63,33,30,42,37,32,29,34,47,60,76,60,42,78,74,46,77,46,66,56,57,73,91,66,55,57,87,61,39,38,51,45,31,68,50,77,48,64,58,92,80,32,71,62,61,29,35,37,43,31,21,17,23,62,50,28,29,39,36,37,35,36,56,68,77,69,46,69,52,56,40,61,50,55,72,20,42,24,29,40,94,38,16,64,47,54,40,91,91,36,73,51,75,51,74,35,6,18,45,21,50,34,52,48,43,75,43,95,88,66,43,37,37,38,35,34,24,12,34,6,24,38,46,47,28,39,30,51,42,68,62,72,67,35,58,71,57,36,72,79,32,46,74,52,65,62,81,59,51,43,67,45,91,38,42,47,97,34,34,31,46,22,28,26,40,38,84,83,28,35,35,37,32,24,24,31,53,69,7,21,35,32,34,30,22,55,72,87,36,82,58,52,25,59,90,49,41,43,77,59,47,73,36,75,80,70,30,29,38,30,49,13,40,36,66,44,78,40,93,87,67,49,45,30,39,37,35,24,19,25,51,53,57,31,60,76,65,69,63,68,53,72,90,37,80,46,36,36,34,31,35,25,43,45,71,66,42,27,57,96,46,84,45,93,121,89,76,87,82,75,84,82,84,74,88,60,82,80,62,55,62,38,78,76,46,54,24,41,46,73,43,65,63,58,95,42,70,65,57,44,51,50,30,41,76,71,46,45,29,36,88,68,54,54,50,66,38,23,51,43,63,44,74,47,66,74,19,76,71,29,62,42,43,37,38,18,20,40,24,71,48,76,18,45,59,50,19,38,25,29,62,51,94,48,59,46,97,87,60,21,54,23,31,32,48,44,84,33,66,74,45,26,36,72,90,42,78,88,35,43,54,11,23,37,30,60,44,60,50,99,76,54,28,38,39,38,33,24,38,13,27,53,47,83,45,74,80,33,65,34,30,42,37,33,30,34,47,60,74,58,42,78,73,44,78,46,66,57,59,71,92,66,54,57,87,61,40,38,50,46,31,69,48,79,49,64,58,93,79,34,71,61,59,28,35,36,43,32,21,17,23,61,52,27,30,38,35,36,36,37,56,68,76,68,45,69,51,54,39,59,49,55,72,22,43,23,31,40,94,38,17,64,46,54,40,89,91,38,71,52,74,50,74,35,7,19,45,20,50,31,52,48,42,74,43,95,87,65,43,36,38,38,36,35,23,13,34,5,24,38,46,47,27,38,30,51,41,69,63,73,66,36,57,73,58,36,70,80,31,44,73,52,65,60,81,59,52,45,67,44,92,36,41,47,96,34,34,32,47,23,27,28,39,39,84,80,28,35,35,37,32,24,23,33,53,68,9,22,38,32,34,30,22,55,72,88,34,82,59,52,25,58,89,48,41,42,77,59,48,74,36,74,80,73,29,29,38,29,48,13,40,36,65,44,78,41,95,87,67,51,47,30,39,37,36,24,19,25,50,55,58,32,58,78,65,70,62,68,55,72,90,39,80,44,36,36,34,32,34,24,44,45,70,65,42,27,57,95,44,84,47,93